Protein 2KRU (pdb70)

CATH classification: 1.10.8.550

B-factor: mean 36.61, std 18.97, range [0.11, 75.45]

Secondary structure (DSSP, 8-state):
----EE-HHHHHHHTTS-HHHHHHHHHHHHHHHHHHT-SEE-HHHHHHHHHHHH---------

Radius of gyration: 11.42 Å; Cα contacts (8 Å, |Δi|>4): 43; chains: 1; bounding box: 31×28×20 Å

Nearest PDB structures (foldseek):
  2kru-assembly1_A  TM=8.377E-01  e=1.040E-09  Chlorobaculum tepidum
  2l09-assembly1_A  TM=7.120E-01  e=6.547E-05  Nostoc sp. PCC 7120 = FACHB-418
  2c9o-assembly2_C  TM=7.713E-01  e=4.642E-01  Homo sapiens
  2c9o-assembly2_B  T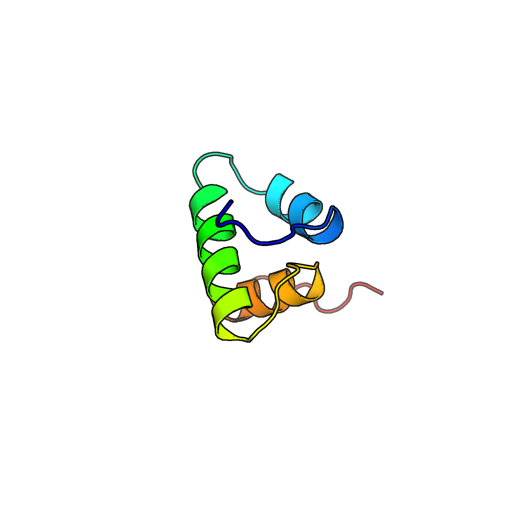M=7.692E-01  e=8.996E-01  Homo sapiens
  9e8n-assembly1_F  TM=5.701E-01  e=2.960E+00  Homo sapiens

Sequence (63 aa):
MGELSWTAEAEKMLGKVPFFVRKKVRKNTDNYAREIGEPVVTADVFRKAKEHLGGLEHHHHHHMGELSWTAEAEKMLGKVPFFVRKKVRKNTDNYAREIGEPVVTADVFRKAKEHLGGLEHHHHHHMGELSWTAEAEKMLGKVPFFVRKKVRKNTDNYAREIGEPVVTADVFRKAKEHLGGLEHHHHHHMGELSWTAEAEKMLGKVPFFVRKKVRKNTDNYAREIGEPVVTADVFRKAKEHLGGLEHHHHHHMGELSWTAEAEKMLGKVPFFVRKKVRKNTDNYAREIGEPVVTADVFRKAKEHLGGLEHHHHHHMGELSWTAEAEKMLGKVPFFVRKKVRKNTDNYAREIGEPVVTADVFRKAKEHLGGLEHHHHHHMGELSWTAEAEKMLGKVPFFVRKKVRKNTDNYAREIGEPVVTADVFRKAKEHLGGLEHHHHHHMGELSWTAEAEKMLGKVPFFVRKKVRKNTDNYAREIGEPVVTADVFRKAKEHLGGLEHHHHHHMGELSWTAEAEKMLGKVPFFVRKKVRKNTDNYAREIGEPVVTADVFRKAKEHLGGLEHHHHHHMGELSWTAEAEKMLGKVPFFVRKKVRKNTDNYAREIGEPVVTADVFRKAKEHLGGLEHHHHHHMGELSWTAEAEKMLGKVPFFVRKKVRKNTDNYAREIGEPVVTADVFRKAKEHLGGLEHHHHHHMGELSWTAEAEKMLGKVPFFVRKKVRKNTDNYAREIGEPVVTADVFRKAKEHLGGLEHHHHHHMGELSWTAEAEKMLGKVPFFVRKKVRKNTDNYAREIGEPVVTADVFRKAKEHLGGLEHHHHHHMGELSWTAEAEKMLGKVPFFVRKKVRKNTDNYAREIGEPVVTADVFRKAKEHLGGLEHHHHHHMGELSWTAEAEKMLGKVPFFVRKKVRKNTDNYAREIGEPVVTADVFRKAKEHLGGLEHHHHHHMGELSWTAEAEKMLGKVPFFVRKKVRKNTDNYAREIGEPVVTADVFRKAKEHLGGLEHHHHHHMGELSWTAEAEKMLGKVPFFVRKKVRKNTDNYAREIGEPVVTADVFRKAKEHLGGLEHHHHHHMGELSWTAEAEKMLGKVPFFVRKKVRKNTDNYAREIGEPVVTADVFRKAKEHLGGLEHHHHHHMGELSWTAEAEKMLGKVPFFVRKKVRKNTDNYAREIGEPVVTADVFRKAKEHLGGLEHHHHHHMGELSWTAEAEKMLGKVPFFVRKKVRKNTDNYAREIGEPVVTADVFRKAKEHLGGLEHHHHHH

InterPro domains:
  IPR000510 Nitrogenase/oxidoreductase, component 1 [PF00148] (12-424)
  IPR005969 Light-independent protochlorophyllide reductase, B subunit [MF_00353] (1-536)
  IPR005969 Light-independent protochlorophyllide reductase, B subunit [TIGR01278] (1-536)
  IPR013580 Light-independent protochlorophyllide reductase subunit B-like, C-terminal [PF08369] (488-532)
  IPR016209 Protochlorophyllide reductase, ChlB, light independent [PIRSF000163] (1-536)
  IPR042298 Proto-chlorophyllide reductase, C-terminal [G3DSA:1.10.8.550] (486-537)
  IPR050152 ChlB/BchB/BchZ [PTHR33712] (1-536)

Structure (mmCIF, N/CA/C/O backbone):
data_2KRU
#
_entry.id   2KRU
#
loop_
_atom_site.group_PDB
_atom_site.id
_atom_site.type_symbol
_atom_site.label_atom_id
_atom_site.label_alt_id
_atom_site.label_comp_id
_atom_site.label_asym_id
_atom_site.label_entity_id
_atom_site.label_seq_id
_atom_site.pdbx_PDB_ins_code
_atom_site.Cartn_x
_atom_site.Cartn_y
_atom_site.Cartn_z
_atom_site.occupancy
_atom_site.B_iso_or_equiv
_atom_site.auth_seq_id
_atom_site.auth_comp_id
_atom_site.auth_asym_id
_atom_site.auth_atom_id
_atom_site.pdbx_PDB_model_num
ATOM 1 N N . MET A 1 1 ? 11.094 -14.030 -3.862 1.00 11.14 1 MET A N 1
ATOM 2 C CA . MET A 1 1 ? 9.671 -13.639 -3.768 1.00 12.41 1 MET A CA 1
ATOM 3 C C . MET A 1 1 ? 9.271 -13.443 -2.313 1.00 22.24 1 MET A C 1
ATOM 4 O O . MET A 1 1 ? 8.969 -14.402 -1.606 1.00 45.43 1 MET A O 1
ATOM 20 N N . GLY A 1 2 ? 9.296 -12.195 -1.868 1.00 45.30 2 GLY A N 1
ATOM 21 C CA . GLY A 1 2 ? 8.906 -11.874 -0.512 1.00 22.13 2 GLY A CA 1
ATOM 22 C C . GLY A 1 2 ? 8.020 -10.652 -0.477 1.00 2.41 2 GLY A C 1
ATOM 23 O O . GLY A 1 2 ? 7.906 -9.972 0.544 1.00 23.41 2 GLY A O 1
ATOM 27 N N . GLU A 1 3 ? 7.400 -10.369 -1.611 1.00 10.22 3 GLU A N 1
ATOM 28 C CA . GLU A 1 3 ? 6.531 -9.215 -1.743 1.00 21.05 3 GLU A CA 1
ATOM 29 C C . GLU A 1 3 ? 5.082 -9.674 -1.798 1.00 1.34 3 GLU A C 1
ATOM 30 O O . GLU A 1 3 ? 4.800 -10.804 -2.204 1.00 11.51 3 GLU A O 1
ATOM 42 N N . LEU A 1 4 ? 4.169 -8.812 -1.379 1.00 53.42 4 LEU A N 1
ATOM 43 C CA . LEU A 1 4 ? 2.747 -9.114 -1.471 1.00 14.41 4 LEU A CA 1
ATOM 44 C C . LEU A 1 4 ? 2.229 -8.843 -2.877 1.00 12.43 4 LEU A C 1
ATOM 45 O O . LEU A 1 4 ? 2.965 -8.364 -3.745 1.00 53.40 4 LEU A O 1
ATOM 61 N N . SER A 1 5 ? 0.963 -9.150 -3.099 1.00 53.12 5 SER A N 1
ATOM 62 C CA . SER A 1 5 ? 0.335 -8.895 -4.381 1.00 54.33 5 SER A CA 1
ATOM 63 C C . SER A 1 5 ? -0.220 -7.477 -4.408 1.00 50.35 5 SER A C 1
ATOM 64 O O . SER A 1 5 ? -1.035 -7.106 -3.566 1.00 12.32 5 SER A O 1
ATOM 72 N N . TRP A 1 6 ? 0.238 -6.681 -5.356 1.00 53.13 6 TRP A N 1
ATOM 73 C CA . TRP A 1 6 ? -0.207 -5.304 -5.474 1.00 44.21 6 TRP A CA 1
ATOM 74 C C . TRP A 1 6 ? -1.142 -5.136 -6.657 1.00 72.32 6 TRP A C 1
ATOM 75 O O . TRP A 1 6 ? -0.853 -5.603 -7.760 1.00 61.02 6 TRP A O 1
ATOM 96 N N . THR A 1 7 ? -2.261 -4.474 -6.417 1.00 61.24 7 THR A N 1
ATOM 97 C CA . THR A 1 7 ? -3.256 -4.262 -7.452 1.00 22.51 7 THR A CA 1
ATOM 98 C C . THR A 1 7 ? -3.113 -2.877 -8.074 1.00 54.31 7 THR A C 1
ATOM 99 O O . THR A 1 7 ? -2.573 -1.959 -7.448 1.00 51.35 7 THR A O 1
ATOM 110 N N . ALA A 1 8 ? -3.622 -2.727 -9.293 1.00 11.31 8 ALA A N 1
ATOM 111 C CA . ALA A 1 8 ? -3.554 -1.461 -10.012 1.00 72.35 8 ALA A CA 1
ATOM 112 C C . ALA A 1 8 ? -4.284 -0.355 -9.259 1.00 62.32 8 ALA A C 1
ATOM 113 O O . ALA A 1 8 ? -3.974 0.823 -9.420 1.00 31.30 8 ALA A O 1
ATOM 120 N N . GLU A 1 9 ? -5.247 -0.744 -8.436 1.00 13.14 9 GLU A N 1
ATOM 121 C CA . GLU A 1 9 ? -6.017 0.202 -7.639 1.00 74.41 9 GLU A CA 1
ATOM 122 C C . GLU A 1 9 ? -5.135 0.885 -6.597 1.00 22.44 9 GLU A C 1
ATOM 123 O O . GLU A 1 9 ? -5.165 2.106 -6.448 1.00 33.44 9 GLU A O 1
ATOM 135 N N . ALA A 1 10 ? -4.334 0.093 -5.898 1.00 60.52 10 ALA A N 1
ATOM 136 C CA . ALA A 1 10 ? -3.438 0.627 -4.881 1.00 24.54 10 ALA A CA 1
ATOM 137 C C . ALA A 1 10 ? -2.275 1.378 -5.524 1.00 61.23 10 ALA A C 1
ATOM 138 O O . ALA A 1 10 ? -1.897 2.464 -5.080 1.00 4.32 10 ALA A O 1
ATOM 145 N N . GLU A 1 11 ? -1.729 0.806 -6.589 1.00 20.33 11 GLU A N 1
ATOM 146 C CA . GLU A 1 11 ? -0.587 1.396 -7.273 1.00 43.41 11 GLU A CA 1
ATOM 147 C C . GLU A 1 11 ? -0.958 2.718 -7.946 1.00 42.05 11 GLU A C 1
ATOM 148 O O . GLU A 1 11 ? -0.119 3.607 -8.076 1.00 74.31 11 GLU A O 1
ATOM 160 N N . LYS A 1 12 ? -2.212 2.844 -8.374 1.00 12.23 12 LYS A N 1
ATOM 161 C CA . LYS A 1 12 ? -2.699 4.089 -8.970 1.00 15.23 12 LYS A CA 1
ATOM 162 C C . LYS A 1 12 ? -2.584 5.248 -7.978 1.00 31.51 12 LYS A C 1
ATOM 163 O O . LYS A 1 12 ? -2.297 6.387 -8.359 1.00 3.22 12 LYS A O 1
ATOM 182 N N . MET A 1 13 ? -2.800 4.949 -6.703 1.00 4.13 13 MET A N 1
ATOM 183 C CA . MET A 1 13 ? -2.674 5.953 -5.655 1.00 53.14 13 MET A CA 1
ATOM 184 C C . MET A 1 13 ? -1.210 6.165 -5.285 1.00 33.43 13 MET A C 1
ATOM 185 O O . MET A 1 13 ? -0.794 7.283 -4.990 1.00 21.22 13 MET A O 1
ATOM 199 N N . LEU A 1 14 ? -0.433 5.092 -5.320 1.00 60.14 14 LEU A N 1
ATOM 200 C CA . LEU A 1 14 ? 0.990 5.162 -5.006 1.00 2.13 14 LEU A CA 1
ATOM 201 C C . LEU A 1 14 ? 1.748 5.923 -6.093 1.00 42.33 14 LEU A C 1
ATOM 202 O O . LEU A 1 14 ? 2.772 6.552 -5.829 1.00 33.02 14 LEU A O 1
ATOM 218 N N . GLY A 1 15 ? 1.224 5.871 -7.312 1.00 2.20 15 GLY A N 1
ATOM 219 C CA . GLY A 1 15 ? 1.831 6.580 -8.426 1.00 74.04 15 GLY A CA 1
ATOM 220 C C . GLY A 1 15 ? 1.705 8.086 -8.295 1.00 42.13 15 GLY A C 1
ATOM 221 O O . GLY A 1 15 ? 2.329 8.838 -9.042 1.00 42.44 15 GLY A O 1
ATOM 225 N N . LYS A 1 16 ? 0.894 8.527 -7.342 1.00 11.10 16 LYS A N 1
ATOM 226 C CA . LYS A 1 16 ? 0.731 9.948 -7.067 1.00 64.42 16 LYS A CA 1
ATOM 227 C C . LYS A 1 16 ? 1.752 10.403 -6.031 1.00 75.44 16 LYS A C 1
ATOM 228 O O . LYS A 1 16 ? 1.794 11.571 -5.638 1.00 41.14 16 LYS A O 1
ATOM 247 N N . VAL A 1 17 ? 2.565 9.461 -5.593 1.00 55.11 17 VAL A N 1
ATOM 248 C CA . VAL A 1 17 ? 3.566 9.702 -4.574 1.00 24.04 17 VAL A CA 1
ATOM 249 C C . VAL A 1 17 ? 4.957 9.706 -5.205 1.00 74.35 17 VAL A C 1
ATOM 250 O O . VAL A 1 17 ? 5.278 8.826 -6.000 1.00 72.32 17 VAL A O 1
ATOM 263 N N . PRO A 1 18 ? 5.783 10.721 -4.889 1.00 3.33 18 PRO A N 1
ATOM 264 C CA . PRO A 1 18 ? 7.158 10.824 -5.399 1.00 22.24 18 PRO A CA 1
ATOM 265 C C . PRO A 1 18 ? 7.961 9.538 -5.202 1.00 2.32 18 PRO A C 1
ATOM 266 O O . PRO A 1 18 ? 7.839 8.864 -4.177 1.00 51.31 18 PRO A O 1
ATOM 277 N N . PHE A 1 19 ? 8.799 9.219 -6.183 1.00 2.31 19 PHE A N 1
ATOM 278 C CA . PHE A 1 19 ? 9.530 7.951 -6.209 1.00 73.04 19 PHE A CA 1
ATOM 279 C C . PHE A 1 19 ? 10.386 7.728 -4.957 1.00 41.21 19 PHE A C 1
ATOM 280 O O . PHE A 1 19 ? 10.609 6.587 -4.554 1.00 1.35 19 PHE A O 1
ATOM 297 N N . PHE A 1 20 ? 10.855 8.804 -4.333 1.00 12.31 20 PHE A N 1
ATOM 298 C CA . PHE A 1 20 ? 11.759 8.673 -3.193 1.00 14.34 20 PHE A CA 1
ATOM 299 C C . PHE A 1 20 ? 11.005 8.411 -1.889 1.00 64.50 20 PHE A C 1
ATOM 300 O O . PHE A 1 20 ? 11.616 8.109 -0.864 1.00 15.25 20 PHE A O 1
ATOM 317 N N . VAL A 1 21 ? 9.682 8.516 -1.927 1.00 32.25 21 VAL A N 1
ATOM 318 C CA . VAL A 1 21 ? 8.868 8.205 -0.757 1.00 71.12 21 VAL A CA 1
ATOM 319 C C . VAL A 1 21 ? 7.879 7.086 -1.053 1.00 52.24 21 VAL A C 1
ATOM 320 O O . VAL A 1 21 ? 7.133 6.659 -0.173 1.00 54.52 21 VAL A O 1
ATOM 333 N N . ARG A 1 22 ? 7.888 6.598 -2.292 1.00 15.24 22 ARG A N 1
ATOM 334 C CA . ARG A 1 22 ? 7.042 5.470 -2.666 1.00 43.53 22 ARG A CA 1
ATOM 335 C C . ARG A 1 22 ? 7.410 4.237 -1.865 1.00 32.03 22 ARG A C 1
ATOM 336 O O . ARG A 1 22 ? 6.544 3.483 -1.435 1.00 21.23 22 ARG A O 1
ATOM 357 N N . LYS A 1 23 ? 8.704 4.046 -1.667 1.00 14.21 23 LYS A N 1
ATOM 358 C CA . LYS A 1 23 ? 9.197 2.868 -0.976 1.00 11.24 23 LYS A CA 1
ATOM 359 C C . LYS A 1 23 ? 8.833 2.932 0.504 1.00 52.42 23 LYS A C 1
ATOM 360 O O . LYS A 1 23 ? 8.614 1.907 1.148 1.00 55.10 23 LYS A O 1
ATOM 379 N N . LYS A 1 24 ? 8.760 4.153 1.027 1.00 55.53 24 LYS A N 1
ATOM 380 C CA . LYS A 1 24 ? 8.355 4.383 2.408 1.00 14.25 24 LYS A CA 1
ATOM 381 C C . LYS A 1 24 ? 6.934 3.877 2.628 1.00 3.24 24 LYS A C 1
ATOM 382 O O . LYS A 1 24 ? 6.645 3.204 3.615 1.00 2.35 24 LYS A O 1
ATOM 401 N N . VAL A 1 25 ? 6.054 4.205 1.695 1.00 23.24 25 VAL A N 1
ATOM 402 C CA . VAL A 1 25 ? 4.669 3.774 1.772 1.00 23.33 25 VAL A CA 1
ATOM 403 C C . VAL A 1 25 ? 4.529 2.296 1.398 1.00 11.33 25 VAL A C 1
ATOM 404 O O . VAL A 1 25 ? 3.951 1.515 2.148 1.00 21.03 25 VAL A O 1
ATOM 417 N N . ARG A 1 26 ? 5.100 1.920 0.253 1.00 54.42 26 ARG A N 1
ATOM 418 C CA . ARG A 1 26 ? 4.910 0.581 -0.313 1.00 1.35 26 ARG A CA 1
ATOM 419 C C . ARG A 1 26 ? 5.429 -0.510 0.623 1.00 63.01 26 ARG A C 1
ATOM 420 O O . ARG A 1 26 ? 4.771 -1.534 0.818 1.00 14.25 26 ARG A O 1
ATOM 441 N N . LYS A 1 27 ? 6.596 -0.291 1.211 1.00 71.10 27 LYS A N 1
ATOM 442 C CA . LYS A 1 27 ? 7.170 -1.263 2.135 1.00 1.44 27 LYS A CA 1
ATOM 443 C C . LYS A 1 27 ? 6.367 -1.305 3.431 1.00 63.11 27 LYS A C 1
ATOM 444 O O . LYS A 1 27 ? 6.190 -2.366 4.032 1.00 35.15 27 LYS A O 1
ATOM 463 N N . ASN A 1 28 ? 5.861 -0.148 3.840 1.00 44.22 28 ASN A N 1
ATOM 464 C CA . ASN A 1 28 ? 5.080 -0.052 5.066 1.00 21.43 28 ASN A CA 1
ATOM 465 C C . ASN A 1 28 ? 3.760 -0.796 4.889 1.00 12.55 28 ASN A C 1
ATOM 466 O O . ASN A 1 28 ? 3.354 -1.573 5.748 1.00 40.10 28 ASN A O 1
ATOM 477 N N . THR A 1 29 ? 3.107 -0.577 3.750 1.00 73.01 29 THR A N 1
ATOM 478 C CA . THR A 1 29 ? 1.872 -1.280 3.433 1.00 33.13 29 THR A CA 1
ATOM 479 C C . THR A 1 29 ? 2.105 -2.775 3.291 1.00 31.23 29 THR A C 1
ATOM 480 O O . THR A 1 29 ? 1.250 -3.579 3.659 1.00 12.50 29 THR A O 1
ATOM 491 N N . ASP A 1 30 ? 3.264 -3.144 2.749 1.00 22.32 30 ASP A N 1
ATOM 492 C CA . ASP A 1 30 ? 3.619 -4.548 2.609 1.00 12.21 30 ASP A CA 1
ATOM 493 C C . ASP A 1 30 ? 3.600 -5.198 3.982 1.00 3.43 30 ASP A C 1
ATOM 494 O O . ASP A 1 30 ? 2.981 -6.232 4.181 1.00 13.13 30 ASP A O 1
ATOM 503 N N . ASN A 1 31 ? 4.237 -4.542 4.944 1.00 73.32 31 ASN A N 1
ATOM 504 C CA . ASN A 1 31 ? 4.266 -5.041 6.311 1.00 41.33 31 ASN A CA 1
ATOM 505 C C . ASN A 1 31 ? 2.894 -4.917 6.965 1.00 63.33 31 ASN A C 1
ATOM 506 O O . ASN A 1 31 ? 2.522 -5.743 7.798 1.00 13.23 31 ASN A O 1
ATOM 517 N N . TYR A 1 32 ? 2.128 -3.905 6.567 1.00 72.02 32 TYR A N 1
ATOM 518 C CA . TYR A 1 32 ? 0.825 -3.664 7.171 1.00 40.44 32 TYR A CA 1
ATOM 519 C C . TYR A 1 32 ? -0.159 -4.763 6.794 1.00 74.04 32 TYR A C 1
ATOM 520 O O . TYR A 1 32 ? -0.836 -5.329 7.651 1.00 44.34 32 TYR A O 1
ATOM 538 N N . ALA A 1 33 ? -0.223 -5.068 5.506 1.00 14.14 33 ALA A N 1
ATOM 539 C CA . ALA A 1 33 ? -1.145 -6.075 5.009 1.00 15.31 33 ALA A CA 1
ATOM 540 C C . ALA A 1 33 ? -0.820 -7.445 5.596 1.00 41.13 33 ALA A C 1
ATOM 541 O O . ALA A 1 33 ? -1.715 -8.199 5.958 1.00 4.52 33 ALA A O 1
ATOM 548 N N . ARG A 1 34 ? 0.463 -7.753 5.725 1.00 61.03 34 ARG A N 1
ATOM 549 C CA . ARG A 1 34 ? 0.884 -9.017 6.327 1.00 4.14 34 ARG A CA 1
ATOM 550 C C . ARG A 1 34 ? 0.474 -9.064 7.787 1.00 20.23 34 ARG A C 1
ATOM 551 O O . ARG A 1 34 ? 0.059 -10.105 8.295 1.00 53.41 34 ARG A O 1
ATOM 572 N N . GLU A 1 35 ? 0.570 -7.920 8.447 1.00 32.42 35 GLU A N 1
ATOM 573 C CA . GLU A 1 35 ? 0.215 -7.821 9.850 1.00 72.12 35 GLU A CA 1
ATOM 574 C C . GLU A 1 35 ? -1.272 -8.111 10.059 1.00 51.11 35 GLU A C 1
ATOM 575 O O . GLU A 1 35 ? -1.653 -8.800 11.008 1.00 32.33 35 GLU A O 1
ATOM 587 N N . ILE A 1 36 ? -2.107 -7.592 9.162 1.00 41.21 36 ILE A N 1
ATOM 588 C CA . ILE A 1 36 ? -3.551 -7.774 9.271 1.00 41.14 36 ILE A CA 1
ATOM 589 C C . ILE A 1 36 ? -4.004 -9.095 8.647 1.00 40.54 36 ILE A C 1
ATOM 590 O O . ILE A 1 36 ? -5.117 -9.556 8.899 1.00 23.44 36 ILE A O 1
ATOM 606 N N . GLY A 1 37 ? -3.146 -9.697 7.832 1.00 55.24 37 GLY A N 1
ATOM 607 C CA . GLY A 1 37 ? -3.458 -10.988 7.242 1.00 1.52 37 GLY A CA 1
ATOM 608 C C . GLY A 1 37 ? -4.033 -10.872 5.842 1.00 0.12 37 GLY A C 1
ATOM 609 O O . GLY A 1 37 ? -4.930 -11.626 5.467 1.00 22.34 37 GLY A O 1
ATOM 613 N N . GLU A 1 38 ? -3.513 -9.932 5.071 1.00 24.01 38 GLU A N 1
ATOM 614 C CA . GLU A 1 38 ? -3.969 -9.704 3.711 1.00 31.13 38 GLU A CA 1
ATOM 615 C C . GLU A 1 38 ? -2.811 -9.881 2.730 1.00 4.10 38 GLU A C 1
ATOM 616 O O . GLU A 1 38 ? -1.851 -9.112 2.749 1.00 75.04 38 GLU A O 1
ATOM 628 N N . PRO A 1 39 ? -2.865 -10.919 1.886 1.00 61.12 39 PRO A N 1
ATOM 629 C CA . PRO A 1 39 ? -1.824 -11.190 0.891 1.00 71.25 39 PRO A CA 1
ATOM 630 C C . PRO A 1 39 ? -1.865 -10.219 -0.288 1.00 65.11 39 PRO A C 1
ATOM 631 O O . PRO A 1 39 ? -0.862 -10.025 -0.979 1.00 44.23 39 PRO A O 1
ATOM 642 N N . VAL A 1 40 ? -3.019 -9.606 -0.514 1.00 3.42 40 VAL A N 1
ATOM 643 C CA . VAL A 1 40 ? -3.201 -8.738 -1.670 1.00 21.41 40 VAL A CA 1
ATOM 644 C C . VAL A 1 40 ? -3.531 -7.309 -1.246 1.00 12.00 40 VAL A C 1
ATOM 645 O O . VAL A 1 40 ? -4.598 -7.046 -0.692 1.00 44.13 40 VAL A O 1
ATOM 658 N N . VAL A 1 41 ? -2.617 -6.388 -1.521 1.00 42.43 41 VAL A N 1
ATOM 659 C CA . VAL A 1 41 ? -2.828 -4.984 -1.202 1.00 1.31 41 VAL A CA 1
ATOM 660 C C . VAL A 1 41 ? -3.767 -4.351 -2.223 1.00 22.54 41 VAL A C 1
ATOM 661 O O . VAL A 1 41 ? -3.397 -4.131 -3.382 1.00 52.32 41 VAL A O 1
ATOM 674 N N . THR A 1 42 ? -4.991 -4.097 -1.796 1.00 40.31 42 THR A N 1
ATOM 675 C CA . THR A 1 42 ? -5.983 -3.466 -2.643 1.00 3.30 42 THR A CA 1
ATOM 676 C C . THR A 1 42 ? -6.111 -1.986 -2.302 1.00 43.25 42 THR A C 1
ATOM 677 O O . THR A 1 42 ? -5.373 -1.474 -1.455 1.00 42.11 42 THR A O 1
ATOM 688 N N . ALA A 1 43 ? -7.046 -1.304 -2.951 1.00 15.24 43 ALA A N 1
ATOM 689 C CA . ALA A 1 43 ? -7.298 0.100 -2.667 1.00 15.43 43 ALA A CA 1
ATOM 690 C C . ALA A 1 43 ? -7.838 0.256 -1.254 1.00 21.14 43 ALA A C 1
ATOM 691 O O . ALA A 1 43 ? -7.508 1.212 -0.555 1.00 55.25 43 ALA A O 1
ATOM 698 N N . ASP A 1 44 ? -8.649 -0.710 -0.835 1.00 23.11 44 ASP A N 1
ATOM 699 C CA . ASP A 1 44 ? -9.216 -0.715 0.508 1.00 34.33 44 ASP A CA 1
ATOM 700 C C . ASP A 1 44 ? -8.122 -0.910 1.554 1.00 14.43 44 ASP A C 1
ATOM 701 O O . ASP A 1 44 ? -8.091 -0.214 2.571 1.00 73.45 44 ASP A O 1
ATOM 710 N N . VAL A 1 45 ? -7.217 -1.849 1.290 1.00 3.03 45 VAL A N 1
ATOM 711 C CA . VAL A 1 45 ? -6.099 -2.109 2.191 1.00 54.35 45 VAL A CA 1
ATOM 712 C C . VAL A 1 45 ? -5.180 -0.894 2.276 1.00 13.13 45 VAL A C 1
ATOM 713 O O . VAL A 1 45 ? -4.774 -0.487 3.364 1.00 73.41 45 VAL A O 1
ATOM 726 N N . PHE A 1 46 ? -4.873 -0.305 1.123 1.00 0.14 46 PHE A N 1
ATOM 727 C CA . PHE A 1 46 ? -4.043 0.895 1.070 1.00 71.41 46 PHE A CA 1
ATOM 728 C C . PHE A 1 46 ? -4.720 2.029 1.834 1.00 54.42 46 PHE A C 1
ATOM 729 O O . PHE A 1 46 ? -4.068 2.797 2.537 1.00 4.33 46 PHE A O 1
ATOM 746 N N . ARG A 1 47 ? -6.036 2.110 1.690 1.00 1.44 47 ARG A N 1
ATOM 747 C CA . ARG A 1 47 ? -6.839 3.113 2.381 1.00 61.44 47 ARG A CA 1
ATOM 748 C C . ARG A 1 47 ? -6.711 2.947 3.894 1.00 13.31 47 ARG A C 1
ATOM 749 O O . ARG A 1 47 ? -6.403 3.900 4.610 1.00 30.34 47 ARG A O 1
ATOM 770 N N . LYS A 1 48 ? -6.929 1.721 4.365 1.00 23.51 48 LYS A N 1
ATOM 771 C CA . LYS A 1 48 ? -6.828 1.405 5.789 1.00 64.05 48 LYS A CA 1
ATOM 772 C C . LYS A 1 48 ? -5.413 1.638 6.300 1.00 45.44 48 LYS A C 1
ATOM 773 O O . LYS A 1 48 ? -5.218 2.153 7.403 1.00 4.42 48 LYS A O 1
ATOM 792 N N . ALA A 1 49 ? -4.431 1.261 5.491 1.00 21.11 49 ALA A N 1
ATOM 793 C CA . ALA A 1 49 ? -3.034 1.463 5.837 1.00 70.24 49 ALA A CA 1
ATOM 794 C C . ALA A 1 49 ? -2.720 2.945 5.954 1.00 13.22 49 ALA A C 1
ATOM 795 O O . ALA A 1 49 ? -2.066 3.378 6.903 1.00 65.31 49 ALA A O 1
ATOM 802 N N . LYS A 1 50 ? -3.211 3.720 4.995 1.00 32.03 50 LYS A N 1
ATOM 803 C CA . LYS A 1 50 ? -2.984 5.154 4.980 1.00 62.11 50 LYS A CA 1
ATOM 804 C C . LYS A 1 50 ? -3.577 5.798 6.228 1.00 50.33 50 LYS A C 1
ATOM 805 O O . LYS A 1 50 ? -2.908 6.575 6.903 1.00 70.32 50 LYS A O 1
ATOM 824 N N . GLU A 1 51 ? -4.821 5.453 6.541 1.00 43.52 51 GLU A N 1
ATOM 825 C CA . GLU A 1 51 ? -5.476 5.956 7.748 1.00 45.21 51 GLU A CA 1
ATOM 826 C C . GLU A 1 51 ? -4.723 5.529 9.003 1.00 11.52 51 GLU A C 1
ATOM 827 O O . GLU A 1 51 ? -4.648 6.278 9.975 1.00 74.24 51 GLU A O 1
ATOM 839 N N . HIS A 1 52 ? -4.163 4.330 8.970 1.00 50.13 52 HIS A N 1
ATOM 840 C CA . HIS A 1 52 ? -3.428 3.790 10.106 1.00 10.31 52 HIS A CA 1
ATOM 841 C C . HIS A 1 52 ? -2.122 4.551 10.322 1.00 71.22 52 HIS A C 1
ATOM 842 O O . HIS A 1 52 ? -1.767 4.879 11.451 1.00 5.12 52 HIS A O 1
ATOM 857 N N . LEU A 1 53 ? -1.416 4.825 9.235 1.00 11.40 53 LEU A N 1
ATOM 858 C CA . LEU A 1 53 ? -0.121 5.496 9.311 1.00 63.02 53 LEU A CA 1
ATOM 859 C C . LEU A 1 53 ? -0.297 6.996 9.516 1.00 33.23 53 LEU A C 1
ATOM 860 O O . LEU A 1 53 ? 0.445 7.628 10.272 1.00 2.13 53 LEU A O 1
ATOM 876 N N . GLY A 1 54 ? -1.285 7.557 8.840 1.00 61.43 54 GLY A N 1
ATOM 877 C CA . GLY A 1 54 ? -1.538 8.977 8.923 1.00 14.33 54 GLY A CA 1
ATOM 878 C C . GLY A 1 54 ? -2.537 9.430 7.881 1.00 62.41 54 GLY A C 1
ATOM 879 O O . GLY A 1 54 ? -2.162 10.010 6.860 1.00 72.31 54 GLY A O 1
ATOM 883 N N . GLY A 1 55 ? -3.807 9.142 8.124 1.00 11.43 55 GLY A N 1
ATOM 884 C CA . GLY A 1 55 ? -4.853 9.539 7.201 1.00 34.43 55 GLY A CA 1
ATOM 885 C C . GLY A 1 55 ? -5.370 10.922 7.517 1.00 14.10 55 GLY A C 1
ATOM 886 O O . GLY A 1 55 ? -6.445 11.079 8.100 1.00 62.13 55 GLY A O 1
ATOM 890 N N . LEU A 1 56 ? -4.595 11.927 7.145 1.00 23.31 56 LEU A N 1
ATOM 891 C CA . LEU A 1 56 ? -4.927 13.305 7.473 1.00 71.22 56 LEU A CA 1
ATOM 892 C C . LEU A 1 56 ? -5.666 13.975 6.321 1.00 53.11 56 LEU A C 1
ATOM 893 O O . LEU A 1 56 ? -6.215 15.066 6.480 1.00 4.34 56 LEU A O 1
ATOM 909 N N . GLU A 1 57 ? -5.673 13.328 5.162 1.00 62.01 57 GLU A N 1
ATOM 910 C CA . GLU A 1 57 ? -6.387 13.855 4.007 1.00 31.45 57 GLU A CA 1
ATOM 911 C C . GLU A 1 57 ? -7.893 13.786 4.245 1.00 74.10 57 GLU A C 1
ATOM 912 O O . GLU A 1 57 ? -8.389 12.842 4.864 1.00 2.35 57 GLU A O 1
ATOM 924 N N . HIS A 1 58 ? -8.616 14.785 3.762 1.00 50.44 58 HIS A N 1
ATOM 925 C CA . HIS A 1 58 ? -10.059 14.830 3.955 1.00 32.53 58 HIS A CA 1
ATOM 926 C C . HIS A 1 58 ? -10.793 14.818 2.616 1.00 2.44 58 HIS A C 1
ATOM 927 O O . HIS A 1 58 ? -10.914 15.839 1.937 1.00 32.13 58 HIS A O 1
ATOM 942 N N . HIS A 1 59 ? -11.246 13.637 2.232 1.00 42.33 59 HIS A N 1
ATOM 943 C CA . HIS A 1 59 ? -12.028 13.453 1.021 1.00 43.13 59 HIS A CA 1
ATOM 944 C C . HIS A 1 59 ? -13.013 12.311 1.242 1.00 53.43 59 HIS A C 1
ATOM 945 O O . HIS A 1 59 ? -12.943 11.269 0.592 1.00 44.40 59 HIS A O 1
ATOM 960 N N . HIS A 1 60 ? -13.923 12.522 2.182 1.00 52.24 60 HIS A N 1
ATOM 961 C CA . HIS A 1 60 ? -14.856 11.483 2.600 1.00 42.23 60 HIS A CA 1
ATOM 962 C C . HIS A 1 60 ? -15.972 11.292 1.571 1.00 53.03 60 HIS A C 1
ATOM 963 O O . HIS A 1 60 ? -16.608 10.239 1.519 1.00 1.44 60 HIS A O 1
ATOM 978 N N . HIS A 1 61 ? -16.210 12.309 0.753 1.00 71.30 61 HIS A N 1
ATOM 979 C CA . HIS A 1 61 ? -17.251 12.232 -0.260 1.00 62.51 61 HIS A CA 1
ATOM 980 C C . HIS A 1 61 ? -16.640 11.974 -1.632 1.00 22.51 61 HIS A C 1
ATOM 981 O O . HIS A 1 61 ? -16.177 12.897 -2.303 1.00 64.43 61 HIS A O 1
ATOM 996 N N . HIS A 1 62 ? -16.616 10.715 -2.032 1.00 44.10 62 HIS A N 1
ATOM 997 C CA . HIS A 1 62 ? -16.081 10.338 -3.332 1.00 23.15 62 HIS A CA 1
ATOM 998 C C . HIS A 1 62 ? -17.219 10.097 -4.318 1.00 60.32 62 HIS A C 1
ATOM 999 O O . HIS A 1 62 ? -17.149 10.522 -5.470 1.00 55.32 62 HIS A O 1
ATOM 1014 N N . HIS A 1 63 ? -18.260 9.422 -3.841 1.00 13.33 63 HIS A N 1
ATOM 1015 C CA . HIS A 1 63 ? -19.443 9.113 -4.641 1.00 60.10 63 HIS A CA 1
ATOM 1016 C C . HIS A 1 63 ? -19.086 8.167 -5.784 1.00 15.24 63 HIS A C 1
ATOM 1017 O O . HIS A 1 63 ? -18.987 6.948 -5.531 1.00 36.55 63 HIS A O 1
ATOM 1033 N N . MET A 1 1 ? 8.577 -14.587 -0.412 1.00 54.21 1 MET A N 2
ATOM 1034 C CA . MET A 1 1 ? 8.332 -13.343 -1.182 1.00 54.42 1 MET A CA 2
ATOM 1035 C C . MET A 1 1 ? 8.342 -12.135 -0.254 1.00 60.21 1 MET A C 2
ATOM 1036 O O . MET A 1 1 ? 7.534 -12.040 0.673 1.00 53.54 1 MET A O 2
ATOM 1052 N N . GLY A 1 2 ? 9.259 -11.211 -0.504 1.00 31.20 2 GLY A N 2
ATOM 1053 C CA . GLY A 1 2 ? 9.357 -10.019 0.314 1.00 13.14 2 GLY A CA 2
ATOM 1054 C C . GLY A 1 2 ? 8.480 -8.902 -0.209 1.00 20.42 2 GLY A C 2
ATOM 1055 O O . GLY A 1 2 ? 8.665 -7.736 0.141 1.00 12.45 2 GLY A O 2
ATOM 1059 N N . GLU A 1 3 ? 7.539 -9.265 -1.063 1.00 34.53 3 GLU A N 2
ATOM 1060 C CA . GLU A 1 3 ? 6.600 -8.317 -1.633 1.00 54.32 3 GLU A CA 2
ATOM 1061 C C . GLU A 1 3 ? 5.249 -8.987 -1.852 1.00 12.15 3 GLU A C 2
ATOM 1062 O O . GLU A 1 3 ? 5.176 -10.120 -2.334 1.00 52.44 3 GLU A O 2
ATOM 1074 N N . LEU A 1 4 ? 4.188 -8.305 -1.453 1.00 62.02 4 LEU A N 2
ATOM 1075 C CA . LEU A 1 4 ? 2.836 -8.808 -1.649 1.00 32.11 4 LEU A CA 2
ATOM 1076 C C . LEU A 1 4 ? 2.286 -8.380 -3.003 1.00 2.54 4 LEU A C 2
ATOM 1077 O O . LEU A 1 4 ? 2.916 -7.610 -3.729 1.00 4.03 4 LEU A O 2
ATOM 1093 N N . SER A 1 5 ? 1.106 -8.881 -3.334 1.00 50.24 5 SER A N 2
ATOM 1094 C CA . SER A 1 5 ? 0.478 -8.573 -4.604 1.00 0.42 5 SER A CA 2
ATOM 1095 C C . SER A 1 5 ? -0.164 -7.191 -4.570 1.00 64.25 5 SER A C 2
ATOM 1096 O O . SER A 1 5 ? -1.202 -6.992 -3.939 1.00 13.12 5 SER A O 2
ATOM 1104 N N . TRP A 1 6 ? 0.470 -6.238 -5.230 1.00 64.23 6 TRP A N 2
ATOM 1105 C CA . TRP A 1 6 ? -0.065 -4.889 -5.322 1.00 43.34 6 TRP A CA 2
ATOM 1106 C C . TRP A 1 6 ? -0.990 -4.754 -6.525 1.00 12.12 6 TRP A C 2
ATOM 1107 O O . TRP A 1 6 ? -0.591 -5.006 -7.667 1.00 23.03 6 TRP A O 2
ATOM 1128 N N . THR A 1 7 ? -2.228 -4.364 -6.260 1.00 10.21 7 THR A N 2
ATOM 1129 C CA . THR A 1 7 ? -3.228 -4.203 -7.303 1.00 62.42 7 THR A CA 2
ATOM 1130 C C . THR A 1 7 ? -3.002 -2.914 -8.084 1.00 24.20 7 THR A C 2
ATOM 1131 O O . THR A 1 7 ? -2.191 -2.071 -7.688 1.00 33.14 7 THR A O 2
ATOM 1142 N N . ALA A 1 8 ? -3.732 -2.758 -9.181 1.00 52.40 8 ALA A N 2
ATOM 1143 C CA . ALA A 1 8 ? -3.631 -1.560 -9.998 1.00 73.55 8 ALA A CA 2
ATOM 1144 C C . ALA A 1 8 ? -4.148 -0.353 -9.231 1.00 32.42 8 ALA A C 2
ATOM 1145 O O . ALA A 1 8 ? -3.606 0.745 -9.347 1.00 20.00 8 ALA A O 2
ATOM 1152 N N . GLU A 1 9 ? -5.192 -0.570 -8.440 1.00 10.43 9 GLU A N 2
ATOM 1153 C CA . GLU A 1 9 ? -5.774 0.484 -7.615 1.00 30.44 9 GLU A CA 2
ATOM 1154 C C . GLU A 1 9 ? -4.807 0.935 -6.523 1.00 54.04 9 GLU A C 2
ATOM 1155 O O . GLU A 1 9 ? -4.651 2.133 -6.276 1.00 3.45 9 GLU A O 2
ATOM 1167 N N . ALA A 1 10 ? -4.150 -0.025 -5.880 1.00 73.41 10 ALA A N 2
ATOM 1168 C CA . ALA A 1 10 ? -3.165 0.282 -4.850 1.00 45.34 10 ALA A CA 2
ATOM 1169 C C . ALA A 1 10 ? -1.989 1.043 -5.451 1.00 75.13 10 ALA A C 2
ATOM 1170 O O . ALA A 1 10 ? -1.597 2.103 -4.957 1.00 43.22 10 ALA A O 2
ATOM 1177 N N . GLU A 1 11 ? -1.451 0.502 -6.541 1.00 72.44 11 GLU A N 2
ATOM 1178 C CA . GLU A 1 11 ? -0.355 1.136 -7.269 1.00 33.23 11 GLU A CA 2
ATOM 1179 C C . GLU A 1 11 ? -0.753 2.516 -7.785 1.00 14.42 11 GLU A C 2
ATOM 1180 O O . GLU A 1 11 ? 0.082 3.410 -7.894 1.00 41.53 11 GLU A O 2
ATOM 1192 N N . LYS A 1 12 ? -2.032 2.675 -8.103 1.00 31.12 12 LYS A N 2
ATOM 1193 C CA . LYS A 1 12 ? -2.558 3.938 -8.609 1.00 65.11 12 LYS A CA 2
ATOM 1194 C C . LYS A 1 12 ? -2.408 5.037 -7.564 1.00 14.13 12 LYS A C 2
ATOM 1195 O O . LYS A 1 12 ? -1.893 6.117 -7.853 1.00 70.01 12 LYS A O 2
ATOM 1214 N N . MET A 1 13 ? -2.851 4.753 -6.345 1.00 43.21 13 MET A N 2
ATOM 1215 C CA . MET A 1 13 ? -2.733 5.712 -5.251 1.00 63.34 13 MET A CA 2
ATOM 1216 C C . MET A 1 13 ? -1.272 5.889 -4.856 1.00 74.24 13 MET A C 2
ATOM 1217 O O . MET A 1 13 ? -0.844 6.983 -4.494 1.00 4.11 13 MET A O 2
ATOM 1231 N N . LEU A 1 14 ? -0.507 4.809 -4.953 1.00 2.25 14 LEU A N 2
ATOM 1232 C CA . LEU A 1 14 ? 0.925 4.853 -4.689 1.00 64.12 14 LEU A CA 2
ATOM 1233 C C . LEU A 1 14 ? 1.644 5.684 -5.750 1.00 33.01 14 LEU A C 2
ATOM 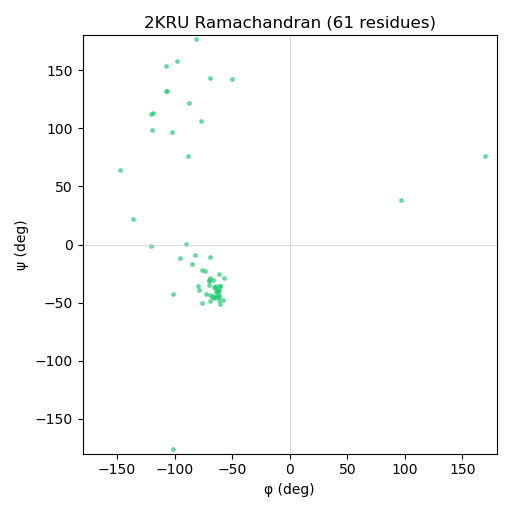1234 O O . LEU A 1 14 ? 2.722 6.223 -5.511 1.00 22.20 14 LEU A O 2
ATOM 1250 N N . GLY A 1 15 ? 1.037 5.783 -6.928 1.00 43.51 15 GLY A N 2
ATOM 1251 C CA . GLY A 1 15 ? 1.615 6.554 -8.013 1.00 73.54 15 GLY A CA 2
ATOM 1252 C C . GLY A 1 15 ? 1.528 8.043 -7.771 1.00 31.51 15 GLY A C 2
ATOM 1253 O O . GLY A 1 15 ? 2.198 8.828 -8.444 1.00 20.03 15 GLY A O 2
ATOM 1257 N N . LYS A 1 16 ? 0.697 8.428 -6.813 1.00 72.42 16 LYS A N 2
ATOM 1258 C CA . LYS A 1 16 ? 0.546 9.816 -6.438 1.00 34.42 16 LYS A CA 2
ATOM 1259 C C . LYS A 1 16 ? 1.694 10.227 -5.524 1.00 35.10 16 LYS A C 2
ATOM 1260 O O . LYS A 1 16 ? 1.942 11.412 -5.294 1.00 65.04 16 LYS A O 2
ATOM 1279 N N . VAL A 1 17 ? 2.385 9.226 -5.003 1.00 61.03 17 VAL A N 2
ATOM 1280 C CA . VAL A 1 17 ? 3.522 9.442 -4.128 1.00 43.21 17 VAL A CA 2
ATOM 1281 C C . VAL A 1 17 ? 4.812 9.438 -4.947 1.00 24.12 17 VAL A C 2
ATOM 1282 O O . VAL A 1 17 ? 5.053 8.514 -5.726 1.00 51.24 17 VAL A O 2
ATOM 1295 N N . PRO A 1 18 ? 5.646 10.481 -4.795 1.00 22.13 18 PRO A N 2
ATOM 1296 C CA . PRO A 1 18 ? 6.902 10.608 -5.539 1.00 54.35 18 PRO A CA 2
ATOM 1297 C C . PRO A 1 18 ? 7.836 9.430 -5.293 1.00 50.41 18 PRO A C 2
ATOM 1298 O O . PRO A 1 18 ? 7.914 8.907 -4.180 1.00 12.20 18 PRO A O 2
ATOM 1309 N N . PHE A 1 19 ? 8.562 9.047 -6.341 1.00 11.24 19 PHE A N 2
ATOM 1310 C CA . PHE A 1 19 ? 9.376 7.832 -6.343 1.00 71.11 19 PHE A CA 2
ATOM 1311 C C . PHE A 1 19 ? 10.385 7.800 -5.193 1.00 73.11 19 PHE A C 2
ATOM 1312 O O . PHE A 1 19 ? 10.771 6.724 -4.734 1.00 31.21 19 PHE A O 2
ATOM 1329 N N . PHE A 1 20 ? 10.785 8.980 -4.724 1.00 12.14 20 PHE A N 2
ATOM 1330 C CA . PHE A 1 20 ? 11.765 9.095 -3.643 1.00 33.31 20 PHE A CA 2
ATOM 1331 C C . PHE A 1 20 ? 11.319 8.303 -2.414 1.00 32.54 20 PHE A C 2
ATOM 1332 O O . PHE A 1 20 ? 11.971 7.344 -2.005 1.00 73.44 20 PHE A O 2
ATOM 1349 N N . VAL A 1 21 ? 10.192 8.701 -1.845 1.00 24.12 21 VAL A N 2
ATOM 1350 C CA . VAL A 1 21 ? 9.682 8.072 -0.634 1.00 23.20 21 VAL A CA 2
ATOM 1351 C C . VAL A 1 21 ? 8.665 6.986 -0.966 1.00 24.04 21 VAL A C 2
ATOM 1352 O O . VAL A 1 21 ? 8.090 6.364 -0.073 1.00 33.33 21 VAL A O 2
ATOM 1365 N N . ARG A 1 22 ? 8.464 6.754 -2.258 1.00 20.21 22 ARG A N 2
ATOM 1366 C CA . ARG A 1 22 ? 7.499 5.766 -2.722 1.00 35.34 22 ARG A CA 2
ATOM 1367 C C . ARG A 1 22 ? 7.897 4.370 -2.254 1.00 11.21 22 ARG A C 2
ATOM 1368 O O . ARG A 1 22 ? 7.043 3.550 -1.916 1.00 63.34 22 ARG A O 2
ATOM 1389 N N . LYS A 1 23 ? 9.204 4.115 -2.240 1.00 45.24 23 LYS A N 2
ATOM 1390 C CA . LYS A 1 23 ? 9.737 2.839 -1.776 1.00 0.40 23 LYS A CA 2
ATOM 1391 C C . LYS A 1 23 ? 9.412 2.625 -0.301 1.00 1.34 23 LYS A C 2
ATOM 1392 O O . LYS A 1 23 ? 9.126 1.507 0.127 1.00 4.32 23 LYS A O 2
ATOM 1411 N N . LYS A 1 24 ? 9.434 3.714 0.467 1.00 4.34 24 LYS A N 2
ATOM 1412 C CA . LYS A 1 24 ? 9.117 3.659 1.886 1.00 24.31 24 LYS A CA 2
ATOM 1413 C C . LYS A 1 24 ? 7.669 3.246 2.073 1.00 43.53 24 LYS A C 2
ATOM 1414 O O . LYS A 1 24 ? 7.369 2.314 2.814 1.00 63.41 24 LYS A O 2
ATOM 1433 N N . VAL A 1 25 ? 6.783 3.943 1.373 1.00 51.21 25 VAL A N 2
ATOM 1434 C CA . VAL A 1 25 ? 5.354 3.694 1.471 1.00 14.42 25 VAL A CA 2
ATOM 1435 C C . VAL A 1 25 ? 5.016 2.280 1.011 1.00 70.44 25 VAL A C 2
ATOM 1436 O O . VAL A 1 25 ? 4.316 1.551 1.707 1.00 72.11 25 VAL A O 2
ATOM 1449 N N . ARG A 1 26 ? 5.546 1.884 -0.142 1.00 31.30 26 ARG A N 2
ATOM 1450 C CA . ARG A 1 26 ? 5.239 0.574 -0.715 1.00 32.01 26 ARG A CA 2
ATOM 1451 C C . ARG A 1 26 ? 5.627 -0.543 0.253 1.00 63.00 26 ARG A C 2
ATOM 1452 O O . ARG A 1 26 ? 4.852 -1.467 0.497 1.00 34.41 26 ARG A O 2
ATOM 1473 N N . LYS A 1 27 ? 6.820 -0.430 0.818 1.00 73.11 27 LYS A N 2
ATOM 1474 C CA . LYS A 1 27 ? 7.318 -1.408 1.781 1.00 60.15 27 LYS A CA 2
ATOM 1475 C C . LYS A 1 27 ? 6.515 -1.347 3.084 1.00 53.11 27 LYS A C 2
ATOM 1476 O O . LYS A 1 27 ? 6.335 -2.355 3.766 1.00 70.34 27 LYS A O 2
ATOM 1495 N N . ASN A 1 28 ? 6.019 -0.160 3.406 1.00 23.42 28 ASN A N 2
ATOM 1496 C CA . ASN A 1 28 ? 5.305 0.073 4.655 1.00 2.12 28 ASN A CA 2
ATOM 1497 C C . ASN A 1 28 ? 3.913 -0.551 4.590 1.00 2.21 28 ASN A C 2
ATOM 1498 O O . ASN A 1 28 ? 3.488 -1.242 5.514 1.00 64.30 28 ASN A O 2
ATOM 1509 N N . THR A 1 29 ? 3.218 -0.330 3.479 1.00 22.10 29 THR A N 2
ATOM 1510 C CA . THR A 1 29 ? 1.902 -0.923 3.275 1.00 51.45 29 THR A CA 2
ATOM 1511 C C . THR A 1 29 ? 2.005 -2.432 3.131 1.00 22.35 29 THR A C 2
ATOM 1512 O O . THR A 1 29 ? 1.101 -3.163 3.534 1.00 72.24 29 THR A O 2
ATOM 1523 N N . ASP A 1 30 ? 3.097 -2.887 2.524 1.00 42.41 30 ASP A N 2
ATOM 1524 C CA . ASP A 1 30 ? 3.364 -4.313 2.393 1.00 11.42 30 ASP A CA 2
ATOM 1525 C C . ASP A 1 30 ? 3.312 -4.964 3.763 1.00 70.11 30 ASP A C 2
ATOM 1526 O O . ASP A 1 30 ? 2.553 -5.904 3.992 1.00 4.30 30 ASP A O 2
ATOM 1535 N N . ASN A 1 31 ? 4.087 -4.413 4.683 1.00 65.22 31 ASN A N 2
ATOM 1536 C CA . ASN A 1 31 ? 4.108 -4.897 6.054 1.00 71.21 31 ASN A CA 2
ATOM 1537 C C . ASN A 1 31 ? 2.779 -4.624 6.752 1.00 35.12 31 ASN A C 2
ATOM 1538 O O . ASN A 1 31 ? 2.423 -5.315 7.707 1.00 34.24 31 ASN A O 2
ATOM 1549 N N . TYR A 1 32 ? 2.034 -3.629 6.274 1.00 55.42 32 TYR A N 2
ATOM 1550 C CA . TYR A 1 32 ? 0.729 -3.331 6.848 1.00 31.02 32 TYR A CA 2
ATOM 1551 C C . TYR A 1 32 ? -0.261 -4.437 6.511 1.00 25.13 32 TYR A C 2
ATOM 1552 O O . TYR A 1 32 ? -1.011 -4.900 7.368 1.00 33.13 32 TYR A O 2
ATOM 1570 N N . ALA A 1 33 ? -0.259 -4.856 5.257 1.00 11.21 33 ALA A N 2
ATOM 1571 C CA . ALA A 1 33 ? -1.148 -5.912 4.814 1.00 11.04 33 ALA A CA 2
ATOM 1572 C C . ALA A 1 33 ? -0.847 -7.202 5.566 1.00 34.32 33 ALA A C 2
ATOM 1573 O O . ALA A 1 33 ? -1.754 -7.927 5.963 1.00 45.02 33 ALA A O 2
ATOM 1580 N N . ARG A 1 34 ? 0.438 -7.462 5.790 1.00 34.33 34 ARG A N 2
ATOM 1581 C CA . ARG A 1 34 ? 0.871 -8.630 6.558 1.00 12.54 34 ARG A CA 2
ATOM 1582 C C . ARG A 1 34 ? 0.390 -8.517 7.998 1.00 24.20 34 ARG A C 2
ATOM 1583 O O . ARG A 1 34 ? 0.083 -9.518 8.647 1.00 40.54 34 ARG A O 2
ATOM 1604 N N . GLU A 1 35 ? 0.297 -7.284 8.478 1.00 34.12 35 GLU A N 2
ATOM 1605 C CA . GLU A 1 35 ? -0.140 -7.023 9.838 1.00 52.34 35 GLU A CA 2
ATOM 1606 C C . GLU A 1 35 ? -1.625 -7.354 10.004 1.00 30.43 35 GLU A C 2
ATOM 1607 O O . GLU A 1 35 ? -2.049 -7.850 11.049 1.00 43.31 35 GLU A O 2
ATOM 1619 N N . ILE A 1 36 ? -2.412 -7.085 8.966 1.00 3.54 36 ILE A N 2
ATOM 1620 C CA . ILE A 1 36 ? -3.849 -7.339 9.011 1.00 12.32 36 ILE A CA 2
ATOM 1621 C C . ILE A 1 36 ? -4.208 -8.689 8.387 1.00 42.44 36 ILE A C 2
ATOM 1622 O O . ILE A 1 36 ? -5.380 -9.068 8.336 1.00 53.32 36 ILE A O 2
ATOM 1638 N N . GLY A 1 37 ? -3.202 -9.411 7.910 1.00 60.03 37 GLY A N 2
ATOM 1639 C CA . GLY A 1 37 ? -3.429 -10.752 7.394 1.00 62.01 37 GLY A CA 2
ATOM 1640 C C . GLY A 1 37 ? -3.860 -10.776 5.937 1.00 44.53 37 GLY A C 2
ATOM 1641 O O . GLY A 1 37 ? -4.388 -11.781 5.458 1.00 32.15 37 GLY A O 2
ATOM 1645 N N . GLU A 1 38 ? -3.626 -9.684 5.228 1.00 33.13 38 GLU A N 2
ATOM 1646 C CA . GLU A 1 38 ? -3.989 -9.593 3.821 1.00 73.13 38 GLU A CA 2
ATOM 1647 C C . GLU A 1 38 ? -2.806 -9.970 2.934 1.00 23.20 38 GLU A C 2
ATOM 1648 O O . GLU A 1 38 ? -1.719 -9.407 3.064 1.00 30.22 38 GLU A O 2
ATOM 1660 N N . PRO A 1 39 ? -2.998 -10.945 2.037 1.00 71.15 39 PRO A N 2
ATOM 1661 C CA . PRO A 1 39 ? -1.974 -11.366 1.083 1.00 43.55 39 PRO A CA 2
ATOM 1662 C C . PRO A 1 39 ? -1.969 -10.495 -0.173 1.00 32.23 39 PRO A C 2
ATOM 1663 O O . PRO A 1 39 ? -1.006 -10.494 -0.944 1.00 62.14 39 PRO A O 2
ATOM 1674 N N . VAL A 1 40 ? -3.052 -9.759 -0.374 1.00 31.31 40 VAL A N 2
ATOM 1675 C CA . VAL A 1 40 ? -3.205 -8.914 -1.546 1.00 2.41 40 VAL A CA 2
ATOM 1676 C C . VAL A 1 40 ? -3.432 -7.471 -1.121 1.00 51.23 40 VAL A C 2
ATOM 1677 O O . VAL A 1 40 ? -4.298 -7.191 -0.290 1.00 31.30 40 VAL A O 2
ATOM 1690 N N . VAL A 1 41 ? -2.654 -6.562 -1.684 1.00 63.14 41 VAL A N 2
ATOM 1691 C CA . VAL A 1 41 ? -2.783 -5.151 -1.359 1.00 54.31 41 VAL A CA 2
ATOM 1692 C C . VAL A 1 41 ? -3.760 -4.482 -2.318 1.00 31.03 41 VAL A C 2
ATOM 1693 O O . VAL A 1 41 ? -3.419 -4.168 -3.461 1.00 11.13 41 VAL A O 2
ATOM 1706 N N . THR A 1 42 ? -4.984 -4.298 -1.856 1.00 50.24 42 THR A N 2
ATOM 1707 C CA . THR A 1 42 ? -6.027 -3.687 -2.663 1.00 63.33 42 THR A CA 2
ATOM 1708 C C . THR A 1 42 ? -6.107 -2.189 -2.393 1.00 31.44 42 THR A C 2
ATOM 1709 O O . THR A 1 42 ? -5.390 -1.672 -1.533 1.00 41.00 42 THR A O 2
ATOM 1720 N N . ALA A 1 43 ? -6.965 -1.490 -3.133 1.00 5.20 43 ALA A N 2
ATOM 1721 C CA . ALA A 1 43 ? -7.243 -0.090 -2.852 1.00 4.23 43 ALA A CA 2
ATOM 1722 C C . ALA A 1 43 ? -7.745 0.085 -1.422 1.00 21.54 43 ALA A C 2
ATOM 1723 O O . ALA A 1 43 ? -7.388 1.046 -0.746 1.00 3.15 43 ALA A O 2
ATOM 1730 N N . ASP A 1 44 ? -8.562 -0.859 -0.968 1.00 75.33 44 ASP A N 2
ATOM 1731 C CA . ASP A 1 44 ? -9.105 -0.819 0.386 1.00 64.55 44 ASP A CA 2
ATOM 1732 C C . ASP A 1 44 ? -7.995 -0.965 1.420 1.00 45.10 44 ASP A C 2
ATOM 1733 O O . ASP A 1 44 ? -7.918 -0.185 2.365 1.00 3.31 44 ASP A O 2
ATOM 1742 N N . VAL A 1 45 ? -7.128 -1.953 1.221 1.00 70.12 45 VAL A N 2
ATOM 1743 C CA . VAL A 1 45 ? -6.007 -2.186 2.131 1.00 42.44 45 VAL A CA 2
ATOM 1744 C C . VAL A 1 45 ? -5.126 -0.942 2.247 1.00 20.15 45 VAL A C 2
ATOM 1745 O O . VAL A 1 45 ? -4.747 -0.539 3.347 1.00 51.24 45 VAL A O 2
ATOM 1758 N N . PHE A 1 46 ? -4.824 -0.325 1.110 1.00 4.00 46 PHE A N 2
ATOM 1759 C CA . PHE A 1 46 ? -3.991 0.874 1.090 1.00 24.24 46 PHE A CA 2
ATOM 1760 C C . PHE A 1 46 ? -4.721 2.043 1.745 1.00 32.24 46 PHE A C 2
ATOM 1761 O O . PHE A 1 46 ? -4.113 2.868 2.427 1.00 22.13 46 PHE A O 2
ATOM 1778 N N . ARG A 1 47 ? -6.028 2.103 1.537 1.00 23.25 47 ARG A N 2
ATOM 1779 C CA . ARG A 1 47 ? -6.847 3.161 2.103 1.00 53.32 47 ARG A CA 2
ATOM 1780 C C . ARG A 1 47 ? -6.924 3.035 3.621 1.00 52.22 47 ARG A C 2
ATOM 1781 O O . ARG A 1 47 ? -6.802 4.026 4.341 1.00 42.52 47 ARG A O 2
ATOM 1802 N N . LYS A 1 48 ? -7.113 1.812 4.103 1.00 32.52 48 LYS A N 2
ATOM 1803 C CA . LYS A 1 48 ? -7.178 1.556 5.536 1.00 21.03 48 LYS A CA 2
ATOM 1804 C C . LYS A 1 48 ? -5.820 1.784 6.177 1.00 1.13 48 LYS A C 2
ATOM 1805 O O . LYS A 1 48 ? -5.730 2.169 7.345 1.00 13.02 48 LYS A O 2
ATOM 1824 N N . ALA A 1 49 ? -4.762 1.528 5.413 1.00 43.30 49 ALA A N 2
ATOM 1825 C CA . ALA A 1 49 ? -3.410 1.827 5.866 1.00 42.41 49 ALA A CA 2
ATOM 1826 C C . ALA A 1 49 ? -3.302 3.289 6.277 1.00 70.11 49 ALA A C 2
ATOM 1827 O O . ALA A 1 49 ? -2.693 3.613 7.294 1.00 65.34 49 ALA A O 2
ATOM 1834 N N . LYS A 1 50 ? -3.927 4.164 5.495 1.00 42.10 50 LYS A N 2
ATOM 1835 C CA . LYS A 1 50 ? -3.929 5.593 5.786 1.00 44.04 50 LYS A CA 2
ATOM 1836 C C . LYS A 1 50 ? -4.599 5.862 7.135 1.00 20.12 50 LYS A C 2
ATOM 1837 O O . LYS A 1 50 ? -4.171 6.742 7.886 1.00 51.12 50 LYS A O 2
ATOM 1856 N N . GLU A 1 51 ? -5.641 5.089 7.434 1.00 43.41 51 GLU A N 2
ATOM 1857 C CA . GLU A 1 51 ? -6.367 5.216 8.696 1.00 55.20 51 GLU A CA 2
ATOM 1858 C C . GLU A 1 51 ? -5.497 4.761 9.868 1.00 55.22 51 GLU A C 2
ATOM 1859 O O . GLU A 1 51 ? -5.383 5.452 10.880 1.00 12.12 51 GLU A O 2
ATOM 1871 N N . HIS A 1 52 ? -4.878 3.597 9.711 1.00 35.22 52 HIS A N 2
ATOM 1872 C CA . HIS A 1 52 ? -4.095 2.983 10.783 1.00 32.11 52 HIS A CA 2
ATOM 1873 C C . HIS A 1 52 ? -2.764 3.702 10.996 1.00 74.42 52 HIS A C 2
ATOM 1874 O O . HIS A 1 52 ? -2.365 3.960 12.132 1.00 52.35 52 HIS A O 2
ATOM 1889 N N . LEU A 1 53 ? -2.074 4.009 9.906 1.00 32.21 53 LEU A N 2
ATOM 1890 C CA . LEU A 1 53 ? -0.782 4.684 9.985 1.00 30.14 53 LEU A CA 2
ATOM 1891 C C . LEU A 1 53 ? -0.959 6.124 10.451 1.00 70.22 53 LEU A C 2
ATOM 1892 O O . LEU A 1 53 ? -0.181 6.625 11.265 1.00 45.41 53 LEU A O 2
ATOM 1908 N N . GLY A 1 54 ? -1.991 6.778 9.941 1.00 20.24 54 GLY A N 2
ATOM 1909 C CA . GLY A 1 54 ? -2.254 8.150 10.311 1.00 40.32 54 GLY A CA 2
ATOM 1910 C C . GLY A 1 54 ? -1.730 9.124 9.280 1.00 75.04 54 GLY A C 2
ATOM 1911 O O . GLY A 1 54 ? -0.698 9.769 9.489 1.00 54.31 54 GLY A O 2
ATOM 1915 N N . GLY A 1 55 ? -2.427 9.207 8.157 1.00 74.51 55 GLY A N 2
ATOM 1916 C CA . GLY A 1 55 ? -2.048 10.140 7.114 1.00 22.34 55 GLY A CA 2
ATOM 1917 C C . GLY A 1 55 ? -2.847 11.426 7.191 1.00 61.41 55 GLY A C 2
ATOM 1918 O O . GLY A 1 55 ? -3.390 11.760 8.246 1.00 24.45 55 GLY A O 2
ATOM 1922 N N . LEU A 1 56 ? -2.938 12.141 6.074 1.00 44.33 56 LEU A N 2
ATOM 1923 C CA . LEU A 1 56 ? -3.692 13.387 6.027 1.00 73.32 56 LEU A CA 2
ATOM 1924 C C . LEU A 1 56 ? -5.171 13.072 5.817 1.00 73.24 56 LEU A C 2
ATOM 1925 O O . LEU A 1 56 ? -5.760 13.403 4.783 1.00 0.30 56 LEU A O 2
ATOM 1941 N N . GLU A 1 57 ? -5.753 12.405 6.798 1.00 50.13 57 GLU A N 2
ATOM 1942 C CA . GLU A 1 57 ? -7.133 11.969 6.717 1.00 1.12 57 GLU A CA 2
ATOM 1943 C C . GLU A 1 57 ? -7.994 12.778 7.675 1.00 22.21 57 GLU A C 2
ATOM 1944 O O . GLU A 1 57 ? -7.483 13.542 8.495 1.00 32.23 57 GLU A O 2
ATOM 1956 N N . HIS A 1 58 ? -9.300 12.611 7.568 1.00 44.02 58 HIS A N 2
ATOM 1957 C CA . HIS A 1 58 ? -10.232 13.224 8.500 1.00 40.52 58 HIS A CA 2
ATOM 1958 C C . HIS A 1 58 ? -11.210 12.169 8.981 1.00 50.22 58 HIS A C 2
ATOM 1959 O O . HIS A 1 58 ? -11.373 11.130 8.338 1.00 70.32 58 HIS A O 2
ATOM 1974 N N . HIS A 1 59 ? -11.852 12.418 10.107 1.00 51.20 59 HIS A N 2
ATOM 1975 C CA . HIS A 1 59 ? -12.722 11.421 10.703 1.00 20.43 59 HIS A CA 2
ATOM 1976 C C . HIS A 1 59 ? -14.098 11.450 10.053 1.00 2.52 59 HIS A C 2
ATOM 1977 O O . HIS A 1 59 ? -14.967 12.231 10.439 1.00 53.34 59 HIS A O 2
ATOM 1992 N N . HIS A 1 60 ? -14.275 10.609 9.048 1.00 41.33 60 HIS A N 2
ATOM 1993 C CA . HIS A 1 60 ? -15.561 10.455 8.387 1.00 31.02 60 HIS A CA 2
ATOM 1994 C C . HIS A 1 60 ? -16.382 9.387 9.095 1.00 62.24 60 HIS A C 2
ATOM 1995 O O . HIS A 1 60 ? -15.846 8.599 9.878 1.00 34.41 60 HIS A O 2
ATOM 2010 N N . HIS A 1 61 ? -17.676 9.371 8.830 1.00 1.22 61 HIS A N 2
ATOM 2011 C CA . HIS A 1 61 ? -18.548 8.348 9.384 1.00 53.31 61 HIS A CA 2
ATOM 2012 C C . HIS A 1 61 ? -18.339 7.044 8.634 1.00 71.13 61 HIS A C 2
ATOM 2013 O O . HIS A 1 61 ? -18.315 7.015 7.405 1.00 73.44 61 HIS A O 2
ATOM 2028 N N . HIS A 1 62 ? -18.188 5.969 9.383 1.00 54.20 62 HIS A N 2
ATOM 2029 C CA . HIS A 1 62 ? -17.824 4.685 8.808 1.00 1.13 62 HIS A CA 2
ATOM 2030 C C . HIS A 1 62 ? -18.756 3.593 9.298 1.00 5.14 62 HIS A C 2
ATOM 2031 O O . HIS A 1 62 ? -19.730 3.859 10.003 1.00 32.51 62 HIS A O 2
ATOM 2046 N N . HIS A 1 63 ? -18.452 2.363 8.924 1.00 64.43 63 HIS A N 2
ATOM 2047 C CA . HIS A 1 63 ? -19.215 1.219 9.387 1.00 13.45 63 HIS A CA 2
ATOM 2048 C C . HIS A 1 63 ? -18.606 0.708 10.677 1.00 52.32 63 HIS A C 2
ATOM 2049 O O . HIS A 1 63 ? -17.361 0.646 10.748 1.00 37.77 63 HIS A O 2
ATOM 2065 N N . MET A 1 1 ? 12.852 -9.839 -4.335 1.00 34.53 1 MET A N 3
ATOM 2066 C CA . MET A 1 1 ? 11.496 -10.404 -4.163 1.00 31.50 1 MET A CA 3
ATOM 2067 C C . MET A 1 1 ? 11.137 -10.445 -2.685 1.00 41.41 1 MET A C 3
ATOM 2068 O O . MET A 1 1 ? 11.951 -10.835 -1.851 1.00 43.12 1 MET A O 3
ATOM 2084 N N . GLY A 1 2 ? 9.928 -10.017 -2.362 1.00 51.42 2 GLY A N 3
ATOM 2085 C CA . GLY A 1 2 ? 9.499 -9.975 -0.981 1.00 45.13 2 GLY A CA 3
ATOM 2086 C C . GLY A 1 2 ? 8.500 -8.867 -0.752 1.00 31.44 2 GLY A C 3
ATOM 2087 O O . GLY A 1 2 ? 8.793 -7.881 -0.075 1.00 70.12 2 GLY A O 3
ATOM 2091 N N . GLU A 1 3 ? 7.325 -9.024 -1.337 1.00 52.22 3 GLU A N 3
ATOM 2092 C CA . GLU A 1 3 ? 6.281 -8.017 -1.268 1.00 31.41 3 GLU A CA 3
ATOM 2093 C C . GLU A 1 3 ? 4.927 -8.686 -1.415 1.00 13.10 3 GLU A C 3
ATOM 2094 O O . GLU A 1 3 ? 4.852 -9.855 -1.801 1.00 42.12 3 GLU A O 3
ATOM 2106 N N . LEU A 1 4 ? 3.866 -7.965 -1.107 1.00 32.32 4 LEU A N 3
ATOM 2107 C CA . LEU A 1 4 ? 2.525 -8.506 -1.245 1.00 3.31 4 LEU A CA 3
ATOM 2108 C C . LEU A 1 4 ? 1.973 -8.204 -2.631 1.00 34.12 4 LEU A C 3
ATOM 2109 O O . LEU A 1 4 ? 2.628 -7.538 -3.433 1.00 14.22 4 LEU A O 3
ATOM 2125 N N . SER A 1 5 ? 0.780 -8.695 -2.919 1.00 64.24 5 SER A N 3
ATOM 2126 C CA . SER A 1 5 ? 0.202 -8.523 -4.238 1.00 74.21 5 SER A CA 3
ATOM 2127 C C . SER A 1 5 ? -0.498 -7.175 -4.348 1.00 51.34 5 SER A C 3
ATOM 2128 O O . SER A 1 5 ? -1.651 -7.028 -3.945 1.00 43.23 5 SER A O 3
ATOM 2136 N N . TRP A 1 6 ? 0.210 -6.197 -4.879 1.00 72.52 6 TRP A N 3
ATOM 2137 C CA . TRP A 1 6 ? -0.352 -4.876 -5.091 1.00 61.34 6 TRP A CA 3
ATOM 2138 C C . TRP A 1 6 ? -1.162 -4.845 -6.380 1.00 54.42 6 TRP A C 3
ATOM 2139 O O . TRP A 1 6 ? -0.702 -5.310 -7.424 1.00 12.54 6 TRP A O 3
ATOM 2160 N N . THR A 1 7 ? -2.374 -4.322 -6.301 1.00 50.43 7 THR A N 3
ATOM 2161 C CA . THR A 1 7 ? -3.230 -4.222 -7.472 1.00 12.00 7 THR A CA 3
ATOM 2162 C C . THR A 1 7 ? -3.014 -2.895 -8.186 1.00 31.45 7 THR A C 3
ATOM 2163 O O . THR A 1 7 ? -2.365 -1.992 -7.652 1.00 12.54 7 THR A O 3
ATOM 2174 N N . ALA A 1 8 ? -3.568 -2.780 -9.388 1.00 41.11 8 ALA A N 3
ATOM 2175 C CA . ALA A 1 8 ? -3.479 -1.550 -10.162 1.00 62.51 8 ALA A CA 3
ATOM 2176 C C . ALA A 1 8 ? -4.085 -0.379 -9.398 1.00 61.35 8 ALA A C 3
ATOM 2177 O O . ALA A 1 8 ? -3.672 0.767 -9.575 1.00 53.31 8 ALA A O 3
ATOM 2184 N N . GLU A 1 9 ? -5.058 -0.678 -8.536 1.00 63.12 9 GLU A N 3
ATOM 2185 C CA . GLU A 1 9 ? -5.695 0.345 -7.716 1.00 62.14 9 GLU A CA 3
ATOM 2186 C C . GLU A 1 9 ? -4.659 1.021 -6.830 1.00 15.22 9 GLU A C 3
ATOM 2187 O O . GLU A 1 9 ? -4.499 2.242 -6.853 1.00 11.04 9 GLU A O 3
ATOM 2199 N N . ALA A 1 10 ? -3.935 0.204 -6.079 1.00 13.12 10 ALA A N 3
ATOM 2200 C CA . ALA A 1 10 ? -2.956 0.698 -5.126 1.00 3.14 10 ALA A CA 3
ATOM 2201 C C . ALA A 1 10 ? -1.747 1.293 -5.839 1.00 1.42 10 ALA A C 3
ATOM 2202 O O . ALA A 1 10 ? -1.207 2.307 -5.406 1.00 31.32 10 ALA A O 3
ATOM 2209 N N . GLU A 1 11 ? -1.346 0.670 -6.941 1.00 32.04 11 GLU A N 3
ATOM 2210 C CA . GLU A 1 11 ? -0.221 1.151 -7.740 1.00 34.42 11 GLU A CA 3
ATOM 2211 C C . GLU A 1 11 ? -0.462 2.573 -8.246 1.00 42.11 11 GLU A C 3
ATOM 2212 O O . GLU A 1 11 ? 0.448 3.399 -8.250 1.00 2.12 11 GLU A O 3
ATOM 2224 N N . LYS A 1 12 ? -1.689 2.857 -8.667 1.00 73.24 12 LYS A N 3
ATOM 2225 C CA . LYS A 1 12 ? -2.026 4.183 -9.175 1.00 0.13 12 LYS A CA 3
ATOM 2226 C C . LYS A 1 12 ? -2.174 5.191 -8.041 1.00 3.24 12 LYS A C 3
ATOM 2227 O O . LYS A 1 12 ? -1.760 6.343 -8.168 1.00 72.43 12 LYS A O 3
ATOM 2246 N N . MET A 1 13 ? -2.756 4.755 -6.931 1.00 52.44 13 MET A N 3
ATOM 2247 C CA . MET A 1 13 ? -2.938 5.624 -5.771 1.00 15.52 13 MET A CA 3
ATOM 2248 C C . MET A 1 13 ? -1.592 5.962 -5.142 1.00 75.04 13 MET A C 3
ATOM 2249 O O . MET A 1 13 ? -1.355 7.094 -4.715 1.00 14.21 13 MET A O 3
ATOM 2263 N N . LEU A 1 14 ? -0.711 4.974 -5.100 1.00 22.20 14 LEU A N 3
ATOM 2264 C CA . LEU A 1 14 ? 0.636 5.155 -4.580 1.00 63.13 14 LEU A CA 3
ATOM 2265 C C . LEU A 1 14 ? 1.516 5.852 -5.617 1.00 42.11 14 LEU A C 3
ATOM 2266 O O . LEU A 1 14 ? 2.560 6.416 -5.288 1.00 71.34 14 LEU A O 3
ATOM 2282 N N . GLY A 1 15 ? 1.069 5.823 -6.870 1.00 64.43 15 GLY A N 3
ATOM 2283 C CA . GLY A 1 15 ? 1.794 6.473 -7.946 1.00 41.30 15 GLY A CA 3
ATOM 2284 C C . GLY A 1 15 ? 1.783 7.982 -7.821 1.00 43.33 15 GLY A C 3
ATOM 2285 O O . GLY A 1 15 ? 2.616 8.674 -8.411 1.00 70.12 15 GLY A O 3
ATOM 2289 N N . LYS A 1 16 ? 0.831 8.489 -7.045 1.00 11.30 16 LYS A N 3
ATOM 2290 C CA . LYS A 1 16 ? 0.746 9.912 -6.757 1.00 55.02 16 LYS A CA 3
ATOM 2291 C C . LYS A 1 16 ? 1.916 10.339 -5.880 1.00 61.30 16 LYS A C 3
ATOM 2292 O O . LYS A 1 16 ? 2.275 11.517 -5.817 1.00 12.24 16 LYS A O 3
ATOM 2311 N N . VAL A 1 17 ? 2.499 9.363 -5.205 1.00 41.13 17 VAL A N 3
ATOM 2312 C CA . VAL A 1 17 ? 3.629 9.595 -4.328 1.00 24.13 17 VAL A CA 3
ATOM 2313 C C . VAL A 1 17 ? 4.928 9.457 -5.113 1.00 4.12 17 VAL A C 3
ATOM 2314 O O . VAL A 1 17 ? 5.143 8.440 -5.777 1.00 53.33 17 VAL A O 3
ATOM 2327 N N . PRO A 1 18 ? 5.795 10.484 -5.071 1.00 42.40 18 PRO A N 3
ATOM 2328 C CA . PRO A 1 18 ? 7.082 10.473 -5.777 1.00 43.53 18 PRO A CA 3
ATOM 2329 C C . PRO A 1 18 ? 7.884 9.206 -5.493 1.00 4.31 18 PRO A C 3
ATOM 2330 O O . PRO A 1 18 ? 8.019 8.792 -4.338 1.00 63.23 18 PRO A O 3
ATOM 2341 N N . PHE A 1 19 ? 8.420 8.602 -6.554 1.00 41.23 19 PHE A N 3
ATOM 2342 C CA . PHE A 1 19 ? 9.108 7.311 -6.464 1.00 61.14 19 PHE A CA 3
ATOM 2343 C C . PHE A 1 19 ? 10.228 7.317 -5.421 1.00 31.23 19 PHE A C 3
ATOM 2344 O O . PHE A 1 19 ? 10.562 6.270 -4.870 1.00 45.40 19 PHE A O 3
ATOM 2361 N N . PHE A 1 20 ? 10.791 8.496 -5.150 1.00 61.23 20 PHE A N 3
ATOM 2362 C CA . PHE A 1 20 ? 11.832 8.640 -4.133 1.00 65.54 20 PHE A CA 3
ATOM 2363 C C . PHE A 1 20 ? 11.370 8.048 -2.808 1.00 14.45 20 PHE A C 3
ATOM 2364 O O . PHE A 1 20 ? 12.030 7.184 -2.233 1.00 4.45 20 PHE A O 3
ATOM 2381 N N . VAL A 1 21 ? 10.216 8.511 -2.347 1.00 23.24 21 VAL A N 3
ATOM 2382 C CA . VAL A 1 21 ? 9.690 8.103 -1.055 1.00 70.01 21 VAL A CA 3
ATOM 2383 C C . VAL A 1 21 ? 8.616 7.031 -1.203 1.00 42.25 21 VAL A C 3
ATOM 2384 O O . VAL A 1 21 ? 8.209 6.416 -0.218 1.00 20.31 21 VAL A O 3
ATOM 2397 N N . ARG A 1 22 ? 8.166 6.802 -2.438 1.00 61.43 22 ARG A N 3
ATOM 2398 C CA . ARG A 1 22 ? 7.175 5.763 -2.709 1.00 60.14 22 ARG A CA 3
ATOM 2399 C C . ARG A 1 22 ? 7.678 4.415 -2.209 1.00 64.10 22 ARG A C 3
ATOM 2400 O O . ARG A 1 22 ? 6.910 3.604 -1.695 1.00 43.21 22 ARG A O 3
ATOM 2421 N N . LYS A 1 23 ? 8.978 4.197 -2.355 1.00 50.54 23 LYS A N 3
ATOM 2422 C CA . LYS A 1 23 ? 9.604 2.948 -1.950 1.00 61.35 23 LYS A CA 3
ATOM 2423 C C . LYS A 1 23 ? 9.419 2.718 -0.454 1.00 54.34 23 LYS A C 3
ATOM 2424 O O . LYS A 1 23 ? 9.083 1.616 -0.020 1.00 73.22 23 LYS A O 3
ATOM 2443 N N . LYS A 1 24 ? 9.623 3.781 0.319 1.00 40.31 24 LYS A N 3
ATOM 2444 C CA . LYS A 1 24 ? 9.539 3.713 1.773 1.00 73.51 24 LYS A CA 3
ATOM 2445 C C . LYS A 1 24 ? 8.091 3.515 2.214 1.00 34.31 24 LYS A C 3
ATOM 2446 O O . LYS A 1 24 ? 7.805 2.728 3.120 1.00 54.05 24 LYS A O 3
ATOM 2465 N N . VAL A 1 25 ? 7.183 4.234 1.560 1.00 61.11 25 VAL A N 3
ATOM 2466 C CA . VAL A 1 25 ? 5.763 4.154 1.875 1.00 1.33 25 VAL A CA 3
ATOM 2467 C C . VAL A 1 25 ? 5.205 2.782 1.516 1.00 32.40 25 VAL A C 3
ATOM 2468 O O . VAL A 1 25 ? 4.474 2.180 2.301 1.00 12.24 25 VAL A O 3
ATOM 2481 N N . ARG A 1 26 ? 5.569 2.287 0.335 1.00 25.22 26 ARG A N 3
ATOM 2482 C CA . ARG A 1 26 ? 5.096 0.990 -0.139 1.00 33.03 26 ARG A CA 3
ATOM 2483 C C . ARG A 1 26 ? 5.449 -0.098 0.864 1.00 2.22 26 ARG A C 3
ATOM 2484 O O . ARG A 1 26 ? 4.592 -0.881 1.275 1.00 51.15 26 ARG A O 3
ATOM 2505 N N . LYS A 1 27 ? 6.714 -0.099 1.272 1.00 2.43 27 LYS A N 3
ATOM 2506 C CA . LYS A 1 27 ? 7.233 -1.062 2.235 1.00 5.03 27 LYS A CA 3
ATOM 2507 C C . LYS A 1 27 ? 6.400 -1.061 3.515 1.00 43.24 27 LYS A C 3
ATOM 2508 O O . LYS A 1 27 ? 6.143 -2.110 4.110 1.00 25.31 27 LYS A O 3
ATOM 2527 N N . ASN A 1 28 ? 5.963 0.120 3.922 1.00 10.23 28 ASN A N 3
ATOM 2528 C CA . ASN A 1 28 ? 5.192 0.269 5.147 1.00 62.44 28 ASN A CA 3
ATOM 2529 C C . ASN A 1 28 ? 3.837 -0.418 5.008 1.00 60.12 28 ASN A C 3
ATOM 2530 O O . ASN A 1 28 ? 3.354 -1.063 5.939 1.00 32.32 28 ASN A O 3
ATOM 2541 N N . THR A 1 29 ? 3.233 -0.288 3.835 1.00 11.31 29 THR A N 3
ATOM 2542 C CA . THR A 1 29 ? 1.943 -0.901 3.560 1.00 55.25 29 THR A CA 3
ATOM 2543 C C . THR A 1 29 ? 2.060 -2.415 3.434 1.00 70.22 29 THR A C 3
ATOM 2544 O O . THR A 1 29 ? 1.179 -3.147 3.889 1.00 54.53 29 THR A O 3
ATOM 2555 N N . ASP A 1 30 ? 3.141 -2.880 2.806 1.00 35.24 30 ASP A N 3
ATOM 2556 C CA . ASP A 1 30 ? 3.402 -4.315 2.698 1.00 42.15 30 ASP A CA 3
ATOM 2557 C C . ASP A 1 30 ? 3.406 -4.944 4.079 1.00 21.52 30 ASP A C 3
ATOM 2558 O O . ASP A 1 30 ? 2.901 -6.045 4.281 1.00 32.45 30 ASP A O 3
ATOM 2567 N N . ASN A 1 31 ? 3.968 -4.225 5.037 1.00 35.24 31 ASN A N 3
ATOM 2568 C CA . ASN A 1 31 ? 4.010 -4.699 6.412 1.00 53.24 31 ASN A CA 3
ATOM 2569 C C . ASN A 1 31 ? 2.660 -4.512 7.091 1.00 35.32 31 ASN A C 3
ATOM 2570 O O . ASN A 1 31 ? 2.319 -5.257 8.008 1.00 15.43 31 ASN A O 3
ATOM 2581 N N . TYR A 1 32 ? 1.885 -3.526 6.636 1.00 52.22 32 TYR A N 3
ATOM 2582 C CA . TYR A 1 32 ? 0.555 -3.294 7.195 1.00 4.45 32 TYR A CA 3
ATOM 2583 C C . TYR A 1 32 ? -0.349 -4.485 6.929 1.00 23.12 32 TYR A C 3
ATOM 2584 O O . TYR A 1 32 ? -0.909 -5.076 7.853 1.00 2.31 32 TYR A O 3
ATOM 2602 N N . ALA A 1 33 ? -0.487 -4.831 5.659 1.00 21.41 33 ALA A N 3
ATOM 2603 C CA . ALA A 1 33 ? -1.338 -5.938 5.263 1.00 73.20 33 ALA A CA 3
ATOM 2604 C C . ALA A 1 33 ? -0.790 -7.242 5.826 1.00 3.10 33 ALA A C 3
ATOM 2605 O O . ALA A 1 33 ? -1.541 -8.155 6.157 1.00 14.22 33 ALA A O 3
ATOM 2612 N N . ARG A 1 34 ? 0.532 -7.304 5.958 1.00 62.32 34 ARG A N 3
ATOM 2613 C CA . ARG A 1 34 ? 1.194 -8.461 6.546 1.00 24.14 34 ARG A CA 3
ATOM 2614 C C . ARG A 1 34 ? 0.814 -8.605 8.019 1.00 14.23 34 ARG A C 3
ATOM 2615 O O . ARG A 1 34 ? 0.768 -9.714 8.553 1.00 14.15 34 ARG A O 3
ATOM 2636 N N . GLU A 1 35 ? 0.528 -7.475 8.660 1.00 52.41 35 GLU A N 3
ATOM 2637 C CA . GLU A 1 35 ? 0.181 -7.445 10.074 1.00 13.12 35 GLU A CA 3
ATOM 2638 C C . GLU A 1 35 ? -1.209 -8.039 10.305 1.00 74.43 35 GLU A C 3
ATOM 2639 O O . GLU A 1 35 ? -1.420 -8.808 11.242 1.00 33.23 35 GLU A O 3
ATOM 2651 N N . ILE A 1 36 ? -2.151 -7.695 9.436 1.00 31.41 36 ILE A N 3
ATOM 2652 C CA . ILE A 1 36 ? -3.529 -8.157 9.587 1.00 74.11 36 ILE A CA 3
ATOM 2653 C C . ILE A 1 36 ? -3.790 -9.448 8.813 1.00 51.34 36 ILE A C 3
ATOM 2654 O O . ILE A 1 36 ? -4.810 -10.107 9.019 1.00 31.51 36 ILE A O 3
ATOM 2670 N N . GLY A 1 37 ? -2.883 -9.796 7.915 1.00 53.53 37 GLY A N 3
ATOM 2671 C CA . GLY A 1 37 ? -2.988 -11.054 7.203 1.00 1.41 37 GLY A CA 3
ATOM 2672 C C . GLY A 1 37 ? -3.731 -10.939 5.884 1.00 12.31 37 GLY A C 3
ATOM 2673 O O . GLY A 1 37 ? -4.564 -11.789 5.563 1.00 73.43 37 GLY A O 3
ATOM 2677 N N . GLU A 1 38 ? -3.435 -9.896 5.121 1.00 22.05 38 GLU A N 3
ATOM 2678 C CA . GLU A 1 38 ? -4.017 -9.731 3.796 1.00 14.54 38 GLU A CA 3
ATOM 2679 C C . GLU A 1 38 ? -2.910 -9.753 2.744 1.00 31.21 38 GLU A C 3
ATOM 2680 O O . GLU A 1 38 ? -2.082 -8.849 2.682 1.00 54.21 38 GLU A O 3
ATOM 2692 N N . PRO A 1 39 ? -2.863 -10.811 1.919 1.00 44.10 39 PRO A N 3
ATOM 2693 C CA . PRO A 1 39 ? -1.813 -10.993 0.911 1.00 74.23 39 PRO A CA 3
ATOM 2694 C C . PRO A 1 39 ? -1.986 -10.070 -0.298 1.00 11.54 39 PRO A C 3
ATOM 2695 O O . PRO A 1 39 ? -1.049 -9.858 -1.073 1.00 13.32 39 PRO A O 3
ATOM 2706 N N . VAL A 1 40 ? -3.185 -9.528 -0.457 1.00 33.03 40 VAL A N 3
ATOM 2707 C CA . VAL A 1 40 ? -3.498 -8.674 -1.593 1.00 61.00 40 VAL A CA 3
ATOM 2708 C C . VAL A 1 40 ? -3.746 -7.243 -1.130 1.00 3.42 40 VAL A C 3
ATOM 2709 O O . VAL A 1 40 ? -4.570 -7.002 -0.250 1.00 5.23 40 VAL A O 3
ATOM 2722 N N . VAL A 1 41 ? -3.024 -6.304 -1.720 1.00 31.52 41 VAL A N 3
ATOM 2723 C CA . VAL A 1 41 ? -3.157 -4.902 -1.367 1.00 43.33 41 VAL A CA 3
ATOM 2724 C C . VAL A 1 41 ? -3.936 -4.155 -2.443 1.00 13.23 41 VAL A C 3
ATOM 2725 O O . VAL A 1 41 ? -3.409 -3.857 -3.518 1.00 34.33 41 VAL A O 3
ATOM 2738 N N . THR A 1 42 ? -5.197 -3.884 -2.157 1.00 23.42 42 THR A N 3
ATOM 2739 C CA . THR A 1 42 ? -6.052 -3.142 -3.065 1.00 51.24 42 THR A CA 3
ATOM 2740 C C . THR A 1 42 ? -6.166 -1.687 -2.626 1.00 3.23 42 THR A C 3
ATOM 2741 O O . THR A 1 42 ? -5.484 -1.260 -1.688 1.00 23.35 42 THR A O 3
ATOM 2752 N N . ALA A 1 43 ? -7.032 -0.931 -3.295 1.00 4.01 43 ALA A N 3
ATOM 2753 C CA . ALA A 1 43 ? -7.314 0.443 -2.900 1.00 5.15 43 ALA A CA 3
ATOM 2754 C C . ALA A 1 43 ? -7.903 0.469 -1.500 1.00 44.23 43 ALA A C 3
ATOM 2755 O O . ALA A 1 43 ? -7.623 1.369 -0.708 1.00 53.25 43 ALA A O 3
ATOM 2762 N N . ASP A 1 44 ? -8.713 -0.540 -1.202 1.00 45.20 44 ASP A N 3
ATOM 2763 C CA . ASP A 1 44 ? -9.324 -0.676 0.111 1.00 42.31 44 ASP A CA 3
ATOM 2764 C C . ASP A 1 44 ? -8.266 -0.930 1.171 1.00 44.33 44 ASP A C 3
ATOM 2765 O O . ASP A 1 44 ? -8.292 -0.327 2.241 1.00 15.33 44 ASP A O 3
ATOM 2774 N N . VAL A 1 45 ? -7.325 -1.813 0.862 1.00 52.43 45 VAL A N 3
ATOM 2775 C CA . VAL A 1 45 ? -6.243 -2.127 1.785 1.00 54.43 45 VAL A CA 3
ATOM 2776 C C . VAL A 1 45 ? -5.385 -0.892 2.037 1.00 64.21 45 VAL A C 3
ATOM 2777 O O . VAL A 1 45 ? -5.025 -0.600 3.177 1.00 54.32 45 VAL A O 3
ATOM 2790 N N . PHE A 1 46 ? -5.084 -0.161 0.970 1.00 1.10 46 PHE A N 3
ATOM 2791 C CA . PHE A 1 46 ? -4.323 1.080 1.080 1.00 1.11 46 PHE A CA 3
ATOM 2792 C C . PHE A 1 46 ? -5.093 2.095 1.927 1.00 2.34 46 PHE A C 3
ATOM 2793 O O . PHE A 1 46 ? -4.516 2.794 2.760 1.00 52.33 46 PHE A O 3
ATOM 2810 N N . ARG A 1 47 ? -6.403 2.155 1.709 1.00 44.21 47 ARG A N 3
ATOM 2811 C CA . ARG A 1 47 ? -7.290 3.021 2.484 1.00 22.34 47 ARG A CA 3
ATOM 2812 C C . ARG A 1 47 ? -7.219 2.685 3.973 1.00 25.13 47 ARG A C 3
ATOM 2813 O O . ARG A 1 47 ? -7.022 3.567 4.813 1.00 61.52 47 ARG A O 3
ATOM 2834 N N . LYS A 1 48 ? -7.373 1.403 4.287 1.00 20.31 48 LYS A N 3
ATOM 2835 C CA . LYS A 1 48 ? -7.334 0.937 5.668 1.00 1.54 48 LYS A CA 3
ATOM 2836 C C . LYS A 1 48 ? -5.952 1.159 6.272 1.00 51.13 48 LYS A C 3
ATOM 2837 O O . LYS A 1 48 ? -5.820 1.448 7.464 1.00 2.13 48 LYS A O 3
ATOM 2856 N N . ALA A 1 49 ? -4.927 1.022 5.439 1.00 73.31 49 ALA A N 3
ATOM 2857 C CA . ALA A 1 49 ? -3.553 1.235 5.868 1.00 63.42 49 ALA A CA 3
ATOM 2858 C C . ALA A 1 49 ? -3.345 2.666 6.329 1.00 3.24 49 ALA A C 3
ATOM 2859 O O . ALA A 1 49 ? -2.781 2.904 7.395 1.00 52.51 49 ALA A O 3
ATOM 2866 N N . LYS A 1 50 ? -3.816 3.608 5.520 1.00 10.43 50 LYS A N 3
ATOM 2867 C CA . LYS A 1 50 ? -3.676 5.027 5.820 1.00 32.55 50 LYS A CA 3
ATOM 2868 C C . LYS A 1 50 ? -4.218 5.352 7.205 1.00 62.15 50 LYS A C 3
ATOM 2869 O O . LYS A 1 50 ? -3.557 6.026 7.984 1.00 55.15 50 LYS A O 3
ATOM 2888 N N . GLU A 1 51 ? -5.401 4.839 7.520 1.00 4.40 51 GLU A N 3
ATOM 2889 C CA . GLU A 1 51 ? -6.010 5.080 8.824 1.00 52.21 51 GLU A CA 3
ATOM 2890 C C . GLU A 1 51 ? -5.166 4.456 9.938 1.00 12.31 51 GLU A C 3
ATOM 2891 O O . GLU A 1 51 ? -4.893 5.089 10.956 1.00 61.21 51 GLU A O 3
ATOM 2903 N N . HIS A 1 52 ? -4.743 3.218 9.715 1.00 51.50 52 HIS A N 3
ATOM 2904 C CA . HIS A 1 52 ? -4.031 2.439 10.728 1.00 60.43 52 HIS A CA 3
ATOM 2905 C C . HIS A 1 52 ? -2.640 3.015 11.002 1.00 42.12 52 HIS A C 3
ATOM 2906 O O . HIS A 1 52 ? -2.146 2.964 12.130 1.00 41.45 52 HIS A O 3
ATOM 2921 N N . LEU A 1 53 ? -2.013 3.554 9.968 1.00 65.12 53 LEU A N 3
ATOM 2922 C CA . LEU A 1 53 ? -0.685 4.143 10.104 1.00 70.41 53 LEU A CA 3
ATOM 2923 C C . LEU A 1 53 ? -0.786 5.572 10.632 1.00 61.13 53 LEU A C 3
ATOM 2924 O O . LEU A 1 53 ? -0.040 5.971 11.526 1.00 2.43 53 LEU A O 3
ATOM 2940 N N . GLY A 1 54 ? -1.722 6.328 10.082 1.00 0.22 54 GLY A N 3
ATOM 2941 C CA . GLY A 1 54 ? -1.893 7.714 10.467 1.00 3.53 54 GLY A CA 3
ATOM 2942 C C . GLY A 1 54 ? -2.707 8.473 9.449 1.00 20.42 54 GLY A C 3
ATOM 2943 O O . GLY A 1 54 ? -2.160 9.061 8.516 1.00 13.33 54 GLY A O 3
ATOM 2947 N N . GLY A 1 55 ? -4.021 8.447 9.621 1.00 2.13 55 GLY A N 3
ATOM 2948 C CA . GLY A 1 55 ? -4.909 9.040 8.644 1.00 64.33 55 GLY A CA 3
ATOM 2949 C C . GLY A 1 55 ? -4.952 10.551 8.720 1.00 64.44 55 GLY A C 3
ATOM 2950 O O . GLY A 1 55 ? -4.271 11.163 9.549 1.00 1.24 55 GLY A O 3
ATOM 2954 N N . LEU A 1 56 ? -5.760 11.150 7.854 1.00 42.44 56 LEU A N 3
ATOM 2955 C CA . LEU A 1 56 ? -5.918 12.595 7.823 1.00 1.02 56 LEU A CA 3
ATOM 2956 C C . LEU A 1 56 ? -6.577 13.068 9.113 1.00 52.43 56 LEU A C 3
ATOM 2957 O O . LEU A 1 56 ? -6.231 14.122 9.653 1.00 24.10 56 LEU A O 3
ATOM 2973 N N . GLU A 1 57 ? -7.510 12.273 9.613 1.00 14.13 57 GLU A N 3
ATOM 2974 C CA . GLU A 1 57 ? -8.220 12.600 10.834 1.00 71.10 57 GLU A CA 3
ATOM 2975 C C . GLU A 1 57 ? -7.628 11.843 12.014 1.00 33.54 57 GLU A C 3
ATOM 2976 O O . GLU A 1 57 ? -7.255 10.671 11.903 1.00 0.35 57 GLU A O 3
ATOM 2988 N N . HIS A 1 58 ? -7.511 12.532 13.133 1.00 23.34 58 HIS A N 3
ATOM 2989 C CA . HIS A 1 58 ? -7.078 11.921 14.375 1.00 41.43 58 HIS A CA 3
ATOM 2990 C C . HIS A 1 58 ? -8.089 12.245 15.459 1.00 23.13 58 HIS A C 3
ATOM 2991 O O . HIS A 1 58 ? -8.788 13.256 15.365 1.00 64.45 58 HIS A O 3
ATOM 3006 N N . HIS A 1 59 ? -8.187 11.369 16.460 1.00 24.21 59 HIS A N 3
ATOM 3007 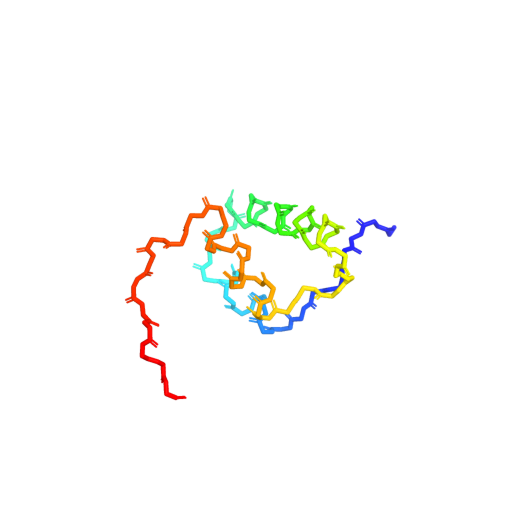C CA . HIS A 1 59 ? -9.197 11.466 17.522 1.00 64.42 59 HIS A CA 3
ATOM 3008 C C . HIS A 1 59 ? -10.587 11.100 16.990 1.00 71.22 59 HIS A C 3
ATOM 3009 O O . HIS A 1 59 ? -11.378 10.469 17.688 1.00 72.24 59 HIS A O 3
ATOM 3024 N N . HIS A 1 60 ? -10.879 11.516 15.763 1.00 73.45 60 HIS A N 3
ATOM 3025 C CA . HIS A 1 60 ? -12.111 11.136 15.086 1.00 71.51 60 HIS A CA 3
ATOM 3026 C C . HIS A 1 60 ? -12.041 9.663 14.699 1.00 75.30 60 HIS A C 3
ATOM 3027 O O . HIS A 1 60 ? -11.271 9.276 13.818 1.00 34.25 60 HIS A O 3
ATOM 3042 N N . HIS A 1 61 ? -12.845 8.850 15.362 1.00 51.50 61 HIS A N 3
ATOM 3043 C CA . HIS A 1 61 ? -12.769 7.406 15.202 1.00 73.14 61 HIS A CA 3
ATOM 3044 C C . HIS A 1 61 ? -13.815 6.893 14.220 1.00 22.41 61 HIS A C 3
ATOM 3045 O O . HIS A 1 61 ? -14.999 7.215 14.333 1.00 30.21 61 HIS A O 3
ATOM 3060 N N . HIS A 1 62 ? -13.343 6.105 13.253 1.00 72.24 62 HIS A N 3
ATOM 3061 C CA . HIS A 1 62 ? -14.194 5.376 12.311 1.00 63.41 62 HIS A CA 3
ATOM 3062 C C . HIS A 1 62 ? -14.757 6.290 11.221 1.00 51.35 62 HIS A C 3
ATOM 3063 O O . HIS A 1 62 ? -15.254 7.382 11.495 1.00 54.33 62 HIS A O 3
ATOM 3078 N N . HIS A 1 63 ? -14.665 5.831 9.983 1.00 53.40 63 HIS A N 3
ATOM 3079 C CA . HIS A 1 63 ? -15.266 6.524 8.854 1.00 42.15 63 HIS A CA 3
ATOM 3080 C C . HIS A 1 63 ? -16.710 6.078 8.689 1.00 71.50 63 HIS A C 3
ATOM 3081 O O . HIS A 1 63 ? -16.924 4.968 8.157 1.00 38.87 63 HIS A O 3
ATOM 3097 N N . MET A 1 1 ? 10.500 -12.219 -0.439 1.00 50.32 1 MET A N 4
ATOM 3098 C CA . MET A 1 1 ? 9.097 -11.757 -0.519 1.00 41.51 1 MET A CA 4
ATOM 3099 C C . MET A 1 1 ? 8.894 -10.528 0.363 1.00 73.31 1 MET A C 4
ATOM 3100 O O . MET A 1 1 ? 8.645 -10.642 1.566 1.00 21.05 1 MET A O 4
ATOM 3116 N N . GLY A 1 2 ? 9.026 -9.358 -0.238 1.00 10.30 2 GLY A N 4
ATOM 3117 C CA . GLY A 1 2 ? 8.825 -8.113 0.476 1.00 2.20 2 GLY A CA 4
ATOM 3118 C C . GLY A 1 2 ? 7.896 -7.211 -0.292 1.00 10.30 2 GLY A C 4
ATOM 3119 O O . GLY A 1 2 ? 7.854 -6.000 -0.081 1.00 25.42 2 GLY A O 4
ATOM 3123 N N . GLU A 1 3 ? 7.177 -7.824 -1.218 1.00 51.35 3 GLU A N 4
ATOM 3124 C CA . GLU A 1 3 ? 6.212 -7.135 -2.042 1.00 70.32 3 GLU A CA 4
ATOM 3125 C C . GLU A 1 3 ? 5.009 -8.041 -2.289 1.00 13.53 3 GLU A C 4
ATOM 3126 O O . GLU A 1 3 ? 5.067 -8.973 -3.090 1.00 30.03 3 GLU A O 4
ATOM 3138 N N . LEU A 1 4 ? 3.936 -7.790 -1.555 1.00 73.23 4 LEU A N 4
ATOM 3139 C CA . LEU A 1 4 ? 2.712 -8.572 -1.688 1.00 24.44 4 LEU A CA 4
ATOM 3140 C C . LEU A 1 4 ? 2.020 -8.300 -3.023 1.00 34.53 4 LEU A C 4
ATOM 3141 O O . LEU A 1 4 ? 2.565 -7.619 -3.894 1.00 11.22 4 LEU A O 4
ATOM 3157 N N . SER A 1 5 ? 0.821 -8.839 -3.187 1.00 43.04 5 SER A N 4
ATOM 3158 C CA . SER A 1 5 ? 0.094 -8.695 -4.440 1.00 14.02 5 SER A CA 4
ATOM 3159 C C . SER A 1 5 ? -0.518 -7.302 -4.554 1.00 40.03 5 SER A C 4
ATOM 3160 O O . SER A 1 5 ? -1.557 -7.023 -3.965 1.00 4.13 5 SER A O 4
ATOM 3168 N N . TRP A 1 6 ? 0.144 -6.431 -5.299 1.00 0.03 6 TRP A N 4
ATOM 3169 C CA . TRP A 1 6 ? -0.343 -5.076 -5.513 1.00 2.44 6 TRP A CA 4
ATOM 3170 C C . TRP A 1 6 ? -1.234 -5.017 -6.744 1.00 3.01 6 TRP A C 4
ATOM 3171 O O . TRP A 1 6 ? -0.808 -5.375 -7.846 1.00 53.42 6 TRP A O 4
ATOM 3192 N N . THR A 1 7 ? -2.464 -4.567 -6.555 1.00 2.45 7 THR A N 4
ATOM 3193 C CA . THR A 1 7 ? -3.410 -4.456 -7.649 1.00 11.55 7 THR A CA 4
ATOM 3194 C C . THR A 1 7 ? -3.313 -3.080 -8.307 1.00 15.52 7 THR A C 4
ATOM 3195 O O . THR A 1 7 ? -2.564 -2.214 -7.842 1.00 15.52 7 THR A O 4
ATOM 3206 N N . ALA A 1 8 ? -4.067 -2.880 -9.382 1.00 11.23 8 ALA A N 4
ATOM 3207 C CA . ALA A 1 8 ? -4.027 -1.625 -10.123 1.00 70.13 8 ALA A CA 4
ATOM 3208 C C . ALA A 1 8 ? -4.506 -0.465 -9.259 1.00 74.14 8 ALA A C 4
ATOM 3209 O O . ALA A 1 8 ? -3.944 0.629 -9.309 1.00 43.51 8 ALA A O 4
ATOM 3216 N N . GLU A 1 9 ? -5.533 -0.723 -8.454 1.00 53.44 9 GLU A N 4
ATOM 3217 C CA . GLU A 1 9 ? -6.111 0.295 -7.581 1.00 74.04 9 GLU A CA 4
ATOM 3218 C C . GLU A 1 9 ? -5.046 0.871 -6.652 1.00 42.15 9 GLU A C 4
ATOM 3219 O O . GLU A 1 9 ? -4.966 2.085 -6.451 1.00 0.44 9 GLU A O 4
ATOM 3231 N N . ALA A 1 10 ? -4.224 -0.010 -6.101 1.00 75.32 10 ALA A N 4
ATOM 3232 C CA . ALA A 1 10 ? -3.188 0.395 -5.166 1.00 54.25 10 ALA A CA 4
ATOM 3233 C C . ALA A 1 10 ? -2.067 1.140 -5.885 1.00 22.52 10 ALA A C 4
ATOM 3234 O O . ALA A 1 10 ? -1.612 2.186 -5.417 1.00 22.25 10 ALA A O 4
ATOM 3241 N N . GLU A 1 11 ? -1.640 0.608 -7.031 1.00 0.24 11 GLU A N 4
ATOM 3242 C CA . GLU A 1 11 ? -0.569 1.217 -7.817 1.00 41.12 11 GLU A CA 4
ATOM 3243 C C . GLU A 1 11 ? -0.899 2.653 -8.207 1.00 4.14 11 GLU A C 4
ATOM 3244 O O . GLU A 1 11 ? -0.027 3.522 -8.177 1.00 33.25 11 GLU A O 4
ATOM 3256 N N . LYS A 1 12 ? -2.156 2.901 -8.561 1.00 35.33 12 LYS A N 4
ATOM 3257 C CA . LYS A 1 12 ? -2.586 4.236 -8.965 1.00 70.00 12 LYS A CA 4
ATOM 3258 C C . LYS A 1 12 ? -2.433 5.234 -7.824 1.00 43.43 12 LYS A C 4
ATOM 3259 O O . LYS A 1 12 ? -1.910 6.333 -8.011 1.00 32.32 12 LYS A O 4
ATOM 3278 N N . MET A 1 13 ? -2.872 4.845 -6.636 1.00 60.40 13 MET A N 4
ATOM 3279 C CA . MET A 1 13 ? -2.811 5.736 -5.486 1.00 33.43 13 MET A CA 4
ATOM 3280 C C . MET A 1 13 ? -1.389 5.840 -4.945 1.00 14.41 13 MET A C 4
ATOM 3281 O O . MET A 1 13 ? -1.024 6.844 -4.331 1.00 4.42 13 MET A O 4
ATOM 3295 N N . LEU A 1 14 ? -0.598 4.796 -5.155 1.00 62.13 14 LEU A N 4
ATOM 3296 C CA . LEU A 1 14 ? 0.800 4.807 -4.744 1.00 14.02 14 LEU A CA 4
ATOM 3297 C C . LEU A 1 14 ? 1.637 5.615 -5.731 1.00 62.11 14 LEU A C 4
ATOM 3298 O O . LEU A 1 14 ? 2.670 6.171 -5.371 1.00 44.13 14 LEU A O 4
ATOM 3314 N N . GLY A 1 15 ? 1.184 5.667 -6.979 1.00 54.25 15 GLY A N 4
ATOM 3315 C CA . GLY A 1 15 ? 1.874 6.444 -7.995 1.00 40.32 15 GLY A CA 4
ATOM 3316 C C . GLY A 1 15 ? 1.806 7.933 -7.720 1.00 62.04 15 GLY A C 4
ATOM 3317 O O . GLY A 1 15 ? 2.694 8.688 -8.114 1.00 0.31 15 GLY A O 4
ATOM 3321 N N . LYS A 1 16 ? 0.743 8.351 -7.038 1.00 24.22 16 LYS A N 4
ATOM 3322 C CA . LYS A 1 16 ? 0.574 9.745 -6.640 1.00 51.42 16 LYS A CA 4
ATOM 3323 C C . LYS A 1 16 ? 1.643 10.142 -5.629 1.00 14.03 16 LYS A C 4
ATOM 3324 O O . LYS A 1 16 ? 2.086 11.291 -5.586 1.00 62.13 16 LYS A O 4
ATOM 3343 N N . VAL A 1 17 ? 2.052 9.172 -4.825 1.00 63.33 17 VAL A N 4
ATOM 3344 C CA . VAL A 1 17 ? 3.085 9.383 -3.828 1.00 75.52 17 VAL A CA 4
ATOM 3345 C C . VAL A 1 17 ? 4.447 9.485 -4.508 1.00 0.15 17 VAL A C 4
ATOM 3346 O O . VAL A 1 17 ? 4.819 8.609 -5.293 1.00 40.22 17 VAL A O 4
ATOM 3359 N N . PRO A 1 18 ? 5.192 10.567 -4.229 1.00 60.55 18 PRO A N 4
ATOM 3360 C CA . PRO A 1 18 ? 6.505 10.807 -4.826 1.00 55.23 18 PRO A CA 4
ATOM 3361 C C . PRO A 1 18 ? 7.419 9.596 -4.686 1.00 4.34 18 PRO A C 4
ATOM 3362 O O . PRO A 1 18 ? 7.560 9.042 -3.596 1.00 21.23 18 PRO A O 4
ATOM 3373 N N . PHE A 1 19 ? 8.046 9.201 -5.793 1.00 32.42 19 PHE A N 4
ATOM 3374 C CA . PHE A 1 19 ? 8.860 7.985 -5.841 1.00 21.40 19 PHE A CA 4
ATOM 3375 C C . PHE A 1 19 ? 10.029 8.027 -4.855 1.00 42.03 19 PHE A C 4
ATOM 3376 O O . PHE A 1 19 ? 10.665 7.005 -4.597 1.00 13.34 19 PHE A O 4
ATOM 3393 N N . PHE A 1 20 ? 10.291 9.205 -4.301 1.00 14.01 20 PHE A N 4
ATOM 3394 C CA . PHE A 1 20 ? 11.327 9.372 -3.288 1.00 15.14 20 PHE A CA 4
ATOM 3395 C C . PHE A 1 20 ? 10.954 8.607 -2.021 1.00 52.12 20 PHE A C 4
ATOM 3396 O O . PHE A 1 20 ? 11.792 7.957 -1.400 1.00 74.01 20 PHE A O 4
ATOM 3413 N N . VAL A 1 21 ? 9.683 8.693 -1.646 1.00 74.13 21 VAL A N 4
ATOM 3414 C CA . VAL A 1 21 ? 9.194 8.034 -0.443 1.00 32.14 21 VAL A CA 4
ATOM 3415 C C . VAL A 1 21 ? 8.244 6.898 -0.793 1.00 73.24 21 VAL A C 4
ATOM 3416 O O . VAL A 1 21 ? 7.783 6.169 0.083 1.00 3.54 21 VAL A O 4
ATOM 3429 N N . ARG A 1 22 ? 7.958 6.758 -2.082 1.00 45.43 22 ARG A N 4
ATOM 3430 C CA . ARG A 1 22 ? 7.095 5.691 -2.571 1.00 11.12 22 ARG A CA 4
ATOM 3431 C C . ARG A 1 22 ? 7.661 4.336 -2.162 1.00 54.54 22 ARG A C 4
ATOM 3432 O O . ARG A 1 22 ? 6.920 3.409 -1.840 1.00 54.30 22 ARG A O 4
ATOM 3453 N N . LYS A 1 23 ? 8.988 4.247 -2.177 1.00 73.11 23 LYS A N 4
ATOM 3454 C CA . LYS A 1 23 ? 9.695 3.042 -1.759 1.00 4.12 23 LYS A CA 4
ATOM 3455 C C . LYS A 1 23 ? 9.420 2.741 -0.285 1.00 65.04 23 LYS A C 4
ATOM 3456 O O . LYS A 1 23 ? 9.229 1.587 0.101 1.00 70.22 23 LYS A O 4
ATOM 3475 N N . LYS A 1 24 ? 9.386 3.795 0.528 1.00 4.11 24 LYS A N 4
ATOM 3476 C CA . LYS A 1 24 ? 9.123 3.663 1.957 1.00 23.12 24 LYS A CA 4
ATOM 3477 C C . LYS A 1 24 ? 7.692 3.197 2.194 1.00 33.52 24 LYS A C 4
ATOM 3478 O O . LYS A 1 24 ? 7.455 2.199 2.877 1.00 24.12 24 LYS A O 4
ATOM 3497 N N . VAL A 1 25 ? 6.745 3.922 1.606 1.00 31.12 25 VAL A N 4
ATOM 3498 C CA . VAL A 1 25 ? 5.327 3.633 1.787 1.00 52.25 25 VAL A CA 4
ATOM 3499 C C . VAL A 1 25 ? 4.999 2.222 1.318 1.00 73.23 25 VAL A C 4
ATOM 3500 O O . VAL A 1 25 ? 4.284 1.489 1.998 1.00 70.24 25 VAL A O 4
ATOM 3513 N N . ARG A 1 26 ? 5.560 1.844 0.175 1.00 50.24 26 ARG A N 4
ATOM 3514 C CA . ARG A 1 26 ? 5.317 0.532 -0.414 1.00 72.05 26 ARG A CA 4
ATOM 3515 C C . ARG A 1 26 ? 5.685 -0.586 0.560 1.00 63.00 26 ARG A C 4
ATOM 3516 O O . ARG A 1 26 ? 4.945 -1.561 0.716 1.00 54.31 26 ARG A O 4
ATOM 3537 N N . LYS A 1 27 ? 6.821 -0.432 1.224 1.00 33.00 27 LYS A N 4
ATOM 3538 C CA . LYS A 1 27 ? 7.272 -1.418 2.195 1.00 40.23 27 LYS A CA 4
ATOM 3539 C C . LYS A 1 27 ? 6.408 -1.383 3.457 1.00 0.43 27 LYS A C 4
ATOM 3540 O O . LYS A 1 27 ? 6.145 -2.418 4.071 1.00 23.41 27 LYS A O 4
ATOM 3559 N N . ASN A 1 28 ? 5.959 -0.191 3.833 1.00 4.40 28 ASN A N 4
ATOM 3560 C CA . ASN A 1 28 ? 5.113 -0.038 5.013 1.00 23.14 28 ASN A CA 4
ATOM 3561 C C . ASN A 1 28 ? 3.793 -0.776 4.826 1.00 43.04 28 ASN A C 4
ATOM 3562 O O . ASN A 1 28 ? 3.285 -1.404 5.754 1.00 21.52 28 ASN A O 4
ATOM 3573 N N . THR A 1 29 ? 3.247 -0.705 3.619 1.00 55.03 29 THR A N 4
ATOM 3574 C CA . THR A 1 29 ? 2.011 -1.399 3.306 1.00 4.05 29 THR A CA 4
ATOM 3575 C C . THR A 1 29 ? 2.198 -2.910 3.282 1.00 44.12 29 THR A C 4
ATOM 3576 O O . THR A 1 29 ? 1.285 -3.650 3.638 1.00 40.43 29 THR A O 4
ATOM 3587 N N . ASP A 1 30 ? 3.373 -3.366 2.854 1.00 61.31 30 ASP A N 4
ATOM 3588 C CA . ASP A 1 30 ? 3.676 -4.794 2.861 1.00 55.32 30 ASP A CA 4
ATOM 3589 C C . ASP A 1 30 ? 3.554 -5.330 4.276 1.00 64.14 30 ASP A C 4
ATOM 3590 O O . ASP A 1 30 ? 2.917 -6.357 4.520 1.00 3.44 30 ASP A O 4
ATOM 3599 N N . ASN A 1 31 ? 4.135 -4.596 5.210 1.00 4.00 31 ASN A N 4
ATOM 3600 C CA . ASN A 1 31 ? 4.064 -4.955 6.616 1.00 41.51 31 ASN A CA 4
ATOM 3601 C C . ASN A 1 31 ? 2.650 -4.760 7.153 1.00 55.12 31 ASN A C 4
ATOM 3602 O O . ASN A 1 31 ? 2.216 -5.494 8.035 1.00 54.32 31 ASN A O 4
ATOM 3613 N N . TYR A 1 32 ? 1.920 -3.789 6.603 1.00 1.13 32 TYR A N 4
ATOM 3614 C CA . TYR A 1 32 ? 0.570 -3.499 7.082 1.00 14.11 32 TYR A CA 4
ATOM 3615 C C . TYR A 1 32 ? -0.399 -4.590 6.645 1.00 21.32 32 TYR A C 4
ATOM 3616 O O . TYR A 1 32 ? -1.192 -5.088 7.447 1.00 31.24 32 TYR A O 4
ATOM 3634 N N . ALA A 1 33 ? -0.331 -4.957 5.374 1.00 41.02 33 ALA A N 4
ATOM 3635 C CA . ALA A 1 33 ? -1.190 -5.996 4.837 1.00 34.53 33 ALA A CA 4
ATOM 3636 C C . ALA A 1 33 ? -0.904 -7.318 5.534 1.00 75.50 33 ALA A C 4
ATOM 3637 O O . ALA A 1 33 ? -1.822 -8.031 5.930 1.00 54.32 33 ALA A O 4
ATOM 3644 N N . ARG A 1 34 ? 0.376 -7.620 5.715 1.00 54.30 34 ARG A N 4
ATOM 3645 C CA . ARG A 1 34 ? 0.782 -8.808 6.453 1.00 14.24 34 ARG A CA 4
ATOM 3646 C C . ARG A 1 34 ? 0.285 -8.753 7.895 1.00 62.23 34 ARG A C 4
ATOM 3647 O O . ARG A 1 34 ? -0.114 -9.769 8.461 1.00 73.14 34 ARG A O 4
ATOM 3668 N N . GLU A 1 35 ? 0.288 -7.556 8.469 1.00 34.11 35 GLU A N 4
ATOM 3669 C CA . GLU A 1 35 ? -0.126 -7.361 9.852 1.00 33.12 35 GLU A CA 4
ATOM 3670 C C . GLU A 1 35 ? -1.607 -7.693 10.036 1.00 34.23 35 GLU A C 4
ATOM 3671 O O . GLU A 1 35 ? -2.014 -8.191 11.088 1.00 64.21 35 GLU A O 4
ATOM 3683 N N . ILE A 1 36 ? -2.408 -7.429 9.008 1.00 50.33 36 ILE A N 4
ATOM 3684 C CA . ILE A 1 36 ? -3.846 -7.674 9.080 1.00 22.23 36 ILE A CA 4
ATOM 3685 C C . ILE A 1 36 ? -4.243 -8.978 8.382 1.00 63.12 36 ILE A C 4
ATOM 3686 O O . ILE A 1 36 ? -5.416 -9.352 8.366 1.00 62.10 36 ILE A O 4
ATOM 3702 N N . GLY A 1 37 ? -3.264 -9.667 7.812 1.00 13.32 37 GLY A N 4
ATOM 3703 C CA . GLY A 1 37 ? -3.523 -10.960 7.199 1.00 4.24 37 GLY A CA 4
ATOM 3704 C C . GLY A 1 37 ? -4.028 -10.863 5.768 1.00 44.00 37 GLY A C 4
ATOM 3705 O O . GLY A 1 37 ? -4.842 -11.682 5.334 1.00 32.44 37 GLY A O 4
ATOM 3709 N N . GLU A 1 38 ? -3.541 -9.870 5.039 1.00 11.30 38 GLU A N 4
ATOM 3710 C CA . GLU A 1 38 ? -3.883 -9.691 3.634 1.00 51.44 38 GLU A CA 4
ATOM 3711 C C . GLU A 1 38 ? -2.664 -9.960 2.755 1.00 51.23 38 GLU A C 4
ATOM 3712 O O . GLU A 1 38 ? -1.674 -9.235 2.828 1.00 61.04 38 GLU A O 4
ATOM 3724 N N . PRO A 1 39 ? -2.705 -11.017 1.932 1.00 10.21 39 PRO A N 4
ATOM 3725 C CA . PRO A 1 39 ? -1.643 -11.299 0.968 1.00 52.13 39 PRO A CA 4
ATOM 3726 C C . PRO A 1 39 ? -1.764 -10.417 -0.276 1.00 41.52 39 PRO A C 4
ATOM 3727 O O . PRO A 1 39 ? -0.881 -10.396 -1.141 1.00 52.20 39 PRO A O 4
ATOM 3738 N N . VAL A 1 40 ? -2.871 -9.694 -0.354 1.00 3.44 40 VAL A N 4
ATOM 3739 C CA . VAL A 1 40 ? -3.137 -8.808 -1.472 1.00 5.12 40 VAL A CA 4
ATOM 3740 C C . VAL A 1 40 ? -3.314 -7.379 -0.977 1.00 25.02 40 VAL A C 4
ATOM 3741 O O . VAL A 1 40 ? -4.083 -7.126 -0.050 1.00 10.53 40 VAL A O 4
ATOM 3754 N N . VAL A 1 41 ? -2.594 -6.454 -1.587 1.00 30.02 41 VAL A N 4
ATOM 3755 C CA . VAL A 1 41 ? -2.702 -5.050 -1.234 1.00 12.11 41 VAL A CA 4
ATOM 3756 C C . VAL A 1 41 ? -3.649 -4.349 -2.200 1.00 71.43 41 VAL A C 4
ATOM 3757 O O . VAL A 1 41 ? -3.263 -3.969 -3.306 1.00 13.44 41 VAL A O 4
ATOM 3770 N N . THR A 1 42 ? -4.901 -4.226 -1.792 1.00 14.43 42 THR A N 4
ATOM 3771 C CA . THR A 1 42 ? -5.914 -3.583 -2.609 1.00 1.13 42 THR A CA 4
ATOM 3772 C C . THR A 1 42 ? -6.058 -2.114 -2.233 1.00 52.04 42 THR A C 4
ATOM 3773 O O . THR A 1 42 ? -5.352 -1.623 -1.347 1.00 41.40 42 THR A O 4
ATOM 3784 N N . ALA A 1 43 ? -6.972 -1.414 -2.899 1.00 71.44 43 ALA A N 4
ATOM 3785 C CA . ALA A 1 43 ? -7.245 -0.021 -2.575 1.00 55.14 43 ALA A CA 4
ATOM 3786 C C . ALA A 1 43 ? -7.812 0.090 -1.167 1.00 44.22 43 ALA A C 4
ATOM 3787 O O . ALA A 1 43 ? -7.587 1.083 -0.472 1.00 13.13 43 ALA A O 4
ATOM 3794 N N . ASP A 1 44 ? -8.548 -0.938 -0.753 1.00 12.11 44 ASP A N 4
ATOM 3795 C CA . ASP A 1 44 ? -9.063 -1.015 0.612 1.00 12.35 44 ASP A CA 4
ATOM 3796 C C . ASP A 1 44 ? -7.911 -1.006 1.603 1.00 43.43 44 ASP A C 4
ATOM 3797 O O . ASP A 1 44 ? -7.875 -0.191 2.524 1.00 71.43 44 ASP A O 4
ATOM 3806 N N . VAL A 1 45 ? -6.958 -1.902 1.384 1.00 11.25 45 VAL A N 4
ATOM 3807 C CA . VAL A 1 45 ? -5.806 -2.029 2.264 1.00 54.13 45 VAL A CA 4
ATOM 3808 C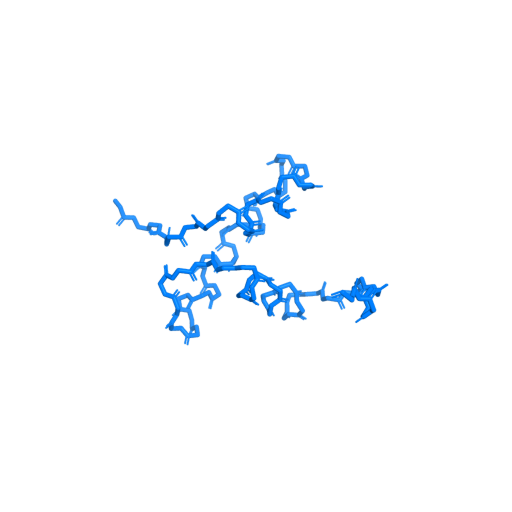 C . VAL A 1 45 ? -4.946 -0.769 2.230 1.00 24.11 45 VAL A C 4
ATOM 3809 O O . VAL A 1 45 ? -4.521 -0.274 3.272 1.00 74.21 45 VAL A O 4
ATOM 3822 N N . PHE A 1 46 ? -4.704 -0.247 1.034 1.00 64.33 46 PHE A N 4
ATOM 3823 C CA . PHE A 1 46 ? -3.826 0.907 0.870 1.00 12.24 46 PHE A CA 4
ATOM 3824 C C . PHE A 1 46 ? -4.436 2.166 1.491 1.00 45.24 46 PHE A C 4
ATOM 3825 O O . PHE A 1 46 ? -3.730 2.974 2.095 1.00 14.54 46 PHE A O 4
ATOM 3842 N N . ARG A 1 47 ? -5.746 2.326 1.350 1.00 70.35 47 ARG A N 4
ATOM 3843 C CA . ARG A 1 47 ? -6.441 3.451 1.962 1.00 73.24 47 ARG A CA 4
ATOM 3844 C C . ARG A 1 47 ? -6.475 3.272 3.475 1.00 1.42 47 ARG A C 4
ATOM 3845 O O . ARG A 1 47 ? -6.298 4.228 4.234 1.00 14.30 47 ARG A O 4
ATOM 3866 N N . LYS A 1 48 ? -6.678 2.033 3.901 1.00 74.12 48 LYS A N 4
ATOM 3867 C CA . LYS A 1 48 ? -6.723 1.696 5.316 1.00 2.11 48 LYS A CA 4
ATOM 3868 C C . LYS A 1 48 ? -5.353 1.916 5.953 1.00 11.31 48 LYS A C 4
ATOM 3869 O O . LYS A 1 48 ? -5.249 2.292 7.122 1.00 73.35 48 LYS A O 4
ATOM 3888 N N . ALA A 1 49 ? -4.307 1.680 5.168 1.00 61.34 49 ALA A N 4
ATOM 3889 C CA . ALA A 1 49 ? -2.942 1.890 5.616 1.00 71.33 49 ALA A CA 4
ATOM 3890 C C . ALA A 1 49 ? -2.686 3.364 5.887 1.00 33.31 49 ALA A C 4
ATOM 3891 O O . ALA A 1 49 ? -2.148 3.721 6.932 1.00 63.42 49 ALA A O 4
ATOM 3898 N N . LYS A 1 50 ? -3.088 4.221 4.951 1.00 24.34 50 LYS A N 4
ATOM 3899 C CA . LYS A 1 50 ? -2.908 5.662 5.107 1.00 75.20 50 LYS A CA 4
ATOM 3900 C C . LYS A 1 50 ? -3.669 6.163 6.328 1.00 24.34 50 LYS A C 4
ATOM 3901 O O . LYS A 1 50 ? -3.209 7.056 7.042 1.00 61.52 50 LYS A O 4
ATOM 3920 N N . GLU A 1 51 ? -4.831 5.569 6.563 1.00 22.35 51 GLU A N 4
ATOM 3921 C CA . GLU A 1 51 ? -5.631 5.875 7.741 1.00 0.14 51 GLU A CA 4
ATOM 3922 C C . GLU A 1 51 ? -4.890 5.461 9.011 1.00 3.12 51 GLU A C 4
ATOM 3923 O O . GLU A 1 51 ? -4.867 6.190 10.001 1.00 54.32 51 GLU A O 4
ATOM 3935 N N . HIS A 1 52 ? -4.272 4.290 8.958 1.00 74.02 52 HIS A N 4
ATOM 3936 C CA . HIS A 1 52 ? -3.568 3.733 10.104 1.00 2.45 52 HIS A CA 4
ATOM 3937 C C . HIS A 1 52 ? -2.256 4.476 10.359 1.00 42.13 52 HIS A C 4
ATOM 3938 O O . HIS A 1 52 ? -1.831 4.627 11.502 1.00 22.45 52 HIS A O 4
ATOM 3953 N N . LEU A 1 53 ? -1.620 4.929 9.286 1.00 32.41 53 LEU A N 4
ATOM 3954 C CA . LEU A 1 53 ? -0.359 5.654 9.389 1.00 33.44 53 LEU A CA 4
ATOM 3955 C C . LEU A 1 53 ? -0.590 7.084 9.862 1.00 41.21 53 LEU A C 4
ATOM 3956 O O . LEU A 1 53 ? 0.023 7.527 10.833 1.00 1.53 53 LEU A O 4
ATOM 3972 N N . GLY A 1 54 ? -1.471 7.804 9.175 1.00 53.52 54 GLY A N 4
ATOM 3973 C CA . GLY A 1 54 ? -1.793 9.158 9.585 1.00 45.23 54 GLY A CA 4
ATOM 3974 C C . GLY A 1 54 ? -1.915 10.123 8.422 1.00 75.24 54 GLY A C 4
ATOM 3975 O O . GLY A 1 54 ? -1.074 11.006 8.250 1.00 31.14 54 GLY A O 4
ATOM 3979 N N . GLY A 1 55 ? -2.953 9.950 7.615 1.00 21.33 55 GLY A N 4
ATOM 3980 C CA . GLY A 1 55 ? -3.233 10.898 6.553 1.00 60.41 55 GLY A CA 4
ATOM 3981 C C . GLY A 1 55 ? -4.047 12.065 7.068 1.00 71.23 55 GLY A C 4
ATOM 3982 O O . GLY A 1 55 ? -5.186 11.886 7.500 1.00 21.32 55 GLY A O 4
ATOM 3986 N N . LEU A 1 56 ? -3.476 13.260 7.027 1.00 63.21 56 LEU A N 4
ATOM 3987 C CA . LEU A 1 56 ? -4.101 14.411 7.664 1.00 33.34 56 LEU A CA 4
ATOM 3988 C C . LEU A 1 56 ? -5.110 15.105 6.751 1.00 31.32 56 LEU A C 4
ATOM 3989 O O . LEU A 1 56 ? -4.780 16.076 6.065 1.00 74.41 56 LEU A O 4
ATOM 4005 N N . GLU A 1 57 ? -6.324 14.553 6.728 1.00 60.15 57 GLU A N 4
ATOM 4006 C CA . GLU A 1 57 ? -7.509 15.223 6.179 1.00 51.23 57 GLU A CA 4
ATOM 4007 C C . GLU A 1 57 ? -7.496 15.408 4.658 1.00 60.21 57 GLU A C 4
ATOM 4008 O O . GLU A 1 57 ? -6.458 15.636 4.035 1.00 54.41 57 GLU A O 4
ATOM 4020 N N . HIS A 1 58 ? -8.694 15.303 4.084 1.00 4.20 58 HIS A N 4
ATOM 4021 C CA . HIS A 1 58 ? -8.935 15.543 2.663 1.00 25.21 58 HIS A CA 4
ATOM 4022 C C . HIS A 1 58 ? -10.425 15.347 2.387 1.00 70.54 58 HIS A C 4
ATOM 4023 O O . HIS A 1 58 ? -10.827 14.884 1.318 1.00 65.10 58 HIS A O 4
ATOM 4038 N N . HIS A 1 59 ? -11.244 15.717 3.362 1.00 20.30 59 HIS A N 4
ATOM 4039 C CA . HIS A 1 59 ? -12.675 15.457 3.301 1.00 53.43 59 HIS A CA 4
ATOM 4040 C C . HIS A 1 59 ? -13.405 16.492 2.464 1.00 24.22 59 HIS A C 4
ATOM 4041 O O . HIS A 1 59 ? -13.744 17.570 2.944 1.00 72.03 59 HIS A O 4
ATOM 4056 N N . HIS A 1 60 ? -13.608 16.173 1.199 1.00 3.53 60 HIS A N 4
ATOM 4057 C CA . HIS A 1 60 ? -14.500 16.947 0.351 1.00 45.12 60 HIS A CA 4
ATOM 4058 C C . HIS A 1 60 ? -15.608 16.049 -0.170 1.00 74.41 60 HIS A C 4
ATOM 4059 O O . HIS A 1 60 ? -16.428 16.456 -0.992 1.00 25.23 60 HIS A O 4
ATOM 4074 N N . HIS A 1 61 ? -15.623 14.823 0.339 1.00 21.12 61 HIS A N 4
ATOM 4075 C CA . HIS A 1 61 ? -16.653 13.851 0.010 1.00 30.45 61 HIS A CA 4
ATOM 4076 C C . HIS A 1 61 ? -16.485 12.619 0.887 1.00 43.21 61 HIS A C 4
ATOM 4077 O O . HIS A 1 61 ? -15.361 12.175 1.129 1.00 61.25 61 HIS A O 4
ATOM 4092 N N . HIS A 1 62 ? -17.589 12.099 1.394 1.00 13.52 62 HIS A N 4
ATOM 4093 C CA . HIS A 1 62 ? -17.569 10.796 2.042 1.00 3.34 62 HIS A CA 4
ATOM 4094 C C . HIS A 1 62 ? -17.363 9.709 0.996 1.00 53.11 62 HIS A C 4
ATOM 4095 O O . HIS A 1 62 ? -17.656 9.927 -0.182 1.00 63.33 62 HIS A O 4
ATOM 4110 N N . HIS A 1 63 ? -16.847 8.561 1.426 1.00 71.21 63 HIS A N 4
ATOM 4111 C CA . HIS A 1 63 ? -16.557 7.447 0.527 1.00 74.14 63 HIS A CA 4
ATOM 4112 C C . HIS A 1 63 ? -15.575 7.865 -0.570 1.00 15.02 63 HIS A C 4
ATOM 4113 O O . HIS A 1 63 ? -14.352 7.782 -0.334 1.00 37.41 63 HIS A O 4
ATOM 4129 N N . MET A 1 1 ? 12.124 -14.011 -2.347 1.00 1.41 1 MET A N 5
ATOM 4130 C CA . MET A 1 1 ? 10.707 -14.179 -2.733 1.00 21.22 1 MET A CA 5
ATOM 4131 C C . MET A 1 1 ? 9.804 -13.538 -1.688 1.00 31.31 1 MET A C 5
ATOM 4132 O O . MET A 1 1 ? 9.430 -14.173 -0.704 1.00 62.45 1 MET A O 5
ATOM 4148 N N . GLY A 1 2 ? 9.479 -12.269 -1.890 1.00 5.34 2 GLY A N 5
ATOM 4149 C CA . GLY A 1 2 ? 8.675 -11.552 -0.922 1.00 1.41 2 GLY A CA 5
ATOM 4150 C C . GLY A 1 2 ? 7.948 -10.376 -1.533 1.00 13.55 2 GLY A C 5
ATOM 4151 O O . GLY A 1 2 ? 8.139 -9.233 -1.120 1.00 71.33 2 GLY A O 5
ATOM 4155 N N . GLU A 1 3 ? 7.131 -10.662 -2.529 1.00 22.54 3 GLU A N 5
ATOM 4156 C CA . GLU A 1 3 ? 6.314 -9.647 -3.173 1.00 54.23 3 GLU A CA 5
ATOM 4157 C C . GLU A 1 3 ? 4.842 -9.955 -2.959 1.00 21.43 3 GLU A C 5
ATOM 4158 O O . GLU A 1 3 ? 4.343 -10.992 -3.401 1.00 62.23 3 GLU A O 5
ATOM 4170 N N . LEU A 1 4 ? 4.161 -9.072 -2.251 1.00 32.44 4 LEU A N 5
ATOM 4171 C CA . LEU A 1 4 ? 2.740 -9.236 -2.004 1.00 13.53 4 LEU A CA 5
ATOM 4172 C C . LEU A 1 4 ? 1.953 -8.974 -3.278 1.00 42.33 4 LEU A C 5
ATOM 4173 O O . LEU A 1 4 ? 2.448 -8.326 -4.204 1.00 10.42 4 LEU A O 5
ATOM 4189 N N . SER A 1 5 ? 0.733 -9.473 -3.325 1.00 44.35 5 SER A N 5
ATOM 4190 C CA . SER A 1 5 ? -0.098 -9.318 -4.500 1.00 51.34 5 SER A CA 5
ATOM 4191 C C . SER A 1 5 ? -0.704 -7.921 -4.540 1.00 35.35 5 SER A C 5
ATOM 4192 O O . SER A 1 5 ? -1.664 -7.621 -3.830 1.00 62.43 5 SER A O 5
ATOM 4200 N N . TRP A 1 6 ? -0.115 -7.065 -5.353 1.00 53.22 6 TRP A N 5
ATOM 4201 C CA . TRP A 1 6 ? -0.585 -5.699 -5.500 1.00 41.11 6 TRP A CA 5
ATOM 4202 C C . TRP A 1 6 ? -1.480 -5.567 -6.719 1.00 14.41 6 TRP A C 5
ATOM 4203 O O . TRP A 1 6 ? -1.131 -6.023 -7.810 1.00 50.11 6 TRP A O 5
ATOM 4224 N N . THR A 1 7 ? -2.637 -4.958 -6.534 1.00 53.31 7 THR A N 5
ATOM 4225 C CA . THR A 1 7 ? -3.538 -4.715 -7.636 1.00 23.04 7 THR A CA 5
ATOM 4226 C C . THR A 1 7 ? -3.239 -3.362 -8.274 1.00 31.30 7 THR A C 5
ATOM 4227 O O . THR A 1 7 ? -2.527 -2.535 -7.696 1.00 1.11 7 THR A O 5
ATOM 4238 N N . ALA A 1 8 ? -3.777 -3.144 -9.464 1.00 32.55 8 ALA A N 5
ATOM 4239 C CA . ALA A 1 8 ? -3.528 -1.918 -10.205 1.00 54.14 8 ALA A CA 5
ATOM 4240 C C . ALA A 1 8 ? -4.036 -0.694 -9.446 1.00 73.15 8 ALA A C 5
ATOM 4241 O O . ALA A 1 8 ? -3.437 0.378 -9.522 1.00 4.32 8 ALA A O 5
ATOM 4248 N N . GLU A 1 9 ? -5.125 -0.871 -8.697 1.00 22.10 9 GLU A N 5
ATOM 4249 C CA . GLU A 1 9 ? -5.738 0.231 -7.955 1.00 74.12 9 GLU A CA 5
ATOM 4250 C C . GLU A 1 9 ? -4.728 0.882 -7.018 1.00 61.51 9 GLU A C 5
ATOM 4251 O O . GLU A 1 9 ? -4.529 2.100 -7.052 1.00 64.13 9 GLU A O 5
ATOM 4263 N N . ALA A 1 10 ? -4.082 0.061 -6.197 1.00 74.03 10 ALA A N 5
ATOM 4264 C CA . ALA A 1 10 ? -3.136 0.555 -5.205 1.00 62.13 10 ALA A CA 5
ATOM 4265 C C . ALA A 1 10 ? -1.941 1.233 -5.870 1.00 54.03 10 ALA A C 5
ATOM 4266 O O . ALA A 1 10 ? -1.501 2.298 -5.436 1.00 2.05 10 ALA A O 5
ATOM 4273 N N . GLU A 1 11 ? -1.444 0.627 -6.943 1.00 3.44 11 GLU A N 5
ATOM 4274 C CA . GLU A 1 11 ? -0.296 1.165 -7.669 1.00 63.24 11 GLU A CA 5
ATOM 4275 C C . GLU A 1 11 ? -0.609 2.521 -8.302 1.00 3.42 11 GLU A C 5
ATOM 4276 O O . GLU A 1 11 ? 0.233 3.419 -8.299 1.00 73.01 11 GLU A O 5
ATOM 4288 N N . LYS A 1 12 ? -1.822 2.677 -8.831 1.00 61.11 12 LYS A N 5
ATOM 4289 C CA . LYS A 1 12 ? -2.223 3.937 -9.457 1.00 54.52 12 LYS A CA 5
ATOM 4290 C C . LYS A 1 12 ? -2.397 5.037 -8.413 1.00 20.41 12 LYS A C 5
ATOM 4291 O O . LYS A 1 12 ? -2.158 6.215 -8.690 1.00 12.42 12 LYS A O 5
ATOM 4310 N N . MET A 1 13 ? -2.822 4.647 -7.220 1.00 43.30 13 MET A N 5
ATOM 4311 C CA . MET A 1 13 ? -2.959 5.584 -6.112 1.00 2.45 13 MET A CA 5
ATOM 4312 C C . MET A 1 13 ? -1.584 5.964 -5.580 1.00 12.20 13 MET A C 5
ATOM 4313 O O . MET A 1 13 ? -1.297 7.139 -5.349 1.00 72.13 13 MET A O 5
ATOM 4327 N N . LEU A 1 14 ? -0.728 4.963 -5.419 1.00 22.30 14 LEU A N 5
ATOM 4328 C CA . LEU A 1 14 ? 0.624 5.168 -4.914 1.00 34.43 14 LEU A CA 5
ATOM 4329 C C . LEU A 1 14 ? 1.480 5.917 -5.936 1.00 0.04 14 LEU A C 5
ATOM 4330 O O . LEU A 1 14 ? 2.437 6.601 -5.580 1.00 34.31 14 LEU A O 5
ATOM 4346 N N . GLY A 1 15 ? 1.120 5.788 -7.208 1.00 15.12 15 GLY A N 5
ATOM 4347 C CA . GLY A 1 15 ? 1.854 6.449 -8.276 1.00 1.34 15 GLY A CA 5
ATOM 4348 C C . GLY A 1 15 ? 1.775 7.963 -8.200 1.00 13.11 15 GLY A C 5
ATOM 4349 O O . GLY A 1 15 ? 2.591 8.664 -8.799 1.00 62.40 15 GLY A O 5
ATOM 4353 N N . LYS A 1 16 ? 0.801 8.465 -7.454 1.00 11.44 16 LYS A N 5
ATOM 4354 C CA . LYS A 1 16 ? 0.622 9.902 -7.292 1.00 71.11 16 LYS A CA 5
ATOM 4355 C C . LYS A 1 16 ? 1.504 10.425 -6.168 1.00 4.22 16 LYS A C 5
ATOM 4356 O O . LYS A 1 16 ? 1.565 11.626 -5.908 1.00 41.53 16 LYS A O 5
ATOM 4375 N N . VAL A 1 17 ? 2.185 9.510 -5.505 1.00 53.31 17 VAL A N 5
ATOM 4376 C CA . VAL A 1 17 ? 3.078 9.851 -4.415 1.00 72.14 17 VAL A CA 5
ATOM 4377 C C . VAL A 1 17 ? 4.526 9.842 -4.909 1.00 33.22 17 VAL A C 5
ATOM 4378 O O . VAL A 1 17 ? 4.944 8.915 -5.604 1.00 34.23 17 VAL A O 5
ATOM 4391 N N . PRO A 1 18 ? 5.295 10.897 -4.593 1.00 63.12 18 PRO A N 5
ATOM 4392 C CA . PRO A 1 18 ? 6.698 11.021 -5.017 1.00 2.43 18 PRO A CA 5
ATOM 4393 C C . PRO A 1 18 ? 7.547 9.828 -4.604 1.00 43.23 18 PRO A C 5
ATOM 4394 O O . PRO A 1 18 ? 7.400 9.283 -3.511 1.00 73.01 18 PRO A O 5
ATOM 4405 N N . PHE A 1 19 ? 8.458 9.462 -5.494 1.00 71.20 19 PHE A N 5
ATOM 4406 C CA . PHE A 1 19 ? 9.191 8.206 -5.412 1.00 43.55 19 PHE A CA 5
ATOM 4407 C C . PHE A 1 19 ? 9.967 8.053 -4.106 1.00 54.21 19 PHE A C 5
ATOM 4408 O O . PHE A 1 19 ? 10.073 6.946 -3.573 1.00 51.32 19 PHE A O 5
ATOM 4425 N N . PHE A 1 20 ? 10.493 9.162 -3.597 1.00 22.44 20 PHE A N 5
ATOM 4426 C CA . PHE A 1 20 ? 11.340 9.143 -2.405 1.00 41.12 20 PHE A CA 5
ATOM 4427 C C . PHE A 1 20 ? 10.642 8.438 -1.246 1.00 53.43 20 PHE A C 5
ATOM 4428 O O . PHE A 1 20 ? 11.229 7.576 -0.585 1.00 61.15 20 PHE A O 5
ATOM 4445 N N . VAL A 1 21 ? 9.392 8.806 -1.004 1.00 63.34 21 VAL A N 5
ATOM 4446 C CA . VAL A 1 21 ? 8.618 8.199 0.068 1.00 71.14 21 VAL A CA 5
ATOM 4447 C C . VAL A 1 21 ? 7.703 7.101 -0.468 1.00 70.40 21 VAL A C 5
ATOM 4448 O O . VAL A 1 21 ? 7.253 6.243 0.286 1.00 74.54 21 VAL A O 5
ATOM 4461 N N . ARG A 1 22 ? 7.449 7.124 -1.776 1.00 34.24 22 ARG A N 5
ATOM 4462 C CA . ARG A 1 22 ? 6.570 6.148 -2.415 1.00 63.04 22 ARG A CA 5
ATOM 4463 C C . ARG A 1 22 ? 7.057 4.729 -2.159 1.00 42.02 22 ARG A C 5
ATOM 4464 O O . ARG A 1 22 ? 6.286 3.854 -1.763 1.00 73.45 22 ARG A O 5
ATOM 4485 N N . LYS A 1 23 ? 8.344 4.516 -2.384 1.00 55.23 23 LYS A N 5
ATOM 4486 C CA . LYS A 1 23 ? 8.944 3.203 -2.213 1.00 13.10 23 LYS A CA 5
ATOM 4487 C C . LYS A 1 23 ? 8.881 2.771 -0.750 1.00 14.15 23 LYS A C 5
ATOM 4488 O O . LYS A 1 23 ? 8.706 1.591 -0.449 1.00 51.04 23 LYS A O 5
ATOM 4507 N N . LYS A 1 24 ? 8.995 3.740 0.149 1.00 43.23 24 LYS A N 5
ATOM 4508 C CA . LYS A 1 24 ? 8.907 3.475 1.578 1.00 54.11 24 LYS A CA 5
ATOM 4509 C C . LYS A 1 24 ? 7.482 3.085 1.966 1.00 63.42 24 LYS A C 5
ATOM 4510 O O . LYS A 1 24 ? 7.270 2.096 2.665 1.00 34.31 24 LYS A O 5
ATOM 4529 N N . VAL A 1 25 ? 6.510 3.865 1.497 1.00 43.10 25 VAL A N 5
ATOM 4530 C CA . VAL A 1 25 ? 5.105 3.603 1.793 1.00 62.02 25 VAL A CA 5
ATOM 4531 C C . VAL A 1 25 ? 4.703 2.213 1.309 1.00 52.24 25 VAL A C 5
ATOM 4532 O O . VAL A 1 25 ? 3.958 1.506 1.988 1.00 60.13 25 VAL A O 5
ATOM 4545 N N . ARG A 1 26 ? 5.226 1.815 0.152 1.00 21.13 26 ARG A N 5
ATOM 4546 C CA . ARG A 1 26 ? 4.925 0.502 -0.405 1.00 41.41 26 ARG A CA 5
ATOM 4547 C C . ARG A 1 26 ? 5.396 -0.600 0.546 1.00 2.13 26 ARG A C 5
ATOM 4548 O O . ARG A 1 26 ? 4.720 -1.613 0.724 1.00 71.23 26 ARG A O 5
ATOM 4569 N N . LYS A 1 27 ? 6.557 -0.395 1.159 1.00 42.41 27 LYS A N 5
ATOM 4570 C CA . LYS A 1 27 ? 7.075 -1.344 2.137 1.00 14.11 27 LYS A CA 5
ATOM 4571 C C . LYS A 1 27 ? 6.271 -1.274 3.435 1.00 12.21 27 LYS A C 5
ATOM 4572 O O . LYS A 1 27 ? 6.056 -2.286 4.098 1.00 4.00 27 LYS A O 5
ATOM 4591 N N . ASN A 1 28 ? 5.827 -0.076 3.797 1.00 22.31 28 ASN A N 5
ATOM 4592 C CA . ASN A 1 28 ? 4.987 0.100 4.978 1.00 70.23 28 ASN A CA 5
ATOM 4593 C C . ASN A 1 28 ? 3.676 -0.665 4.823 1.00 53.13 28 ASN A C 5
ATOM 4594 O O . ASN A 1 28 ? 3.212 -1.315 5.760 1.00 75.41 28 ASN A O 5
ATOM 4605 N N . THR A 1 29 ? 3.082 -0.597 3.636 1.00 30.31 29 THR A N 5
ATOM 4606 C CA . THR A 1 29 ? 1.887 -1.378 3.347 1.00 60.41 29 THR A CA 5
ATOM 4607 C C . THR A 1 29 ? 2.212 -2.863 3.292 1.00 33.11 29 THR A C 5
ATOM 4608 O O . THR A 1 29 ? 1.379 -3.704 3.624 1.00 22.11 29 THR A O 5
ATOM 4619 N N . ASP A 1 30 ? 3.434 -3.173 2.875 1.00 42.35 30 ASP A N 5
ATOM 4620 C CA . ASP A 1 30 ? 3.922 -4.546 2.837 1.00 33.01 30 ASP A CA 5
ATOM 4621 C C . ASP A 1 30 ? 3.938 -5.134 4.249 1.00 31.14 30 ASP A C 5
ATOM 4622 O O . ASP A 1 30 ? 3.606 -6.302 4.461 1.00 31.21 30 ASP A O 5
ATOM 4631 N N . ASN A 1 31 ? 4.298 -4.302 5.217 1.00 12.33 31 ASN A N 5
ATOM 4632 C CA . ASN A 1 31 ? 4.262 -4.694 6.620 1.00 73.35 31 ASN A CA 5
ATOM 4633 C C . ASN A 1 31 ? 2.833 -4.671 7.157 1.00 51.11 31 ASN A C 5
ATOM 4634 O O . ASN A 1 31 ? 2.475 -5.464 8.033 1.00 23.20 31 ASN A O 5
ATOM 4645 N N . TYR A 1 32 ? 2.012 -3.771 6.623 1.00 62.10 32 TYR A N 5
ATOM 4646 C CA . TYR A 1 32 ? 0.638 -3.615 7.096 1.00 55.34 32 TYR A CA 5
ATOM 4647 C C . TYR A 1 32 ? -0.236 -4.778 6.647 1.00 61.34 32 TYR A C 5
ATOM 4648 O O . TYR A 1 32 ? -1.062 -5.276 7.413 1.00 4.50 32 TYR A O 5
ATOM 4666 N N . ALA A 1 33 ? -0.052 -5.203 5.405 1.00 4.33 33 ALA A N 5
ATOM 4667 C CA . ALA A 1 33 ? -0.828 -6.301 4.847 1.00 75.42 33 ALA A CA 5
ATOM 4668 C C . ALA A 1 33 ? -0.655 -7.565 5.677 1.00 23.42 33 ALA A C 5
ATOM 4669 O O . ALA A 1 33 ? -1.617 -8.281 5.938 1.00 51.42 33 ALA A O 5
ATOM 4676 N N . ARG A 1 34 ? 0.577 -7.812 6.111 1.00 33.05 34 ARG A N 5
ATOM 4677 C CA . ARG A 1 34 ? 0.883 -8.959 6.963 1.00 61.55 34 ARG A CA 5
ATOM 4678 C C . ARG A 1 34 ? 0.125 -8.892 8.274 1.00 24.15 34 ARG A C 5
ATOM 4679 O O . ARG A 1 34 ? -0.264 -9.917 8.829 1.00 4.52 34 ARG A O 5
ATOM 4700 N N . GLU A 1 35 ? -0.091 -7.680 8.762 1.00 32.53 35 GLU A N 5
ATOM 4701 C CA . GLU A 1 35 ? -0.723 -7.488 10.053 1.00 51.04 35 GLU A CA 5
ATOM 4702 C C . GLU A 1 35 ? -2.180 -7.934 10.013 1.00 25.15 35 GLU A C 5
ATOM 4703 O O . GLU A 1 35 ? -2.655 -8.619 10.918 1.00 72.02 35 GLU A O 5
ATOM 4715 N N . ILE A 1 36 ? -2.880 -7.564 8.947 1.00 2.50 36 ILE A N 5
ATOM 4716 C CA . ILE A 1 36 ? -4.291 -7.902 8.809 1.00 51.02 36 ILE A CA 5
ATOM 4717 C C . ILE A 1 36 ? -4.476 -9.231 8.076 1.00 53.54 36 ILE A C 5
ATOM 4718 O O . ILE A 1 36 ? -5.596 -9.609 7.728 1.00 31.54 36 ILE A O 5
ATOM 4734 N N . GLY A 1 37 ? -3.369 -9.933 7.851 1.00 1.33 37 GLY A N 5
ATOM 4735 C CA . GLY A 1 37 ? -3.427 -11.259 7.259 1.00 24.45 37 GLY A CA 5
ATOM 4736 C C . GLY A 1 37 ? -3.769 -11.236 5.783 1.00 70.04 37 GLY A C 5
ATOM 4737 O O . GLY A 1 37 ? -4.311 -12.205 5.251 1.00 41.00 37 GLY A O 5
ATOM 4741 N N . GLU A 1 38 ? -3.450 -10.137 5.120 1.00 73.31 38 GLU A N 5
ATOM 4742 C CA . GLU A 1 38 ? -3.764 -9.976 3.709 1.00 71.41 38 GLU A CA 5
ATOM 4743 C C . GLU A 1 38 ? -2.517 -10.124 2.849 1.00 71.52 38 GLU A C 5
ATOM 4744 O O . GLU A 1 38 ? -1.547 -9.389 3.014 1.00 44.45 38 GLU A O 5
ATOM 4756 N N . PRO A 1 39 ? -2.517 -11.094 1.930 1.00 63.04 39 PRO A N 5
ATOM 4757 C CA . PRO A 1 39 ? -1.448 -11.241 0.949 1.00 0.14 39 PRO A CA 5
ATOM 4758 C C . PRO A 1 39 ? -1.667 -10.338 -0.263 1.00 72.34 39 PRO A C 5
ATOM 4759 O O . PRO A 1 39 ? -0.798 -10.209 -1.124 1.00 22.21 39 PRO A O 5
ATOM 4770 N N . VAL A 1 40 ? -2.838 -9.711 -0.314 1.00 23.05 40 VAL A N 5
ATOM 4771 C CA . VAL A 1 40 ? -3.221 -8.866 -1.437 1.00 54.00 40 VAL A CA 5
ATOM 4772 C C . VAL A 1 40 ? -3.479 -7.438 -0.973 1.00 34.24 40 VAL A C 5
ATOM 4773 O O . VAL A 1 40 ? -4.312 -7.201 -0.096 1.00 63.12 40 VAL A O 5
ATOM 4786 N N . VAL A 1 41 ? -2.771 -6.491 -1.571 1.00 54.25 41 VAL A N 5
ATOM 4787 C CA . VAL A 1 41 ? -2.932 -5.084 -1.232 1.00 2.04 41 VAL A CA 5
ATOM 4788 C C . VAL A 1 41 ? -3.781 -4.378 -2.287 1.00 2.15 41 VAL A C 5
ATOM 4789 O O . VAL A 1 41 ? -3.360 -4.211 -3.433 1.00 50.22 41 VAL A O 5
ATOM 4802 N N . THR A 1 42 ? -4.985 -3.993 -1.894 1.00 71.14 42 THR A N 5
ATOM 4803 C CA . THR A 1 42 ? -5.893 -3.279 -2.775 1.00 12.44 42 THR A CA 5
ATOM 4804 C C . THR A 1 42 ? -6.016 -1.819 -2.354 1.00 73.22 42 THR A C 5
ATOM 4805 O O . THR A 1 42 ? -5.362 -1.386 -1.401 1.00 54.01 42 THR A O 5
ATOM 4816 N N . ALA A 1 43 ? -6.858 -1.065 -3.058 1.00 45.44 43 ALA A N 5
ATOM 4817 C CA . ALA A 1 43 ? -7.124 0.326 -2.706 1.00 34.32 43 ALA A CA 5
ATOM 4818 C C . ALA A 1 43 ? -7.697 0.426 -1.296 1.00 75.53 43 ALA A C 5
ATOM 4819 O O . ALA A 1 43 ? -7.398 1.367 -0.560 1.00 32.11 43 ALA A O 5
ATOM 4826 N N . ASP A 1 44 ? -8.513 -0.559 -0.929 1.00 35.35 44 ASP A N 5
ATOM 4827 C CA . ASP A 1 44 ? -9.089 -0.637 0.412 1.00 31.42 44 ASP A CA 5
ATOM 4828 C C . ASP A 1 44 ? -7.986 -0.712 1.462 1.00 12.02 44 ASP A C 5
ATOM 4829 O O . ASP A 1 44 ? -7.988 0.038 2.440 1.00 41.34 44 ASP A O 5
ATOM 4838 N N . VAL A 1 45 ? -7.033 -1.608 1.232 1.00 3.24 45 VAL A N 5
ATOM 4839 C CA . VAL A 1 45 ? -5.906 -1.785 2.140 1.00 24.45 45 VAL A CA 5
ATOM 4840 C C . VAL A 1 45 ? -5.084 -0.504 2.231 1.00 12.51 45 VAL A C 5
ATOM 4841 O O . VAL A 1 45 ? -4.652 -0.112 3.312 1.00 32.21 45 VAL A O 5
ATOM 4854 N N . PHE A 1 46 ? -4.882 0.144 1.087 1.00 60.31 46 PHE A N 5
ATOM 4855 C CA . PHE A 1 46 ? -4.108 1.378 1.029 1.00 63.43 46 PHE A CA 5
ATOM 4856 C C . PHE A 1 46 ? -4.740 2.454 1.912 1.00 43.45 46 PHE A C 5
ATOM 4857 O O . PHE A 1 46 ? -4.046 3.137 2.662 1.00 11.10 46 PHE A O 5
ATOM 4874 N N . ARG A 1 47 ? -6.063 2.586 1.825 1.00 74.21 47 ARG A N 5
ATOM 4875 C CA . ARG A 1 47 ? -6.794 3.567 2.626 1.00 60.20 47 ARG A CA 5
ATOM 4876 C C . ARG A 1 47 ? -6.561 3.330 4.116 1.00 15.54 47 ARG A C 5
ATOM 4877 O O . ARG A 1 47 ? -6.190 4.243 4.857 1.00 73.11 47 ARG A O 5
ATOM 4898 N N . LYS A 1 48 ? -6.771 2.092 4.536 1.00 25.11 48 LYS A N 5
ATOM 4899 C CA . LYS A 1 48 ? -6.643 1.721 5.939 1.00 71.51 48 LYS A CA 5
ATOM 4900 C C . LYS A 1 48 ? -5.197 1.839 6.410 1.00 60.34 48 LYS A C 5
ATOM 4901 O O . LYS A 1 48 ? -4.931 2.285 7.525 1.00 55.14 48 LYS A O 5
ATOM 4920 N N . ALA A 1 49 ? -4.268 1.448 5.550 1.00 73.33 49 ALA A N 5
ATOM 4921 C CA . ALA A 1 49 ? -2.851 1.519 5.870 1.00 44.31 49 ALA A CA 5
ATOM 4922 C C . ALA A 1 49 ? -2.401 2.962 6.030 1.00 3.11 49 ALA A C 5
ATOM 4923 O O . ALA A 1 49 ? -1.698 3.295 6.979 1.00 22.13 49 ALA A O 5
ATOM 4930 N N . LYS A 1 50 ? -2.823 3.808 5.100 1.00 75.42 50 LYS A N 5
ATOM 4931 C CA . LYS A 1 50 ? -2.440 5.216 5.093 1.00 34.45 50 LYS A CA 5
ATOM 4932 C C . LYS A 1 50 ? -2.796 5.896 6.412 1.00 43.44 50 LYS A C 5
ATOM 4933 O O . LYS A 1 50 ? -1.962 6.560 7.027 1.00 33.04 50 LYS A O 5
ATOM 4952 N N . GLU A 1 51 ? -4.037 5.723 6.839 1.00 53.42 51 GLU A N 5
ATOM 4953 C CA . GLU A 1 51 ? -4.509 6.332 8.074 1.00 73.44 51 GLU A CA 5
ATOM 4954 C C . GLU A 1 51 ? -3.892 5.660 9.298 1.00 53.32 51 GLU A C 5
ATOM 4955 O O . GLU A 1 51 ? -3.702 6.299 10.334 1.00 52.24 51 GLU A O 5
ATOM 4967 N N . HIS A 1 52 ? -3.582 4.374 9.180 1.00 52.41 52 HIS A N 5
ATOM 4968 C CA . HIS A 1 52 ? -2.943 3.641 10.271 1.00 13.54 52 HIS A CA 5
ATOM 4969 C C . HIS A 1 52 ? -1.494 4.098 10.441 1.00 63.13 52 HIS A C 5
ATOM 4970 O O . HIS A 1 52 ? -0.980 4.176 11.558 1.00 14.43 52 HIS A O 5
ATOM 4985 N N . LEU A 1 53 ? -0.838 4.387 9.326 1.00 44.25 53 LEU A N 5
ATOM 4986 C CA . LEU A 1 53 ? 0.548 4.840 9.344 1.00 61.42 53 LEU A CA 5
ATOM 4987 C C . LEU A 1 53 ? 0.634 6.308 9.738 1.00 11.14 53 LEU A C 5
ATOM 4988 O O . LEU A 1 53 ? 1.485 6.699 10.538 1.00 4.34 53 LEU A O 5
ATOM 5004 N N . GLY A 1 54 ? -0.250 7.112 9.172 1.00 44.34 54 GLY A N 5
ATOM 5005 C CA . GLY A 1 54 ? -0.254 8.528 9.457 1.00 12.45 54 GLY A CA 5
ATOM 5006 C C . GLY A 1 54 ? 0.598 9.303 8.478 1.00 35.41 54 GLY A C 5
ATOM 5007 O O . GLY A 1 54 ? 0.663 8.960 7.296 1.00 1.52 54 GLY A O 5
ATOM 5011 N N . GLY A 1 55 ? 1.255 10.341 8.967 1.00 61.32 55 GLY A N 5
ATOM 5012 C CA . GLY A 1 55 ? 2.103 11.151 8.122 1.00 3.54 55 GLY A CA 5
ATOM 5013 C C . GLY A 1 55 ? 2.444 12.468 8.777 1.00 11.32 55 GLY A C 5
ATOM 5014 O O . GLY A 1 55 ? 1.861 12.818 9.804 1.00 31.22 55 GLY A O 5
ATOM 5018 N N . LEU A 1 56 ? 3.389 13.193 8.197 1.00 54.14 56 LEU A N 5
ATOM 5019 C CA . LEU A 1 56 ? 3.807 14.479 8.741 1.00 24.11 56 LEU A CA 5
ATOM 5020 C C . LEU A 1 56 ? 2.801 15.573 8.397 1.00 10.33 56 LEU A C 5
ATOM 5021 O O . LEU A 1 56 ? 1.993 15.974 9.237 1.00 3.11 56 LEU A O 5
ATOM 5037 N N . GLU A 1 57 ? 2.835 16.028 7.155 1.00 4.45 57 GLU A N 5
ATOM 5038 C CA . GLU A 1 57 ? 1.988 17.119 6.703 1.00 35.24 57 GLU A CA 5
ATOM 5039 C C . GLU A 1 57 ? 1.783 16.973 5.196 1.00 44.41 57 GLU A C 5
ATOM 5040 O O . GLU A 1 57 ? 2.587 16.315 4.534 1.00 31.24 57 GLU A O 5
ATOM 5052 N N . HIS A 1 58 ? 0.708 17.552 4.664 1.00 72.02 58 HIS A N 5
ATOM 5053 C CA . HIS A 1 58 ? 0.424 17.467 3.232 1.00 32.13 58 HIS A CA 5
ATOM 5054 C C . HIS A 1 58 ? 1.573 18.060 2.427 1.00 14.43 58 HIS A C 5
ATOM 5055 O O . HIS A 1 58 ? 1.970 17.505 1.402 1.00 74.45 58 HIS A O 5
ATOM 5070 N N . HIS A 1 59 ? 2.077 19.208 2.891 1.00 64.14 59 HIS A N 5
ATOM 5071 C CA . HIS A 1 59 ? 3.301 19.826 2.355 1.00 44.32 59 HIS A CA 5
ATOM 5072 C C . HIS A 1 59 ? 3.098 20.418 0.953 1.00 4.11 59 HIS A C 5
ATOM 5073 O O . HIS A 1 59 ? 3.911 21.218 0.482 1.00 33.42 59 HIS A O 5
ATOM 5088 N N . HIS A 1 60 ? 2.017 20.043 0.295 1.00 10.52 60 HIS A N 5
ATOM 5089 C CA . HIS A 1 60 ? 1.750 20.515 -1.050 1.00 20.53 60 HIS A CA 5
ATOM 5090 C C . HIS A 1 60 ? 0.270 20.851 -1.198 1.00 64.24 60 HIS A C 5
ATOM 5091 O O . HIS A 1 60 ? -0.543 19.993 -1.545 1.00 4.50 60 HIS A O 5
ATOM 5106 N N . HIS A 1 61 ? -0.073 22.096 -0.899 1.00 4.51 61 HIS A N 5
ATOM 5107 C CA . HIS A 1 61 ? -1.457 22.549 -0.981 1.00 3.54 61 HIS A CA 5
ATOM 5108 C C . HIS A 1 61 ? -1.782 23.040 -2.385 1.00 51.25 61 HIS A C 5
ATOM 5109 O O . HIS A 1 61 ? -0.886 23.230 -3.207 1.00 15.20 61 HIS A O 5
ATOM 5124 N N . HIS A 1 62 ? -3.060 23.253 -2.654 1.00 52.12 62 HIS A N 5
ATOM 5125 C CA . HIS A 1 62 ? -3.491 23.761 -3.948 1.00 44.15 62 HIS A CA 5
ATOM 5126 C C . HIS A 1 62 ? -4.241 25.073 -3.778 1.00 53.01 62 HIS A C 5
ATOM 5127 O O . HIS A 1 62 ? -5.471 25.118 -3.831 1.00 11.15 62 HIS A O 5
ATOM 5142 N N . HIS A 1 63 ? -3.479 26.127 -3.524 1.00 64.13 63 HIS A N 5
ATOM 5143 C CA . HIS A 1 63 ? -4.014 27.470 -3.333 1.00 61.24 63 HIS A CA 5
ATOM 5144 C C . HIS A 1 63 ? -2.944 28.491 -3.680 1.00 43.04 63 HIS A C 5
ATOM 5145 O O . HIS A 1 63 ? -2.151 28.844 -2.784 1.00 37.30 63 HIS A O 5
ATOM 5161 N N . MET A 1 1 ? 6.175 -15.741 -3.069 1.00 64.03 1 MET A N 6
ATOM 5162 C CA . MET A 1 1 ? 6.603 -15.795 -1.656 1.00 13.13 1 MET A CA 6
ATOM 5163 C C . MET A 1 1 ? 7.622 -14.698 -1.382 1.00 23.21 1 MET A C 6
ATOM 5164 O O . MET A 1 1 ? 8.674 -14.646 -2.021 1.00 13.35 1 MET A O 6
ATOM 5180 N N . GLY A 1 2 ? 7.303 -13.816 -0.448 1.00 23.14 2 GLY A N 6
ATOM 5181 C CA . GLY A 1 2 ? 8.204 -12.731 -0.118 1.00 61.53 2 GLY A CA 6
ATOM 5182 C C . GLY A 1 2 ? 7.539 -11.377 -0.251 1.00 45.32 2 GLY A C 6
ATOM 5183 O O . GLY A 1 2 ? 7.272 -10.709 0.746 1.00 71.44 2 GLY A O 6
ATOM 5187 N N . GLU A 1 3 ? 7.281 -10.971 -1.484 1.00 31.41 3 GLU A N 6
ATOM 5188 C CA . GLU A 1 3 ? 6.592 -9.717 -1.746 1.00 31.12 3 GLU A CA 6
ATOM 5189 C C . GLU A 1 3 ? 5.094 -9.952 -1.871 1.00 24.15 3 GLU A C 6
ATOM 5190 O O . GLU A 1 3 ? 4.655 -11.021 -2.301 1.00 70.02 3 GLU A O 6
ATOM 5202 N N . LEU A 1 4 ? 4.316 -8.952 -1.489 1.00 2.32 4 LEU A N 6
ATOM 5203 C CA . LEU A 1 4 ? 2.863 -9.050 -1.532 1.00 32.12 4 LEU A CA 6
ATOM 5204 C C . LEU A 1 4 ? 2.330 -8.694 -2.912 1.00 31.25 4 LEU A C 6
ATOM 5205 O O . LEU A 1 4 ? 3.004 -8.022 -3.698 1.00 32.04 4 LEU A O 6
ATOM 5221 N N . SER A 1 5 ? 1.116 -9.133 -3.197 1.00 61.32 5 SER A N 6
ATOM 5222 C CA . SER A 1 5 ? 0.507 -8.899 -4.493 1.00 52.44 5 SER A CA 6
ATOM 5223 C C . SER A 1 5 ? -0.157 -7.524 -4.519 1.00 20.31 5 SER A C 6
ATOM 5224 O O . SER A 1 5 ? -1.156 -7.293 -3.841 1.00 35.54 5 SER A O 6
ATOM 5232 N N . TRP A 1 6 ? 0.420 -6.609 -5.284 1.00 24.14 6 TRP A N 6
ATOM 5233 C CA . TRP A 1 6 ? -0.123 -5.265 -5.417 1.00 55.24 6 TRP A CA 6
ATOM 5234 C C . TRP A 1 6 ? -1.057 -5.177 -6.615 1.00 1.12 6 TRP A C 6
ATOM 5235 O O . TRP A 1 6 ? -0.730 -5.649 -7.704 1.00 14.45 6 TRP A O 6
ATOM 5256 N N . THR A 1 7 ? -2.222 -4.583 -6.402 1.00 1.03 7 THR A N 6
ATOM 5257 C CA . THR A 1 7 ? -3.207 -4.428 -7.461 1.00 41.32 7 THR A CA 6
ATOM 5258 C C . THR A 1 7 ? -2.943 -3.168 -8.280 1.00 65.01 7 THR A C 6
ATOM 5259 O O . THR A 1 7 ? -2.128 -2.324 -7.898 1.00 2.55 7 THR A O 6
ATOM 5270 N N . ALA A 1 8 ? -3.645 -3.041 -9.397 1.00 30.33 8 ALA A N 6
ATOM 5271 C CA . ALA A 1 8 ? -3.524 -1.865 -10.244 1.00 44.23 8 ALA A CA 6
ATOM 5272 C C . ALA A 1 8 ? -4.053 -0.631 -9.523 1.00 22.22 8 ALA A C 6
ATOM 5273 O O . ALA A 1 8 ? -3.561 0.480 -9.732 1.00 35.12 8 ALA A O 6
ATOM 5280 N N . GLU A 1 9 ? -5.043 -0.839 -8.660 1.00 51.44 9 GLU A N 6
ATOM 5281 C CA . GLU A 1 9 ? -5.635 0.248 -7.892 1.00 31.02 9 GLU A CA 6
ATOM 5282 C C . GLU A 1 9 ? -4.667 0.743 -6.829 1.00 33.41 9 GLU A C 6
ATOM 5283 O O . GLU A 1 9 ? -4.563 1.945 -6.584 1.00 41.31 9 GLU A O 6
ATOM 5295 N N . ALA A 1 10 ? -3.951 -0.185 -6.212 1.00 51.40 10 ALA A N 6
ATOM 5296 C CA . ALA A 1 10 ? -2.946 0.160 -5.220 1.00 2.21 10 ALA A CA 6
ATOM 5297 C C . ALA A 1 10 ? -1.847 1.008 -5.852 1.00 43.22 10 ALA A C 6
ATOM 5298 O O . ALA A 1 10 ? -1.369 1.969 -5.251 1.00 12.34 10 ALA A O 6
ATOM 5305 N N . GLU A 1 11 ? -1.471 0.660 -7.080 1.00 41.04 11 GLU A N 6
ATOM 5306 C CA . GLU A 1 11 ? -0.486 1.434 -7.828 1.00 44.43 11 GLU A CA 6
ATOM 5307 C C . GLU A 1 11 ? -0.992 2.843 -8.113 1.00 32.13 11 GLU A C 6
ATOM 5308 O O . GLU A 1 11 ? -0.220 3.797 -8.090 1.00 44.01 11 GLU A O 6
ATOM 5320 N N . LYS A 1 12 ? -2.292 2.976 -8.367 1.00 73.15 12 LYS A N 6
ATOM 5321 C CA . LYS A 1 12 ? -2.885 4.287 -8.622 1.00 31.24 12 LYS A CA 6
ATOM 5322 C C . LYS A 1 12 ? -2.718 5.194 -7.410 1.00 52.13 12 LYS A C 6
ATOM 5323 O O . LYS A 1 12 ? -2.460 6.390 -7.544 1.00 75.45 12 LYS A O 6
ATOM 5342 N N . MET A 1 13 ? -2.862 4.614 -6.230 1.00 0.13 13 MET A N 6
ATOM 5343 C CA . MET A 1 13 ? -2.771 5.366 -4.988 1.00 60.21 13 MET A CA 6
ATOM 5344 C C . MET A 1 13 ? -1.312 5.597 -4.609 1.00 72.42 13 MET A C 6
ATOM 5345 O O . MET A 1 13 ? -0.926 6.698 -4.214 1.00 62.50 13 MET A O 6
ATOM 5359 N N . LEU A 1 14 ? -0.497 4.556 -4.752 1.00 25.33 14 LEU A N 6
ATOM 5360 C CA . LEU A 1 14 ? 0.926 4.647 -4.444 1.00 73.40 14 LEU A CA 6
ATOM 5361 C C . LEU A 1 14 ? 1.639 5.558 -5.442 1.00 64.22 14 LEU A C 6
ATOM 5362 O O . LEU A 1 14 ? 2.654 6.175 -5.121 1.00 72.43 14 LEU A O 6
ATOM 5378 N N . GLY A 1 15 ? 1.103 5.637 -6.654 1.00 61.52 15 GLY A N 6
ATOM 5379 C CA . GLY A 1 15 ? 1.698 6.461 -7.690 1.00 54.24 15 GLY A CA 6
ATOM 5380 C C . GLY A 1 15 ? 1.498 7.942 -7.445 1.00 63.43 15 GLY A C 6
ATOM 5381 O O . GLY A 1 15 ? 2.172 8.778 -8.051 1.00 62.41 15 GLY A O 6
ATOM 5385 N N . LYS A 1 16 ? 0.567 8.266 -6.558 1.00 71.23 16 LYS A N 6
ATOM 5386 C CA . LYS A 1 16 ? 0.324 9.648 -6.172 1.00 21.51 16 LYS A CA 6
ATOM 5387 C C . LYS A 1 16 ? 1.429 10.135 -5.247 1.00 64.51 16 LYS A C 6
ATOM 5388 O O . LYS A 1 16 ? 1.670 11.336 -5.113 1.00 61.42 16 LYS A O 6
ATOM 5407 N N . VAL A 1 17 ? 2.091 9.187 -4.612 1.00 12.43 17 VAL A N 6
ATOM 5408 C CA . VAL A 1 17 ? 3.202 9.480 -3.729 1.00 51.22 17 VAL A CA 6
ATOM 5409 C C . VAL A 1 17 ? 4.468 9.687 -4.555 1.00 55.32 17 VAL A C 6
ATOM 5410 O O . VAL A 1 17 ? 4.695 8.969 -5.530 1.00 44.31 17 VAL A O 6
ATOM 5423 N N . PRO A 1 18 ? 5.285 10.699 -4.214 1.00 1.31 18 PRO A N 6
ATOM 5424 C CA . PRO A 1 18 ? 6.545 10.969 -4.908 1.00 3.23 18 PRO A CA 6
ATOM 5425 C C . PRO A 1 18 ? 7.417 9.721 -5.000 1.00 72.43 18 PRO A C 6
ATOM 5426 O O . PRO A 1 18 ? 7.641 9.035 -4.000 1.00 12.54 18 PRO A O 6
ATOM 5437 N N . PHE A 1 19 ? 7.915 9.441 -6.204 1.00 23.41 19 PHE A N 6
ATOM 5438 C CA . PHE A 1 19 ? 8.674 8.217 -6.468 1.00 74.11 19 PHE A CA 6
ATOM 5439 C C . PHE A 1 19 ? 9.920 8.111 -5.591 1.00 20.21 19 PHE A C 6
ATOM 5440 O O . PHE A 1 19 ? 10.500 7.034 -5.458 1.00 25.54 19 PHE A O 6
ATOM 5457 N N . PHE A 1 20 ? 10.312 9.223 -4.982 1.00 12.02 20 PHE A N 6
ATOM 5458 C CA . PHE A 1 20 ? 11.451 9.248 -4.077 1.00 33.13 20 PHE A CA 6
ATOM 5459 C C . PHE A 1 20 ? 11.194 8.367 -2.857 1.00 62.22 20 PHE A C 6
ATOM 5460 O O . PHE A 1 20 ? 12.104 7.715 -2.344 1.00 64.22 20 PHE A O 6
ATOM 5477 N N . VAL A 1 21 ? 9.946 8.336 -2.404 1.00 33.45 21 VAL A N 6
ATOM 5478 C CA . VAL A 1 21 ? 9.615 7.667 -1.154 1.00 63.52 21 VAL A CA 6
ATOM 5479 C C . VAL A 1 21 ? 8.543 6.605 -1.346 1.00 31.10 21 VAL A C 6
ATOM 5480 O O . VAL A 1 21 ? 8.032 6.052 -0.373 1.00 71.23 21 VAL A O 6
ATOM 5493 N N . ARG A 1 22 ? 8.217 6.306 -2.601 1.00 25.24 22 ARG A N 6
ATOM 5494 C CA . ARG A 1 22 ? 7.203 5.298 -2.899 1.00 21.24 22 ARG A CA 6
ATOM 5495 C C . ARG A 1 22 ? 7.582 3.960 -2.299 1.00 64.11 22 ARG A C 6
ATOM 5496 O O . ARG A 1 22 ? 6.729 3.216 -1.826 1.00 60.14 22 ARG A O 6
ATOM 5517 N N . LYS A 1 23 ? 8.869 3.664 -2.315 1.00 5.02 23 LYS A N 6
ATOM 5518 C CA . LYS A 1 23 ? 9.355 2.383 -1.843 1.00 21.42 23 LYS A CA 6
ATOM 5519 C C . LYS A 1 23 ? 9.241 2.294 -0.326 1.00 31.24 23 LYS A C 6
ATOM 5520 O O . LYS A 1 23 ? 9.079 1.209 0.234 1.00 32.11 23 LYS A O 6
ATOM 5539 N N . LYS A 1 24 ? 9.305 3.444 0.333 1.00 73.31 24 LYS A N 6
ATOM 5540 C CA . LYS A 1 24 ? 9.146 3.502 1.779 1.00 75.34 24 LYS A CA 6
ATOM 5541 C C . LYS A 1 24 ? 7.686 3.282 2.144 1.00 22.22 24 LYS A C 6
ATOM 5542 O O . LYS A 1 24 ? 7.368 2.518 3.056 1.00 35.34 24 LYS A O 6
ATOM 5561 N N . VAL A 1 25 ? 6.801 3.956 1.419 1.00 11.00 25 VAL A N 6
ATOM 5562 C CA . VAL A 1 25 ? 5.368 3.801 1.622 1.00 20.43 25 VAL A CA 6
ATOM 5563 C C . VAL A 1 25 ? 4.946 2.372 1.300 1.00 20.43 25 VAL A C 6
ATOM 5564 O O . VAL A 1 25 ? 4.159 1.767 2.030 1.00 41.02 25 VAL A O 6
ATOM 5577 N N . ARG A 1 26 ? 5.499 1.834 0.217 1.00 75.50 26 ARG A N 6
ATOM 5578 C CA . ARG A 1 26 ? 5.232 0.460 -0.182 1.00 74.44 26 ARG A CA 6
ATOM 5579 C C . ARG A 1 26 ? 5.727 -0.518 0.879 1.00 15.35 26 ARG A C 6
ATOM 5580 O O . ARG A 1 26 ? 5.117 -1.556 1.104 1.00 65.10 26 ARG A O 6
ATOM 5601 N N . LYS A 1 27 ? 6.832 -0.182 1.534 1.00 45.01 27 LYS A N 6
ATOM 5602 C CA . LYS A 1 27 ? 7.377 -1.032 2.586 1.00 51.01 27 LYS A CA 6
ATOM 5603 C C . LYS A 1 27 ? 6.470 -1.006 3.816 1.00 21.11 27 LYS A C 6
ATOM 5604 O O . LYS A 1 27 ? 6.283 -2.022 4.488 1.00 50.40 27 LYS A O 6
ATOM 5623 N N . ASN A 1 28 ? 5.897 0.157 4.096 1.00 53.13 28 ASN A N 6
ATOM 5624 C CA . ASN A 1 28 ? 4.973 0.308 5.216 1.00 12.13 28 ASN A CA 6
ATOM 5625 C C . ASN A 1 28 ? 3.712 -0.519 4.989 1.00 22.13 28 ASN A C 6
ATOM 5626 O O . ASN A 1 28 ? 3.211 -1.161 5.910 1.00 11.23 28 ASN A O 6
ATOM 5637 N N . THR A 1 29 ? 3.211 -0.520 3.759 1.00 63.25 29 THR A N 6
ATOM 5638 C CA . THR A 1 29 ? 2.051 -1.332 3.417 1.00 61.51 29 THR A CA 6
ATOM 5639 C C . THR A 1 29 ? 2.423 -2.804 3.316 1.00 34.32 29 THR A C 6
ATOM 5640 O O . THR A 1 29 ? 1.631 -3.676 3.670 1.00 34.22 29 THR A O 6
ATOM 5651 N N . ASP A 1 30 ? 3.629 -3.070 2.821 1.00 73.21 30 ASP A N 6
ATOM 5652 C CA . ASP A 1 30 ? 4.170 -4.426 2.759 1.00 11.30 30 ASP A CA 6
ATOM 5653 C C . ASP A 1 30 ? 4.120 -5.080 4.134 1.00 53.23 30 ASP A C 6
ATOM 5654 O O . ASP A 1 30 ? 3.792 -6.256 4.267 1.00 55.04 30 ASP A O 6
ATOM 5663 N N . ASN A 1 31 ? 4.433 -4.301 5.157 1.00 13.02 31 ASN A N 6
ATOM 5664 C CA . ASN A 1 31 ? 4.338 -4.768 6.533 1.00 74.12 31 ASN A CA 6
ATOM 5665 C C . ASN A 1 31 ? 2.890 -4.756 7.024 1.00 75.45 31 ASN A C 6
ATOM 5666 O O . ASN A 1 31 ? 2.460 -5.664 7.736 1.00 74.14 31 ASN A O 6
ATOM 5677 N N . TYR A 1 32 ? 2.129 -3.738 6.621 1.00 4.40 32 TYR A N 6
ATOM 5678 C CA . TYR A 1 32 ? 0.783 -3.538 7.150 1.00 15.04 32 TYR A CA 6
ATOM 5679 C C . TYR A 1 32 ? -0.191 -4.597 6.640 1.00 15.21 32 TYR A C 6
ATOM 5680 O O . TYR A 1 32 ? -1.060 -5.055 7.379 1.00 15.05 32 TYR A O 6
ATOM 5698 N N . ALA A 1 33 ? -0.050 -4.982 5.382 1.00 54.24 33 ALA A N 6
ATOM 5699 C CA . ALA A 1 33 ? -0.936 -5.978 4.801 1.00 62.24 33 ALA A CA 6
ATOM 5700 C C . ALA A 1 33 ? -0.780 -7.316 5.515 1.00 44.42 33 ALA A C 6
ATOM 5701 O O . ALA A 1 33 ? -1.751 -8.039 5.713 1.00 64.22 33 ALA A O 6
ATOM 5708 N N . ARG A 1 34 ? 0.442 -7.622 5.932 1.00 60.52 34 ARG A N 6
ATOM 5709 C CA . ARG A 1 34 ? 0.708 -8.844 6.688 1.00 22.55 34 ARG A CA 6
ATOM 5710 C C . ARG A 1 34 ? 0.076 -8.738 8.064 1.00 51.22 34 ARG A C 6
ATOM 5711 O O . ARG A 1 34 ? -0.412 -9.723 8.618 1.00 51.12 34 ARG A O 6
ATOM 5732 N N . GLU A 1 35 ? 0.078 -7.522 8.592 1.00 65.51 35 GLU A N 6
ATOM 5733 C CA . GLU A 1 35 ? -0.481 -7.245 9.902 1.00 41.20 35 GLU A CA 6
ATOM 5734 C C . GLU A 1 35 ? -1.985 -7.523 9.927 1.00 31.52 35 GLU A C 6
ATOM 5735 O O . GLU A 1 35 ? -2.508 -8.091 10.886 1.00 73.42 35 GLU A O 6
ATOM 5747 N N . ILE A 1 36 ? -2.678 -7.127 8.863 1.00 11.33 36 ILE A N 6
ATOM 5748 C CA . ILE A 1 36 ? -4.123 -7.328 8.780 1.00 13.12 36 ILE A CA 6
ATOM 5749 C C . ILE A 1 36 ? -4.470 -8.678 8.155 1.00 11.12 36 ILE A C 6
ATOM 5750 O O . ILE A 1 36 ? -5.625 -9.101 8.181 1.00 43.14 36 ILE A O 6
ATOM 5766 N N . GLY A 1 37 ? -3.470 -9.348 7.596 1.00 2.31 37 GLY A N 6
ATOM 5767 C CA . GLY A 1 37 ? -3.680 -10.680 7.053 1.00 34.43 37 GLY A CA 6
ATOM 5768 C C . GLY A 1 37 ? -4.108 -10.670 5.597 1.00 40.31 37 GLY A C 6
ATOM 5769 O O . GLY A 1 37 ? -4.722 -11.626 5.119 1.00 12.31 37 GLY A O 6
ATOM 5773 N N . GLU A 1 38 ? -3.776 -9.601 4.892 1.00 33.14 38 GLU A N 6
ATOM 5774 C CA . GLU A 1 38 ? -4.116 -9.466 3.480 1.00 33.00 38 GLU A CA 6
ATOM 5775 C C . GLU A 1 38 ? -2.891 -9.732 2.606 1.00 41.35 38 GLU A C 6
ATOM 5776 O O . GLU A 1 38 ? -1.883 -9.034 2.717 1.00 24.41 38 GLU A O 6
ATOM 5788 N N . PRO A 1 39 ? -2.947 -10.757 1.746 1.00 14.33 39 PRO A N 6
ATOM 5789 C CA . PRO A 1 39 ? -1.867 -11.050 0.800 1.00 72.01 39 PRO A CA 6
ATOM 5790 C C . PRO A 1 39 ? -1.940 -10.170 -0.449 1.00 53.55 39 PRO A C 6
ATOM 5791 O O . PRO A 1 39 ? -0.956 -10.015 -1.179 1.00 70.03 39 PRO A O 6
ATOM 5802 N N . VAL A 1 40 ? -3.113 -9.596 -0.685 1.00 12.33 40 VAL A N 6
ATOM 5803 C CA . VAL A 1 40 ? -3.335 -8.750 -1.845 1.00 62.31 40 VAL A CA 6
ATOM 5804 C C . VAL A 1 40 ? -3.590 -7.312 -1.411 1.00 53.11 40 VAL A C 6
ATOM 5805 O O . VAL A 1 40 ? -4.580 -7.017 -0.736 1.00 11.00 40 VAL A O 6
ATOM 5818 N N . VAL A 1 41 ? -2.688 -6.422 -1.791 1.00 3.20 41 VAL A N 6
ATOM 5819 C CA . VAL A 1 41 ? -2.819 -5.014 -1.453 1.00 11.15 41 VAL A CA 6
ATOM 5820 C C . VAL A 1 41 ? -3.761 -4.330 -2.434 1.00 11.15 41 VAL A C 6
ATOM 5821 O O . VAL A 1 41 ? -3.420 -4.102 -3.598 1.00 55.11 41 VAL A O 6
ATOM 5834 N N . THR A 1 42 ? -4.960 -4.044 -1.963 1.00 21.35 42 THR A N 6
ATOM 5835 C CA . THR A 1 42 ? -5.960 -3.363 -2.760 1.00 31.40 42 THR A CA 6
ATOM 5836 C C . THR A 1 42 ? -6.026 -1.889 -2.382 1.00 12.22 42 THR A C 6
ATOM 5837 O O . THR A 1 42 ? -5.315 -1.443 -1.476 1.00 33.45 42 THR A O 6
ATOM 5848 N N . ALA A 1 43 ? -6.876 -1.135 -3.073 1.00 75.52 43 ALA A N 6
ATOM 5849 C CA . ALA A 1 43 ? -7.129 0.255 -2.724 1.00 62.34 43 ALA A CA 6
ATOM 5850 C C . ALA A 1 43 ? -7.645 0.364 -1.294 1.00 31.32 43 ALA A C 6
ATOM 5851 O O . ALA A 1 43 ? -7.369 1.335 -0.595 1.00 54.13 43 ALA A O 6
ATOM 5858 N N . ASP A 1 44 ? -8.379 -0.654 -0.861 1.00 0.22 44 ASP A N 6
ATOM 5859 C CA . ASP A 1 44 ? -8.928 -0.687 0.491 1.00 4.02 44 ASP A CA 6
ATOM 5860 C C . ASP A 1 44 ? -7.818 -0.894 1.516 1.00 1.44 44 ASP A C 6
ATOM 5861 O O . ASP A 1 44 ? -7.838 -0.305 2.596 1.00 21.14 44 ASP A O 6
ATOM 5870 N N . VAL A 1 45 ? -6.843 -1.725 1.164 1.00 40.43 45 VAL A N 6
ATOM 5871 C CA . VAL A 1 45 ? -5.695 -1.966 2.029 1.00 52.34 45 VAL A CA 6
ATOM 5872 C C . VAL A 1 45 ? -4.848 -0.703 2.151 1.00 64.10 45 VAL A C 6
ATOM 5873 O O . VAL A 1 45 ? -4.388 -0.354 3.239 1.00 44.11 45 VAL A O 6
ATOM 5886 N N . PHE A 1 46 ? -4.657 -0.014 1.033 1.00 24.31 46 PHE A N 6
ATOM 5887 C CA . PHE A 1 46 ? -3.892 1.226 1.024 1.00 11.31 46 PHE A CA 6
ATOM 5888 C C . PHE A 1 46 ? -4.666 2.312 1.771 1.00 23.23 46 PHE A C 6
ATOM 5889 O O . PHE A 1 46 ? -4.082 3.136 2.479 1.00 64.45 46 PHE A O 6
ATOM 5906 N N . ARG A 1 47 ? -5.988 2.297 1.602 1.00 75.31 47 ARG A N 6
ATOM 5907 C CA . ARG A 1 47 ? -6.890 3.156 2.363 1.00 55.24 47 ARG A CA 6
ATOM 5908 C C . ARG A 1 47 ? -6.696 2.937 3.860 1.00 54.52 47 ARG A C 6
ATOM 5909 O O . ARG A 1 47 ? -6.472 3.882 4.617 1.00 54.50 47 ARG A O 6
ATOM 5930 N N . LYS A 1 48 ? -6.767 1.677 4.264 1.00 22.01 48 LYS A N 6
ATOM 5931 C CA . LYS A 1 48 ? -6.695 1.310 5.667 1.00 71.24 48 LYS A CA 6
ATOM 5932 C C . LYS A 1 48 ? -5.321 1.641 6.230 1.00 2.35 48 LYS A C 6
ATOM 5933 O O . LYS A 1 48 ? -5.192 2.040 7.386 1.00 53.10 48 LYS A O 6
ATOM 5952 N N . ALA A 1 49 ? -4.299 1.483 5.398 1.00 3.13 49 ALA A N 6
ATOM 5953 C CA . ALA A 1 49 ? -2.945 1.850 5.779 1.00 50.15 49 ALA A CA 6
ATOM 5954 C C . ALA A 1 49 ? -2.867 3.336 6.089 1.00 65.01 49 ALA A C 6
ATOM 5955 O O . ALA A 1 49 ? -2.281 3.734 7.092 1.00 11.10 49 ALA A O 6
ATOM 5962 N N . LYS A 1 50 ? -3.480 4.150 5.234 1.00 52.55 50 LYS A N 6
ATOM 5963 C CA . LYS A 1 50 ? -3.518 5.591 5.447 1.00 1.21 50 LYS A CA 6
ATOM 5964 C C . LYS A 1 50 ? -4.206 5.923 6.765 1.00 31.41 50 LYS A C 6
ATOM 5965 O O . LYS A 1 50 ? -3.673 6.680 7.569 1.00 75.52 50 LYS A O 6
ATOM 5984 N N . GLU A 1 51 ? -5.373 5.330 6.991 1.00 51.45 51 GLU A N 6
ATOM 5985 C CA . GLU A 1 51 ? -6.128 5.570 8.216 1.00 44.32 51 GLU A CA 6
ATOM 5986 C C . GLU A 1 51 ? -5.349 5.122 9.453 1.00 14.13 51 GLU A C 6
ATOM 5987 O O . GLU A 1 51 ? -5.434 5.749 10.510 1.00 5.04 51 GLU A O 6
ATOM 5999 N N . HIS A 1 52 ? -4.591 4.042 9.312 1.00 23.30 52 HIS A N 6
ATOM 6000 C CA . HIS A 1 52 ? -3.848 3.468 10.431 1.00 30.32 52 HIS A CA 6
ATOM 6001 C C . HIS A 1 52 ? -2.536 4.214 10.683 1.00 64.44 52 HIS A C 6
ATOM 6002 O O . HIS A 1 52 ? -2.078 4.304 11.822 1.00 25.40 52 HIS A O 6
ATOM 6017 N N . LEU A 1 53 ? -1.928 4.735 9.624 1.00 73.25 53 LEU A N 6
ATOM 6018 C CA . LEU A 1 53 ? -0.632 5.401 9.743 1.00 5.41 53 LEU A CA 6
ATOM 6019 C C . LEU A 1 53 ? -0.786 6.901 9.988 1.00 33.21 53 LEU A C 6
ATOM 6020 O O . LEU A 1 53 ? -0.103 7.469 10.840 1.00 73.22 53 LEU A O 6
ATOM 6036 N N . GLY A 1 54 ? -1.672 7.540 9.243 1.00 74.13 54 GLY A N 6
ATOM 6037 C CA . GLY A 1 54 ? -1.850 8.971 9.378 1.00 43.11 54 GLY A CA 6
ATOM 6038 C C . GLY A 1 54 ? -3.165 9.444 8.799 1.00 41.24 54 GLY A C 6
ATOM 6039 O O . GLY A 1 54 ? -3.189 10.271 7.885 1.00 60.52 54 GLY A O 6
ATOM 6043 N N . GLY A 1 55 ? -4.260 8.909 9.324 1.00 24.32 55 GLY A N 6
ATOM 6044 C CA . GLY A 1 55 ? -5.577 9.315 8.875 1.00 42.14 55 GLY A CA 6
ATOM 6045 C C . GLY A 1 55 ? -5.969 10.651 9.463 1.00 4.13 55 GLY A C 6
ATOM 6046 O O . GLY A 1 55 ? -6.718 10.713 10.439 1.00 63.34 55 GLY A O 6
ATOM 6050 N N . LEU A 1 56 ? -5.445 11.716 8.874 1.00 74.23 56 LEU A N 6
ATOM 6051 C CA . LEU A 1 56 ? -5.652 13.061 9.386 1.00 71.40 56 LEU A CA 6
ATOM 6052 C C . LEU A 1 56 ? -7.052 13.565 9.060 1.00 22.25 56 LEU A C 6
ATOM 6053 O O . LEU A 1 56 ? -7.536 14.521 9.670 1.00 52.34 56 LEU A O 6
ATOM 6069 N N . GLU A 1 57 ? -7.704 12.926 8.098 1.00 51.43 57 GLU A N 6
ATOM 6070 C CA . GLU A 1 57 ? -9.074 13.274 7.769 1.00 41.44 57 GLU A CA 6
ATOM 6071 C C . GLU A 1 57 ? -10.003 12.742 8.850 1.00 61.03 57 GLU A C 6
ATOM 6072 O O . GLU A 1 57 ? -9.833 11.621 9.333 1.00 75.12 57 GLU A O 6
ATOM 6084 N N . HIS A 1 58 ? -10.981 13.546 9.226 1.00 13.24 58 HIS A N 6
ATOM 6085 C CA . HIS A 1 58 ? -11.815 13.241 10.374 1.00 73.43 58 HIS A CA 6
ATOM 6086 C C . HIS A 1 58 ? -13.066 12.488 9.947 1.00 31.20 58 HIS A C 6
ATOM 6087 O O . HIS A 1 58 ? -14.026 13.095 9.469 1.00 22.32 58 HIS A O 6
ATOM 6102 N N . HIS A 1 59 ? -13.028 11.165 10.106 1.00 20.14 59 HIS A N 6
ATOM 6103 C CA . HIS A 1 59 ? -14.149 10.279 9.774 1.00 61.04 59 HIS A CA 6
ATOM 6104 C C . HIS A 1 59 ? -14.592 10.442 8.317 1.00 31.31 59 HIS A C 6
ATOM 6105 O O . HIS A 1 59 ? -15.364 11.347 7.990 1.00 44.12 59 HIS A O 6
ATOM 6120 N N . HIS A 1 60 ? -14.113 9.564 7.446 1.00 31.22 60 HIS A N 6
ATOM 6121 C CA . HIS A 1 60 ? -14.553 9.589 6.060 1.00 61.32 60 HIS A CA 6
ATOM 6122 C C . HIS A 1 60 ? -16.021 9.194 5.982 1.00 11.34 60 HIS A C 6
ATOM 6123 O O . HIS A 1 60 ? -16.418 8.126 6.451 1.00 12.23 60 HIS A O 6
ATOM 6138 N N . HIS A 1 61 ? -16.816 10.071 5.403 1.00 22.44 61 HIS A N 6
ATOM 6139 C CA . HIS A 1 61 ? -18.242 9.834 5.252 1.00 71.21 61 HIS A CA 6
ATOM 6140 C C . HIS A 1 61 ? -18.588 9.747 3.775 1.00 63.11 61 HIS A C 6
ATOM 6141 O O . HIS A 1 61 ? -17.765 10.090 2.925 1.00 45.34 61 HIS A O 6
ATOM 6156 N N . HIS A 1 62 ? -19.796 9.294 3.473 1.00 65.05 62 HIS A N 6
ATOM 6157 C CA . HIS A 1 62 ? -20.210 9.105 2.090 1.00 41.23 62 HIS A CA 6
ATOM 6158 C C . HIS A 1 62 ? -20.313 10.454 1.391 1.00 23.02 62 HIS A C 6
ATOM 6159 O O . HIS A 1 62 ? -21.095 11.316 1.796 1.00 54.45 62 HIS A O 6
ATOM 6174 N N . HIS A 1 63 ? -19.523 10.636 0.348 1.00 43.24 63 HIS A N 6
ATOM 6175 C CA . HIS A 1 63 ? -19.473 11.902 -0.361 1.00 21.21 63 HIS A CA 6
ATOM 6176 C C . HIS A 1 63 ? -19.339 11.659 -1.857 1.00 23.20 63 HIS A C 6
ATOM 6177 O O . HIS A 1 63 ? -18.238 11.270 -2.300 1.00 38.54 63 HIS A O 6
ATOM 6193 N N . MET A 1 1 ? 12.223 -8.279 -3.450 1.00 72.11 1 MET A N 7
ATOM 6194 C CA . MET A 1 1 ? 11.816 -9.429 -2.613 1.00 25.22 1 MET A CA 7
ATOM 6195 C C . MET A 1 1 ? 11.347 -8.941 -1.252 1.00 1.33 1 MET A C 7
ATOM 6196 O O . MET A 1 1 ? 12.133 -8.402 -0.473 1.00 35.43 1 MET A O 7
ATOM 6212 N N . GLY A 1 2 ? 10.064 -9.117 -0.977 1.00 23.13 2 GLY A N 7
ATOM 6213 C CA . GLY A 1 2 ? 9.512 -8.704 0.298 1.00 74.43 2 GLY A CA 7
ATOM 6214 C C . GLY A 1 2 ? 8.191 -7.978 0.141 1.00 63.11 2 GLY A C 7
ATOM 6215 O O . GLY A 1 2 ? 7.357 -7.991 1.048 1.00 63.10 2 GLY A O 7
ATOM 6219 N N . GLU A 1 3 ? 8.004 -7.348 -1.010 1.00 43.23 3 GLU A N 7
ATOM 6220 C CA . GLU A 1 3 ? 6.779 -6.615 -1.300 1.00 70.13 3 GLU A CA 7
ATOM 6221 C C . GLU A 1 3 ? 5.644 -7.589 -1.608 1.00 72.42 3 GLU A C 7
ATOM 6222 O O . GLU A 1 3 ? 5.885 -8.713 -2.056 1.00 64.23 3 GLU A O 7
ATOM 6234 N N . LEU A 1 4 ? 4.416 -7.168 -1.353 1.00 21.20 4 LEU A N 7
ATOM 6235 C CA . LEU A 1 4 ? 3.259 -8.024 -1.553 1.00 53.21 4 LEU A CA 7
ATOM 6236 C C . LEU A 1 4 ? 2.686 -7.866 -2.953 1.00 23.13 4 LEU A C 7
ATOM 6237 O O . LEU A 1 4 ? 3.291 -7.241 -3.824 1.00 35.41 4 LEU A O 7
ATOM 6253 N N . SER A 1 5 ? 1.516 -8.451 -3.162 1.00 74.53 5 SER A N 7
ATOM 6254 C CA . SER A 1 5 ? 0.850 -8.388 -4.446 1.00 4.51 5 SER A CA 7
ATOM 6255 C C . SER A 1 5 ? -0.021 -7.141 -4.513 1.00 64.31 5 SER A C 7
ATOM 6256 O O . SER A 1 5 ? -1.081 -7.073 -3.890 1.00 2.41 5 SER A O 7
ATOM 6264 N N . TRP A 1 6 ? 0.455 -6.146 -5.238 1.00 72.31 6 TRP A N 7
ATOM 6265 C CA . TRP A 1 6 ? -0.267 -4.894 -5.386 1.00 61.24 6 TRP A CA 7
ATOM 6266 C C . TRP A 1 6 ? -1.098 -4.891 -6.658 1.00 0.33 6 TRP A C 7
ATOM 6267 O O . TRP A 1 6 ? -0.616 -5.263 -7.729 1.00 74.01 6 TRP A O 7
ATOM 6288 N N . THR A 1 7 ? -2.348 -4.477 -6.530 1.00 64.50 7 THR A N 7
ATOM 6289 C CA . THR A 1 7 ? -3.254 -4.419 -7.661 1.00 50.44 7 THR A CA 7
ATOM 6290 C C . THR A 1 7 ? -3.158 -3.074 -8.369 1.00 11.15 7 THR A C 7
ATOM 6291 O O . THR A 1 7 ? -2.478 -2.156 -7.894 1.00 74.42 7 THR A O 7
ATOM 6302 N N . ALA A 1 8 ? -3.850 -2.953 -9.498 1.00 52.34 8 ALA A N 7
ATOM 6303 C CA . ALA A 1 8 ? -3.839 -1.723 -10.277 1.00 52.55 8 ALA A CA 7
ATOM 6304 C C . ALA A 1 8 ? -4.458 -0.577 -9.490 1.00 52.01 8 ALA A C 7
ATOM 6305 O O . ALA A 1 8 ? -3.969 0.548 -9.540 1.00 40.33 8 ALA A O 7
ATOM 6312 N N . GLU A 1 9 ? -5.523 -0.876 -8.749 1.00 14.23 9 GLU A N 7
ATOM 6313 C CA . GLU A 1 9 ? -6.212 0.131 -7.949 1.00 55.14 9 GLU A CA 7
ATOM 6314 C C . GLU A 1 9 ? -5.292 0.690 -6.864 1.00 43.31 9 GLU A C 7
ATOM 6315 O O . GLU A 1 9 ? -5.325 1.883 -6.562 1.00 5.25 9 GLU A O 7
ATOM 6327 N N . ALA A 1 10 ? -4.452 -0.173 -6.307 1.00 71.24 10 ALA A N 7
ATOM 6328 C CA . ALA A 1 10 ? -3.518 0.232 -5.268 1.00 62.00 10 ALA A CA 7
ATOM 6329 C C . ALA A 1 10 ? -2.382 1.066 -5.854 1.00 20.23 10 ALA A C 7
ATOM 6330 O O . ALA A 1 10 ? -2.101 2.166 -5.380 1.00 63.32 10 ALA A O 7
ATOM 6337 N N . GLU A 1 11 ? -1.754 0.552 -6.905 1.00 43.24 11 GLU A N 7
ATOM 6338 C CA . GLU A 1 11 ? -0.643 1.241 -7.558 1.00 63.13 11 GLU A CA 7
ATOM 6339 C C . GLU A 1 11 ? -1.080 2.569 -8.172 1.00 63.22 11 GLU A C 7
ATOM 6340 O O . GLU A 1 11 ? -0.290 3.507 -8.260 1.00 14.51 11 GLU A O 7
ATOM 6352 N N . LYS A 1 12 ? -2.327 2.643 -8.610 1.00 54.14 12 LYS A N 7
ATOM 6353 C CA . LYS A 1 12 ? -2.864 3.873 -9.185 1.00 23.44 12 LYS A CA 7
ATOM 6354 C C . LYS A 1 12 ? -2.970 4.957 -8.115 1.00 32.00 12 LYS A C 7
ATOM 6355 O O . LYS A 1 12 ? -2.725 6.137 -8.376 1.00 2.21 12 LYS A O 7
ATOM 6374 N N . MET A 1 13 ? -3.326 4.545 -6.907 1.00 11.15 13 MET A N 7
ATOM 6375 C CA . MET A 1 13 ? -3.451 5.468 -5.785 1.00 43.53 13 MET A CA 7
ATOM 6376 C C . MET A 1 13 ? -2.088 5.780 -5.179 1.00 31.32 13 MET A C 7
ATOM 6377 O O . MET A 1 13 ? -1.825 6.909 -4.762 1.00 55.54 13 MET A O 7
ATOM 6391 N N . LEU A 1 14 ? -1.225 4.773 -5.142 1.00 43.10 14 LEU A N 7
ATOM 6392 C CA . LEU A 1 14 ? 0.122 4.926 -4.604 1.00 34.41 14 LEU A CA 7
ATOM 6393 C C . LEU A 1 14 ? 1.020 5.662 -5.596 1.00 44.35 14 LEU A C 7
ATOM 6394 O O . LEU A 1 14 ? 2.088 6.152 -5.237 1.00 43.03 14 LEU A O 7
ATOM 6410 N N . GLY A 1 15 ? 0.568 5.746 -6.843 1.00 15.22 15 GLY A N 7
ATOM 6411 C CA . GLY A 1 15 ? 1.324 6.426 -7.882 1.00 62.01 15 GLY A CA 7
ATOM 6412 C C . GLY A 1 15 ? 1.529 7.900 -7.595 1.00 65.12 15 GLY A C 7
ATOM 6413 O O . GLY A 1 15 ? 2.423 8.534 -8.159 1.00 64.42 15 GLY A O 7
ATOM 6417 N N . LYS A 1 16 ? 0.694 8.445 -6.720 1.00 21.03 16 LYS A N 7
ATOM 6418 C CA . LYS A 1 16 ? 0.828 9.831 -6.285 1.00 45.01 16 LYS A CA 7
ATOM 6419 C C . LYS A 1 16 ? 2.122 10.038 -5.506 1.00 42.42 16 LYS A C 7
ATOM 6420 O O . LYS A 1 16 ? 2.652 11.147 -5.446 1.00 11.32 16 LYS A O 7
ATOM 6439 N N . VAL A 1 17 ? 2.627 8.963 -4.924 1.00 32.01 17 VAL A N 7
ATOM 6440 C CA . VAL A 1 17 ? 3.821 9.020 -4.102 1.00 11.21 17 VAL A CA 7
ATOM 6441 C C . VAL A 1 17 ? 5.080 9.029 -4.967 1.00 15.33 17 VAL A C 7
ATOM 6442 O O . VAL A 1 17 ? 5.290 8.125 -5.778 1.00 44.14 17 VAL A O 7
ATOM 6455 N N . PRO A 1 18 ? 5.918 10.071 -4.817 1.00 14.23 18 PRO A N 7
ATOM 6456 C CA . PRO A 1 18 ? 7.179 10.198 -5.559 1.00 4.22 18 PRO A CA 7
ATOM 6457 C C . PRO A 1 18 ? 8.157 9.072 -5.236 1.00 74.55 18 PRO A C 7
ATOM 6458 O O . PRO A 1 18 ? 8.090 8.460 -4.167 1.00 41.32 18 PRO A O 7
ATOM 6469 N N . PHE A 1 19 ? 9.094 8.838 -6.143 1.00 4.31 19 PHE A N 7
ATOM 6470 C CA . PHE A 1 19 ? 9.980 7.686 -6.064 1.00 2.41 19 PHE A CA 7
ATOM 6471 C C . PHE A 1 19 ? 10.987 7.828 -4.922 1.00 62.50 19 PHE A C 7
ATOM 6472 O O . PHE A 1 19 ? 11.706 6.882 -4.595 1.00 43.43 19 PHE A O 7
ATOM 6489 N N . PHE A 1 20 ? 11.028 9.007 -4.312 1.00 13.12 20 PHE A N 7
ATOM 6490 C CA . PHE A 1 20 ? 11.886 9.235 -3.155 1.00 65.53 20 PHE A CA 7
ATOM 6491 C C . PHE A 1 20 ? 11.450 8.357 -1.994 1.00 21.33 20 PHE A C 7
ATOM 6492 O O . PHE A 1 20 ? 12.269 7.697 -1.356 1.00 14.22 20 PHE A O 7
ATOM 6509 N N . VAL A 1 21 ? 10.151 8.343 -1.738 1.00 53.21 21 VAL A N 7
ATOM 6510 C CA . VAL A 1 21 ? 9.601 7.622 -0.601 1.00 42.33 21 VAL A CA 7
ATOM 6511 C C . VAL A 1 21 ? 8.618 6.548 -1.058 1.00 33.32 21 VAL A C 7
ATOM 6512 O O . VAL A 1 21 ? 7.945 5.923 -0.240 1.00 74.31 21 VAL A O 7
ATOM 6525 N N . ARG A 1 22 ? 8.567 6.333 -2.369 1.00 1.35 22 ARG A N 7
ATOM 6526 C CA . ARG A 1 22 ? 7.634 5.391 -2.982 1.00 65.02 22 ARG A CA 7
ATOM 6527 C C . ARG A 1 22 ? 7.772 3.998 -2.376 1.00 45.31 22 ARG A C 7
ATOM 6528 O O . ARG A 1 22 ? 6.778 3.369 -2.012 1.00 71.45 22 ARG A O 7
ATOM 6549 N N . LYS A 1 23 ? 9.006 3.528 -2.261 1.00 63.14 23 LYS A N 7
ATOM 6550 C CA . LYS A 1 23 ? 9.264 2.201 -1.724 1.00 61.12 23 LYS A CA 7
ATOM 6551 C C . LYS A 1 23 ? 8.993 2.167 -0.226 1.00 44.04 23 LYS A C 7
ATOM 6552 O O . LYS A 1 23 ? 8.474 1.182 0.291 1.00 61.11 23 LYS A O 7
ATOM 6571 N N . LYS A 1 24 ? 9.323 3.256 0.458 1.00 71.23 24 LYS A N 7
ATOM 6572 C CA . LYS A 1 24 ? 9.141 3.330 1.902 1.00 5.01 24 LYS A CA 7
ATOM 6573 C C . LYS A 1 24 ? 7.658 3.259 2.258 1.00 0.42 24 LYS A C 7
ATOM 6574 O O . LYS A 1 24 ? 7.255 2.485 3.124 1.00 31.33 24 LYS A O 7
ATOM 6593 N N . VAL A 1 25 ? 6.851 4.068 1.578 1.00 34.41 25 VAL A N 7
ATOM 6594 C CA . VAL A 1 25 ? 5.413 4.068 1.804 1.00 61.11 25 VAL A CA 7
ATOM 6595 C C . VAL A 1 25 ? 4.823 2.714 1.430 1.00 20.05 25 VAL A C 7
ATOM 6596 O O . VAL A 1 25 ? 4.006 2.163 2.163 1.00 22.33 25 VAL A O 7
ATOM 6609 N N . ARG A 1 26 ? 5.272 2.174 0.300 1.00 63.14 26 ARG A N 7
ATOM 6610 C CA . ARG A 1 26 ? 4.816 0.869 -0.164 1.00 51.32 26 ARG A CA 7
ATOM 6611 C C . ARG A 1 26 ? 5.121 -0.195 0.885 1.00 13.04 26 ARG A C 7
ATOM 6612 O O . ARG A 1 26 ? 4.253 -0.989 1.246 1.00 42.33 26 ARG A O 7
ATOM 6633 N N . LYS A 1 27 ? 6.349 -0.167 1.396 1.00 51.43 27 LYS A N 7
ATOM 6634 C CA . LYS A 1 27 ? 6.808 -1.128 2.394 1.00 64.14 27 LYS A CA 7
ATOM 6635 C C . LYS A 1 27 ? 5.999 -1.016 3.684 1.00 53.12 27 LYS A C 7
ATOM 6636 O O . LYS A 1 27 ? 5.788 -2.007 4.386 1.00 23.31 27 LYS A O 7
ATOM 6655 N N . ASN A 1 28 ? 5.548 0.193 3.998 1.00 73.54 28 ASN A N 7
ATOM 6656 C CA . ASN A 1 28 ? 4.698 0.403 5.166 1.00 13.13 28 ASN A CA 7
ATOM 6657 C C . ASN A 1 28 ? 3.374 -0.326 5.002 1.00 73.01 28 ASN A C 7
ATOM 6658 O O . ASN A 1 28 ? 2.882 -0.960 5.938 1.00 32.15 28 ASN A O 7
ATOM 6669 N N . THR A 1 29 ? 2.807 -0.249 3.806 1.00 23.54 29 THR A N 7
ATOM 6670 C CA . THR A 1 29 ? 1.566 -0.938 3.508 1.00 3.00 29 THR A CA 7
ATOM 6671 C C . THR A 1 29 ? 1.777 -2.441 3.398 1.00 53.22 29 THR A C 7
ATOM 6672 O O . THR A 1 29 ? 0.926 -3.219 3.824 1.00 15.21 29 THR A O 7
ATOM 6683 N N . ASP A 1 30 ? 2.907 -2.846 2.823 1.00 2.34 30 ASP A N 7
ATOM 6684 C CA . ASP A 1 30 ? 3.244 -4.263 2.735 1.00 34.13 30 ASP A CA 7
ATOM 6685 C C . ASP A 1 30 ? 3.253 -4.870 4.124 1.00 14.21 30 ASP A C 7
ATOM 6686 O O . ASP A 1 30 ? 2.604 -5.882 4.377 1.00 30.23 30 ASP A O 7
ATOM 6695 N N . ASN A 1 31 ? 3.968 -4.221 5.035 1.00 51.45 31 ASN A N 7
ATOM 6696 C CA . ASN A 1 31 ? 4.029 -4.672 6.418 1.00 52.33 31 ASN A CA 7
ATOM 6697 C C . ASN A 1 31 ? 2.676 -4.520 7.101 1.00 55.44 31 ASN A C 7
ATOM 6698 O O . ASN A 1 31 ? 2.366 -5.252 8.039 1.00 25.54 31 ASN A O 7
ATOM 6709 N N . TYR A 1 32 ? 1.861 -3.584 6.622 1.00 13.40 32 TYR A N 7
ATOM 6710 C CA . TYR A 1 32 ? 0.531 -3.386 7.185 1.00 53.31 32 TYR A CA 7
ATOM 6711 C C . TYR A 1 32 ? -0.377 -4.542 6.785 1.00 14.32 32 TYR A C 7
ATOM 6712 O O . TYR A 1 32 ? -1.083 -5.111 7.617 1.00 32.35 32 TYR A O 7
ATOM 6730 N N . ALA A 1 33 ? -0.331 -4.896 5.510 1.00 43.22 33 ALA A N 7
ATOM 6731 C CA . ALA A 1 33 ? -1.128 -5.991 4.992 1.00 74.33 33 ALA A CA 7
ATOM 6732 C C . ALA A 1 33 ? -0.625 -7.326 5.533 1.00 41.14 33 ALA A C 7
ATOM 6733 O O . ALA A 1 33 ? -1.416 -8.177 5.930 1.00 41.54 33 ALA A O 7
ATOM 6740 N N . ARG A 1 34 ? 0.697 -7.496 5.572 1.00 40.44 34 ARG A N 7
ATOM 6741 C CA . ARG A 1 34 ? 1.302 -8.700 6.145 1.00 52.23 34 ARG A CA 7
ATOM 6742 C C . ARG A 1 34 ? 0.840 -8.902 7.573 1.00 73.22 34 ARG A C 7
ATOM 6743 O O . ARG A 1 34 ? 0.632 -10.030 8.018 1.00 20.55 34 ARG A O 7
ATOM 6764 N N . GLU A 1 35 ? 0.676 -7.796 8.279 1.00 15.21 35 GLU A N 7
ATOM 6765 C CA . GLU A 1 35 ? 0.328 -7.834 9.681 1.00 24.25 35 GLU A CA 7
ATOM 6766 C C . GLU A 1 35 ? -1.102 -8.333 9.867 1.00 32.14 35 GLU A C 7
ATOM 6767 O O . GLU A 1 35 ? -1.411 -9.027 10.837 1.00 75.41 35 GLU A O 7
ATOM 6779 N N . ILE A 1 36 ? -1.968 -7.986 8.923 1.00 22.20 36 ILE A N 7
ATOM 6780 C CA . ILE A 1 36 ? -3.373 -8.349 9.011 1.00 23.22 36 ILE A CA 7
ATOM 6781 C C . ILE A 1 36 ? -3.696 -9.563 8.137 1.00 64.12 36 ILE A C 7
ATOM 6782 O O . ILE A 1 36 ? -4.859 -9.932 7.979 1.00 22.32 36 ILE A O 7
ATOM 6798 N N . GLY A 1 37 ? -2.664 -10.171 7.567 1.00 24.33 37 GLY A N 7
ATOM 6799 C CA . GLY A 1 37 ? -2.846 -11.403 6.816 1.00 53.44 37 GLY A CA 7
ATOM 6800 C C . GLY A 1 37 ? -2.965 -11.187 5.317 1.00 45.41 37 GLY A C 7
ATOM 6801 O O . GLY A 1 37 ? -2.679 -12.095 4.536 1.00 61.30 37 GLY A O 7
ATOM 6805 N N . GLU A 1 38 ? -3.364 -9.982 4.921 1.00 42.52 38 GLU A N 7
ATOM 6806 C CA . GLU A 1 38 ? -3.599 -9.649 3.513 1.00 51.31 38 GLU A CA 7
ATOM 6807 C C . GLU A 1 38 ? -2.362 -9.911 2.652 1.00 23.04 38 GLU A C 7
ATOM 6808 O O . GLU A 1 38 ? -1.314 -9.295 2.851 1.00 45.43 38 GLU A O 7
ATOM 6820 N N . PRO A 1 39 ? -2.458 -10.850 1.700 1.00 74.32 39 PRO A N 7
ATOM 6821 C CA . PRO A 1 39 ? -1.394 -11.102 0.735 1.00 54.15 39 PRO A CA 7
ATOM 6822 C C . PRO A 1 39 ? -1.477 -10.169 -0.472 1.00 14.22 39 PRO A C 7
ATOM 6823 O O . PRO A 1 39 ? -0.481 -9.930 -1.161 1.00 43.44 39 PRO A O 7
ATOM 6834 N N . VAL A 1 40 ? -2.672 -9.646 -0.718 1.00 41.23 40 VAL A N 7
ATOM 6835 C CA . VAL A 1 40 ? -2.913 -8.760 -1.843 1.00 22.12 40 VAL A CA 7
ATOM 6836 C C . VAL A 1 40 ? -3.351 -7.389 -1.346 1.00 74.13 40 VAL A C 7
ATOM 6837 O O . VAL A 1 40 ? -4.352 -7.268 -0.637 1.00 43.12 40 VAL A O 7
ATOM 6850 N N . VAL A 1 41 ? -2.603 -6.365 -1.715 1.00 11.54 41 VAL A N 7
ATOM 6851 C CA . VAL A 1 41 ? -2.903 -5.013 -1.279 1.00 22.22 41 VAL A CA 7
ATOM 6852 C C . VAL A 1 41 ? -3.827 -4.327 -2.275 1.00 24.12 41 VAL A C 7
ATOM 6853 O O . VAL A 1 41 ? -3.436 -4.036 -3.406 1.00 2.13 41 VAL A O 7
ATOM 6866 N N . THR A 1 42 ? -5.061 -4.107 -1.857 1.00 53.41 42 THR A N 7
ATOM 6867 C CA . THR A 1 42 ? -6.036 -3.397 -2.665 1.00 4.55 42 THR A CA 7
ATOM 6868 C C . THR A 1 42 ? -6.103 -1.930 -2.247 1.00 60.03 42 THR A C 7
ATOM 6869 O O . THR A 1 42 ? -5.429 -1.521 -1.297 1.00 24.13 42 THR A O 7
ATOM 6880 N N . ALA A 1 43 ? -6.912 -1.142 -2.951 1.00 4.00 43 ALA A N 7
ATOM 6881 C CA . ALA A 1 43 ? -7.105 0.262 -2.613 1.00 25.20 43 ALA A CA 7
ATOM 6882 C C . ALA A 1 43 ? -7.676 0.396 -1.211 1.00 34.25 43 ALA A C 7
ATOM 6883 O O . ALA A 1 43 ? -7.343 1.326 -0.477 1.00 44.23 43 ALA A O 7
ATOM 6890 N N . ASP A 1 44 ? -8.520 -0.560 -0.843 1.00 43.41 44 ASP A N 7
ATOM 6891 C CA . ASP A 1 44 ? -9.117 -0.598 0.486 1.00 70.40 44 ASP A CA 7
ATOM 6892 C C . ASP A 1 44 ? -8.039 -0.759 1.552 1.00 75.23 44 ASP A C 7
ATOM 6893 O O . ASP A 1 44 ? -8.000 -0.007 2.527 1.00 30.24 44 ASP A O 7
ATOM 6902 N N . VAL A 1 45 ? -7.149 -1.724 1.348 1.00 45.35 45 VAL A N 7
ATOM 6903 C CA . VAL A 1 45 ? -6.047 -1.962 2.273 1.00 0.23 45 VAL A CA 7
ATOM 6904 C C . VAL A 1 45 ? -5.158 -0.726 2.377 1.00 1.32 45 VAL A C 7
ATOM 6905 O O . VAL A 1 45 ? -4.773 -0.316 3.473 1.00 10.31 45 VAL A O 7
ATOM 6918 N N . PHE A 1 46 ? -4.854 -0.131 1.228 1.00 30.22 46 PHE A N 7
ATOM 6919 C CA . PHE A 1 46 ? -4.017 1.063 1.173 1.00 4.13 46 PHE A CA 7
ATOM 6920 C C . PHE A 1 46 ? -4.671 2.225 1.919 1.00 52.00 46 PHE A C 7
ATOM 6921 O O . PHE A 1 46 ? -4.010 2.946 2.668 1.00 15.23 46 PHE A O 7
ATOM 6938 N N . ARG A 1 47 ? -5.971 2.397 1.722 1.00 24.53 47 ARG A N 7
ATOM 6939 C CA . ARG A 1 47 ? -6.698 3.488 2.357 1.00 34.44 47 ARG A CA 7
ATOM 6940 C C . ARG A 1 47 ? -6.731 3.313 3.872 1.00 51.20 47 ARG A C 7
ATOM 6941 O O . ARG A 1 47 ? -6.498 4.262 4.622 1.00 63.35 47 ARG A O 7
ATOM 6962 N N . LYS A 1 48 ? -7.013 2.090 4.317 1.00 0.31 48 LYS A N 7
ATOM 6963 C CA . LYS A 1 48 ? -7.067 1.786 5.745 1.00 70.31 48 LYS A CA 7
ATOM 6964 C C . LYS A 1 48 ? -5.713 2.023 6.399 1.00 72.13 48 LYS A C 7
ATOM 6965 O O . LYS A 1 48 ? -5.638 2.427 7.561 1.00 71.20 48 LYS A O 7
ATOM 6984 N N . ALA A 1 49 ? -4.648 1.775 5.647 1.00 71.42 49 ALA A N 7
ATOM 6985 C CA . ALA A 1 49 ? -3.300 2.019 6.132 1.00 23.32 49 ALA A CA 7
ATOM 6986 C C . ALA A 1 49 ? -3.070 3.511 6.349 1.00 60.05 49 ALA A C 7
ATOM 6987 O O . ALA A 1 49 ? -2.512 3.916 7.368 1.00 52.12 49 ALA A O 7
ATOM 6994 N N . LYS A 1 50 ? -3.519 4.325 5.394 1.00 63.42 50 LYS A N 7
ATOM 6995 C CA . LYS A 1 50 ? -3.371 5.776 5.488 1.00 51.40 50 LYS A CA 7
ATOM 6996 C C . LYS A 1 50 ? -4.070 6.314 6.732 1.00 53.22 50 LYS A C 7
ATOM 6997 O O . LYS A 1 50 ? -3.551 7.194 7.418 1.00 75.02 50 LYS A O 7
ATOM 7016 N N . GLU A 1 51 ? -5.244 5.774 7.023 1.00 21.22 51 GLU A N 7
ATOM 7017 C CA . GLU A 1 51 ? -6.008 6.196 8.188 1.00 70.34 51 GLU A CA 7
ATOM 7018 C C . GLU A 1 51 ? -5.377 5.655 9.470 1.00 20.22 51 GLU A C 7
ATOM 7019 O O . GLU A 1 51 ? -5.342 6.342 10.489 1.00 53.44 51 GLU A O 7
ATOM 7031 N N . HIS A 1 52 ? -4.869 4.427 9.402 1.00 43.54 52 HIS A N 7
ATOM 7032 C CA . HIS A 1 52 ? -4.207 3.798 10.544 1.00 61.33 52 HIS A CA 7
ATOM 7033 C C . HIS A 1 52 ? -2.959 4.587 10.936 1.00 34.31 52 HIS A C 7
ATOM 7034 O O . HIS A 1 52 ? -2.713 4.831 12.116 1.00 15.42 52 HIS A O 7
ATOM 7049 N N . LEU A 1 53 ? -2.184 4.993 9.937 1.00 34.42 53 LEU A N 7
ATOM 7050 C CA . LEU A 1 53 ? -0.951 5.738 10.173 1.00 24.33 53 LEU A CA 7
ATOM 7051 C C . LEU A 1 53 ? -1.254 7.202 10.484 1.00 34.44 53 LEU A C 7
ATOM 7052 O O . LEU A 1 53 ? -0.351 7.988 10.773 1.00 44.25 53 LEU A O 7
ATOM 7068 N N . GLY A 1 54 ? -2.527 7.568 10.399 1.00 61.23 54 GLY A N 7
ATOM 7069 C CA . GLY A 1 54 ? -2.941 8.922 10.712 1.00 55.25 54 GLY A CA 7
ATOM 7070 C C . GLY A 1 54 ? -2.882 9.837 9.507 1.00 51.52 54 GLY A C 7
ATOM 7071 O O . GLY A 1 54 ? -3.766 10.676 9.310 1.00 34.14 54 GLY A O 7
ATOM 7075 N N . GLY A 1 55 ? -1.833 9.685 8.707 1.00 53.33 55 GLY A N 7
ATOM 7076 C CA . GLY A 1 55 ? -1.663 10.510 7.527 1.00 31.44 55 GLY A CA 7
ATOM 7077 C C . GLY A 1 55 ? -1.109 11.878 7.871 1.00 25.55 55 GLY A C 7
ATOM 7078 O O . GLY A 1 55 ? -0.074 12.288 7.350 1.00 4.43 55 GLY A O 7
ATOM 7082 N N . LEU A 1 56 ? -1.799 12.573 8.762 1.00 10.40 56 LEU A N 7
ATOM 7083 C CA . LEU A 1 56 ? -1.390 13.892 9.202 1.00 41.13 56 LEU A CA 7
ATOM 7084 C C . LEU A 1 56 ? -1.421 13.949 10.729 1.00 54.10 56 LEU A C 7
ATOM 7085 O O . LEU A 1 56 ? -2.491 13.860 11.337 1.00 30.42 56 LEU A O 7
ATOM 7101 N N . GLU A 1 57 ? -0.252 14.070 11.339 1.00 40.23 57 GLU A N 7
ATOM 7102 C CA . GLU A 1 57 ? -0.149 14.114 12.794 1.00 72.31 57 GLU A CA 7
ATOM 7103 C C . GLU A 1 57 ? -0.085 15.552 13.286 1.00 64.05 57 GLU A C 7
ATOM 7104 O O . GLU A 1 57 ? -0.180 16.488 12.489 1.00 54.44 57 GLU A O 7
ATOM 7116 N N . HIS A 1 58 ? 0.072 15.714 14.605 1.00 31.02 58 HIS A N 7
ATOM 7117 C CA . HIS A 1 58 ? 0.021 17.023 15.267 1.00 5.32 58 HIS A CA 7
ATOM 7118 C C . HIS A 1 58 ? -1.419 17.528 15.292 1.00 31.14 58 HIS A C 7
ATOM 7119 O O . HIS A 1 58 ? -1.974 17.795 16.356 1.00 54.21 58 HIS A O 7
ATOM 7134 N N . HIS A 1 59 ? -2.006 17.648 14.112 1.00 44.24 59 HIS A N 7
ATOM 7135 C CA . HIS A 1 59 ? -3.413 17.982 13.947 1.00 52.43 59 HIS A CA 7
ATOM 7136 C C . HIS A 1 59 ? -3.800 17.776 12.495 1.00 32.55 59 HIS A C 7
ATOM 7137 O O . HIS A 1 59 ? -3.100 18.241 11.596 1.00 12.22 59 HIS A O 7
ATOM 7152 N N . HIS A 1 60 ? -4.900 17.070 12.265 1.00 44.33 60 HIS A N 7
ATOM 7153 C CA . HIS A 1 60 ? -5.362 16.807 10.908 1.00 2.24 60 HIS A CA 7
ATOM 7154 C C . HIS A 1 60 ? -5.686 18.128 10.228 1.00 73.02 60 HIS A C 7
ATOM 7155 O O . HIS A 1 60 ? -5.430 18.314 9.041 1.00 71.02 60 HIS A O 7
ATOM 7170 N N . HIS A 1 61 ? -6.257 19.038 11.013 1.00 35.22 61 HIS A N 7
ATOM 7171 C CA . HIS A 1 61 ? -6.510 20.410 10.593 1.00 75.33 61 HIS A CA 7
ATOM 7172 C C . HIS A 1 61 ? -6.707 21.286 11.821 1.00 13.33 61 HIS A C 7
ATOM 7173 O O . HIS A 1 61 ? -7.082 20.792 12.885 1.00 40.15 61 HIS A O 7
ATOM 7188 N N . HIS A 1 62 ? -6.419 22.572 11.678 1.00 11.44 62 HIS A N 7
ATOM 7189 C CA . HIS A 1 62 ? -6.737 23.547 12.713 1.00 61.42 62 HIS A CA 7
ATOM 7190 C C . HIS A 1 62 ? -8.246 23.773 12.736 1.00 21.32 62 HIS A C 7
ATOM 7191 O O . HIS A 1 62 ? -8.841 24.009 13.785 1.00 42.21 62 HIS A O 7
ATOM 7206 N N . HIS A 1 63 ? -8.840 23.695 11.556 1.00 52.10 63 HIS A N 7
ATOM 7207 C CA . HIS A 1 63 ? -10.280 23.792 11.395 1.00 72.41 63 HIS A CA 7
ATOM 7208 C C . HIS A 1 63 ? -10.659 23.248 10.026 1.00 71.01 63 HIS A C 7
ATOM 7209 O O . HIS A 1 63 ? -10.582 24.013 9.045 1.00 38.10 63 HIS A O 7
ATOM 7225 N N . MET A 1 1 ? 10.336 -14.831 0.366 1.00 74.44 1 MET A N 8
ATOM 7226 C CA . MET A 1 1 ? 9.194 -13.894 0.289 1.00 74.11 1 MET A CA 8
ATOM 7227 C C . MET A 1 1 ? 9.620 -12.514 0.768 1.00 33.41 1 MET A C 8
ATOM 7228 O O . MET A 1 1 ? 9.733 -12.266 1.969 1.00 55.14 1 MET A O 8
ATOM 7244 N N . GLY A 1 2 ? 9.866 -11.621 -0.177 1.00 44.43 2 GLY A N 8
ATOM 7245 C CA . GLY A 1 2 ? 10.364 -10.306 0.160 1.00 1.44 2 GLY A CA 8
ATOM 7246 C C . GLY A 1 2 ? 9.259 -9.290 0.329 1.00 53.32 2 GLY A C 8
ATOM 7247 O O . GLY A 1 2 ? 9.322 -8.448 1.225 1.00 42.21 2 GLY A O 8
ATOM 7251 N N . GLU A 1 3 ? 8.247 -9.375 -0.521 1.00 33.23 3 GLU A N 8
ATOM 7252 C CA . GLU A 1 3 ? 7.152 -8.415 -0.504 1.00 63.21 3 GLU A CA 8
ATOM 7253 C C . GLU A 1 3 ? 5.854 -9.057 -0.975 1.00 20.54 3 GLU A C 8
ATOM 7254 O O . GLU A 1 3 ? 5.853 -10.188 -1.472 1.00 54.23 3 GLU A O 8
ATOM 7266 N N . LEU A 1 4 ? 4.757 -8.331 -0.819 1.00 41.22 4 LEU A N 8
ATOM 7267 C CA . LEU A 1 4 ? 3.433 -8.828 -1.174 1.00 14.34 4 LEU A CA 8
ATOM 7268 C C . LEU A 1 4 ? 3.056 -8.444 -2.604 1.00 4.52 4 LEU A C 8
ATOM 7269 O O . LEU A 1 4 ? 3.907 -8.048 -3.403 1.00 13.51 4 LEU A O 8
ATOM 7285 N N . SER A 1 5 ? 1.772 -8.570 -2.918 1.00 44.14 5 SER A N 8
ATOM 7286 C CA . SER A 1 5 ? 1.269 -8.241 -4.241 1.00 12.40 5 SER A CA 8
ATOM 7287 C C . SER A 1 5 ? 0.336 -7.033 -4.180 1.00 43.31 5 SER A C 8
ATOM 7288 O O . SER A 1 5 ? -0.593 -6.999 -3.373 1.00 23.02 5 SER A O 8
ATOM 7296 N N . TRP A 1 6 ? 0.592 -6.047 -5.025 1.00 61.50 6 TRP A N 8
ATOM 7297 C CA . TRP A 1 6 ? -0.225 -4.839 -5.070 1.00 23.31 6 TRP A CA 8
ATOM 7298 C C . TRP A 1 6 ? -1.115 -4.847 -6.309 1.00 71.03 6 TRP A C 8
ATOM 7299 O O . TRP A 1 6 ? -0.670 -5.230 -7.391 1.00 4.21 6 TRP A O 8
ATOM 7320 N N . THR A 1 7 ? -2.367 -4.435 -6.151 1.00 62.51 7 THR A N 8
ATOM 7321 C CA . THR A 1 7 ? -3.300 -4.402 -7.268 1.00 61.23 7 THR A CA 8
ATOM 7322 C C . THR A 1 7 ? -3.207 -3.081 -8.024 1.00 44.22 7 THR A C 8
ATOM 7323 O O . THR A 1 7 ? -2.529 -2.147 -7.585 1.00 51.24 7 THR A O 8
ATOM 7334 N N . ALA A 1 8 ? -3.905 -3.007 -9.154 1.00 71.21 8 ALA A N 8
ATOM 7335 C CA . ALA A 1 8 ? -3.868 -1.835 -10.023 1.00 13.42 8 ALA A CA 8
ATOM 7336 C C . ALA A 1 8 ? -4.307 -0.570 -9.290 1.00 75.23 8 ALA A C 8
ATOM 7337 O O . ALA A 1 8 ? -3.725 0.502 -9.490 1.00 23.21 8 ALA A O 8
ATOM 7344 N N . GLU A 1 9 ? -5.325 -0.697 -8.442 1.00 14.53 9 GLU A N 8
ATOM 7345 C CA . GLU A 1 9 ? -5.816 0.436 -7.663 1.00 11.34 9 GLU A CA 8
ATOM 7346 C C . GLU A 1 9 ? -4.707 0.959 -6.764 1.00 45.25 9 GLU A C 8
ATOM 7347 O O . GLU A 1 9 ? -4.459 2.168 -6.689 1.00 72.13 9 GLU A O 8
ATOM 7359 N N . ALA A 1 10 ? -4.031 0.031 -6.103 1.00 33.14 10 ALA A N 8
ATOM 7360 C CA . ALA A 1 10 ? -2.960 0.367 -5.181 1.00 43.25 10 ALA A CA 8
ATOM 7361 C C . ALA A 1 10 ? -1.787 0.997 -5.922 1.00 2.33 10 ALA A C 8
ATOM 7362 O O . ALA A 1 10 ? -1.169 1.939 -5.432 1.00 51.33 10 ALA A O 8
ATOM 7369 N N . GLU A 1 11 ? -1.496 0.482 -7.113 1.00 71.24 11 GLU A N 8
ATOM 7370 C CA . GLU A 1 11 ? -0.408 1.010 -7.929 1.00 64.54 11 GLU A CA 8
ATOM 7371 C C . GLU A 1 11 ? -0.661 2.464 -8.310 1.00 21.11 11 GLU A C 8
ATOM 7372 O O . GLU A 1 11 ? 0.253 3.288 -8.273 1.00 2.25 11 GLU A O 8
ATOM 7384 N N . LYS A 1 12 ? -1.899 2.777 -8.685 1.00 33.20 12 LYS A N 8
ATOM 7385 C CA . LYS A 1 12 ? -2.234 4.130 -9.116 1.00 10.02 12 LYS A CA 8
ATOM 7386 C C . LYS A 1 12 ? -2.149 5.106 -7.946 1.00 4.03 12 LYS A C 8
ATOM 7387 O O . LYS A 1 12 ? -1.626 6.212 -8.083 1.00 44.40 12 LYS A O 8
ATOM 7406 N N . MET A 1 13 ? -2.649 4.684 -6.790 1.00 22.14 13 MET A N 8
ATOM 7407 C CA . MET A 1 13 ? -2.587 5.509 -5.588 1.00 31.11 13 MET A CA 8
ATOM 7408 C C . MET A 1 13 ? -1.141 5.686 -5.136 1.00 20.34 13 MET A C 8
ATOM 7409 O O . MET A 1 13 ? -0.765 6.735 -4.614 1.00 51.25 13 MET A O 8
ATOM 7423 N N . LEU A 1 14 ? -0.333 4.655 -5.353 1.00 61.02 14 LEU A N 8
ATOM 7424 C CA . LEU A 1 14 ? 1.081 4.699 -5.013 1.00 72.54 14 LEU A CA 8
ATOM 7425 C C . LEU A 1 14 ? 1.841 5.576 -6.009 1.00 70.23 14 LEU A C 8
ATOM 7426 O O . LEU A 1 14 ? 2.885 6.141 -5.684 1.00 12.24 14 LEU A O 8
ATOM 7442 N N . GLY A 1 15 ? 1.307 5.681 -7.223 1.00 15.33 15 GLY A N 8
ATOM 7443 C CA . GLY A 1 15 ? 1.894 6.544 -8.234 1.00 62.34 15 GLY A CA 8
ATOM 7444 C C . GLY A 1 15 ? 1.796 8.004 -7.854 1.00 22.45 15 GLY A C 8
ATOM 7445 O O . GLY A 1 15 ? 2.619 8.827 -8.262 1.00 41.20 15 GLY A O 8
ATOM 7449 N N . LYS A 1 16 ? 0.771 8.319 -7.076 1.00 50.12 16 LYS A N 8
ATOM 7450 C CA . LYS A 1 16 ? 0.579 9.655 -6.545 1.00 61.53 16 LYS A CA 8
ATOM 7451 C C . LYS A 1 16 ? 1.734 10.001 -5.611 1.00 42.13 16 LYS A C 8
ATOM 7452 O O . LYS A 1 16 ? 2.191 11.144 -5.554 1.00 20.41 16 LYS A O 8
ATOM 7471 N N . VAL A 1 17 ? 2.214 8.988 -4.903 1.00 21.03 17 VAL A N 8
ATOM 7472 C CA . VAL A 1 17 ? 3.328 9.141 -3.985 1.00 11.00 17 VAL A CA 8
ATOM 7473 C C . VAL A 1 17 ? 4.633 9.273 -4.767 1.00 60.05 17 VAL A C 8
ATOM 7474 O O . VAL A 1 17 ? 4.924 8.455 -5.643 1.00 31.51 17 VAL A O 8
ATOM 7487 N N . PRO A 1 18 ? 5.416 10.322 -4.478 1.00 63.13 18 PRO A N 8
ATOM 7488 C CA . PRO A 1 18 ? 6.702 10.568 -5.141 1.00 31.25 18 PRO A CA 8
ATOM 7489 C C . PRO A 1 18 ? 7.639 9.369 -5.075 1.00 20.11 18 PRO A C 8
ATOM 7490 O O . PRO A 1 18 ? 7.636 8.613 -4.104 1.00 33.13 18 PRO A O 8
ATOM 7501 N N . PHE A 1 19 ? 8.466 9.241 -6.104 1.00 55.42 19 PHE A N 8
ATOM 7502 C CA . PHE A 1 19 ? 9.281 8.052 -6.330 1.00 74.40 19 PHE A CA 8
ATOM 7503 C C . PHE A 1 19 ? 10.184 7.731 -5.139 1.00 31.24 19 PHE A C 8
ATOM 7504 O O . PHE A 1 19 ? 10.326 6.570 -4.754 1.00 2.00 19 PHE A O 8
ATOM 7521 N N . PHE A 1 20 ? 10.781 8.763 -4.560 1.00 51.00 20 PHE A N 8
ATOM 7522 C CA . PHE A 1 20 ? 11.743 8.589 -3.475 1.00 65.14 20 PHE A CA 8
ATOM 7523 C C . PHE A 1 20 ? 11.102 7.918 -2.264 1.00 31.44 20 PHE A C 8
ATOM 7524 O O . PHE A 1 20 ? 11.650 6.967 -1.706 1.00 72.32 20 PHE A O 8
ATOM 7541 N N . VAL A 1 21 ? 9.933 8.403 -1.872 1.00 43.22 21 VAL A N 8
ATOM 7542 C CA . VAL A 1 21 ? 9.263 7.889 -0.688 1.00 31.54 21 VAL A CA 8
ATOM 7543 C C . VAL A 1 21 ? 8.277 6.785 -1.052 1.00 73.11 21 VAL A C 8
ATOM 7544 O O . VAL A 1 21 ? 7.681 6.158 -0.176 1.00 72.52 21 VAL A O 8
ATOM 7557 N N . ARG A 1 22 ? 8.123 6.548 -2.349 1.00 23.14 22 ARG A N 8
ATOM 7558 C CA . ARG A 1 22 ? 7.243 5.498 -2.842 1.00 10.31 22 ARG A CA 8
ATOM 7559 C C . ARG A 1 22 ? 7.725 4.142 -2.345 1.00 12.42 22 ARG A C 8
ATOM 7560 O O . ARG A 1 22 ? 6.926 3.269 -2.012 1.00 11.24 22 ARG A O 8
ATOM 7581 N N . LYS A 1 23 ? 9.044 3.987 -2.285 1.00 31.04 23 LYS A N 8
ATOM 7582 C CA . LYS A 1 23 ? 9.656 2.775 -1.759 1.00 24.43 23 LYS A CA 8
ATOM 7583 C C . LYS A 1 23 ? 9.293 2.594 -0.285 1.00 15.21 23 LYS A C 8
ATOM 7584 O O . LYS A 1 23 ? 8.962 1.492 0.155 1.00 10.04 23 LYS A O 8
ATOM 7603 N N . LYS A 1 24 ? 9.334 3.697 0.459 1.00 52.53 24 LYS A N 8
ATOM 7604 C CA . LYS A 1 24 ? 9.000 3.689 1.878 1.00 63.24 24 LYS A CA 8
ATOM 7605 C C . LYS A 1 24 ? 7.536 3.311 2.089 1.00 61.45 24 LYS A C 8
ATOM 7606 O O . LYS A 1 24 ? 7.229 2.387 2.841 1.00 13.34 24 LYS A O 8
ATOM 7625 N N . VAL A 1 25 ? 6.641 4.017 1.410 1.00 22.22 25 VAL A N 8
ATOM 7626 C CA . VAL A 1 25 ? 5.211 3.794 1.575 1.00 33.32 25 VAL A CA 8
ATOM 7627 C C . VAL A 1 25 ? 4.821 2.393 1.112 1.00 71.02 25 VAL A C 8
ATOM 7628 O O . VAL A 1 25 ? 4.048 1.706 1.777 1.00 25.11 25 VAL A O 8
ATOM 7641 N N . ARG A 1 26 ? 5.380 1.960 -0.012 1.00 44.45 26 ARG A N 8
ATOM 7642 C CA . ARG A 1 26 ? 5.074 0.640 -0.547 1.00 51.31 26 ARG A CA 8
ATOM 7643 C C . ARG A 1 26 ? 5.457 -0.439 0.460 1.00 50.12 26 ARG A C 8
ATOM 7644 O O . ARG A 1 26 ? 4.720 -1.398 0.665 1.00 61.22 26 ARG A O 8
ATOM 7665 N N . LYS A 1 27 ? 6.604 -0.256 1.102 1.00 75.21 27 LYS A N 8
ATOM 7666 C CA . LYS A 1 27 ? 7.079 -1.191 2.115 1.00 60.24 27 LYS A CA 8
ATOM 7667 C C . LYS A 1 27 ? 6.232 -1.098 3.385 1.00 74.43 27 LYS A C 8
ATOM 7668 O O . LYS A 1 27 ? 6.047 -2.088 4.098 1.00 52.35 27 LYS A O 8
ATOM 7687 N N . ASN A 1 28 ? 5.709 0.091 3.656 1.00 20.24 28 ASN A N 8
ATOM 7688 C CA . ASN A 1 28 ? 4.985 0.344 4.891 1.00 1.04 28 ASN A CA 8
ATOM 7689 C C . ASN A 1 28 ? 3.635 -0.356 4.843 1.00 35.52 28 ASN A C 8
ATOM 7690 O O . ASN A 1 28 ? 3.253 -1.066 5.772 1.00 51.13 28 ASN A O 8
ATOM 7701 N N . THR A 1 29 ? 2.932 -0.174 3.732 1.00 43.44 29 THR A N 8
ATOM 7702 C CA . THR A 1 29 ? 1.659 -0.842 3.512 1.00 74.44 29 THR A CA 8
ATOM 7703 C C . THR A 1 29 ? 1.864 -2.337 3.333 1.00 32.04 29 THR A C 8
ATOM 7704 O O . THR A 1 29 ? 1.006 -3.143 3.693 1.00 2.02 29 THR A O 8
ATOM 7715 N N . ASP A 1 30 ? 3.004 -2.691 2.756 1.00 52.00 30 ASP A N 8
ATOM 7716 C CA . ASP A 1 30 ? 3.383 -4.086 2.584 1.00 30.20 30 ASP A CA 8
ATOM 7717 C C . ASP A 1 30 ? 3.383 -4.779 3.939 1.00 71.04 30 ASP A C 8
ATOM 7718 O O . ASP A 1 30 ? 2.871 -5.884 4.093 1.00 71.33 30 ASP A O 8
ATOM 7727 N N . ASN A 1 31 ? 3.926 -4.091 4.936 1.00 50.12 31 ASN A N 8
ATOM 7728 C CA . ASN A 1 31 ? 3.939 -4.600 6.302 1.00 55.24 31 ASN A CA 8
ATOM 7729 C C . ASN A 1 31 ? 2.568 -4.454 6.955 1.00 23.12 31 ASN A C 8
ATOM 7730 O O . ASN A 1 31 ? 2.233 -5.200 7.876 1.00 42.23 31 ASN A O 8
ATOM 7741 N N . TYR A 1 32 ? 1.767 -3.507 6.472 1.00 71.24 32 TYR A N 8
ATOM 7742 C CA . TYR A 1 32 ? 0.418 -3.324 6.997 1.00 52.14 32 TYR A CA 8
ATOM 7743 C C . TYR A 1 32 ? -0.458 -4.506 6.608 1.00 3.52 32 TYR A C 8
ATOM 7744 O O . TYR A 1 32 ? -1.186 -5.056 7.433 1.00 31.33 32 TYR A O 8
ATOM 7762 N N . ALA A 1 33 ? -0.372 -4.893 5.347 1.00 51.43 33 ALA A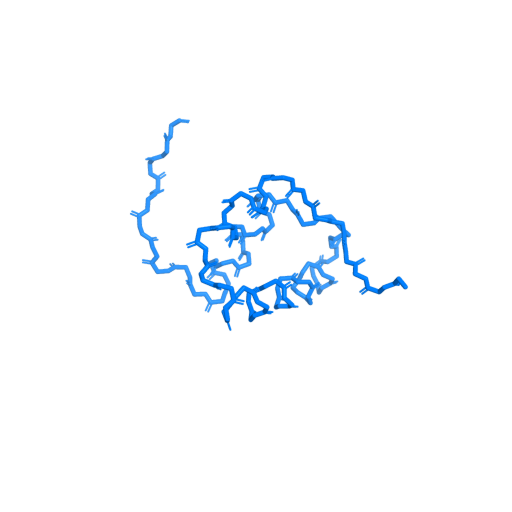 N 8
ATOM 7763 C CA . ALA A 1 33 ? -1.164 -5.996 4.831 1.00 32.41 33 ALA A CA 8
ATOM 7764 C C . ALA A 1 33 ? -0.782 -7.310 5.510 1.00 53.35 33 ALA A C 8
ATOM 7765 O O . ALA A 1 33 ? -1.624 -8.184 5.708 1.00 14.21 33 ALA A O 8
ATOM 7772 N N . ARG A 1 34 ? 0.485 -7.442 5.886 1.00 10.42 34 ARG A N 8
ATOM 7773 C CA . ARG A 1 34 ? 0.938 -8.623 6.619 1.00 72.02 34 ARG A CA 8
ATOM 7774 C C . ARG A 1 34 ? 0.291 -8.670 7.993 1.00 54.30 34 ARG A C 8
ATOM 7775 O O . ARG A 1 34 ? -0.034 -9.741 8.503 1.00 51.13 34 ARG A O 8
ATOM 7796 N N . GLU A 1 35 ? 0.101 -7.495 8.580 1.00 45.44 35 GLU A N 8
ATOM 7797 C CA . GLU A 1 35 ? -0.469 -7.392 9.909 1.00 51.53 35 GLU A CA 8
ATOM 7798 C C . GLU A 1 35 ? -1.916 -7.881 9.907 1.00 70.12 35 GLU A C 8
ATOM 7799 O O . GLU A 1 35 ? -2.354 -8.581 10.824 1.00 64.51 35 GLU A O 8
ATOM 7811 N N . ILE A 1 36 ? -2.647 -7.521 8.862 1.00 31.22 36 ILE A N 8
ATOM 7812 C CA . ILE A 1 36 ? -4.054 -7.892 8.741 1.00 75.31 36 ILE A CA 8
ATOM 7813 C C . ILE A 1 36 ? -4.217 -9.247 8.053 1.00 21.44 36 ILE A C 8
ATOM 7814 O O . ILE A 1 36 ? -5.335 -9.722 7.846 1.00 33.54 36 ILE A O 8
ATOM 7830 N N . GLY A 1 37 ? -3.094 -9.868 7.711 1.00 44.33 37 GLY A N 8
ATOM 7831 C CA . GLY A 1 37 ? -3.126 -11.165 7.061 1.00 60.41 37 GLY A CA 8
ATOM 7832 C C . GLY A 1 37 ? -3.722 -11.096 5.668 1.00 34.02 37 GLY A C 8
ATOM 7833 O O . GLY A 1 37 ? -4.662 -11.824 5.347 1.00 51.11 37 GLY A O 8
ATOM 7837 N N . GLU A 1 38 ? -3.192 -10.206 4.850 1.00 24.01 38 GLU A N 8
ATOM 7838 C CA . GLU A 1 38 ? -3.674 -10.031 3.496 1.00 75.24 38 GLU A CA 8
ATOM 7839 C C . GLU A 1 38 ? -2.499 -9.933 2.525 1.00 61.34 38 GLU A C 8
ATOM 7840 O O . GLU A 1 38 ? -1.758 -8.956 2.538 1.00 73.43 38 GLU A O 8
ATOM 7852 N N . PRO A 1 39 ? -2.295 -10.964 1.692 1.00 74.32 39 PRO A N 8
ATOM 7853 C CA . PRO A 1 39 ? -1.213 -10.984 0.702 1.00 0.44 39 PRO A CA 8
ATOM 7854 C C . PRO A 1 39 ? -1.490 -10.066 -0.487 1.00 44.33 39 PRO A C 8
ATOM 7855 O O . PRO A 1 39 ? -0.575 -9.708 -1.235 1.00 54.44 39 PRO A O 8
ATOM 7866 N N . VAL A 1 40 ? -2.755 -9.692 -0.656 1.00 73.42 40 VAL A N 8
ATOM 7867 C CA . VAL A 1 40 ? -3.168 -8.871 -1.785 1.00 34.40 40 VAL A CA 8
ATOM 7868 C C . VAL A 1 40 ? -3.532 -7.461 -1.330 1.00 74.20 40 VAL A C 8
ATOM 7869 O O . VAL A 1 40 ? -4.580 -7.239 -0.721 1.00 21.04 40 VAL A O 8
ATOM 7882 N N . VAL A 1 41 ? -2.660 -6.514 -1.629 1.00 4.33 41 VAL A N 8
ATOM 7883 C CA . VAL A 1 41 ? -2.876 -5.126 -1.252 1.00 32.32 41 VAL A CA 8
ATOM 7884 C C . VAL A 1 41 ? -3.778 -4.436 -2.272 1.00 45.33 41 VAL A C 8
ATOM 7885 O O . VAL A 1 41 ? -3.344 -4.096 -3.374 1.00 74.41 41 VAL A O 8
ATOM 7898 N N . THR A 1 42 ? -5.038 -4.259 -1.901 1.00 31.21 42 THR A N 8
ATOM 7899 C CA . THR A 1 42 ? -6.024 -3.636 -2.774 1.00 65.33 42 THR A CA 8
ATOM 7900 C C . THR A 1 42 ? -6.283 -2.186 -2.369 1.00 45.21 42 THR A C 8
ATOM 7901 O O . THR A 1 42 ? -5.684 -1.684 -1.413 1.00 41.21 42 THR A O 8
ATOM 7912 N N . ALA A 1 43 ? -7.171 -1.514 -3.109 1.00 21.11 43 ALA A N 8
ATOM 7913 C CA . ALA A 1 43 ? -7.594 -0.158 -2.768 1.00 73.00 43 ALA A CA 8
ATOM 7914 C C . ALA A 1 43 ? -8.089 -0.067 -1.325 1.00 2.24 43 ALA A C 8
ATOM 7915 O O . ALA A 1 43 ? -7.784 0.894 -0.622 1.00 63.15 43 ALA A O 8
ATOM 7922 N N . ASP A 1 44 ? -8.842 -1.074 -0.888 1.00 0.14 44 ASP A N 8
ATOM 7923 C CA . ASP A 1 44 ? -9.374 -1.104 0.474 1.00 45.53 44 ASP A CA 8
ATOM 7924 C C . ASP A 1 44 ? -8.252 -1.069 1.500 1.00 13.02 44 ASP A C 8
ATOM 7925 O O . ASP A 1 44 ? -8.298 -0.299 2.462 1.00 3.23 44 ASP A O 8
ATOM 7934 N N . VAL A 1 45 ? -7.240 -1.898 1.277 1.00 2.40 45 VAL A N 8
ATOM 7935 C CA . VAL A 1 45 ? -6.093 -1.979 2.174 1.00 34.12 45 VAL A CA 8
ATOM 7936 C C . VAL A 1 45 ? -5.372 -0.635 2.251 1.00 64.23 45 VAL A C 8
ATOM 7937 O O . VAL A 1 45 ? -5.054 -0.149 3.336 1.00 53.12 45 VAL A O 8
ATOM 7950 N N . PHE A 1 46 ? -5.149 -0.024 1.093 1.00 1.14 46 PHE A N 8
ATOM 7951 C CA . PHE A 1 46 ? -4.449 1.254 1.023 1.00 63.10 46 PHE A CA 8
ATOM 7952 C C . PHE A 1 46 ? -5.306 2.371 1.622 1.00 52.24 46 PHE A C 8
ATOM 7953 O O . PHE A 1 46 ? -4.786 3.341 2.179 1.00 64.34 46 PHE A O 8
ATOM 7970 N N . ARG A 1 47 ? -6.623 2.247 1.491 1.00 30.31 47 ARG A N 8
ATOM 7971 C CA . ARG A 1 47 ? -7.543 3.220 2.075 1.00 11.44 47 ARG A CA 8
ATOM 7972 C C . ARG A 1 47 ? -7.408 3.245 3.595 1.00 32.44 47 ARG A C 8
ATOM 7973 O O . ARG A 1 47 ? -7.306 4.314 4.199 1.00 21.32 47 ARG A O 8
ATOM 7994 N N . LYS A 1 48 ? -7.379 2.064 4.196 1.00 13.12 48 LYS A N 8
ATOM 7995 C CA . LYS A 1 48 ? -7.277 1.934 5.647 1.00 5.13 48 LYS A CA 8
ATOM 7996 C C . LYS A 1 48 ? -5.879 2.303 6.133 1.00 41.32 48 LYS A C 8
ATOM 7997 O O . LYS A 1 48 ? -5.708 2.819 7.241 1.00 64.13 48 LYS A O 8
ATOM 8016 N N . ALA A 1 49 ? -4.890 2.039 5.285 1.00 43.32 49 ALA A N 8
ATOM 8017 C CA . ALA A 1 49 ? -3.480 2.220 5.624 1.00 64.42 49 ALA A CA 8
ATOM 8018 C C . ALA A 1 49 ? -3.175 3.595 6.220 1.00 62.25 49 ALA A C 8
ATOM 8019 O O . ALA A 1 49 ? -2.428 3.693 7.189 1.00 34.40 49 ALA A O 8
ATOM 8026 N N . LYS A 1 50 ? -3.760 4.654 5.662 1.00 55.50 50 LYS A N 8
ATOM 8027 C CA . LYS A 1 50 ? -3.442 6.016 6.107 1.00 55.45 50 LYS A CA 8
ATOM 8028 C C . LYS A 1 50 ? -3.738 6.231 7.591 1.00 14.52 50 LYS A C 8
ATOM 8029 O O . LYS A 1 50 ? -3.074 7.031 8.249 1.00 14.24 50 LYS A O 8
ATOM 8048 N N . GLU A 1 51 ? -4.720 5.516 8.121 1.00 12.11 51 GLU A N 8
ATOM 8049 C CA . GLU A 1 51 ? -5.072 5.649 9.529 1.00 72.21 51 GLU A CA 8
ATOM 8050 C C . GLU A 1 51 ? -4.072 4.918 10.416 1.00 53.42 51 GLU A C 8
ATOM 8051 O O . GLU A 1 51 ? -3.585 5.466 11.405 1.00 44.30 51 GLU A O 8
ATOM 8063 N N . HIS A 1 52 ? -3.760 3.686 10.042 1.00 12.23 52 HIS A N 8
ATOM 8064 C CA . HIS A 1 52 ? -2.929 2.812 10.864 1.00 43.21 52 HIS A CA 8
ATOM 8065 C C . HIS A 1 52 ? -1.443 3.124 10.690 1.00 14.02 52 HIS A C 8
ATOM 8066 O O . HIS A 1 52 ? -0.651 2.962 11.618 1.00 53.55 52 HIS A O 8
ATOM 8081 N N . LEU A 1 53 ? -1.068 3.561 9.500 1.00 31.33 53 LEU A N 8
ATOM 8082 C CA . LEU A 1 53 ? 0.331 3.810 9.187 1.00 71.42 53 LEU A CA 8
ATOM 8083 C C . LEU A 1 53 ? 0.664 5.287 9.330 1.00 55.11 53 LEU A C 8
ATOM 8084 O O . LEU A 1 53 ? 1.218 5.715 10.341 1.00 13.33 53 LEU A O 8
ATOM 8100 N N . GLY A 1 54 ? 0.307 6.067 8.323 1.00 71.24 54 GLY A N 8
ATOM 8101 C CA . GLY A 1 54 ? 0.603 7.480 8.344 1.00 62.32 54 GLY A CA 8
ATOM 8102 C C . GLY A 1 54 ? -0.014 8.206 7.173 1.00 10.33 54 GLY A C 8
ATOM 8103 O O . GLY A 1 54 ? 0.165 7.815 6.021 1.00 62.54 54 GLY A O 8
ATOM 8107 N N . GLY A 1 55 ? -0.752 9.258 7.470 1.00 61.05 55 GLY A N 8
ATOM 8108 C CA . GLY A 1 55 ? -1.379 10.048 6.433 1.00 53.30 55 GLY A CA 8
ATOM 8109 C C . GLY A 1 55 ? -0.579 11.289 6.100 1.00 45.54 55 GLY A C 8
ATOM 8110 O O . GLY A 1 55 ? -0.836 12.367 6.641 1.00 62.42 55 GLY A O 8
ATOM 8114 N N . LEU A 1 56 ? 0.400 11.135 5.224 1.00 23.04 56 LEU A N 8
ATOM 8115 C CA . LEU A 1 56 ? 1.225 12.256 4.796 1.00 61.41 56 LEU A CA 8
ATOM 8116 C C . LEU A 1 56 ? 0.692 12.842 3.495 1.00 52.24 56 LEU A C 8
ATOM 8117 O O . LEU A 1 56 ? 0.251 12.102 2.612 1.00 41.24 56 LEU A O 8
ATOM 8133 N N . GLU A 1 57 ? 0.741 14.170 3.397 1.00 40.44 57 GLU A N 8
ATOM 8134 C CA . GLU A 1 57 ? 0.260 14.899 2.225 1.00 21.15 57 GLU A CA 8
ATOM 8135 C C . GLU A 1 57 ? -1.214 14.595 1.972 1.00 15.23 57 GLU A C 8
ATOM 8136 O O . GLU A 1 57 ? -1.579 13.976 0.971 1.00 74.33 57 GLU A O 8
ATOM 8148 N N . HIS A 1 58 ? -2.062 15.022 2.894 1.00 63.35 58 HIS A N 8
ATOM 8149 C CA . HIS A 1 58 ? -3.483 14.758 2.784 1.00 22.32 58 HIS A CA 8
ATOM 8150 C C . HIS A 1 58 ? -4.212 15.975 2.228 1.00 2.34 58 HIS A C 8
ATOM 8151 O O . HIS A 1 58 ? -4.773 16.777 2.973 1.00 74.14 58 HIS A O 8
ATOM 8166 N N . HIS A 1 59 ? -4.174 16.121 0.913 1.00 65.11 59 HIS A N 8
ATOM 8167 C CA . HIS A 1 59 ? -4.900 17.189 0.249 1.00 52.40 59 HIS A CA 8
ATOM 8168 C C . HIS A 1 59 ? -5.564 16.642 -1.007 1.00 33.13 59 HIS A C 8
ATOM 8169 O O . HIS A 1 59 ? -4.982 15.827 -1.721 1.00 11.31 59 HIS A O 8
ATOM 8184 N N . HIS A 1 60 ? -6.784 17.074 -1.262 1.00 64.20 60 HIS A N 8
ATOM 8185 C CA . HIS A 1 60 ? -7.538 16.570 -2.399 1.00 34.53 60 HIS A CA 8
ATOM 8186 C C . HIS A 1 60 ? -7.187 17.327 -3.668 1.00 63.22 60 HIS A C 8
ATOM 8187 O O . HIS A 1 60 ? -7.212 18.558 -3.700 1.00 63.52 60 HIS A O 8
ATOM 8202 N N . HIS A 1 61 ? -6.862 16.583 -4.715 1.00 71.42 61 HIS A N 8
ATOM 8203 C CA . HIS A 1 61 ? -6.602 17.172 -6.019 1.00 44.40 61 HIS A CA 8
ATOM 8204 C C . HIS A 1 61 ? -7.929 17.293 -6.758 1.00 64.34 61 HIS A C 8
ATOM 8205 O O . HIS A 1 61 ? -8.155 16.644 -7.775 1.00 23.22 61 HIS A O 8
ATOM 8220 N N . HIS A 1 62 ? -8.821 18.104 -6.211 1.00 13.12 62 HIS A N 8
ATOM 8221 C CA . HIS A 1 62 ? -10.179 18.205 -6.722 1.00 32.23 62 HIS A CA 8
ATOM 8222 C C . HIS A 1 62 ? -10.749 19.584 -6.427 1.00 64.23 62 HIS A C 8
ATOM 8223 O O . HIS A 1 62 ? -11.080 19.897 -5.283 1.00 32.03 62 HIS A O 8
ATOM 8238 N N . HIS A 1 63 ? -10.850 20.403 -7.458 1.00 4.11 63 HIS A N 8
ATOM 8239 C CA . HIS A 1 63 ? -11.377 21.750 -7.316 1.00 11.40 63 HIS A CA 8
ATOM 8240 C C . HIS A 1 63 ? -12.804 21.799 -7.841 1.00 31.45 63 HIS A C 8
ATOM 8241 O O . HIS A 1 63 ? -12.992 21.581 -9.057 1.00 38.96 63 HIS A O 8
ATOM 8257 N N . MET A 1 1 ? 11.304 -12.507 -1.776 1.00 33.43 1 MET A N 9
ATOM 8258 C CA . MET A 1 1 ? 11.794 -12.323 -0.390 1.00 5.55 1 MET A CA 9
ATOM 8259 C C . MET A 1 1 ? 10.621 -12.288 0.585 1.00 53.13 1 MET A C 9
ATOM 8260 O O . MET A 1 1 ? 10.622 -12.987 1.601 1.00 53.04 1 MET A O 9
ATOM 8276 N N . GLY A 1 2 ? 9.622 -11.478 0.261 1.00 53.25 2 GLY A N 9
ATOM 8277 C CA . GLY A 1 2 ? 8.435 -11.385 1.088 1.00 22.23 2 GLY A CA 9
ATOM 8278 C C . GLY A 1 2 ? 7.455 -10.357 0.560 1.00 55.44 2 GLY A C 9
ATOM 8279 O O . GLY A 1 2 ? 6.533 -9.954 1.266 1.00 1.03 2 GLY A O 9
ATOM 8283 N N . GLU A 1 3 ? 7.648 -9.944 -0.687 1.00 11.31 3 GLU A N 9
ATOM 8284 C CA . GLU A 1 3 ? 6.822 -8.910 -1.294 1.00 60.33 3 GLU A CA 9
ATOM 8285 C C . GLU A 1 3 ? 5.418 -9.436 -1.571 1.00 22.25 3 GLU A C 9
ATOM 8286 O O . GLU A 1 3 ? 5.248 -10.564 -2.051 1.00 73.33 3 GLU A O 9
ATOM 8298 N N . LEU A 1 4 ? 4.420 -8.625 -1.264 1.00 33.31 4 LEU A N 9
ATOM 8299 C CA . LEU A 1 4 ? 3.036 -8.989 -1.511 1.00 54.33 4 LEU A CA 9
ATOM 8300 C C . LEU A 1 4 ? 2.584 -8.476 -2.871 1.00 3.24 4 LEU A C 9
ATOM 8301 O O . LEU A 1 4 ? 3.309 -7.739 -3.544 1.00 12.31 4 LEU A O 9
ATOM 8317 N N . SER A 1 5 ? 1.388 -8.868 -3.271 1.00 2.14 5 SER A N 9
ATOM 8318 C CA . SER A 1 5 ? 0.856 -8.483 -4.565 1.00 12.31 5 SER A CA 9
ATOM 8319 C C . SER A 1 5 ? 0.136 -7.145 -4.482 1.00 33.40 5 SER A C 9
ATOM 8320 O O . SER A 1 5 ? -0.875 -7.020 -3.796 1.00 24.42 5 SER A O 9
ATOM 8328 N N . TRP A 1 6 ? 0.666 -6.151 -5.174 1.00 32.32 6 TRP A N 9
ATOM 8329 C CA . TRP A 1 6 ? 0.049 -4.836 -5.215 1.00 11.44 6 TRP A CA 9
ATOM 8330 C C . TRP A 1 6 ? -0.894 -4.730 -6.402 1.00 42.43 6 TRP A C 9
ATOM 8331 O O . TRP A 1 6 ? -0.510 -5.009 -7.539 1.00 10.54 6 TRP A O 9
ATOM 8352 N N . THR A 1 7 ? -2.126 -4.332 -6.134 1.00 14.31 7 THR A N 9
ATOM 8353 C CA . THR A 1 7 ? -3.126 -4.197 -7.177 1.00 41.34 7 THR A CA 9
ATOM 8354 C C . THR A 1 7 ? -2.929 -2.904 -7.956 1.00 14.44 7 THR A C 9
ATOM 8355 O O . THR A 1 7 ? -2.313 -1.956 -7.459 1.00 43.13 7 THR A O 9
ATOM 8366 N N . ALA A 1 8 ? -3.456 -2.868 -9.175 1.00 74.30 8 ALA A N 9
ATOM 8367 C CA . ALA A 1 8 ? -3.417 -1.666 -9.993 1.00 64.24 8 ALA A CA 9
ATOM 8368 C C . ALA A 1 8 ? -4.190 -0.542 -9.316 1.00 23.44 8 ALA A C 9
ATOM 8369 O O . ALA A 1 8 ? -3.877 0.631 -9.496 1.00 52.32 8 ALA A O 9
ATOM 8376 N N . GLU A 1 9 ? -5.197 -0.921 -8.534 1.00 61.33 9 GLU A N 9
ATOM 8377 C CA . GLU A 1 9 ? -5.960 0.027 -7.730 1.00 63.21 9 GLU A CA 9
ATOM 8378 C C . GLU A 1 9 ? -5.052 0.742 -6.735 1.00 31.14 9 GLU A C 9
ATOM 8379 O O . GLU A 1 9 ? -5.022 1.973 -6.673 1.00 41.42 9 GLU A O 9
ATOM 8391 N N . ALA A 1 10 ? -4.308 -0.038 -5.964 1.00 42.24 10 ALA A N 9
ATOM 8392 C CA . ALA A 1 10 ? -3.399 0.516 -4.974 1.00 24.32 10 ALA A CA 9
ATOM 8393 C C . ALA A 1 10 ? -2.284 1.307 -5.648 1.00 43.13 10 ALA A C 9
ATOM 8394 O O . ALA A 1 10 ? -1.978 2.431 -5.249 1.00 2.43 10 ALA A O 9
ATOM 8401 N N . GLU A 1 11 ? -1.695 0.718 -6.683 1.00 61.40 11 GLU A N 9
ATOM 8402 C CA . GLU A 1 11 ? -0.643 1.373 -7.459 1.00 62.34 11 GLU A CA 9
ATOM 8403 C C . GLU A 1 11 ? -1.142 2.670 -8.097 1.00 30.14 11 GLU A C 9
ATOM 8404 O O . GLU A 1 11 ? -0.375 3.612 -8.278 1.00 1.03 11 GLU A O 9
ATOM 8416 N N . LYS A 1 12 ? -2.425 2.717 -8.439 1.00 45.54 12 LYS A N 9
ATOM 8417 C CA . LYS A 1 12 ? -3.020 3.914 -9.028 1.00 21.35 12 LYS A CA 9
ATOM 8418 C C . LYS A 1 12 ? -2.903 5.096 -8.071 1.00 61.53 12 LYS A C 9
ATOM 8419 O O . LYS A 1 12 ? -2.534 6.203 -8.468 1.00 31.32 12 LYS A O 9
ATOM 8438 N N . MET A 1 13 ? -3.210 4.847 -6.808 1.00 55.34 13 MET A N 9
ATOM 8439 C CA . MET A 1 13 ? -3.175 5.890 -5.791 1.00 50.22 13 MET A CA 9
ATOM 8440 C C . MET A 1 13 ? -1.748 6.137 -5.315 1.00 22.23 13 MET A C 9
ATOM 8441 O O . MET A 1 13 ? -1.389 7.258 -4.950 1.00 51.14 13 MET A O 9
ATOM 8455 N N . LEU A 1 14 ? -0.940 5.089 -5.329 1.00 42.12 14 LEU A N 9
ATOM 8456 C CA . LEU A 1 14 ? 0.442 5.170 -4.869 1.00 54.23 14 LEU A CA 9
ATOM 8457 C C . LEU A 1 14 ? 1.331 5.830 -5.923 1.00 41.14 14 LEU A C 9
ATOM 8458 O O . LEU A 1 14 ? 2.326 6.471 -5.595 1.00 72.31 14 LEU A O 9
ATOM 8474 N N . GLY A 1 15 ? 0.954 5.673 -7.189 1.00 43.34 15 GLY A N 9
ATOM 8475 C CA . GLY A 1 15 ? 1.726 6.232 -8.288 1.00 63.40 15 GLY A CA 9
ATOM 8476 C C . GLY A 1 15 ? 1.686 7.744 -8.316 1.00 31.35 15 GLY A C 9
ATOM 8477 O O . GLY A 1 15 ? 2.521 8.386 -8.949 1.00 51.33 15 GLY A O 9
ATOM 8481 N N . LYS A 1 16 ? 0.708 8.316 -7.633 1.00 4.34 16 LYS A N 9
ATOM 8482 C CA . LYS A 1 16 ? 0.594 9.758 -7.530 1.00 32.43 16 LYS A CA 9
ATOM 8483 C C . LYS A 1 16 ? 1.626 10.280 -6.532 1.00 13.23 16 LYS A C 9
ATOM 8484 O O . LYS A 1 16 ? 2.025 11.445 -6.569 1.00 3.40 16 LYS A O 9
ATOM 8503 N N . VAL A 1 17 ? 2.070 9.386 -5.661 1.00 23.52 17 VAL A N 9
ATOM 8504 C CA . VAL A 1 17 ? 3.016 9.718 -4.612 1.00 50.03 17 VAL A CA 9
ATOM 8505 C C . VAL A 1 17 ? 4.452 9.588 -5.123 1.00 1.13 17 VAL A C 9
ATOM 8506 O O . VAL A 1 17 ? 4.817 8.558 -5.701 1.00 2.41 17 VAL A O 9
ATOM 8519 N N . PRO A 1 18 ? 5.276 10.641 -4.927 1.00 63.22 18 PRO A N 9
ATOM 8520 C CA . PRO A 1 18 ? 6.686 10.647 -5.343 1.00 64.32 18 PRO A CA 9
ATOM 8521 C C . PRO A 1 18 ? 7.433 9.414 -4.860 1.00 22.12 18 PRO A C 9
ATOM 8522 O O . PRO A 1 18 ? 7.261 8.982 -3.721 1.00 42.21 18 PRO A O 9
ATOM 8533 N N . PHE A 1 19 ? 8.293 8.886 -5.719 1.00 42.33 19 PHE A N 9
ATOM 8534 C CA . PHE A 1 19 ? 8.894 7.572 -5.519 1.00 35.54 19 PHE A CA 9
ATOM 8535 C C . PHE A 1 19 ? 9.730 7.514 -4.246 1.00 21.15 19 PHE A C 9
ATOM 8536 O O . PHE A 1 19 ? 9.823 6.461 -3.615 1.00 63.03 19 PHE A O 9
ATOM 8553 N N . PHE A 1 20 ? 10.322 8.646 -3.870 1.00 73.45 20 PHE A N 9
ATOM 8554 C CA . PHE A 1 20 ? 11.158 8.723 -2.672 1.00 72.41 20 PHE A CA 9
ATOM 8555 C C . PHE A 1 20 ? 10.394 8.220 -1.452 1.00 5.51 20 PHE A C 9
ATOM 8556 O O . PHE A 1 20 ? 10.831 7.301 -0.762 1.00 2.44 20 PHE A O 9
ATOM 8573 N N . VAL A 1 21 ? 9.241 8.827 -1.203 1.00 53.34 21 VAL A N 9
ATOM 8574 C CA . VAL A 1 21 ? 8.416 8.453 -0.069 1.00 4.24 21 VAL A CA 9
ATOM 8575 C C . VAL A 1 21 ? 7.485 7.302 -0.435 1.00 5.31 21 VAL A C 9
ATOM 8576 O O . VAL A 1 21 ? 6.993 6.589 0.438 1.00 52.25 21 VAL A O 9
ATOM 8589 N N . ARG A 1 22 ? 7.260 7.122 -1.735 1.00 4.24 22 ARG A N 9
ATOM 8590 C CA . ARG A 1 22 ? 6.436 6.024 -2.227 1.00 23.35 22 ARG A CA 9
ATOM 8591 C C . ARG A 1 22 ? 7.035 4.691 -1.805 1.00 15.13 22 ARG A C 9
ATOM 8592 O O . ARG A 1 22 ? 6.333 3.821 -1.295 1.00 11.14 22 ARG A O 9
ATOM 8613 N N . LYS A 1 23 ? 8.339 4.548 -2.023 1.00 11.33 23 LYS A N 9
ATOM 8614 C CA . LYS A 1 23 ? 9.056 3.327 -1.684 1.00 62.31 23 LYS A CA 9
ATOM 8615 C C . LYS A 1 23 ? 8.938 3.035 -0.189 1.00 43.20 23 LYS A C 9
ATOM 8616 O O . LYS A 1 23 ? 8.773 1.883 0.220 1.00 64.12 23 LYS A O 9
ATOM 8635 N N . LYS A 1 24 ? 8.996 4.093 0.618 1.00 20.45 24 LYS A N 9
ATOM 8636 C CA . LYS A 1 24 ? 8.863 3.963 2.067 1.00 15.12 24 LYS A CA 9
ATOM 8637 C C . LYS A 1 24 ? 7.478 3.445 2.439 1.00 60.24 24 LYS A C 9
ATOM 8638 O O . LYS A 1 24 ? 7.349 2.422 3.111 1.00 70.41 24 LYS A O 9
ATOM 8657 N N . VAL A 1 25 ? 6.449 4.137 1.960 1.00 63.24 25 VAL A N 9
ATOM 8658 C CA . VAL A 1 25 ? 5.069 3.787 2.277 1.00 23.04 25 VAL A CA 9
ATOM 8659 C C . VAL A 1 25 ? 4.730 2.400 1.744 1.00 64.01 25 VAL A C 9
ATOM 8660 O O . VAL A 1 25 ? 4.102 1.600 2.433 1.00 43.13 25 VAL A O 9
ATOM 8673 N N . ARG A 1 26 ? 5.184 2.117 0.532 1.00 33.22 26 ARG A N 9
ATOM 8674 C CA . ARG A 1 26 ? 4.914 0.844 -0.122 1.00 55.01 26 ARG A CA 9
ATOM 8675 C C . ARG A 1 26 ? 5.396 -0.316 0.743 1.00 52.53 26 ARG A C 9
ATOM 8676 O O . ARG A 1 26 ? 4.624 -1.212 1.080 1.00 1.24 26 ARG A O 9
ATOM 8697 N N . LYS A 1 27 ? 6.664 -0.254 1.140 1.00 74.31 27 LYS A N 9
ATOM 8698 C CA . LYS A 1 27 ? 7.278 -1.286 1.971 1.00 42.31 27 LYS A CA 9
ATOM 8699 C C . LYS A 1 27 ? 6.543 -1.423 3.306 1.00 14.24 27 LYS A C 9
ATOM 8700 O O . LYS A 1 27 ? 6.468 -2.509 3.884 1.00 70.01 27 LYS A O 9
ATOM 8719 N N . ASN A 1 28 ? 5.985 -0.317 3.781 1.00 51.21 28 ASN A N 9
ATOM 8720 C CA . ASN A 1 28 ? 5.294 -0.303 5.062 1.00 45.32 28 ASN A CA 9
ATOM 8721 C C . ASN A 1 28 ? 3.940 -0.981 4.934 1.00 2.11 28 ASN A C 9
ATOM 8722 O O . ASN A 1 28 ? 3.439 -1.569 5.889 1.00 74.44 28 ASN A O 9
ATOM 8733 N N . THR A 1 29 ? 3.360 -0.916 3.743 1.00 72.34 29 THR A N 9
ATOM 8734 C CA . THR A 1 29 ? 2.052 -1.500 3.508 1.00 33.32 29 THR A CA 9
ATOM 8735 C C . THR A 1 29 ? 2.156 -3.007 3.324 1.00 12.22 29 THR A C 9
ATOM 8736 O O . THR A 1 29 ? 1.245 -3.744 3.696 1.00 61.34 29 THR A O 9
ATOM 8747 N N . ASP A 1 30 ? 3.257 -3.461 2.729 1.00 74.05 30 ASP A N 9
ATOM 8748 C CA . ASP A 1 30 ? 3.504 -4.893 2.597 1.00 0.03 30 ASP A CA 9
ATOM 8749 C C . ASP A 1 30 ? 3.464 -5.543 3.968 1.00 73.43 30 ASP A C 9
ATOM 8750 O O . ASP A 1 30 ? 2.793 -6.550 4.172 1.00 1.01 30 ASP A O 9
ATOM 8759 N N . ASN A 1 31 ? 4.150 -4.928 4.922 1.00 44.21 31 ASN A N 9
ATOM 8760 C CA . ASN A 1 31 ? 4.122 -5.400 6.301 1.00 72.12 31 ASN A CA 9
ATOM 8761 C C . ASN A 1 31 ? 2.789 -5.076 6.965 1.00 73.45 31 ASN A C 9
ATOM 8762 O O . ASN A 1 31 ? 2.378 -5.755 7.906 1.00 1.32 31 ASN A O 9
ATOM 8773 N N . TYR A 1 32 ? 2.102 -4.055 6.461 1.00 44.31 32 TYR A N 9
ATOM 8774 C CA . TYR A 1 32 ? 0.809 -3.673 7.011 1.00 1.13 32 TYR A CA 9
ATOM 8775 C C . TYR A 1 32 ? -0.251 -4.712 6.657 1.00 33.42 32 TYR A C 9
ATOM 8776 O O . TYR A 1 32 ? -1.059 -5.113 7.497 1.00 13.11 32 TYR A O 9
ATOM 8794 N N . ALA A 1 33 ? -0.235 -5.151 5.407 1.00 73.14 33 ALA A N 9
ATOM 8795 C CA . ALA A 1 33 ? -1.174 -6.152 4.935 1.00 44.41 33 ALA A CA 9
ATOM 8796 C C . ALA A 1 33 ? -0.971 -7.469 5.670 1.00 11.11 33 ALA A C 9
ATOM 8797 O O . ALA A 1 33 ? -1.922 -8.205 5.917 1.00 20.32 33 ALA A O 9
ATOM 8804 N N . ARG A 1 34 ? 0.273 -7.748 6.043 1.00 61.24 34 ARG A N 9
ATOM 8805 C CA . ARG A 1 34 ? 0.593 -8.945 6.813 1.00 55.54 34 ARG A CA 9
ATOM 8806 C C . ARG A 1 34 ? -0.114 -8.919 8.156 1.00 41.22 34 ARG A C 9
ATOM 8807 O O . ARG A 1 34 ? -0.559 -9.952 8.655 1.00 31.03 34 ARG A O 9
ATOM 8828 N N . GLU A 1 35 ? -0.222 -7.727 8.728 1.00 65.11 35 GLU A N 9
ATOM 8829 C CA . GLU A 1 35 ? -0.796 -7.567 10.051 1.00 52.44 35 GLU A CA 9
ATOM 8830 C C . GLU A 1 35 ? -2.296 -7.862 10.036 1.00 45.53 35 GLU A C 9
ATOM 8831 O O . GLU A 1 35 ? -2.812 -8.558 10.913 1.00 14.05 35 GLU A O 9
ATOM 8843 N N . ILE A 1 36 ? -2.988 -7.346 9.030 1.00 3.00 36 ILE A N 9
ATOM 8844 C CA . ILE A 1 36 ? -4.430 -7.528 8.927 1.00 43.32 36 ILE A CA 9
ATOM 8845 C C . ILE A 1 36 ? -4.785 -8.846 8.237 1.00 53.13 36 ILE A C 9
ATOM 8846 O O . ILE A 1 36 ? -5.919 -9.316 8.327 1.00 52.41 36 ILE A O 9
ATOM 8862 N N . GLY A 1 37 ? -3.816 -9.439 7.552 1.00 53.42 37 GLY A N 9
ATOM 8863 C CA . GLY A 1 37 ? -4.035 -10.735 6.932 1.00 11.21 37 GLY A CA 9
ATOM 8864 C C . GLY A 1 37 ? -4.449 -10.626 5.476 1.00 34.45 37 GLY A C 9
ATOM 8865 O O . GLY A 1 37 ? -5.369 -11.312 5.031 1.00 31.20 37 GLY A O 9
ATOM 8869 N N . GLU A 1 38 ? -3.767 -9.766 4.739 1.00 44.11 38 GLU A N 9
ATOM 8870 C CA . GLU A 1 38 ? -4.047 -9.570 3.324 1.00 32.30 38 GLU A CA 9
ATOM 8871 C C . GLU A 1 38 ? -2.841 -9.959 2.476 1.00 51.11 38 GLU A C 9
ATOM 8872 O O . GLU A 1 38 ? -1.815 -9.284 2.503 1.00 3.00 38 GLU A O 9
ATOM 8884 N N . PRO A 1 39 ? -2.936 -11.069 1.730 1.00 70.21 39 PRO A N 9
ATOM 8885 C CA . PRO A 1 39 ? -1.879 -11.495 0.808 1.00 71.14 39 PRO A CA 9
ATOM 8886 C C . PRO A 1 39 ? -1.794 -10.575 -0.409 1.00 24.02 39 PRO A C 9
ATOM 8887 O O . PRO A 1 39 ? -0.743 -10.447 -1.043 1.00 23.20 39 PRO A O 9
ATOM 8898 N N . VAL A 1 40 ? -2.912 -9.935 -0.728 1.00 25.21 40 VAL A N 9
ATOM 8899 C CA . VAL A 1 40 ? -2.974 -9.003 -1.842 1.00 1.55 40 VAL A CA 9
ATOM 8900 C C . VAL A 1 40 ? -3.286 -7.598 -1.334 1.00 0.20 40 VAL A C 9
ATOM 8901 O O . VAL A 1 40 ? -4.280 -7.386 -0.635 1.00 60.13 40 VAL A O 9
ATOM 8914 N N . VAL A 1 41 ? -2.433 -6.646 -1.675 1.00 3.02 41 VAL A N 9
ATOM 8915 C CA . VAL A 1 41 ? -2.632 -5.274 -1.260 1.00 11.12 41 VAL A CA 9
ATOM 8916 C C . VAL A 1 41 ? -3.631 -4.595 -2.188 1.00 51.44 41 VAL A C 9
ATOM 8917 O O . VAL A 1 41 ? -3.289 -4.176 -3.300 1.00 65.00 41 VAL A O 9
ATOM 8930 N N . THR A 1 42 ? -4.872 -4.529 -1.744 1.00 65.54 42 THR A N 9
ATOM 8931 C CA . THR A 1 42 ? -5.926 -3.899 -2.513 1.00 11.33 42 THR A CA 9
ATOM 8932 C C . THR A 1 42 ? -5.960 -2.399 -2.242 1.00 4.45 42 THR A C 9
ATOM 8933 O O . THR A 1 42 ? -5.239 -1.901 -1.371 1.00 32.25 42 THR A O 9
ATOM 8944 N N . ALA A 1 43 ? -6.789 -1.682 -2.992 1.00 5.15 43 ALA A N 9
ATOM 8945 C CA . ALA A 1 43 ? -6.989 -0.260 -2.758 1.00 31.31 43 ALA A CA 9
ATOM 8946 C C . ALA A 1 43 ? -7.474 -0.015 -1.333 1.00 60.23 43 ALA A C 9
ATOM 8947 O O . ALA A 1 43 ? -7.107 0.974 -0.705 1.00 43.14 43 ALA A O 9
ATOM 8954 N N . ASP A 1 44 ? -8.281 -0.941 -0.826 1.00 74.14 44 ASP A N 9
ATOM 8955 C CA . ASP A 1 44 ? -8.847 -0.828 0.513 1.00 33.23 44 ASP A CA 9
ATOM 8956 C C . ASP A 1 44 ? -7.759 -0.962 1.575 1.00 40.13 44 ASP A C 9
ATOM 8957 O O . ASP A 1 44 ? -7.771 -0.258 2.585 1.00 41.42 44 ASP A O 9
ATOM 8966 N N . VAL A 1 45 ? -6.812 -1.863 1.329 1.00 52.11 45 VAL A N 9
ATOM 8967 C CA . VAL A 1 45 ? -5.699 -2.080 2.249 1.00 64.41 45 VAL A CA 9
ATOM 8968 C C . VAL A 1 45 ? -4.800 -0.848 2.310 1.00 43.22 45 VAL A C 9
ATOM 8969 O O . VAL A 1 45 ? -4.461 -0.369 3.393 1.00 43.23 45 VAL A O 9
ATOM 8982 N N . PHE A 1 46 ? -4.437 -0.328 1.143 1.00 32.33 46 PHE A N 9
ATOM 8983 C CA . PHE A 1 46 ? -3.586 0.855 1.063 1.00 30.23 46 PHE A CA 9
ATOM 8984 C C . PHE A 1 46 ? -4.312 2.080 1.618 1.00 72.40 46 PHE A C 9
ATOM 8985 O O . PHE A 1 46 ? -3.697 2.970 2.209 1.00 43.14 46 PHE A O 9
ATOM 9002 N N . ARG A 1 47 ? -5.623 2.114 1.429 1.00 3.12 47 ARG A N 9
ATOM 9003 C CA . ARG A 1 47 ? -6.449 3.195 1.946 1.00 24.10 47 ARG A CA 9
ATOM 9004 C C . ARG A 1 47 ? -6.397 3.227 3.473 1.00 14.21 47 ARG A C 9
ATOM 9005 O O . ARG A 1 47 ? -6.203 4.282 4.075 1.00 71.33 47 ARG A O 9
ATOM 9026 N N . LYS A 1 48 ? -6.549 2.060 4.090 1.00 43.11 48 LYS A N 9
ATOM 9027 C CA . LYS A 1 48 ? -6.447 1.940 5.540 1.00 42.42 48 LYS A CA 9
ATOM 9028 C C . LYS A 1 48 ? -5.026 2.226 6.012 1.00 42.23 48 LYS A C 9
ATOM 9029 O O . LYS A 1 48 ? -4.818 2.759 7.105 1.00 60.30 48 LYS A O 9
ATOM 9048 N N . ALA A 1 49 ? -4.051 1.863 5.187 1.00 63.35 49 ALA A N 9
ATOM 9049 C CA . ALA A 1 49 ? -2.648 2.087 5.506 1.00 71.12 49 ALA A CA 9
ATOM 9050 C C . ALA A 1 49 ? -2.351 3.570 5.677 1.00 33.25 49 ALA A C 9
ATOM 9051 O O . ALA A 1 49 ? -1.541 3.949 6.517 1.00 2.12 49 ALA A O 9
ATOM 9058 N N . LYS A 1 50 ? -3.025 4.407 4.895 1.00 62.34 50 LYS A N 9
ATOM 9059 C CA . LYS A 1 50 ? -2.834 5.852 4.983 1.00 44.12 50 LYS A CA 9
ATOM 9060 C C . LYS A 1 50 ? -3.147 6.367 6.384 1.00 42.53 50 LYS A C 9
ATOM 9061 O O . LYS A 1 50 ? -2.535 7.323 6.857 1.00 73.30 50 LYS A O 9
ATOM 9080 N N . GLU A 1 51 ? -4.098 5.732 7.047 1.00 13.12 51 GLU A N 9
ATOM 9081 C CA . GLU A 1 51 ? -4.469 6.121 8.399 1.00 0.02 51 GLU A CA 9
ATOM 9082 C C . GLU A 1 51 ? -3.439 5.603 9.400 1.00 33.31 51 GLU A C 9
ATOM 9083 O O . GLU A 1 51 ? -3.085 6.285 10.361 1.00 31.14 51 GLU A O 9
ATOM 9095 N N . HIS A 1 52 ? -2.944 4.401 9.141 1.00 13.03 52 HIS A N 9
ATOM 9096 C CA . HIS A 1 52 ? -2.056 3.712 10.071 1.00 70.11 52 HIS A CA 9
ATOM 9097 C C . HIS A 1 52 ? -0.612 4.203 9.951 1.00 55.12 52 HIS A C 9
ATOM 9098 O O . HIS A 1 52 ? 0.128 4.206 10.931 1.00 3.33 52 HIS A O 9
ATOM 9113 N N . LEU A 1 53 ? -0.213 4.605 8.752 1.00 43.52 53 LEU A N 9
ATOM 9114 C CA . LEU A 1 53 ? 1.172 4.994 8.496 1.00 13.01 53 LEU A CA 9
ATOM 9115 C C . LEU A 1 53 ? 1.378 6.496 8.681 1.00 51.24 53 LEU A C 9
ATOM 9116 O O . LEU A 1 53 ? 2.468 7.015 8.430 1.00 42.11 53 LEU A O 9
ATOM 9132 N N . GLY A 1 54 ? 0.335 7.189 9.118 1.00 2.21 54 GLY A N 9
ATOM 9133 C CA . GLY A 1 54 ? 0.458 8.606 9.396 1.00 55.12 54 GLY A CA 9
ATOM 9134 C C . GLY A 1 54 ? 0.375 9.466 8.152 1.00 24.12 54 GLY A C 9
ATOM 9135 O O . GLY A 1 54 ? 1.135 10.426 7.998 1.00 22.03 54 GLY A O 9
ATOM 9139 N N . GLY A 1 55 ? -0.538 9.121 7.258 1.00 60.51 55 GLY A N 9
ATOM 9140 C CA . GLY A 1 55 ? -0.770 9.941 6.088 1.00 13.14 55 GLY A CA 9
ATOM 9141 C C . GLY A 1 55 ? -1.693 11.097 6.405 1.00 72.30 55 GLY A C 9
ATOM 9142 O O . GLY A 1 55 ? -2.897 11.023 6.161 1.00 73.35 55 GLY A O 9
ATOM 9146 N N . LEU A 1 56 ? -1.125 12.150 6.972 1.00 41.31 56 LEU A N 9
ATOM 9147 C CA . LEU A 1 56 ? -1.893 13.314 7.392 1.00 44.43 56 LEU A CA 9
ATOM 9148 C C . LEU A 1 56 ? -2.544 13.999 6.193 1.00 13.35 56 LEU A C 9
ATOM 9149 O O . LEU A 1 56 ? -1.860 14.500 5.294 1.00 3.35 56 LEU A O 9
ATOM 9165 N N . GLU A 1 57 ? -3.873 13.995 6.184 1.00 20.10 57 GLU A N 9
ATOM 9166 C CA . GLU A 1 57 ? -4.637 14.652 5.137 1.00 53.15 57 GLU A CA 9
ATOM 9167 C C . GLU A 1 57 ? -4.573 16.165 5.323 1.00 11.11 57 GLU A C 9
ATOM 9168 O O . GLU A 1 57 ? -4.681 16.669 6.442 1.00 0.30 57 GLU A O 9
ATOM 9180 N N . HIS A 1 58 ? -4.399 16.879 4.221 1.00 13.42 58 HIS A N 9
ATOM 9181 C CA . HIS A 1 58 ? -4.262 18.331 4.257 1.00 70.12 58 HIS A CA 9
ATOM 9182 C C . HIS A 1 58 ? -5.632 18.981 4.352 1.00 42.12 58 HIS A C 9
ATOM 9183 O O . HIS A 1 58 ? -5.766 20.101 4.846 1.00 43.44 58 HIS A O 9
ATOM 9198 N N . HIS A 1 59 ? -6.646 18.255 3.880 1.00 54.25 59 HIS A N 9
ATOM 9199 C CA . HIS A 1 59 ? -8.030 18.718 3.916 1.00 15.43 59 HIS A CA 9
ATOM 9200 C C . HIS A 1 59 ? -8.153 20.051 3.178 1.00 42.11 59 HIS A C 9
ATOM 9201 O O . HIS A 1 59 ? -8.691 21.023 3.711 1.00 54.32 59 HIS A O 9
ATOM 9216 N N . HIS A 1 60 ? -7.638 20.070 1.943 1.00 11.30 60 HIS A N 9
ATOM 9217 C CA . HIS A 1 60 ? -7.639 21.265 1.096 1.00 54.13 60 HIS A CA 9
ATOM 9218 C C . HIS A 1 60 ? -6.647 22.307 1.610 1.00 44.41 60 HIS A C 9
ATOM 9219 O O . HIS A 1 60 ? -6.935 23.057 2.544 1.00 35.54 60 HIS A O 9
ATOM 9234 N N . HIS A 1 61 ? -5.469 22.329 0.994 1.00 63.13 61 HIS A N 9
ATOM 9235 C CA . HIS A 1 61 ? -4.446 23.319 1.317 1.00 41.44 61 HIS A CA 9
ATOM 9236 C C . HIS A 1 61 ? -4.955 24.731 1.036 1.00 35.15 61 HIS A C 9
ATOM 9237 O O . HIS A 1 61 ? -5.805 24.937 0.167 1.00 3.43 61 HIS A O 9
ATOM 9252 N N . HIS A 1 62 ? -4.429 25.696 1.765 1.00 50.11 62 HIS A N 9
ATOM 9253 C CA . HIS A 1 62 ? -4.881 27.073 1.644 1.00 55.44 62 HIS A CA 9
ATOM 9254 C C . HIS A 1 62 ? -3.865 27.918 0.890 1.00 72.23 62 HIS A C 9
ATOM 9255 O O . HIS A 1 62 ? -2.734 27.488 0.664 1.00 65.44 62 HIS A O 9
ATOM 9270 N N . HIS A 1 63 ? -4.280 29.112 0.491 1.00 64.23 63 HIS A N 9
ATOM 9271 C CA . HIS A 1 63 ? -3.387 30.044 -0.179 1.00 53.55 63 HIS A CA 9
ATOM 9272 C C . HIS A 1 63 ? -3.083 31.221 0.734 1.00 11.45 63 HIS A C 9
ATOM 9273 O O . HIS A 1 63 ? -3.572 32.331 0.458 1.00 37.89 63 HIS A O 9
ATOM 9289 N N . MET A 1 1 ? 9.835 -12.118 -5.056 1.00 71.20 1 MET A N 10
ATOM 9290 C CA . MET A 1 1 ? 10.089 -12.559 -3.663 1.00 72.14 1 MET A CA 10
ATOM 9291 C C . MET A 1 1 ? 8.885 -12.248 -2.789 1.00 75.44 1 MET A C 10
ATOM 9292 O O . MET A 1 1 ? 7.758 -12.159 -3.284 1.00 1.31 1 MET A O 10
ATOM 9308 N N . GLY A 1 2 ? 9.120 -12.091 -1.490 1.00 0.21 2 GLY A N 10
ATOM 9309 C CA . GLY A 1 2 ? 8.041 -11.824 -0.564 1.00 64.51 2 GLY A CA 10
ATOM 9310 C C . GLY A 1 2 ? 7.621 -10.368 -0.546 1.00 61.44 2 GLY A C 10
ATOM 9311 O O . GLY A 1 2 ? 7.685 -9.712 0.491 1.00 52.41 2 GLY A O 10
ATOM 9315 N N . GLU A 1 3 ? 7.212 -9.865 -1.699 1.00 1.40 3 GLU A N 10
ATOM 9316 C CA . GLU A 1 3 ? 6.632 -8.536 -1.801 1.00 15.34 3 GLU A CA 10
ATOM 9317 C C . GLU A 1 3 ? 5.149 -8.694 -2.099 1.00 3.41 3 GLU A C 10
ATOM 9318 O O . GLU A 1 3 ? 4.761 -9.592 -2.855 1.00 3.14 3 GLU A O 10
ATOM 9330 N N . LEU A 1 4 ? 4.326 -7.844 -1.510 1.00 43.12 4 LEU A N 10
ATOM 9331 C CA . LEU A 1 4 ? 2.881 -8.010 -1.586 1.00 55.14 4 LEU A CA 10
ATOM 9332 C C . LEU A 1 4 ? 2.368 -7.832 -3.008 1.00 14.13 4 LEU A C 10
ATOM 9333 O O . LEU A 1 4 ? 3.025 -7.224 -3.857 1.00 34.10 4 LEU A O 10
ATOM 9349 N N . SER A 1 5 ? 1.194 -8.377 -3.267 1.00 73.30 5 SER A N 10
ATOM 9350 C CA . SER A 1 5 ? 0.576 -8.269 -4.570 1.00 52.32 5 SER A CA 10
ATOM 9351 C C . SER A 1 5 ? -0.231 -6.977 -4.663 1.00 55.55 5 SER A C 10
ATOM 9352 O O . SER A 1 5 ? -1.219 -6.802 -3.954 1.00 43.32 5 SER A O 10
ATOM 9360 N N . TRP A 1 6 ? 0.209 -6.069 -5.516 1.00 25.43 6 TRP A N 10
ATOM 9361 C CA . TRP A 1 6 ? -0.452 -4.781 -5.668 1.00 2.31 6 TRP A CA 10
ATOM 9362 C C . TRP A 1 6 ? -1.312 -4.767 -6.925 1.00 30.04 6 TRP A C 10
ATOM 9363 O O . TRP A 1 6 ? -0.849 -5.146 -8.005 1.00 71.32 6 TRP A O 10
ATOM 9384 N N . THR A 1 7 ? -2.560 -4.344 -6.782 1.00 22.35 7 THR A N 10
ATOM 9385 C CA . THR A 1 7 ? -3.484 -4.298 -7.905 1.00 44.45 7 THR A CA 10
ATOM 9386 C C . THR A 1 7 ? -3.308 -3.011 -8.705 1.00 53.51 7 THR A C 10
ATOM 9387 O O . THR A 1 7 ? -2.519 -2.138 -8.334 1.00 62.42 7 THR A O 10
ATOM 9398 N N . ALA A 1 8 ? -4.045 -2.893 -9.800 1.00 24.33 8 ALA A N 10
ATOM 9399 C CA . ALA A 1 8 ? -3.931 -1.735 -10.676 1.00 3.20 8 ALA A CA 10
ATOM 9400 C C . ALA A 1 8 ? -4.382 -0.456 -9.978 1.00 45.23 8 ALA A C 10
ATOM 9401 O O . ALA A 1 8 ? -3.797 0.609 -10.183 1.00 10.34 8 ALA A O 10
ATOM 9408 N N . GLU A 1 9 ? -5.422 -0.551 -9.153 1.00 53.23 9 GLU A N 10
ATOM 9409 C CA . GLU A 1 9 ? -5.888 0.613 -8.402 1.00 31.30 9 GLU A CA 10
ATOM 9410 C C . GLU A 1 9 ? -4.849 0.999 -7.365 1.00 74.32 9 GLU A C 10
ATOM 9411 O O . GLU A 1 9 ? -4.614 2.176 -7.125 1.00 0.22 9 GLU A O 10
ATOM 9423 N N . ALA A 1 10 ? -4.223 -0.007 -6.763 1.00 22.24 10 ALA A N 10
ATOM 9424 C CA . ALA A 1 10 ? -3.218 0.218 -5.734 1.00 42.35 10 ALA A CA 10
ATOM 9425 C C . ALA A 1 10 ? -2.025 0.974 -6.298 1.00 12.23 10 ALA A C 10
ATOM 9426 O O . ALA A 1 10 ? -1.543 1.928 -5.692 1.00 51.32 10 ALA A O 10
ATOM 9433 N N . GLU A 1 11 ? -1.565 0.549 -7.470 1.00 21.35 11 GLU A N 10
ATOM 9434 C CA . GLU A 1 11 ? -0.473 1.224 -8.166 1.00 32.50 11 GLU A CA 10
ATOM 9435 C C . GLU A 1 11 ? -0.874 2.644 -8.551 1.00 54.22 11 GLU A C 10
ATOM 9436 O O . GLU A 1 11 ? -0.035 3.539 -8.631 1.00 13.51 11 GLU A O 10
ATOM 9448 N N . LYS A 1 12 ? -2.162 2.834 -8.807 1.00 21.21 12 LYS A N 10
ATOM 9449 C CA . LYS A 1 12 ? -2.699 4.148 -9.127 1.00 34.33 12 LYS A CA 10
ATOM 9450 C C . LYS A 1 12 ? -2.747 5.008 -7.860 1.00 74.34 12 LYS A C 10
ATOM 9451 O O . LYS A 1 12 ? -2.384 6.185 -7.877 1.00 53.34 12 LYS A O 10
ATOM 9470 N N . MET A 1 13 ? -3.186 4.401 -6.760 1.00 13.42 13 MET A N 10
ATOM 9471 C CA . MET A 1 13 ? -3.216 5.067 -5.459 1.00 11.32 13 MET A CA 10
ATOM 9472 C C . MET A 1 13 ? -1.802 5.443 -5.037 1.00 40.14 13 MET A C 10
ATOM 9473 O O . MET A 1 13 ? -1.548 6.555 -4.577 1.00 72.24 13 MET A O 10
ATOM 9487 N N . LEU A 1 14 ? -0.885 4.502 -5.224 1.00 21.05 14 LEU A N 10
ATOM 9488 C CA . LEU A 1 14 ? 0.524 4.713 -4.933 1.00 3.25 14 LEU A CA 10
ATOM 9489 C C . LEU A 1 14 ? 1.142 5.636 -5.981 1.00 11.50 14 LEU A C 10
ATOM 9490 O O . LEU A 1 14 ? 2.258 6.127 -5.818 1.00 24.25 14 LEU A O 10
ATOM 9506 N N . GLY A 1 15 ? 0.394 5.878 -7.051 1.00 50.25 15 GLY A N 10
ATOM 9507 C CA . GLY A 1 15 ? 0.844 6.771 -8.096 1.00 42.24 15 GLY A CA 10
ATOM 9508 C C . GLY A 1 15 ? 0.850 8.211 -7.640 1.00 70.32 15 GLY A C 10
ATOM 9509 O O . GLY A 1 15 ? 1.674 9.005 -8.087 1.00 30.55 15 GLY A O 10
ATOM 9513 N N . LYS A 1 16 ? -0.067 8.542 -6.734 1.00 61.43 16 LYS A N 10
ATOM 9514 C CA . LYS A 1 16 ? -0.115 9.875 -6.144 1.00 42.01 16 LYS A CA 10
ATOM 9515 C C . LYS A 1 16 ? 1.095 10.099 -5.247 1.00 60.53 16 LYS A C 10
ATOM 9516 O O . LYS A 1 16 ? 1.448 11.234 -4.924 1.00 34.31 16 LYS A O 10
ATOM 9535 N N . VAL A 1 17 ? 1.720 9.003 -4.848 1.00 50.51 17 VAL A N 10
ATOM 9536 C CA . VAL A 1 17 ? 2.868 9.047 -3.968 1.00 71.31 17 VAL A CA 10
ATOM 9537 C C . VAL A 1 17 ? 4.158 9.028 -4.782 1.00 30.43 17 VAL A C 10
ATOM 9538 O O . VAL A 1 17 ? 4.414 8.080 -5.530 1.00 21.11 17 VAL A O 10
ATOM 9551 N N . PRO A 1 18 ? 4.977 10.086 -4.659 1.00 22.14 18 PRO A N 10
ATOM 9552 C CA . PRO A 1 18 ? 6.256 10.187 -5.365 1.00 10.02 18 PRO A CA 10
ATOM 9553 C C . PRO A 1 18 ? 7.170 9.006 -5.055 1.00 62.13 18 PRO A C 10
ATOM 9554 O O . PRO A 1 18 ? 7.227 8.540 -3.917 1.00 14.23 18 PRO A O 10
ATOM 9565 N N . PHE A 1 19 ? 7.893 8.542 -6.069 1.00 22.45 19 PHE A N 10
ATOM 9566 C CA . PHE A 1 19 ? 8.733 7.355 -5.944 1.00 44.32 19 PHE A CA 10
ATOM 9567 C C . PHE A 1 19 ? 9.798 7.505 -4.853 1.00 1.31 19 PHE A C 10
ATOM 9568 O O . PHE A 1 19 ? 10.292 6.509 -4.329 1.00 2.34 19 PHE A O 10
ATOM 9585 N N . PHE A 1 20 ? 10.124 8.747 -4.500 1.00 33.41 20 PHE A N 10
ATOM 9586 C CA . PHE A 1 20 ? 11.101 9.023 -3.447 1.00 3.34 20 PHE A CA 10
ATOM 9587 C C . PHE A 1 20 ? 10.691 8.350 -2.141 1.00 23.42 20 PHE A C 10
ATOM 9588 O O . PHE A 1 20 ? 11.510 7.741 -1.451 1.00 15.42 20 PHE A O 10
ATOM 9605 N N . VAL A 1 21 ? 9.411 8.458 -1.815 1.00 42.12 21 VAL A N 10
ATOM 9606 C CA . VAL A 1 21 ? 8.894 7.894 -0.580 1.00 51.03 21 VAL A CA 10
ATOM 9607 C C . VAL A 1 21 ? 8.033 6.668 -0.863 1.00 43.21 21 VAL A C 10
ATOM 9608 O O . VAL A 1 21 ? 7.574 5.994 0.056 1.00 54.24 21 VAL A O 10
ATOM 9621 N N . ARG A 1 22 ? 7.837 6.379 -2.148 1.00 43.21 22 ARG A N 10
ATOM 9622 C CA . ARG A 1 22 ? 7.039 5.235 -2.577 1.00 74.21 22 ARG A CA 10
ATOM 9623 C C . ARG A 1 22 ? 7.624 3.931 -2.039 1.00 14.14 22 ARG A C 10
ATOM 9624 O O . ARG A 1 22 ? 6.888 3.027 -1.636 1.00 63.30 22 ARG A O 10
ATOM 9645 N N . LYS A 1 23 ? 8.952 3.846 -2.027 1.00 61.33 23 LYS A N 10
ATOM 9646 C CA . LYS A 1 23 ? 9.641 2.683 -1.476 1.00 54.24 23 LYS A CA 10
ATOM 9647 C C . LYS A 1 23 ? 9.289 2.500 -0.005 1.00 60.41 23 LYS A C 10
ATOM 9648 O O . LYS A 1 23 ? 9.062 1.383 0.457 1.00 74.21 23 LYS A O 10
ATOM 9667 N N . LYS A 1 24 ? 9.224 3.609 0.717 1.00 72.54 24 LYS A N 10
ATOM 9668 C CA . LYS A 1 24 ? 8.912 3.581 2.139 1.00 40.12 24 LYS A CA 10
ATOM 9669 C C . LYS A 1 24 ? 7.467 3.156 2.364 1.00 71.32 24 LYS A C 10
ATOM 9670 O O . LYS A 1 24 ? 7.178 2.344 3.243 1.00 15.14 24 LYS A O 10
ATOM 9689 N N . VAL A 1 25 ? 6.562 3.709 1.561 1.00 33.45 25 VAL A N 10
ATOM 9690 C CA . VAL A 1 25 ? 5.141 3.409 1.680 1.00 71.24 25 VAL A CA 10
ATOM 9691 C C . VAL A 1 25 ? 4.883 1.914 1.530 1.00 0.21 25 VAL A C 10
ATOM 9692 O O . VAL A 1 25 ? 4.172 1.324 2.339 1.00 54.32 25 VAL A O 10
ATOM 9705 N N . ARG A 1 26 ? 5.489 1.303 0.514 1.00 43.01 26 ARG A N 10
ATOM 9706 C CA . ARG A 1 26 ? 5.311 -0.126 0.278 1.00 10.22 26 ARG A CA 10
ATOM 9707 C C . ARG A 1 26 ? 5.787 -0.952 1.463 1.00 15.42 26 ARG A C 10
ATOM 9708 O O . ARG A 1 26 ? 5.114 -1.894 1.874 1.00 15.54 26 ARG A O 10
ATOM 9729 N N . LYS A 1 27 ? 6.940 -0.598 2.015 1.00 52.13 27 LYS A N 10
ATOM 9730 C CA . LYS A 1 27 ? 7.487 -1.327 3.151 1.00 43.23 27 LYS A CA 10
ATOM 9731 C C . LYS A 1 27 ? 6.599 -1.147 4.382 1.00 21.03 27 LYS A C 10
ATOM 9732 O O . LYS A 1 27 ? 6.413 -2.071 5.177 1.00 42.14 27 LYS A O 10
ATOM 9751 N N . ASN A 1 28 ? 6.034 0.043 4.522 1.00 52.31 28 ASN A N 10
ATOM 9752 C CA . ASN A 1 28 ? 5.124 0.326 5.623 1.00 42.25 28 ASN A CA 10
ATOM 9753 C C . ASN A 1 28 ? 3.814 -0.434 5.454 1.00 21.45 28 ASN A C 10
ATOM 9754 O O . ASN A 1 28 ? 3.291 -1.002 6.413 1.00 11.44 28 ASN A O 10
ATOM 9765 N N . THR A 1 29 ? 3.289 -0.457 4.233 1.00 21.02 29 THR A N 10
ATOM 9766 C CA . THR A 1 29 ? 2.061 -1.183 3.954 1.00 52.44 29 THR A CA 10
ATOM 9767 C C . THR A 1 29 ? 2.287 -2.680 4.049 1.00 22.20 29 THR A C 10
ATOM 9768 O O . THR A 1 29 ? 1.400 -3.417 4.471 1.00 51.24 29 THR A O 10
ATOM 9779 N N . ASP A 1 30 ? 3.477 -3.120 3.650 1.00 71.11 30 ASP A N 10
ATOM 9780 C CA . ASP A 1 30 ? 3.858 -4.524 3.755 1.00 51.43 30 ASP A CA 10
ATOM 9781 C C . ASP A 1 30 ? 3.670 -5.009 5.180 1.00 72.11 30 ASP A C 10
ATOM 9782 O O . ASP A 1 30 ? 3.015 -6.017 5.427 1.00 12.11 30 ASP A O 10
ATOM 9791 N N . ASN A 1 31 ? 4.215 -4.249 6.115 1.00 12.12 31 ASN A N 10
ATOM 9792 C CA . ASN A 1 31 ? 4.106 -4.579 7.527 1.00 43.34 31 ASN A CA 10
ATOM 9793 C C . ASN A 1 31 ? 2.666 -4.482 8.009 1.00 2.51 31 ASN A C 10
ATOM 9794 O O . ASN A 1 31 ? 2.257 -5.224 8.896 1.00 44.24 31 ASN A O 10
ATOM 9805 N N . TYR A 1 32 ? 1.889 -3.579 7.416 1.00 41.03 32 TYR A N 10
ATOM 9806 C CA . TYR A 1 32 ? 0.500 -3.410 7.817 1.00 61.13 32 TYR A CA 10
ATOM 9807 C C . TYR A 1 32 ? -0.354 -4.570 7.314 1.00 75.31 32 TYR A C 10
ATOM 9808 O O . TYR A 1 32 ? -1.058 -5.219 8.087 1.00 21.41 32 TYR A O 10
ATOM 9826 N N . ALA A 1 33 ? -0.277 -4.830 6.017 1.00 74.30 33 ALA A N 10
ATOM 9827 C CA . ALA A 1 33 ? -1.086 -5.862 5.386 1.00 53.54 33 ALA A CA 10
ATOM 9828 C C . ALA A 1 33 ? -0.686 -7.256 5.863 1.00 54.00 33 ALA A C 10
ATOM 9829 O O . ALA A 1 33 ? -1.544 -8.100 6.112 1.00 11.52 33 ALA A O 10
ATOM 9836 N N . ARG A 1 34 ? 0.614 -7.489 6.007 1.00 75.23 34 ARG A N 10
ATOM 9837 C CA . ARG A 1 34 ? 1.110 -8.764 6.520 1.00 54.22 34 ARG A CA 10
ATOM 9838 C C . ARG A 1 34 ? 0.654 -8.992 7.954 1.00 63.31 34 ARG A C 10
ATOM 9839 O O . ARG A 1 34 ? 0.500 -10.134 8.397 1.00 4.54 34 ARG A O 10
ATOM 9860 N N . GLU A 1 35 ? 0.434 -7.902 8.673 1.00 74.43 35 GLU A N 10
ATOM 9861 C CA . GLU A 1 35 ? -0.008 -7.974 10.053 1.00 3.45 35 GLU A CA 10
ATOM 9862 C C . GLU A 1 35 ? -1.480 -8.367 10.124 1.00 62.54 35 GLU A C 10
ATOM 9863 O O . GLU A 1 35 ? -1.858 -9.253 10.889 1.00 0.10 35 GLU A O 10
ATOM 9875 N N . ILE A 1 36 ? -2.304 -7.713 9.312 1.00 74.05 36 ILE A N 10
ATOM 9876 C CA . ILE A 1 36 ? -3.745 -7.933 9.349 1.00 51.33 36 ILE A CA 10
ATOM 9877 C C . ILE A 1 36 ? -4.151 -9.170 8.550 1.00 32.21 36 ILE A C 10
ATOM 9878 O O . ILE A 1 36 ? -5.242 -9.711 8.742 1.00 73.42 36 ILE A O 10
ATOM 9894 N N . GLY A 1 37 ? -3.277 -9.612 7.655 1.00 12.34 37 GLY A N 10
ATOM 9895 C CA . GLY A 1 37 ? -3.526 -10.836 6.917 1.00 23.42 37 GLY A CA 10
ATOM 9896 C C . GLY A 1 37 ? -4.026 -10.592 5.507 1.00 35.15 37 GLY A C 10
ATOM 9897 O O . GLY A 1 37 ? -4.935 -11.283 5.039 1.00 44.31 37 GLY A O 10
ATOM 9901 N N . GLU A 1 38 ? -3.446 -9.613 4.829 1.00 55.12 38 GLU A N 10
ATOM 9902 C CA . GLU A 1 38 ? -3.789 -9.338 3.441 1.00 1.13 38 GLU A CA 10
ATOM 9903 C C . GLU A 1 38 ? -2.529 -9.366 2.575 1.00 13.25 38 GLU A C 10
ATOM 9904 O O . GLU A 1 38 ? -1.685 -8.479 2.663 1.00 5.20 38 GLU A O 10
ATOM 9916 N N . PRO A 1 39 ? -2.368 -10.410 1.748 1.00 42.41 39 PRO A N 10
ATOM 9917 C CA . PRO A 1 39 ? -1.218 -10.534 0.849 1.00 2.43 39 PRO A CA 10
ATOM 9918 C C . PRO A 1 39 ? -1.402 -9.716 -0.427 1.00 31.41 39 PRO A C 10
ATOM 9919 O O . PRO A 1 39 ? -0.490 -9.593 -1.246 1.00 40.02 39 PRO A O 10
ATOM 9930 N N . VAL A 1 40 ? -2.593 -9.157 -0.576 1.00 62.13 40 VAL A N 10
ATOM 9931 C CA . VAL A 1 40 ? -2.939 -8.373 -1.747 1.00 65.03 40 VAL A CA 10
ATOM 9932 C C . VAL A 1 40 ? -3.354 -6.970 -1.332 1.00 3.43 40 VAL A C 10
ATOM 9933 O O . VAL A 1 40 ? -4.284 -6.795 -0.546 1.00 2.31 40 VAL A O 10
ATOM 9946 N N . VAL A 1 41 ? -2.652 -5.979 -1.850 1.00 10.54 41 VAL A N 10
ATOM 9947 C CA . VAL A 1 41 ? -2.961 -4.595 -1.554 1.00 52.11 41 VAL A CA 10
ATOM 9948 C C . VAL A 1 41 ? -3.783 -3.990 -2.681 1.00 41.14 41 VAL A C 10
ATOM 9949 O O . VAL A 1 41 ? -3.299 -3.833 -3.802 1.00 61.42 41 VAL A O 10
ATOM 9962 N N . THR A 1 42 ? -5.034 -3.690 -2.386 1.00 51.41 42 THR A N 10
ATOM 9963 C CA . THR A 1 42 ? -5.907 -3.024 -3.333 1.00 42.12 42 THR A CA 10
ATOM 9964 C C . THR A 1 42 ? -6.032 -1.546 -2.972 1.00 22.22 42 THR A C 10
ATOM 9965 O O . THR A 1 42 ? -5.343 -1.066 -2.065 1.00 21.54 42 THR A O 10
ATOM 9976 N N . ALA A 1 43 ? -6.904 -0.826 -3.673 1.00 61.40 43 ALA A N 10
ATOM 9977 C CA . ALA A 1 43 ? -7.208 0.555 -3.315 1.00 33.43 43 ALA A CA 10
ATOM 9978 C C . ALA A 1 43 ? -7.765 0.611 -1.897 1.00 42.41 43 ALA A C 10
ATOM 9979 O O . ALA A 1 43 ? -7.533 1.571 -1.161 1.00 31.31 43 ALA A O 10
ATOM 9986 N N . ASP A 1 44 ? -8.482 -0.446 -1.521 1.00 62.31 44 ASP A N 10
ATOM 9987 C CA . ASP A 1 44 ? -9.054 -0.567 -0.185 1.00 75.04 44 ASP A CA 10
ATOM 9988 C C . ASP A 1 44 ? -7.960 -0.679 0.868 1.00 62.43 44 ASP A C 10
ATOM 9989 O O . ASP A 1 44 ? -7.924 0.095 1.824 1.00 45.45 44 ASP A O 10
ATOM 9998 N N . VAL A 1 45 ? -7.054 -1.629 0.670 1.00 75.30 45 VAL A N 10
ATOM 9999 C CA . VAL A 1 45 ? -5.978 -1.878 1.621 1.00 23.51 45 VAL A CA 10
ATOM 10000 C C . VAL A 1 45 ? -5.085 -0.648 1.765 1.00 54.41 45 VAL A C 10
ATOM 10001 O O . VAL A 1 45 ? -4.597 -0.344 2.855 1.00 40.51 45 VAL A O 10
ATOM 10014 N N . PHE A 1 46 ? -4.894 0.067 0.660 1.00 10.20 46 PHE A N 10
ATOM 10015 C CA . PHE A 1 46 ? -4.076 1.274 0.661 1.00 74.33 46 PHE A CA 10
ATOM 10016 C C . PHE A 1 46 ? -4.668 2.320 1.605 1.00 45.40 46 PHE A C 10
ATOM 10017 O O . PHE A 1 46 ? -3.948 2.937 2.392 1.00 51.22 46 PHE A O 10
ATOM 10034 N N . ARG A 1 47 ? -5.983 2.499 1.535 1.00 31.01 47 ARG A N 10
ATOM 10035 C CA . ARG A 1 47 ? -6.678 3.456 2.394 1.00 43.22 47 ARG A CA 10
ATOM 10036 C C . ARG A 1 47 ? -6.564 3.057 3.859 1.00 74.40 47 ARG A C 10
ATOM 10037 O O . ARG A 1 47 ? -6.305 3.899 4.725 1.00 2.52 47 ARG A O 10
ATOM 10058 N N . LYS A 1 48 ? -6.750 1.767 4.119 1.00 33.23 48 LYS A N 10
ATOM 10059 C CA . LYS A 1 48 ? -6.648 1.221 5.469 1.00 22.31 48 LYS A CA 10
ATOM 10060 C C . LYS A 1 48 ? -5.258 1.474 6.044 1.00 71.12 48 LYS A C 10
ATOM 10061 O O . LYS A 1 48 ? -5.112 1.867 7.203 1.00 23.11 48 LYS A O 10
ATOM 10080 N N . ALA A 1 49 ? -4.246 1.252 5.212 1.00 32.10 49 ALA A N 10
ATOM 10081 C CA . ALA A 1 49 ? -2.862 1.402 5.622 1.00 40.34 49 ALA A CA 10
ATOM 10082 C C . ALA A 1 49 ? -2.516 2.857 5.903 1.00 15.00 49 ALA A C 10
ATOM 10083 O O . ALA A 1 49 ? -1.961 3.167 6.953 1.00 75.30 49 ALA A O 10
ATOM 10090 N N . LYS A 1 50 ? -2.863 3.747 4.971 1.00 2.22 50 LYS A N 10
ATOM 10091 C CA . LYS A 1 50 ? -2.518 5.167 5.087 1.00 10.12 50 LYS A CA 10
ATOM 10092 C C . LYS A 1 50 ? -3.002 5.772 6.405 1.00 71.52 50 LYS A C 10
ATOM 10093 O O . LYS A 1 50 ? -2.339 6.647 6.967 1.00 43.24 50 LYS A O 10
ATOM 10112 N N . GLU A 1 51 ? -4.140 5.297 6.900 1.00 2.10 51 GLU A N 10
ATOM 10113 C CA . GLU A 1 51 ? -4.684 5.784 8.163 1.00 54.10 51 GLU A CA 10
ATOM 10114 C C . GLU A 1 51 ? -3.753 5.441 9.323 1.00 11.22 51 GLU A C 10
ATOM 10115 O O . GLU A 1 51 ? -3.374 6.311 10.105 1.00 55.42 51 GLU A O 10
ATOM 10127 N N . HIS A 1 52 ? -3.377 4.171 9.417 1.00 63.44 52 HIS A N 10
ATOM 10128 C CA . HIS A 1 52 ? -2.541 3.698 10.515 1.00 61.04 52 HIS A CA 10
ATOM 10129 C C . HIS A 1 52 ? -1.102 4.184 10.354 1.00 41.44 52 HIS A C 10
ATOM 10130 O O . HIS A 1 52 ? -0.450 4.551 11.331 1.00 43.14 52 HIS A O 10
ATOM 10145 N N . LEU A 1 53 ? -0.617 4.189 9.120 1.00 12.10 53 LEU A N 10
ATOM 10146 C CA . LEU A 1 53 ? 0.747 4.616 8.837 1.00 35.43 53 LEU A CA 10
ATOM 10147 C C . LEU A 1 53 ? 0.915 6.106 9.114 1.00 35.53 53 LEU A C 10
ATOM 10148 O O . LEU A 1 53 ? 1.984 6.554 9.522 1.00 63.42 53 LEU A O 10
ATOM 10164 N N . GLY A 1 54 ? -0.150 6.864 8.898 1.00 53.54 54 GLY A N 10
ATOM 10165 C CA . GLY A 1 54 ? -0.118 8.286 9.170 1.00 1.34 54 GLY A CA 10
ATOM 10166 C C . GLY A 1 54 ? -0.954 8.639 10.382 1.00 33.11 54 GLY A C 10
ATOM 10167 O O . GLY A 1 54 ? -1.571 9.701 10.436 1.00 41.23 54 GLY A O 10
ATOM 10171 N N . GLY A 1 55 ? -0.970 7.740 11.358 1.00 54.40 55 GLY A N 10
ATOM 10172 C CA . GLY A 1 55 ? -1.782 7.943 12.542 1.00 61.30 55 GLY A CA 10
ATOM 10173 C C . GLY A 1 55 ? -1.034 8.646 13.653 1.00 11.34 55 GLY A C 10
ATOM 10174 O O . GLY A 1 55 ? -1.587 8.857 14.736 1.00 23.14 55 GLY A O 10
ATOM 10178 N N . LEU A 1 56 ? 0.221 9.012 13.380 1.00 14.12 56 LEU A N 10
ATOM 10179 C CA . LEU A 1 56 ? 1.068 9.694 14.360 1.00 32.42 56 LEU A CA 10
ATOM 10180 C C . LEU A 1 56 ? 0.367 10.935 14.892 1.00 63.45 56 LEU A C 10
ATOM 10181 O O . LEU A 1 56 ? -0.044 10.985 16.053 1.00 62.55 56 LEU A O 10
ATOM 10197 N N . GLU A 1 57 ? 0.223 11.929 14.035 1.00 35.43 57 GLU A N 10
ATOM 10198 C CA . GLU A 1 57 ? -0.505 13.123 14.393 1.00 42.51 57 GLU A CA 10
ATOM 10199 C C . GLU A 1 57 ? -1.946 12.957 13.945 1.00 52.52 57 GLU A C 10
ATOM 10200 O O . GLU A 1 57 ? -2.306 13.301 12.815 1.00 23.33 57 GLU A O 10
ATOM 10212 N N . HIS A 1 58 ? -2.737 12.360 14.818 1.00 24.24 58 HIS A N 10
ATOM 10213 C CA . HIS A 1 58 ? -4.160 12.170 14.587 1.00 25.24 58 HIS A CA 10
ATOM 10214 C C . HIS A 1 58 ? -4.754 11.500 15.812 1.00 72.44 58 HIS A C 10
ATOM 10215 O O . HIS A 1 58 ? -5.831 11.865 16.271 1.00 22.22 58 HIS A O 10
ATOM 10230 N N . HIS A 1 59 ? -4.022 10.502 16.325 1.00 44.13 59 HIS A N 10
ATOM 10231 C CA . HIS A 1 59 ? -4.300 9.890 17.631 1.00 13.45 59 HIS A CA 10
ATOM 10232 C C . HIS A 1 59 ? -5.665 9.200 17.670 1.00 13.12 59 HIS A C 10
ATOM 10233 O O . HIS A 1 59 ? -6.150 8.841 18.745 1.00 20.41 59 HIS A O 10
ATOM 10248 N N . HIS A 1 60 ? -6.273 8.989 16.512 1.00 60.24 60 HIS A N 10
ATOM 10249 C CA . HIS A 1 60 ? -7.640 8.496 16.465 1.00 42.35 60 HIS A CA 10
ATOM 10250 C C . HIS A 1 60 ? -7.687 6.989 16.247 1.00 25.33 60 HIS A C 10
ATOM 10251 O O . HIS A 1 60 ? -7.252 6.483 15.214 1.00 2.53 60 HIS A O 10
ATOM 10266 N N . HIS A 1 61 ? -8.216 6.286 17.235 1.00 13.01 61 HIS A N 10
ATOM 10267 C CA . HIS A 1 61 ? -8.495 4.864 17.110 1.00 13.34 61 HIS A CA 10
ATOM 10268 C C . HIS A 1 61 ? -9.770 4.686 16.287 1.00 23.33 61 HIS A C 10
ATOM 10269 O O . HIS A 1 61 ? -10.864 4.973 16.769 1.00 64.12 61 HIS A O 10
ATOM 10284 N N . HIS A 1 62 ? -9.621 4.241 15.042 1.00 41.23 62 HIS A N 10
ATOM 10285 C CA . HIS A 1 62 ? -10.759 4.146 14.129 1.00 23.54 62 HIS A CA 10
ATOM 10286 C C . HIS A 1 62 ? -11.791 3.144 14.636 1.00 3.24 62 HIS A C 10
ATOM 10287 O O . HIS A 1 62 ? -11.449 2.139 15.265 1.00 14.22 62 HIS A O 10
ATOM 10302 N N . HIS A 1 63 ? -13.050 3.428 14.356 1.00 33.41 63 HIS A N 10
ATOM 10303 C CA . HIS A 1 63 ? -14.138 2.545 14.731 1.00 5.51 63 HIS A CA 10
ATOM 10304 C C . HIS A 1 63 ? -14.755 1.949 13.475 1.00 70.01 63 HIS A C 10
ATOM 10305 O O . HIS A 1 63 ? -15.493 2.674 12.775 1.00 38.27 63 HIS A O 10
ATOM 10321 N N . MET A 1 1 ? 3.566 -16.435 2.937 1.00 12.14 1 MET A N 11
ATOM 10322 C CA . MET A 1 1 ? 4.276 -15.194 2.575 1.00 34.24 1 MET A CA 11
ATOM 10323 C C . MET A 1 1 ? 5.301 -15.455 1.477 1.00 35.53 1 MET A C 11
ATOM 10324 O O . MET A 1 1 ? 6.278 -16.179 1.675 1.00 31.32 1 MET A O 11
ATOM 10340 N N . GLY A 1 2 ? 5.063 -14.862 0.323 1.00 21.22 2 GLY A N 11
ATOM 10341 C CA . GLY A 1 2 ? 5.970 -14.977 -0.795 1.00 64.35 2 GLY A CA 11
ATOM 10342 C C . GLY A 1 2 ? 5.740 -13.853 -1.773 1.00 61.30 2 GLY A C 11
ATOM 10343 O O . GLY A 1 2 ? 5.280 -14.085 -2.892 1.00 0.20 2 GLY A O 11
ATOM 10347 N N . GLU A 1 3 ? 6.060 -12.634 -1.329 1.00 14.44 3 GLU A N 11
ATOM 10348 C CA . GLU A 1 3 ? 5.744 -11.402 -2.057 1.00 23.31 3 GLU A CA 11
ATOM 10349 C C . GLU A 1 3 ? 4.233 -11.164 -2.062 1.00 71.13 3 GLU A C 11
ATOM 10350 O O . GLU A 1 3 ? 3.444 -12.086 -2.269 1.00 63.21 3 GLU A O 11
ATOM 10362 N N . LEU A 1 4 ? 3.823 -9.935 -1.805 1.00 21.24 4 LEU A N 11
ATOM 10363 C CA . LEU A 1 4 ? 2.405 -9.613 -1.770 1.00 15.53 4 LEU A CA 11
ATOM 10364 C C . LEU A 1 4 ? 1.904 -9.240 -3.153 1.00 0.01 4 LEU A C 11
ATOM 10365 O O . LEU A 1 4 ? 2.689 -8.907 -4.042 1.00 25.30 4 LEU A O 11
ATOM 10381 N N . SER A 1 5 ? 0.598 -9.290 -3.332 1.00 41.31 5 SER A N 11
ATOM 10382 C CA . SER A 1 5 ? -0.003 -8.988 -4.615 1.00 72.05 5 SER A CA 11
ATOM 10383 C C . SER A 1 5 ? -0.684 -7.623 -4.590 1.00 33.52 5 SER A C 11
ATOM 10384 O O . SER A 1 5 ? -1.782 -7.473 -4.057 1.00 21.03 5 SER A O 11
ATOM 10392 N N . TRP A 1 6 ? -0.009 -6.627 -5.141 1.00 31.34 6 TRP A N 11
ATOM 10393 C CA . TRP A 1 6 ? -0.582 -5.295 -5.279 1.00 42.43 6 TRP A CA 11
ATOM 10394 C C . TRP A 1 6 ? -1.446 -5.231 -6.534 1.00 33.54 6 TRP A C 11
ATOM 10395 O O . TRP A 1 6 ? -1.072 -5.774 -7.574 1.00 4.43 6 TRP A O 11
ATOM 10416 N N . THR A 1 7 ? -2.608 -4.604 -6.436 1.00 75.11 7 THR A N 11
ATOM 10417 C CA . THR A 1 7 ? -3.482 -4.468 -7.591 1.00 12.13 7 THR A CA 11
ATOM 10418 C C . THR A 1 7 ? -3.275 -3.117 -8.266 1.00 72.14 7 THR A C 11
ATOM 10419 O O . THR A 1 7 ? -2.571 -2.251 -7.735 1.00 31.23 7 THR A O 11
ATOM 10430 N N . ALA A 1 8 ? -3.889 -2.938 -9.432 1.00 24.02 8 ALA A N 11
ATOM 10431 C CA . ALA A 1 8 ? -3.747 -1.704 -10.196 1.00 14.23 8 ALA A CA 11
ATOM 10432 C C . ALA A 1 8 ? -4.262 -0.506 -9.405 1.00 0.11 8 ALA A C 11
ATOM 10433 O O . ALA A 1 8 ? -3.714 0.593 -9.499 1.00 21.12 8 ALA A O 11
ATOM 10440 N N . GLU A 1 9 ? -5.312 -0.730 -8.624 1.00 12.54 9 GLU A N 11
ATOM 10441 C CA . GLU A 1 9 ? -5.886 0.321 -7.789 1.00 54.33 9 GLU A CA 11
ATOM 10442 C C . GLU A 1 9 ? -4.862 0.808 -6.771 1.00 63.21 9 GLU A C 11
ATOM 10443 O O . GLU A 1 9 ? -4.579 2.003 -6.680 1.00 55.41 9 GLU A O 11
ATOM 10455 N N . ALA A 1 10 ? -4.298 -0.135 -6.023 1.00 31.10 10 ALA A N 11
ATOM 10456 C CA . ALA A 1 10 ? -3.343 0.183 -4.969 1.00 72.43 10 ALA A CA 11
ATOM 10457 C C . ALA A 1 10 ? -2.098 0.849 -5.538 1.00 2.45 10 ALA A C 11
ATOM 10458 O O . ALA A 1 10 ? -1.636 1.861 -5.016 1.00 24.20 10 ALA A O 11
ATOM 10465 N N . GLU A 1 11 ? -1.574 0.285 -6.622 1.00 30.22 11 GLU A N 11
ATOM 10466 C CA . GLU A 1 11 ? -0.405 0.844 -7.292 1.00 20.24 11 GLU A CA 11
ATOM 10467 C C . GLU A 1 11 ? -0.666 2.277 -7.751 1.00 43.14 11 GLU A C 11
ATOM 10468 O O . GLU A 1 11 ? 0.206 3.139 -7.638 1.00 33.42 11 GLU A O 11
ATOM 10480 N N . LYS A 1 12 ? -1.874 2.530 -8.244 1.00 50.24 12 LYS A N 11
ATOM 10481 C CA . LYS A 1 12 ? -2.245 3.854 -8.727 1.00 71.43 12 LYS A CA 11
ATOM 10482 C C . LYS A 1 12 ? -2.343 4.841 -7.566 1.00 60.14 12 LYS A C 11
ATOM 10483 O O . LYS A 1 12 ? -1.887 5.982 -7.667 1.00 50.21 12 LYS A O 11
ATOM 10502 N N . MET A 1 13 ? -2.933 4.389 -6.465 1.00 33.34 13 MET A N 11
ATOM 10503 C CA . MET A 1 13 ? -3.071 5.213 -5.267 1.00 4.54 13 MET A CA 11
ATOM 10504 C C . MET A 1 13 ? -1.709 5.458 -4.626 1.00 1.03 13 MET A C 11
ATOM 10505 O O . MET A 1 13 ? -1.489 6.479 -3.973 1.00 44.21 13 MET A O 11
ATOM 10519 N N . LEU A 1 14 ? -0.797 4.512 -4.821 1.00 34.40 14 LEU A N 11
ATOM 10520 C CA . LEU A 1 14 ? 0.573 4.641 -4.340 1.00 22.21 14 LEU A CA 11
ATOM 10521 C C . LEU A 1 14 ? 1.352 5.620 -5.219 1.00 20.31 14 LEU A C 11
ATOM 10522 O O . LEU A 1 14 ? 2.403 6.129 -4.830 1.00 44.41 14 LEU A O 11
ATOM 10538 N N . GLY A 1 15 ? 0.816 5.887 -6.405 1.00 54.24 15 GLY A N 11
ATOM 10539 C CA . GLY A 1 15 ? 1.450 6.808 -7.333 1.00 15.30 15 GLY A CA 11
ATOM 10540 C C . GLY A 1 15 ? 1.354 8.251 -6.877 1.00 50.40 15 GLY A C 11
ATOM 10541 O O . GLY A 1 15 ? 1.999 9.134 -7.439 1.00 55.02 15 GLY A O 11
ATOM 10545 N N . LYS A 1 16 ? 0.542 8.490 -5.853 1.00 74.33 16 LYS A N 11
ATOM 10546 C CA . LYS A 1 16 ? 0.413 9.822 -5.274 1.00 74.20 16 LYS A CA 11
ATOM 10547 C C . LYS A 1 16 ? 1.673 10.193 -4.503 1.00 13.12 16 LYS A C 11
ATOM 10548 O O . LYS A 1 16 ? 1.946 11.368 -4.256 1.00 20.21 16 LYS A O 11
ATOM 10567 N N . VAL A 1 17 ? 2.435 9.179 -4.126 1.00 71.11 17 VAL A N 11
ATOM 10568 C CA . VAL A 1 17 ? 3.634 9.376 -3.335 1.00 23.31 17 VAL A CA 11
ATOM 10569 C C . VAL A 1 17 ? 4.863 9.437 -4.238 1.00 40.42 17 VAL A C 11
ATOM 10570 O O . VAL A 1 17 ? 5.110 8.516 -5.018 1.00 72.52 17 VAL A O 11
ATOM 10583 N N . PRO A 1 18 ? 5.643 10.534 -4.154 1.00 25.32 18 PRO A N 11
ATOM 10584 C CA . PRO A 1 18 ? 6.870 10.700 -4.943 1.00 22.34 18 PRO A CA 11
ATOM 10585 C C . PRO A 1 18 ? 7.816 9.525 -4.772 1.00 53.41 18 PRO A C 11
ATOM 10586 O O . PRO A 1 18 ? 8.030 9.043 -3.660 1.00 75.41 18 PRO A O 11
ATOM 10597 N N . PHE A 1 19 ? 8.401 9.104 -5.884 1.00 74.24 19 PHE A N 11
ATOM 10598 C CA . PHE A 1 19 ? 9.153 7.855 -5.962 1.00 44.24 19 PHE A CA 11
ATOM 10599 C C . PHE A 1 19 ? 10.245 7.748 -4.895 1.00 13.40 19 PHE A C 11
ATOM 10600 O O . PHE A 1 19 ? 10.553 6.649 -4.433 1.00 50.12 19 PHE A O 11
ATOM 10617 N N . PHE A 1 20 ? 10.812 8.884 -4.503 1.00 33.11 20 PHE A N 11
ATOM 10618 C CA . PHE A 1 20 ? 11.895 8.912 -3.521 1.00 44.13 20 PHE A CA 11
ATOM 10619 C C . PHE A 1 20 ? 11.463 8.272 -2.204 1.00 70.12 20 PHE A C 11
ATOM 10620 O O . PHE A 1 20 ? 12.245 7.587 -1.543 1.00 43.42 20 PHE A O 11
ATOM 10637 N N . VAL A 1 21 ? 10.211 8.499 -1.829 1.00 74.43 21 VAL A N 11
ATOM 10638 C CA . VAL A 1 21 ? 9.689 7.965 -0.581 1.00 12.12 21 VAL A CA 11
ATOM 10639 C C . VAL A 1 21 ? 8.558 6.976 -0.846 1.00 71.31 21 VAL A C 11
ATOM 10640 O O . VAL A 1 21 ? 7.995 6.401 0.083 1.00 3.01 21 VAL A O 11
ATOM 10653 N N . ARG A 1 22 ? 8.242 6.778 -2.120 1.00 35.11 22 ARG A N 11
ATOM 10654 C CA . ARG A 1 22 ? 7.180 5.866 -2.525 1.00 41.24 22 ARG A CA 11
ATOM 10655 C C . ARG A 1 22 ? 7.519 4.440 -2.114 1.00 43.44 22 ARG A C 11
ATOM 10656 O O . ARG A 1 22 ? 6.693 3.736 -1.534 1.00 3.31 22 ARG A O 11
ATOM 10677 N N . LYS A 1 23 ? 8.744 4.027 -2.415 1.00 14.13 23 LYS A N 11
ATOM 10678 C CA . LYS A 1 23 ? 9.226 2.702 -2.046 1.00 32.44 23 LYS A CA 11
ATOM 10679 C C . LYS A 1 23 ? 9.259 2.545 -0.531 1.00 24.31 23 LYS A C 11
ATOM 10680 O O . LYS A 1 23 ? 9.028 1.454 -0.001 1.00 41.21 23 LYS A O 11
ATOM 10699 N N . LYS A 1 24 ? 9.524 3.648 0.157 1.00 72.43 24 LYS A N 11
ATOM 10700 C CA . LYS A 1 24 ? 9.508 3.665 1.610 1.00 72.44 24 LYS A CA 11
ATOM 10701 C C . LYS A 1 24 ? 8.098 3.383 2.112 1.00 33.12 24 LYS A C 11
ATOM 10702 O O . LYS A 1 24 ? 7.884 2.493 2.939 1.00 53.42 24 LYS A O 11
ATOM 10721 N N . VAL A 1 25 ? 7.141 4.139 1.589 1.00 1.11 25 VAL A N 11
ATOM 10722 C CA . VAL A 1 25 ? 5.743 3.977 1.959 1.00 43.21 25 VAL A CA 11
ATOM 10723 C C . VAL A 1 25 ? 5.232 2.597 1.565 1.00 72.24 25 VAL A C 11
ATOM 10724 O O . VAL A 1 25 ? 4.570 1.933 2.357 1.00 13.13 25 VAL A O 11
ATOM 10737 N N . ARG A 1 26 ? 5.568 2.159 0.351 1.00 24.13 26 ARG A N 11
ATOM 10738 C CA . ARG A 1 26 ? 5.106 0.869 -0.149 1.00 34.43 26 ARG A CA 11
ATOM 10739 C C . ARG A 1 26 ? 5.522 -0.256 0.785 1.00 4.53 26 ARG A C 11
ATOM 10740 O O . ARG A 1 26 ? 4.710 -1.110 1.129 1.00 10.30 26 ARG A O 11
ATOM 10761 N N . LYS A 1 27 ? 6.782 -0.244 1.198 1.00 4.05 27 LYS A N 11
ATOM 10762 C CA . LYS A 1 27 ? 7.305 -1.282 2.074 1.00 24.13 27 LYS A CA 11
ATOM 10763 C C . LYS A 1 27 ? 6.574 -1.262 3.416 1.00 64.53 27 LYS A C 11
ATOM 10764 O O . LYS A 1 27 ? 6.400 -2.298 4.059 1.00 75.52 27 LYS A O 11
ATOM 10783 N N . ASN A 1 28 ? 6.138 -0.078 3.829 1.00 32.42 28 ASN A N 11
ATOM 10784 C CA . ASN A 1 28 ? 5.333 0.050 5.038 1.00 53.32 28 ASN A CA 11
ATOM 10785 C C . ASN A 1 28 ? 3.959 -0.582 4.837 1.00 62.51 28 ASN A C 11
ATOM 10786 O O . ASN A 1 28 ? 3.428 -1.227 5.743 1.00 72.31 28 ASN A O 11
ATOM 10797 N N . THR A 1 29 ? 3.384 -0.401 3.651 1.00 4.40 29 THR A N 11
ATOM 10798 C CA . THR A 1 29 ? 2.108 -1.027 3.322 1.00 71.24 29 THR A CA 11
ATOM 10799 C C . THR A 1 29 ? 2.249 -2.537 3.167 1.00 52.34 29 THR A C 11
ATOM 10800 O O . THR A 1 29 ? 1.357 -3.284 3.565 1.00 31.32 29 THR A O 11
ATOM 10811 N N . ASP A 1 30 ? 3.362 -2.983 2.580 1.00 10.33 30 ASP A N 11
ATOM 10812 C CA . ASP A 1 30 ? 3.654 -4.414 2.486 1.00 63.52 30 ASP A CA 11
ATOM 10813 C C . ASP A 1 30 ? 3.623 -5.021 3.883 1.00 13.53 30 ASP A C 11
ATOM 10814 O O . ASP A 1 30 ? 3.033 -6.074 4.110 1.00 2.12 30 ASP A O 11
ATOM 10823 N N . ASN A 1 31 ? 4.237 -4.323 4.831 1.00 24.15 31 ASN A N 11
ATOM 10824 C CA . ASN A 1 31 ? 4.226 -4.754 6.224 1.00 74.04 31 ASN A CA 11
ATOM 10825 C C . ASN A 1 31 ? 2.834 -4.620 6.831 1.00 41.23 31 ASN A C 11
ATOM 10826 O O . ASN A 1 31 ? 2.443 -5.423 7.678 1.00 15.01 31 ASN A O 11
ATOM 10837 N N . TYR A 1 32 ? 2.076 -3.622 6.381 1.00 60.32 32 TYR A N 11
ATOM 10838 C CA . TYR A 1 32 ? 0.729 -3.399 6.896 1.00 63.34 32 TYR A CA 11
ATOM 10839 C C . TYR A 1 32 ? -0.194 -4.524 6.453 1.00 4.10 32 TYR A C 11
ATOM 10840 O O . TYR A 1 32 ? -1.021 -5.011 7.226 1.00 0.41 32 TYR A O 11
ATOM 10858 N N . ALA A 1 33 ? -0.039 -4.936 5.206 1.00 24.50 33 ALA A N 11
ATOM 10859 C CA . ALA A 1 33 ? -0.815 -6.032 4.658 1.00 71.32 33 ALA A CA 11
ATOM 10860 C C . ALA A 1 33 ? -0.549 -7.316 5.433 1.00 53.34 33 ALA A C 11
ATOM 10861 O O . ALA A 1 33 ? -1.477 -8.033 5.799 1.00 53.12 33 ALA A O 11
ATOM 10868 N N . ARG A 1 34 ? 0.724 -7.585 5.703 1.00 51.21 34 ARG A N 11
ATOM 10869 C CA . ARG A 1 34 ? 1.114 -8.747 6.497 1.00 62.42 34 ARG A CA 11
ATOM 10870 C C . ARG A 1 34 ? 0.541 -8.637 7.900 1.00 44.44 34 ARG A C 11
ATOM 10871 O O . ARG A 1 34 ? 0.089 -9.622 8.483 1.00 22.42 34 ARG A O 11
ATOM 10892 N N . GLU A 1 35 ? 0.557 -7.417 8.421 1.00 61.25 35 GLU A N 11
ATOM 10893 C CA . GLU A 1 35 ? 0.075 -7.141 9.759 1.00 42.14 35 GLU A CA 11
ATOM 10894 C C . GLU A 1 35 ? -1.397 -7.541 9.897 1.00 32.52 35 GLU A C 11
ATOM 10895 O O . GLU A 1 35 ? -1.781 -8.217 10.850 1.00 13.23 35 GLU A O 11
ATOM 10907 N N . ILE A 1 36 ? -2.210 -7.138 8.927 1.00 11.13 36 ILE A N 11
ATOM 10908 C CA . ILE A 1 36 ? -3.643 -7.421 8.960 1.00 33.11 36 ILE A CA 11
ATOM 10909 C C . ILE A 1 36 ? -3.963 -8.794 8.366 1.00 34.22 36 ILE A C 11
ATOM 10910 O O . ILE A 1 36 ? -5.092 -9.278 8.477 1.00 3.13 36 ILE A O 11
ATOM 10926 N N . GLY A 1 37 ? -2.970 -9.413 7.734 1.00 50.43 37 GLY A N 11
ATOM 10927 C CA . GLY A 1 37 ? -3.143 -10.756 7.206 1.00 41.50 37 GLY A CA 11
ATOM 10928 C C . GLY A 1 37 ? -3.699 -10.769 5.793 1.00 1.42 37 GLY A C 11
ATOM 10929 O O . GLY A 1 37 ? -4.379 -11.717 5.397 1.00 3.14 37 GLY A O 11
ATOM 10933 N N . GLU A 1 38 ? -3.407 -9.724 5.030 1.00 0.00 38 GLU A N 11
ATOM 10934 C CA . GLU A 1 38 ? -3.889 -9.610 3.658 1.00 3.22 38 GLU A CA 11
ATOM 10935 C C . GLU A 1 38 ? -2.737 -9.754 2.665 1.00 43.54 38 GLU A C 11
ATOM 10936 O O . GLU A 1 38 ? -1.905 -8.861 2.542 1.00 31.31 38 GLU A O 11
ATOM 10948 N N . PRO A 1 39 ? -2.667 -10.887 1.951 1.00 4.00 39 PRO A N 11
ATOM 10949 C CA . PRO A 1 39 ? -1.634 -11.126 0.938 1.00 13.10 39 PRO A CA 11
ATOM 10950 C C . PRO A 1 39 ? -1.825 -10.252 -0.300 1.00 63.13 39 PRO A C 11
ATOM 10951 O O . PRO A 1 39 ? -0.893 -10.040 -1.075 1.00 70.50 39 PRO A O 11
ATOM 10962 N N . VAL A 1 40 ? -3.038 -9.747 -0.480 1.00 44.30 40 VAL A N 11
ATOM 10963 C CA . VAL A 1 40 ? -3.349 -8.901 -1.620 1.00 13.31 40 VAL A CA 11
ATOM 10964 C C . VAL A 1 40 ? -3.635 -7.475 -1.165 1.00 1.33 40 VAL A C 11
ATOM 10965 O O . VAL A 1 40 ? -4.521 -7.247 -0.339 1.00 10.43 40 VAL A O 11
ATOM 10978 N N . VAL A 1 41 ? -2.881 -6.525 -1.694 1.00 14.45 41 VAL A N 11
ATOM 10979 C CA . VAL A 1 41 ? -3.084 -5.125 -1.365 1.00 43.14 41 VAL A CA 11
ATOM 10980 C C . VAL A 1 41 ? -3.994 -4.475 -2.401 1.00 60.41 41 VAL A C 11
ATOM 10981 O O . VAL A 1 41 ? -3.590 -4.228 -3.540 1.00 2.31 41 VAL A O 11
ATOM 10994 N N . THR A 1 42 ? -5.231 -4.243 -2.006 1.00 20.52 42 THR A N 11
ATOM 10995 C CA . THR A 1 42 ? -6.209 -3.598 -2.864 1.00 60.43 42 THR A CA 11
ATOM 10996 C C . THR A 1 42 ? -6.286 -2.109 -2.547 1.00 55.10 42 THR A C 11
ATOM 10997 O O . THR A 1 42 ? -5.556 -1.616 -1.679 1.00 34.41 42 THR A O 11
ATOM 11008 N N . ALA A 1 43 ? -7.165 -1.394 -3.244 1.00 40.43 43 ALA A N 11
ATOM 11009 C CA . ALA A 1 43 ? -7.440 -0.003 -2.924 1.00 72.31 43 ALA A CA 11
ATOM 11010 C C . ALA A 1 43 ? -7.974 0.093 -1.506 1.00 33.34 43 ALA A C 11
ATOM 11011 O O . ALA A 1 43 ? -7.666 1.026 -0.774 1.00 23.25 43 ALA A O 11
ATOM 11018 N N . ASP A 1 44 ? -8.773 -0.902 -1.135 1.00 1.55 44 ASP A N 11
ATOM 11019 C CA . ASP A 1 44 ? -9.306 -1.021 0.216 1.00 20.22 44 ASP A CA 11
ATOM 11020 C C . ASP A 1 44 ? -8.182 -1.128 1.243 1.00 1.02 44 ASP A C 11
ATOM 11021 O O . ASP A 1 44 ? -8.136 -0.364 2.209 1.00 35.41 44 ASP A O 11
ATOM 11030 N N . VAL A 1 45 ? -7.270 -2.068 1.020 1.00 5.25 45 VAL A N 11
ATOM 11031 C CA . VAL A 1 45 ? -6.153 -2.283 1.934 1.00 41.12 45 VAL A CA 11
ATOM 11032 C C . VAL A 1 45 ? -5.289 -1.027 2.043 1.00 71.14 45 VAL A C 11
ATOM 11033 O O . VAL A 1 45 ? -4.880 -0.636 3.138 1.00 10.22 45 VAL A O 11
ATOM 11046 N N . PHE A 1 46 ? -5.040 -0.385 0.908 1.00 23.01 46 PHE A N 11
ATOM 11047 C CA . PHE A 1 46 ? -4.233 0.824 0.878 1.00 5.44 46 PHE A CA 11
ATOM 11048 C C . PHE A 1 46 ? -4.975 1.980 1.550 1.00 45.35 46 PHE A C 11
ATOM 11049 O O . PHE A 1 46 ? -4.370 2.799 2.239 1.00 53.43 46 PHE A O 11
ATOM 11066 N N . ARG A 1 47 ? -6.290 2.026 1.356 1.00 1.33 47 ARG A N 11
ATOM 11067 C CA . ARG A 1 47 ? -7.131 3.069 1.940 1.00 71.53 47 ARG A CA 11
ATOM 11068 C C . ARG A 1 47 ? -7.089 3.013 3.466 1.00 15.51 47 ARG A C 11
ATOM 11069 O O . ARG A 1 47 ? -6.952 4.041 4.130 1.00 23.42 47 ARG A O 11
ATOM 11090 N N . LYS A 1 48 ? -7.201 1.809 4.014 1.00 32.44 48 LYS A N 11
ATOM 11091 C CA . LYS A 1 48 ? -7.119 1.610 5.459 1.00 51.32 48 LYS A CA 11
ATOM 11092 C C . LYS A 1 48 ? -5.733 1.980 5.978 1.00 72.23 48 LYS A C 11
ATOM 11093 O O . LYS A 1 48 ? -5.589 2.488 7.094 1.00 21.23 48 LYS A O 11
ATOM 11112 N N . ALA A 1 49 ? -4.721 1.731 5.153 1.00 14.05 49 ALA A N 11
ATOM 11113 C CA . ALA A 1 49 ? -3.344 2.049 5.503 1.00 10.13 49 ALA A CA 11
ATOM 11114 C C . ALA A 1 49 ? -3.139 3.554 5.612 1.00 51.11 49 ALA A C 11
ATOM 11115 O O . ALA A 1 49 ? -2.394 4.017 6.473 1.00 53.42 49 ALA A O 11
ATOM 11122 N N . LYS A 1 50 ? -3.807 4.310 4.741 1.00 64.32 50 LYS A N 11
ATOM 11123 C CA . LYS A 1 50 ? -3.706 5.770 4.747 1.00 44.20 50 LYS A CA 11
ATOM 11124 C C . LYS A 1 50 ? -4.018 6.316 6.134 1.00 14.55 50 LYS A C 11
ATOM 11125 O O . LYS A 1 50 ? -3.263 7.115 6.690 1.00 44.25 50 LYS A O 11
ATOM 11144 N N . GLU A 1 51 ? -5.132 5.856 6.681 1.00 73.24 51 GLU A N 11
ATOM 11145 C CA . GLU A 1 51 ? -5.577 6.268 8.004 1.00 23.45 51 GLU A CA 11
ATOM 11146 C C . GLU A 1 51 ? -4.628 5.755 9.083 1.00 40.15 51 GLU A C 11
ATOM 11147 O O . GLU A 1 51 ? -4.326 6.456 10.049 1.00 24.25 51 GLU A O 11
ATOM 11159 N N . HIS A 1 52 ? -4.152 4.531 8.903 1.00 23.43 52 HIS A N 11
ATOM 11160 C CA . HIS A 1 52 ? -3.329 3.869 9.908 1.00 63.43 52 HIS A CA 11
ATOM 11161 C C . HIS A 1 52 ? -1.958 4.528 10.033 1.00 41.50 52 HIS A C 11
ATOM 11162 O O . HIS A 1 52 ? -1.421 4.648 11.135 1.00 12.12 52 HIS A O 11
ATOM 11177 N N . LEU A 1 53 ? -1.398 4.948 8.907 1.00 13.21 53 LEU A N 11
ATOM 11178 C CA . LEU A 1 53 ? -0.064 5.542 8.889 1.00 62.42 53 LEU A CA 11
ATOM 11179 C C . LEU A 1 53 ? -0.046 6.891 9.598 1.00 3.33 53 LEU A C 11
ATOM 11180 O O . LEU A 1 53 ? 0.995 7.328 10.097 1.00 42.51 53 LEU A O 11
ATOM 11196 N N . GLY A 1 54 ? -1.191 7.552 9.637 1.00 35.24 54 GLY A N 11
ATOM 11197 C CA . GLY A 1 54 ? -1.277 8.827 10.310 1.00 13.25 54 GLY A CA 11
ATOM 11198 C C . GLY A 1 54 ? -2.214 9.777 9.605 1.00 42.34 54 GLY A C 11
ATOM 11199 O O . GLY A 1 54 ? -3.234 9.357 9.057 1.00 32.20 54 GLY A O 11
ATOM 11203 N N . GLY A 1 55 ? -1.867 11.053 9.604 1.00 23.32 55 GLY A N 11
ATOM 11204 C CA . GLY A 1 55 ? -2.723 12.050 8.996 1.00 33.31 55 GLY A CA 11
ATOM 11205 C C . GLY A 1 55 ? -1.964 12.984 8.083 1.00 61.13 55 GLY A C 11
ATOM 11206 O O . GLY A 1 55 ? -2.334 14.149 7.936 1.00 53.52 55 GLY A O 11
ATOM 11210 N N . LEU A 1 56 ? -0.898 12.475 7.476 1.00 54.11 56 LEU A N 11
ATOM 11211 C CA . LEU A 1 56 ? -0.097 13.265 6.546 1.00 62.01 56 LEU A CA 11
ATOM 11212 C C . LEU A 1 56 ? -0.940 13.689 5.346 1.00 33.30 56 LEU A C 11
ATOM 11213 O O . LEU A 1 56 ? -0.871 14.831 4.895 1.00 14.21 56 LEU A O 11
ATOM 11229 N N . GLU A 1 57 ? -1.742 12.763 4.846 1.00 41.41 57 GLU A N 11
ATOM 11230 C CA . GLU A 1 57 ? -2.660 13.052 3.758 1.00 0.33 57 GLU A CA 11
ATOM 11231 C C . GLU A 1 57 ? -4.064 13.205 4.331 1.00 11.10 57 GLU A C 11
ATOM 11232 O O . GLU A 1 57 ? -4.763 12.219 4.560 1.00 15.04 57 GLU A O 11
ATOM 11244 N N . HIS A 1 58 ? -4.455 14.441 4.605 1.00 41.44 58 HIS A N 11
ATOM 11245 C CA . HIS A 1 58 ? -5.715 14.698 5.292 1.00 63.33 58 HIS A CA 11
ATOM 11246 C C . HIS A 1 58 ? -6.681 15.476 4.404 1.00 60.40 58 HIS A C 11
ATOM 11247 O O . HIS A 1 58 ? -7.882 15.519 4.667 1.00 32.25 58 HIS A O 11
ATOM 11262 N N . HIS A 1 59 ? -6.155 16.099 3.364 1.00 0.55 59 HIS A N 11
ATOM 11263 C CA . HIS A 1 59 ? -6.987 16.823 2.413 1.00 42.20 59 HIS A CA 11
ATOM 11264 C C . HIS A 1 59 ? -7.318 15.942 1.220 1.00 55.33 59 HIS A C 11
ATOM 11265 O O . HIS A 1 59 ? -6.428 15.522 0.483 1.00 73.02 59 HIS A O 11
ATOM 11280 N N . HIS A 1 60 ? -8.596 15.654 1.036 1.00 73.23 60 HIS A N 11
ATOM 11281 C CA . HIS A 1 60 ? -9.031 14.862 -0.101 1.00 41.21 60 HIS A CA 11
ATOM 11282 C C . HIS A 1 60 ? -10.208 15.536 -0.793 1.00 13.24 60 HIS A C 11
ATOM 11283 O O . HIS A 1 60 ? -11.338 15.051 -0.747 1.00 71.52 60 HIS A O 11
ATOM 11298 N N . HIS A 1 61 ? -9.936 16.673 -1.411 1.00 21.25 61 HIS A N 11
ATOM 11299 C CA . HIS A 1 61 ? -10.942 17.391 -2.180 1.00 21.20 61 HIS A CA 11
ATOM 11300 C C . HIS A 1 61 ? -10.881 16.921 -3.623 1.00 4.11 61 HIS A C 11
ATOM 11301 O O . HIS A 1 61 ? -11.892 16.875 -4.324 1.00 2.11 61 HIS A O 11
ATOM 11316 N N . HIS A 1 62 ? -9.673 16.570 -4.049 1.00 75.13 62 HIS A N 11
ATOM 11317 C CA . HIS A 1 62 ? -9.443 16.050 -5.390 1.00 2.53 62 HIS A CA 11
ATOM 11318 C C . HIS A 1 62 ? -8.016 15.527 -5.505 1.00 60.33 62 HIS A C 11
ATOM 11319 O O . HIS A 1 62 ? -7.750 14.574 -6.230 1.00 41.21 62 HIS A O 11
ATOM 11334 N N . HIS A 1 63 ? -7.102 16.158 -4.777 1.00 75.13 63 HIS A N 11
ATOM 11335 C CA . HIS A 1 63 ? -5.703 15.744 -4.774 1.00 35.44 63 HIS A CA 11
ATOM 11336 C C . HIS A 1 63 ? -5.254 15.402 -3.360 1.00 3.20 63 HIS A C 11
ATOM 11337 O O . HIS A 1 63 ? -4.823 14.253 -3.132 1.00 36.76 63 HIS A O 11
ATOM 11353 N N . MET A 1 1 ? 12.408 -11.095 -1.442 1.00 62.45 1 MET A N 12
ATOM 11354 C CA . MET A 1 1 ? 12.013 -9.669 -1.432 1.00 15.12 1 MET A CA 12
ATOM 11355 C C . MET A 1 1 ? 10.629 -9.516 -0.817 1.00 15.03 1 MET A C 12
ATOM 11356 O O . MET A 1 1 ? 9.782 -10.401 -0.958 1.00 25.34 1 MET A O 12
ATOM 11372 N N . GLY A 1 2 ? 10.408 -8.403 -0.127 1.00 24.31 2 GLY A N 12
ATOM 11373 C CA . GLY A 1 2 ? 9.111 -8.134 0.464 1.00 70.51 2 GLY A CA 12
ATOM 11374 C C . GLY A 1 2 ? 8.089 -7.748 -0.583 1.00 54.24 2 GLY A C 12
ATOM 11375 O O . GLY A 1 2 ? 7.787 -6.568 -0.769 1.00 53.23 2 GLY A O 12
ATOM 11379 N N . GLU A 1 3 ? 7.576 -8.742 -1.283 1.00 64.33 3 GLU A N 12
ATOM 11380 C CA . GLU A 1 3 ? 6.627 -8.508 -2.352 1.00 30.31 3 GLU A CA 12
ATOM 11381 C C . GLU A 1 3 ? 5.273 -9.107 -2.004 1.00 41.34 3 GLU A C 12
ATOM 11382 O O . GLU A 1 3 ? 5.189 -10.212 -1.465 1.00 41.24 3 GLU A O 12
ATOM 11394 N N . LEU A 1 4 ? 4.225 -8.365 -2.308 1.00 74.21 4 LEU A N 12
ATOM 11395 C CA . LEU A 1 4 ? 2.866 -8.825 -2.094 1.00 61.44 4 LEU A CA 12
ATOM 11396 C C . LEU A 1 4 ? 2.081 -8.662 -3.384 1.00 73.05 4 LEU A C 12
ATOM 11397 O O . LEU A 1 4 ? 2.607 -8.136 -4.362 1.00 3.40 4 LEU A O 12
ATOM 11413 N N . SER A 1 5 ? 0.841 -9.116 -3.399 1.00 23.21 5 SER A N 12
ATOM 11414 C CA . SER A 1 5 ? 0.017 -8.991 -4.587 1.00 63.53 5 SER A CA 12
ATOM 11415 C C . SER A 1 5 ? -0.642 -7.619 -4.635 1.00 71.22 5 SER A C 12
ATOM 11416 O O . SER A 1 5 ? -1.638 -7.367 -3.959 1.00 64.14 5 SER A O 12
ATOM 11424 N N . TRP A 1 6 ? -0.062 -6.731 -5.422 1.00 72.45 6 TRP A N 12
ATOM 11425 C CA . TRP A 1 6 ? -0.560 -5.371 -5.549 1.00 4.03 6 TRP A CA 12
ATOM 11426 C C . TRP A 1 6 ? -1.534 -5.254 -6.711 1.00 22.12 6 TRP A C 12
ATOM 11427 O O . TRP A 1 6 ? -1.313 -5.819 -7.784 1.00 75.44 6 TRP A O 12
ATOM 11448 N N . THR A 1 7 ? -2.612 -4.525 -6.486 1.00 2.34 7 THR A N 12
ATOM 11449 C CA . THR A 1 7 ? -3.601 -4.281 -7.519 1.00 74.35 7 THR A CA 12
ATOM 11450 C C . THR A 1 7 ? -3.355 -2.931 -8.175 1.00 42.14 7 THR A C 12
ATOM 11451 O O . THR A 1 7 ? -2.728 -2.051 -7.578 1.00 53.31 7 THR A O 12
ATOM 11462 N N . ALA A 1 8 ? -3.863 -2.757 -9.389 1.00 55.34 8 ALA A N 12
ATOM 11463 C CA . ALA A 1 8 ? -3.690 -1.506 -10.114 1.00 3.24 8 ALA A CA 12
ATOM 11464 C C . ALA A 1 8 ? -4.407 -0.370 -9.394 1.00 11.21 8 ALA A C 12
ATOM 11465 O O . ALA A 1 8 ? -3.998 0.789 -9.473 1.00 52.41 8 ALA A O 12
ATOM 11472 N N . GLU A 1 9 ? -5.468 -0.718 -8.674 1.00 63.52 9 GLU A N 12
ATOM 11473 C CA . GLU A 1 9 ? -6.234 0.257 -7.909 1.00 53.23 9 GLU A CA 12
ATOM 11474 C C . GLU A 1 9 ? -5.368 0.891 -6.826 1.00 72.44 9 GLU A C 12
ATOM 11475 O O . GLU A 1 9 ? -5.403 2.106 -6.619 1.00 74.04 9 GLU A O 12
ATOM 11487 N N . ALA A 1 10 ? -4.571 0.065 -6.158 1.00 13.00 10 ALA A N 12
ATOM 11488 C CA . ALA A 1 10 ? -3.680 0.546 -5.111 1.00 52.00 10 ALA A CA 12
ATOM 11489 C C . ALA A 1 10 ? -2.510 1.316 -5.713 1.00 63.41 10 ALA A C 12
ATOM 11490 O O . ALA A 1 10 ? -2.087 2.340 -5.177 1.00 72.52 10 ALA A O 12
ATOM 11497 N N . GLU A 1 11 ? -2.011 0.829 -6.846 1.00 54.14 11 GLU A N 12
ATOM 11498 C CA . GLU A 1 11 ? -0.867 1.445 -7.516 1.00 52.15 11 GLU A CA 12
ATOM 11499 C C . GLU A 1 11 ? -1.187 2.863 -7.984 1.00 20.11 11 GLU A C 12
ATOM 11500 O O . GLU A 1 11 ? -0.308 3.721 -8.021 1.00 12.42 11 GLU A O 12
ATOM 11512 N N . LYS A 1 12 ? -2.444 3.106 -8.339 1.00 34.42 12 LYS A N 12
ATOM 11513 C CA . LYS A 1 12 ? -2.870 4.436 -8.765 1.00 43.31 12 LYS A CA 12
ATOM 11514 C C . LYS A 1 12 ? -2.735 5.443 -7.625 1.00 5.24 12 LYS A C 12
ATOM 11515 O O . LYS A 1 12 ? -2.295 6.573 -7.832 1.00 53.31 12 LYS A O 12
ATOM 11534 N N . MET A 1 13 ? -3.098 5.024 -6.418 1.00 31.33 13 MET A N 12
ATOM 11535 C CA . MET A 1 13 ? -3.006 5.895 -5.253 1.00 13.03 13 MET A CA 12
ATOM 11536 C C . MET A 1 13 ? -1.571 5.960 -4.746 1.00 25.31 13 MET A C 12
ATOM 11537 O O . MET A 1 13 ? -1.157 6.956 -4.154 1.00 12.14 13 MET A O 12
ATOM 11551 N N . LEU A 1 14 ? -0.810 4.897 -4.995 1.00 24.05 14 LEU A N 12
ATOM 11552 C CA . LEU A 1 14 ? 0.603 4.864 -4.635 1.00 13.34 14 LEU A CA 12
ATOM 11553 C C . LEU A 1 14 ? 1.397 5.820 -5.521 1.00 12.04 14 LEU A C 12
ATOM 11554 O O . LEU A 1 14 ? 2.458 6.312 -5.136 1.00 72.44 14 LEU A O 12
ATOM 11570 N N . GLY A 1 15 ? 0.860 6.088 -6.707 1.00 73.12 15 GLY A N 12
ATOM 11571 C CA . GLY A 1 15 ? 1.496 7.003 -7.636 1.00 53.51 15 GLY A CA 12
ATOM 11572 C C . GLY A 1 15 ? 1.445 8.444 -7.162 1.00 63.13 15 GLY A C 12
ATOM 11573 O O . GLY A 1 15 ? 2.112 9.316 -7.722 1.00 42.44 15 GLY A O 12
ATOM 11577 N N . LYS A 1 16 ? 0.646 8.703 -6.134 1.00 23.22 16 LYS A N 12
ATOM 11578 C CA . LYS A 1 16 ? 0.579 10.033 -5.540 1.00 14.32 16 LYS A CA 12
ATOM 11579 C C . LYS A 1 16 ? 1.798 10.270 -4.661 1.00 0.34 16 LYS A C 12
ATOM 11580 O O . LYS A 1 16 ? 2.084 11.397 -4.252 1.00 43.31 16 LYS A O 12
ATOM 11599 N N . VAL A 1 17 ? 2.506 9.191 -4.373 1.00 71.52 17 VAL A N 12
ATOM 11600 C CA . VAL A 1 17 ? 3.704 9.248 -3.562 1.00 51.21 17 VAL A CA 12
ATOM 11601 C C . VAL A 1 17 ? 4.940 9.266 -4.456 1.00 64.15 17 VAL A C 12
ATOM 11602 O O . VAL A 1 17 ? 5.110 8.391 -5.309 1.00 61.24 17 VAL A O 12
ATOM 11615 N N . PRO A 1 18 ? 5.803 10.283 -4.294 1.00 11.44 18 PRO A N 12
ATOM 11616 C CA . PRO A 1 18 ? 7.035 10.420 -5.082 1.00 63.14 18 PRO A CA 12
ATOM 11617 C C . PRO A 1 18 ? 7.931 9.197 -4.972 1.00 44.04 18 PRO A C 12
ATOM 11618 O O . PRO A 1 18 ? 8.061 8.606 -3.902 1.00 21.10 18 PRO A O 12
ATOM 11629 N N . PHE A 1 19 ? 8.567 8.851 -6.083 1.00 61.23 19 PHE A N 12
ATOM 11630 C CA . PHE A 1 19 ? 9.337 7.620 -6.200 1.00 61.03 19 PHE A CA 12
ATOM 11631 C C . PHE A 1 19 ? 10.433 7.534 -5.140 1.00 35.33 19 PHE A C 12
ATOM 11632 O O . PHE A 1 19 ? 10.785 6.441 -4.696 1.00 72.43 19 PHE A O 12
ATOM 11649 N N . PHE A 1 20 ? 10.945 8.691 -4.723 1.00 24.51 20 PHE A N 12
ATOM 11650 C CA . PHE A 1 20 ? 12.007 8.752 -3.721 1.00 42.41 20 PHE A CA 12
ATOM 11651 C C . PHE A 1 20 ? 11.598 8.031 -2.439 1.00 32.11 20 PHE A C 12
ATOM 11652 O O . PHE A 1 20 ? 12.388 7.294 -1.850 1.00 45.10 20 PHE A O 12
ATOM 11669 N N . VAL A 1 21 ? 10.357 8.241 -2.017 1.00 13.14 21 VAL A N 12
ATOM 11670 C CA . VAL A 1 21 ? 9.877 7.678 -0.764 1.00 34.35 21 VAL A CA 12
ATOM 11671 C C . VAL A 1 21 ? 8.806 6.620 -1.006 1.00 5.24 21 VAL A C 12
ATOM 11672 O O . VAL A 1 21 ? 8.332 5.981 -0.066 1.00 15.44 21 VAL A O 12
ATOM 11685 N N . ARG A 1 22 ? 8.444 6.429 -2.271 1.00 44.41 22 ARG A N 12
ATOM 11686 C CA . ARG A 1 22 ? 7.410 5.465 -2.641 1.00 3.12 22 ARG A CA 12
ATOM 11687 C C . ARG A 1 22 ? 7.802 4.063 -2.197 1.00 73.12 22 ARG A C 12
ATOM 11688 O O . ARG A 1 22 ? 6.957 3.274 -1.779 1.00 44.41 22 ARG A O 12
ATOM 11709 N N . LYS A 1 23 ? 9.092 3.764 -2.289 1.00 72.14 23 LYS A N 12
ATOM 11710 C CA . LYS A 1 23 ? 9.617 2.475 -1.858 1.00 42.21 23 LYS A CA 12
ATOM 11711 C C . LYS A 1 23 ? 9.342 2.250 -0.374 1.00 30.42 23 LYS A C 12
ATOM 11712 O O . LYS A 1 23 ? 8.954 1.160 0.036 1.00 42.20 23 LYS A O 12
ATOM 11731 N N . LYS A 1 24 ? 9.527 3.298 0.417 1.00 21.43 24 LYS A N 12
ATOM 11732 C CA . LYS A 1 24 ? 9.346 3.207 1.859 1.00 5.03 24 LYS A CA 12
ATOM 11733 C C . LYS A 1 24 ? 7.871 3.099 2.218 1.00 45.14 24 LYS A C 12
ATOM 11734 O O . LYS A 1 24 ? 7.505 2.358 3.126 1.00 64.23 24 LYS A O 12
ATOM 11753 N N . VAL A 1 25 ? 7.028 3.828 1.497 1.00 40.11 25 VAL A N 12
ATOM 11754 C CA . VAL A 1 25 ? 5.586 3.732 1.692 1.00 35.34 25 VAL A CA 12
ATOM 11755 C C . VAL A 1 25 ? 5.107 2.335 1.311 1.00 53.11 25 VAL A C 12
ATOM 11756 O O . VAL A 1 25 ? 4.304 1.726 2.016 1.00 64.33 25 VAL A O 12
ATOM 11769 N N . ARG A 1 26 ? 5.638 1.826 0.206 1.00 73.32 26 ARG A N 12
ATOM 11770 C CA . ARG A 1 26 ? 5.354 0.470 -0.247 1.00 41.25 26 ARG A CA 12
ATOM 11771 C C . ARG A 1 26 ? 5.807 -0.547 0.803 1.00 51.12 26 ARG A C 12
ATOM 11772 O O . ARG A 1 26 ? 5.133 -1.548 1.049 1.00 51.12 26 ARG A O 12
ATOM 11793 N N . LYS A 1 27 ? 6.942 -0.266 1.428 1.00 5.21 27 LYS A N 12
ATOM 11794 C CA . LYS A 1 27 ? 7.458 -1.096 2.509 1.00 75.10 27 LYS A CA 12
ATOM 11795 C C . LYS A 1 27 ? 6.548 -1.012 3.736 1.00 63.22 27 LYS A C 12
ATOM 11796 O O . LYS A 1 27 ? 6.355 -1.997 4.450 1.00 43.42 27 LYS A O 12
ATOM 11815 N N . ASN A 1 28 ? 5.993 0.170 3.981 1.00 53.32 28 ASN A N 12
ATOM 11816 C CA . ASN A 1 28 ? 5.067 0.358 5.094 1.00 62.23 28 ASN A CA 12
ATOM 11817 C C . ASN A 1 28 ? 3.785 -0.431 4.862 1.00 33.22 28 ASN A C 12
ATOM 11818 O O . ASN A 1 28 ? 3.274 -1.074 5.776 1.00 21.24 28 ASN A O 12
ATOM 11829 N N . THR A 1 29 ? 3.275 -0.397 3.635 1.00 4.03 29 THR A N 12
ATOM 11830 C CA . THR A 1 29 ? 2.104 -1.188 3.284 1.00 73.33 29 THR A CA 12
ATOM 11831 C C . THR A 1 29 ? 2.419 -2.675 3.320 1.00 63.31 29 THR A C 12
ATOM 11832 O O . THR A 1 29 ? 1.568 -3.484 3.682 1.00 33.44 29 THR A O 12
ATOM 11843 N N . ASP A 1 30 ? 3.643 -3.026 2.939 1.00 34.34 30 ASP A N 12
ATOM 11844 C CA . ASP A 1 30 ? 4.118 -4.406 3.027 1.00 42.22 30 ASP A CA 12
ATOM 11845 C C . ASP A 1 30 ? 3.966 -4.914 4.456 1.00 15.00 30 ASP A C 12
ATOM 11846 O O . ASP A 1 30 ? 3.453 -6.008 4.700 1.00 5.55 30 ASP A O 12
ATOM 11855 N N . ASN A 1 31 ? 4.375 -4.081 5.399 1.00 72.55 31 ASN A N 12
ATOM 11856 C CA . ASN A 1 31 ? 4.252 -4.406 6.810 1.00 1.42 31 ASN A CA 12
ATOM 11857 C C . ASN A 1 31 ? 2.802 -4.324 7.273 1.00 23.04 31 ASN A C 12
ATOM 11858 O O . ASN A 1 31 ? 2.396 -5.073 8.159 1.00 53.12 31 ASN A O 12
ATOM 11869 N N . TYR A 1 32 ? 2.018 -3.428 6.672 1.00 62.22 32 TYR A N 12
ATOM 11870 C CA . TYR A 1 32 ? 0.622 -3.257 7.070 1.00 63.24 32 TYR A CA 12
ATOM 11871 C C . TYR A 1 32 ? -0.229 -4.426 6.590 1.00 11.22 32 TYR A C 12
ATOM 11872 O O . TYR A 1 32 ? -1.048 -4.959 7.339 1.00 22.24 32 TYR A O 12
ATOM 11890 N N . ALA A 1 33 ? -0.037 -4.820 5.341 1.00 43.30 33 ALA A N 12
ATOM 11891 C CA . ALA A 1 33 ? -0.774 -5.934 4.771 1.00 14.41 33 ALA A CA 12
ATOM 11892 C C . ALA A 1 33 ? -0.464 -7.211 5.533 1.00 34.22 33 ALA A C 12
ATOM 11893 O O . ALA A 1 33 ? -1.353 -8.004 5.837 1.00 21.10 33 ALA A O 12
ATOM 11900 N N . ARG A 1 34 ? 0.804 -7.383 5.877 1.00 1.24 34 ARG A N 12
ATOM 11901 C CA . ARG A 1 34 ? 1.232 -8.524 6.671 1.00 62.32 34 ARG A CA 12
ATOM 11902 C C . ARG A 1 34 ? 0.751 -8.404 8.110 1.00 72.11 34 ARG A C 12
ATOM 11903 O O . ARG A 1 34 ? 0.620 -9.402 8.814 1.00 55.34 34 ARG A O 12
ATOM 11924 N N . GLU A 1 35 ? 0.475 -7.178 8.534 1.00 34.42 35 GLU A N 12
ATOM 11925 C CA . GLU A 1 35 ? -0.034 -6.935 9.872 1.00 30.24 35 GLU A CA 12
ATOM 11926 C C . GLU A 1 35 ? -1.476 -7.424 9.982 1.00 75.20 35 GLU A C 12
ATOM 11927 O O . GLU A 1 35 ? -1.876 -7.994 11.000 1.00 2.15 35 GLU A O 12
ATOM 11939 N N . ILE A 1 36 ? -2.246 -7.202 8.923 1.00 34.22 36 ILE A N 12
ATOM 11940 C CA . ILE A 1 36 ? -3.645 -7.613 8.892 1.00 20.22 36 ILE A CA 12
ATOM 11941 C C . ILE A 1 36 ? -3.805 -9.013 8.299 1.00 44.33 36 ILE A C 12
ATOM 11942 O O . ILE A 1 36 ? -4.906 -9.564 8.272 1.00 50.55 36 ILE A O 12
ATOM 11958 N N . GLY A 1 37 ? -2.705 -9.574 7.812 1.00 53.44 37 GLY A N 12
ATOM 11959 C CA . GLY A 1 37 ? -2.713 -10.942 7.319 1.00 63.43 37 GLY A CA 12
ATOM 11960 C C . GLY A 1 37 ? -3.165 -11.063 5.873 1.00 13.02 37 GLY A C 12
ATOM 11961 O O . GLY A 1 37 ? -3.362 -12.169 5.374 1.00 61.03 37 GLY A O 12
ATOM 11965 N N . GLU A 1 38 ? -3.310 -9.932 5.195 1.00 71.33 38 GLU A N 12
ATOM 11966 C CA . GLU A 1 38 ? -3.789 -9.918 3.816 1.00 50.35 38 GLU A CA 12
ATOM 11967 C C . GLU A 1 38 ? -2.619 -9.781 2.844 1.00 41.22 38 GLU A C 12
ATOM 11968 O O . GLU A 1 38 ? -1.958 -8.748 2.801 1.00 40.22 38 GLU A O 12
ATOM 11980 N N . PRO A 1 39 ? -2.344 -10.829 2.051 1.00 23.11 39 PRO A N 12
ATOM 11981 C CA . PRO A 1 39 ? -1.226 -10.846 1.108 1.00 5.01 39 PRO A CA 12
ATOM 11982 C C . PRO A 1 39 ? -1.542 -10.110 -0.194 1.00 42.30 39 PRO A C 12
ATOM 11983 O O . PRO A 1 39 ? -0.712 -10.051 -1.104 1.00 35.25 39 PRO A O 12
ATOM 11994 N N . VAL A 1 40 ? -2.748 -9.562 -0.281 1.00 24.33 40 VAL A N 12
ATOM 11995 C CA . VAL A 1 40 ? -3.181 -8.837 -1.467 1.00 52.23 40 VAL A CA 12
ATOM 11996 C C . VAL A 1 40 ? -3.511 -7.393 -1.110 1.00 75.42 40 VAL A C 12
ATOM 11997 O O . VAL A 1 40 ? -4.378 -7.132 -0.276 1.00 60.12 40 VAL A O 12
ATOM 12010 N N . VAL A 1 41 ? -2.813 -6.462 -1.741 1.00 65.22 41 VAL A N 12
ATOM 12011 C CA . VAL A 1 41 ? -3.013 -5.047 -1.480 1.00 71.21 41 VAL A CA 12
ATOM 12012 C C . VAL A 1 41 ? -3.964 -4.446 -2.508 1.00 73.42 41 VAL A C 12
ATOM 12013 O O . VAL A 1 41 ? -3.587 -4.178 -3.654 1.00 23.53 41 VAL A O 12
ATOM 12026 N N . THR A 1 42 ? -5.210 -4.276 -2.101 1.00 4.11 42 THR A N 12
ATOM 12027 C CA . THR A 1 42 ? -6.213 -3.648 -2.940 1.00 52.45 42 THR A CA 12
ATOM 12028 C C . THR A 1 42 ? -6.313 -2.162 -2.619 1.00 44.24 42 THR A C 12
ATOM 12029 O O . THR A 1 42 ? -5.576 -1.655 -1.766 1.00 71.44 42 THR A O 12
ATOM 12040 N N . ALA A 1 43 ? -7.223 -1.467 -3.294 1.00 53.20 43 ALA A N 12
ATOM 12041 C CA . ALA A 1 43 ? -7.503 -0.076 -2.979 1.00 61.21 43 ALA A CA 12
ATOM 12042 C C . ALA A 1 43 ? -8.021 0.036 -1.553 1.00 23.00 43 ALA A C 12
ATOM 12043 O O . ALA A 1 43 ? -7.770 1.022 -0.865 1.00 73.33 43 ALA A O 12
ATOM 12050 N N . ASP A 1 44 ? -8.725 -0.998 -1.110 1.00 21.21 44 ASP A N 12
ATOM 12051 C CA . ASP A 1 44 ? -9.278 -1.036 0.237 1.00 2.05 44 ASP A CA 12
ATOM 12052 C C . ASP A 1 44 ? -8.161 -1.140 1.264 1.00 33.21 44 ASP A C 12
ATOM 12053 O O . ASP A 1 44 ? -8.174 -0.450 2.282 1.00 71.12 44 ASP A O 12
ATOM 12062 N N . VAL A 1 45 ? -7.190 -2.002 0.988 1.00 1.11 45 VAL A N 12
ATOM 12063 C CA . VAL A 1 45 ? -6.049 -2.179 1.878 1.00 41.20 45 VAL A CA 12
ATOM 12064 C C . VAL A 1 45 ? -5.219 -0.899 1.953 1.00 43.05 45 VAL A C 12
ATOM 12065 O O . VAL A 1 45 ? -4.851 -0.452 3.040 1.00 32.23 45 VAL A O 12
ATOM 12078 N N . PHE A 1 46 ? -4.941 -0.303 0.797 1.00 24.54 46 PHE A N 12
ATOM 12079 C CA . PHE A 1 46 ? -4.161 0.929 0.748 1.00 44.24 46 PHE A CA 12
ATOM 12080 C C . PHE A 1 46 ? -4.930 2.065 1.420 1.00 71.31 46 PHE A C 12
ATOM 12081 O O . PHE A 1 46 ? -4.340 2.931 2.067 1.00 34.05 46 PHE A O 12
ATOM 12098 N N . ARG A 1 47 ? -6.249 2.046 1.266 1.00 51.13 47 ARG A N 12
ATOM 12099 C CA . ARG A 1 47 ? -7.116 3.028 1.906 1.00 51.51 47 ARG A CA 12
ATOM 12100 C C . ARG A 1 47 ? -6.967 2.954 3.419 1.00 25.10 47 ARG A C 12
ATOM 12101 O O . ARG A 1 47 ? -6.722 3.964 4.080 1.00 10.41 47 ARG A O 12
ATOM 12122 N N . LYS A 1 48 ? -7.110 1.745 3.955 1.00 11.14 48 LYS A N 12
ATOM 12123 C CA . LYS A 1 48 ? -6.983 1.523 5.390 1.00 45.12 48 LYS A CA 12
ATOM 12124 C C . LYS A 1 48 ? -5.587 1.882 5.877 1.00 15.45 48 LYS A C 12
ATOM 12125 O O . LYS A 1 48 ? -5.416 2.330 7.008 1.00 40.23 48 LYS A O 12
ATOM 12144 N N . ALA A 1 49 ? -4.591 1.676 5.025 1.00 3.42 49 ALA A N 12
ATOM 12145 C CA . ALA A 1 49 ? -3.222 2.055 5.344 1.00 40.22 49 ALA A CA 12
ATOM 12146 C C . ALA A 1 49 ? -3.142 3.544 5.667 1.00 42.33 49 ALA A C 12
ATOM 12147 O O . ALA A 1 49 ? -2.473 3.946 6.616 1.00 34.33 49 ALA A O 12
ATOM 12154 N N . LYS A 1 50 ? -3.852 4.355 4.890 1.00 53.34 50 LYS A N 12
ATOM 12155 C CA . LYS A 1 50 ? -3.901 5.796 5.121 1.00 43.14 50 LYS A CA 12
ATOM 12156 C C . LYS A 1 50 ? -4.606 6.117 6.436 1.00 42.14 50 LYS A C 12
ATOM 12157 O O . LYS A 1 50 ? -4.267 7.087 7.111 1.00 72.12 50 LYS A O 12
ATOM 12176 N N . GLU A 1 51 ? -5.574 5.292 6.804 1.00 24.44 51 GLU A N 12
ATOM 12177 C CA . GLU A 1 51 ? -6.316 5.483 8.046 1.00 72.03 51 GLU A CA 12
ATOM 12178 C C . GLU A 1 51 ? -5.497 5.013 9.249 1.00 74.42 51 GLU A C 12
ATOM 12179 O O . GLU A 1 51 ? -5.541 5.617 10.320 1.00 10.13 51 GLU A O 12
ATOM 12191 N N . HIS A 1 52 ? -4.758 3.926 9.062 1.00 32.21 52 HIS A N 12
ATOM 12192 C CA . HIS A 1 52 ? -3.982 3.312 10.138 1.00 64.44 52 HIS A CA 12
ATOM 12193 C C . HIS A 1 52 ? -2.654 4.032 10.355 1.00 73.50 52 HIS A C 12
ATOM 12194 O O . HIS A 1 52 ? -2.227 4.236 11.491 1.00 20.44 52 HIS A O 12
ATOM 12209 N N . LEU A 1 53 ? -1.998 4.406 9.265 1.00 62.04 53 LEU A N 12
ATOM 12210 C CA . LEU A 1 53 ? -0.699 5.064 9.349 1.00 71.51 53 LEU A CA 12
ATOM 12211 C C . LEU A 1 53 ? -0.860 6.577 9.447 1.00 23.31 53 LEU A C 12
ATOM 12212 O O . LEU A 1 53 ? -0.032 7.257 10.055 1.00 64.43 53 LEU A O 12
ATOM 12228 N N . GLY A 1 54 ? -1.918 7.098 8.840 1.00 3.54 54 GLY A N 12
ATOM 12229 C CA . GLY A 1 54 ? -2.182 8.522 8.900 1.00 12.10 54 GLY A CA 12
ATOM 12230 C C . GLY A 1 54 ? -3.162 8.861 10.000 1.00 50.52 54 GLY A C 12
ATOM 12231 O O . GLY A 1 54 ? -2.771 9.364 11.055 1.00 22.22 54 GLY A O 12
ATOM 12235 N N . GLY A 1 55 ? -4.437 8.588 9.751 1.00 54.53 55 GLY A N 12
ATOM 12236 C CA . GLY A 1 55 ? -5.462 8.786 10.760 1.00 53.23 55 GLY A CA 12
ATOM 12237 C C . GLY A 1 55 ? -5.882 10.237 10.914 1.00 52.02 55 GLY A C 12
ATOM 12238 O O . GLY A 1 55 ? -7.057 10.566 10.745 1.00 74.14 55 GLY A O 12
ATOM 12242 N N . LEU A 1 56 ? -4.915 11.096 11.227 1.00 30.12 56 LEU A N 12
ATOM 12243 C CA . LEU A 1 56 ? -5.173 12.509 11.492 1.00 64.10 56 LEU A CA 12
ATOM 12244 C C . LEU A 1 56 ? -5.961 13.169 10.364 1.00 31.33 56 LEU A C 12
ATOM 12245 O O . LEU A 1 56 ? -7.071 13.658 10.580 1.00 72.20 56 LEU A O 12
ATOM 12261 N N . GLU A 1 57 ? -5.401 13.179 9.166 1.00 62.52 57 GLU A N 12
ATOM 12262 C CA . GLU A 1 57 ? -6.046 13.844 8.048 1.00 2.05 57 GLU A CA 12
ATOM 12263 C C . GLU A 1 57 ? -6.327 12.881 6.907 1.00 50.53 57 GLU A C 12
ATOM 12264 O O . GLU A 1 57 ? -5.580 11.931 6.668 1.00 43.02 57 GLU A O 12
ATOM 12276 N N . HIS A 1 58 ? -7.413 13.151 6.202 1.00 75.21 58 HIS A N 12
ATOM 12277 C CA . HIS A 1 58 ? -7.845 12.336 5.079 1.00 32.14 58 HIS A CA 12
ATOM 12278 C C . HIS A 1 58 ? -8.541 13.214 4.049 1.00 60.41 58 HIS A C 12
ATOM 12279 O O . HIS A 1 58 ? -9.769 13.307 4.009 1.00 40.12 58 HIS A O 12
ATOM 12294 N N . HIS A 1 59 ? -7.742 13.879 3.228 1.00 62.53 59 HIS A N 12
ATOM 12295 C CA . HIS A 1 59 ? -8.266 14.858 2.286 1.00 50.41 59 HIS A CA 12
ATOM 12296 C C . HIS A 1 59 ? -8.639 14.200 0.966 1.00 44.44 59 HIS A C 12
ATOM 12297 O O . HIS A 1 59 ? -7.787 13.946 0.115 1.00 32.41 59 HIS A O 12
ATOM 12312 N N . HIS A 1 60 ? -9.918 13.906 0.819 1.00 74.34 60 HIS A N 12
ATOM 12313 C CA . HIS A 1 60 ? -10.443 13.341 -0.411 1.00 72.54 60 HIS A CA 12
ATOM 12314 C C . HIS A 1 60 ? -11.855 13.856 -0.633 1.00 72.51 60 HIS A C 12
ATOM 12315 O O . HIS A 1 60 ? -12.750 13.609 0.174 1.00 10.42 60 HIS A O 12
ATOM 12330 N N . HIS A 1 61 ? -12.040 14.582 -1.720 1.00 54.51 61 HIS A N 12
ATOM 12331 C CA . HIS A 1 61 ? -13.305 15.240 -1.995 1.00 12.04 61 HIS A CA 12
ATOM 12332 C C . HIS A 1 61 ? -14.194 14.351 -2.854 1.00 13.24 61 HIS A C 12
ATOM 12333 O O . HIS A 1 61 ? -13.844 14.014 -3.985 1.00 72.20 61 HIS A O 12
ATOM 12348 N N . HIS A 1 62 ? -15.338 13.971 -2.306 1.00 5.35 62 HIS A N 12
ATOM 12349 C CA . HIS A 1 62 ? -16.290 13.137 -3.022 1.00 73.14 62 HIS A CA 12
ATOM 12350 C C . HIS A 1 62 ? -17.095 13.986 -3.999 1.00 32.14 62 HIS A C 12
ATOM 12351 O O . HIS A 1 62 ? -17.735 14.963 -3.600 1.00 70.33 62 HIS A O 12
ATOM 12366 N N . HIS A 1 63 ? -17.056 13.616 -5.268 1.00 24.21 63 HIS A N 12
ATOM 12367 C CA . HIS A 1 63 ? -17.790 14.333 -6.296 1.00 21.44 63 HIS A CA 12
ATOM 12368 C C . HIS A 1 63 ? -18.019 13.419 -7.488 1.00 63.03 63 HIS A C 12
ATOM 12369 O O . HIS A 1 63 ? -17.144 13.368 -8.378 1.00 40.25 63 HIS A O 12
ATOM 12385 N N . MET A 1 1 ? 2.913 -16.450 1.658 1.00 2.24 1 MET A N 13
ATOM 12386 C CA . MET A 1 1 ? 3.094 -16.915 0.262 1.00 13.24 1 MET A CA 13
ATOM 12387 C C . MET A 1 1 ? 4.464 -16.506 -0.270 1.00 5.31 1 MET A C 13
ATOM 12388 O O . MET A 1 1 ? 5.162 -17.302 -0.897 1.00 61.33 1 MET A O 13
ATOM 12404 N N . GLY A 1 2 ? 4.844 -15.262 -0.017 1.00 51.50 2 GLY A N 13
ATOM 12405 C CA . GLY A 1 2 ? 6.117 -14.760 -0.487 1.00 73.41 2 GLY A CA 13
ATOM 12406 C C . GLY A 1 2 ? 6.121 -13.252 -0.562 1.00 72.12 2 GLY A C 13
ATOM 12407 O O . GLY A 1 2 ? 6.363 -12.577 0.439 1.00 74.43 2 GLY A O 13
ATOM 12411 N N . GLU A 1 3 ? 5.831 -12.724 -1.738 1.00 72.41 3 GLU A N 13
ATOM 12412 C CA . GLU A 1 3 ? 5.752 -11.285 -1.927 1.00 23.44 3 GLU A CA 13
ATOM 12413 C C . GLU A 1 3 ? 4.285 -10.878 -2.010 1.00 30.13 3 GLU A C 13
ATOM 12414 O O . GLU A 1 3 ? 3.430 -11.693 -2.364 1.00 34.45 3 GLU A O 13
ATOM 12426 N N . LEU A 1 4 ? 3.988 -9.636 -1.675 1.00 62.00 4 LEU A N 13
ATOM 12427 C CA . LEU A 1 4 ? 2.614 -9.162 -1.688 1.00 4.42 4 LEU A CA 13
ATOM 12428 C C . LEU A 1 4 ? 2.182 -8.844 -3.111 1.00 50.41 4 LEU A C 13
ATOM 12429 O O . LEU A 1 4 ? 3.012 -8.636 -3.994 1.00 34.21 4 LEU A O 13
ATOM 12445 N N . SER A 1 5 ? 0.886 -8.813 -3.333 1.00 31.23 5 SER A N 13
ATOM 12446 C CA . SER A 1 5 ? 0.351 -8.539 -4.649 1.00 52.30 5 SER A CA 13
ATOM 12447 C C . SER A 1 5 ? -0.454 -7.247 -4.639 1.00 10.02 5 SER A C 13
ATOM 12448 O O . SER A 1 5 ? -1.546 -7.188 -4.075 1.00 23.44 5 SER A O 13
ATOM 12456 N N . TRP A 1 6 ? 0.103 -6.205 -5.235 1.00 63.34 6 TRP A N 13
ATOM 12457 C CA . TRP A 1 6 ? -0.582 -4.927 -5.331 1.00 32.33 6 TRP A CA 13
ATOM 12458 C C . TRP A 1 6 ? -1.581 -4.938 -6.475 1.00 10.42 6 TRP A C 13
ATOM 12459 O O . TRP A 1 6 ? -1.315 -5.495 -7.541 1.00 5.42 6 TRP A O 13
ATOM 12480 N N . THR A 1 7 ? -2.731 -4.333 -6.242 1.00 4.11 7 THR A N 13
ATOM 12481 C CA . THR A 1 7 ? -3.764 -4.241 -7.255 1.00 12.12 7 THR A CA 13
ATOM 12482 C C . THR A 1 7 ? -3.560 -3.008 -8.122 1.00 12.25 7 THR A C 13
ATOM 12483 O O . THR A 1 7 ? -2.837 -2.084 -7.740 1.00 65.04 7 THR A O 13
ATOM 12494 N N . ALA A 1 8 ? -4.207 -2.997 -9.281 1.00 10.42 8 ALA A N 13
ATOM 12495 C CA . ALA A 1 8 ? -4.137 -1.862 -10.191 1.00 24.24 8 ALA A CA 13
ATOM 12496 C C . ALA A 1 8 ? -4.591 -0.579 -9.506 1.00 25.42 8 ALA A C 13
ATOM 12497 O O . ALA A 1 8 ? -4.029 0.489 -9.740 1.00 21.05 8 ALA A O 13
ATOM 12504 N N . GLU A 1 9 ? -5.602 -0.704 -8.654 1.00 4.12 9 GLU A N 13
ATOM 12505 C CA . GLU A 1 9 ? -6.142 0.432 -7.917 1.00 23.33 9 GLU A CA 13
ATOM 12506 C C . GLU A 1 9 ? -5.129 0.975 -6.916 1.00 64.23 9 GLU A C 13
ATOM 12507 O O . GLU A 1 9 ? -4.922 2.188 -6.822 1.00 31.32 9 GLU A O 13
ATOM 12519 N N . ALA A 1 10 ? -4.493 0.072 -6.179 1.00 33.53 10 ALA A N 13
ATOM 12520 C CA . ALA A 1 10 ? -3.506 0.458 -5.179 1.00 73.20 10 ALA A CA 13
ATOM 12521 C C . ALA A 1 10 ? -2.308 1.135 -5.836 1.00 31.31 10 ALA A C 13
ATOM 12522 O O . ALA A 1 10 ? -1.868 2.201 -5.400 1.00 43.12 10 ALA A O 13
ATOM 12529 N N . GLU A 1 11 ? -1.802 0.525 -6.903 1.00 23.43 11 GLU A N 13
ATOM 12530 C CA . GLU A 1 11 ? -0.654 1.067 -7.622 1.00 75.05 11 GLU A CA 13
ATOM 12531 C C . GLU A 1 11 ? -0.997 2.405 -8.270 1.00 14.30 11 GLU A C 13
ATOM 12532 O O . GLU A 1 11 ? -0.157 3.299 -8.348 1.00 32.23 11 GLU A O 13
ATOM 12544 N N . LYS A 1 12 ? -2.244 2.534 -8.713 1.00 72.31 12 LYS A N 13
ATOM 12545 C CA . LYS A 1 12 ? -2.720 3.752 -9.364 1.00 23.13 12 LYS A CA 13
ATOM 12546 C C . LYS A 1 12 ? -2.587 4.954 -8.431 1.00 71.22 12 LYS A C 13
ATOM 12547 O O . LYS A 1 12 ? -2.186 6.041 -8.851 1.00 12.32 12 LYS A O 13
ATOM 12566 N N . MET A 1 13 ? -2.906 4.746 -7.158 1.00 31.52 13 MET A N 13
ATOM 12567 C CA . MET A 1 13 ? -2.796 5.805 -6.162 1.00 53.35 13 MET A CA 13
ATOM 12568 C C . MET A 1 13 ? -1.353 5.966 -5.702 1.00 34.24 13 MET A C 13
ATOM 12569 O O . MET A 1 13 ? -0.913 7.070 -5.379 1.00 32.33 13 MET A O 13
ATOM 12583 N N . LEU A 1 14 ? -0.613 4.863 -5.691 1.00 40.02 14 LEU A N 13
ATOM 12584 C CA . LEU A 1 14 ? 0.789 4.882 -5.287 1.00 40.32 14 LEU A CA 13
ATOM 12585 C C . LEU A 1 14 ? 1.624 5.666 -6.298 1.00 22.25 14 LEU A C 13
ATOM 12586 O O . LEU A 1 14 ? 2.681 6.204 -5.967 1.00 71.15 14 LEU A O 13
ATOM 12602 N N . GLY A 1 15 ? 1.134 5.733 -7.532 1.00 52.51 15 GLY A N 13
ATOM 12603 C CA . GLY A 1 15 ? 1.813 6.483 -8.574 1.00 62.41 15 GLY A CA 13
ATOM 12604 C C . GLY A 1 15 ? 1.758 7.982 -8.344 1.00 42.23 15 GLY A C 13
ATOM 12605 O O . GLY A 1 15 ? 2.584 8.729 -8.870 1.00 4.24 15 GLY A O 13
ATOM 12609 N N . LYS A 1 16 ? 0.784 8.425 -7.557 1.00 24.12 16 LYS A N 13
ATOM 12610 C CA . LYS A 1 16 ? 0.660 9.837 -7.211 1.00 54.13 16 LYS A CA 13
ATOM 12611 C C . LYS A 1 16 ? 1.658 10.205 -6.121 1.00 2.43 16 LYS A C 13
ATOM 12612 O O . LYS A 1 16 ? 1.931 11.380 -5.877 1.00 51.12 16 LYS A O 13
ATOM 12631 N N . VAL A 1 17 ? 2.189 9.185 -5.472 1.00 74.12 17 VAL A N 13
ATOM 12632 C CA . VAL A 1 17 ? 3.168 9.363 -4.417 1.00 33.23 17 VAL A CA 13
ATOM 12633 C C . VAL A 1 17 ? 4.573 9.428 -5.013 1.00 72.21 17 VAL A C 13
ATOM 12634 O O . VAL A 1 17 ? 4.933 8.590 -5.845 1.00 23.24 17 VAL A O 13
ATOM 12647 N N . PRO A 1 18 ? 5.367 10.443 -4.618 1.00 15.35 18 PRO A N 13
ATOM 12648 C CA . PRO A 1 18 ? 6.745 10.613 -5.095 1.00 14.14 18 PRO A CA 13
ATOM 12649 C C . PRO A 1 18 ? 7.549 9.322 -5.001 1.00 53.01 18 PRO A C 13
ATOM 12650 O O . PRO A 1 18 ? 7.576 8.675 -3.953 1.00 72.13 18 PRO A O 13
ATOM 12661 N N . PHE A 1 19 ? 8.217 8.961 -6.094 1.00 54.41 19 PHE A N 13
ATOM 12662 C CA . PHE A 1 19 ? 8.904 7.674 -6.180 1.00 22.04 19 PHE A CA 13
ATOM 12663 C C . PHE A 1 19 ? 10.045 7.572 -5.169 1.00 34.44 19 PHE A C 13
ATOM 12664 O O . PHE A 1 19 ? 10.501 6.476 -4.850 1.00 3.34 19 PHE A O 13
ATOM 12681 N N . PHE A 1 20 ? 10.496 8.716 -4.668 1.00 22.33 20 PHE A N 13
ATOM 12682 C CA . PHE A 1 20 ? 11.521 8.746 -3.631 1.00 63.13 20 PHE A CA 13
ATOM 12683 C C . PHE A 1 20 ? 11.000 8.082 -2.361 1.00 32.43 20 PHE A C 13
ATOM 12684 O O . PHE A 1 20 ? 11.551 7.090 -1.885 1.00 52.14 20 PHE A O 13
ATOM 12701 N N . VAL A 1 21 ? 9.909 8.624 -1.835 1.00 62.32 21 VAL A N 13
ATOM 12702 C CA . VAL A 1 21 ? 9.343 8.147 -0.580 1.00 35.44 21 VAL A CA 13
ATOM 12703 C C . VAL A 1 21 ? 8.465 6.919 -0.799 1.00 55.41 21 VAL A C 13
ATOM 12704 O O . VAL A 1 21 ? 8.114 6.220 0.153 1.00 71.33 21 VAL A O 13
ATOM 12717 N N . ARG A 1 22 ? 8.136 6.657 -2.060 1.00 2.32 22 ARG A N 13
ATOM 12718 C CA . ARG A 1 22 ? 7.283 5.528 -2.433 1.00 45.44 22 ARG A CA 13
ATOM 12719 C C . ARG A 1 22 ? 7.839 4.209 -1.896 1.00 34.13 22 ARG A C 13
ATOM 12720 O O . ARG A 1 22 ? 7.082 3.334 -1.480 1.00 12.23 22 ARG A O 13
ATOM 12741 N N . LYS A 1 23 ? 9.162 4.079 -1.899 1.00 65.54 23 LYS A N 13
ATOM 12742 C CA . LYS A 1 23 ? 9.816 2.874 -1.397 1.00 65.04 23 LYS A CA 13
ATOM 12743 C C . LYS A 1 23 ? 9.518 2.664 0.083 1.00 13.43 23 LYS A C 13
ATOM 12744 O O . LYS A 1 23 ? 9.317 1.539 0.538 1.00 32.40 23 LYS A O 13
ATOM 12763 N N . LYS A 1 24 ? 9.484 3.755 0.834 1.00 40.21 24 LYS A N 13
ATOM 12764 C CA . LYS A 1 24 ? 9.209 3.683 2.262 1.00 71.40 24 LYS A CA 13
ATOM 12765 C C . LYS A 1 24 ? 7.723 3.460 2.513 1.00 13.30 24 LYS A C 13
ATOM 12766 O O . LYS A 1 24 ? 7.345 2.746 3.440 1.00 23.14 24 LYS A O 13
ATOM 12785 N N . VAL A 1 25 ? 6.883 4.065 1.680 1.00 71.42 25 VAL A N 13
ATOM 12786 C CA . VAL A 1 25 ? 5.441 3.862 1.771 1.00 64.51 25 VAL A CA 13
ATOM 12787 C C . VAL A 1 25 ? 5.099 2.401 1.488 1.00 73.11 25 VAL A C 13
ATOM 12788 O O . VAL A 1 25 ? 4.325 1.780 2.215 1.00 70.20 25 VAL A O 13
ATOM 12801 N N . ARG A 1 26 ? 5.716 1.861 0.440 1.00 61.20 26 ARG A N 13
ATOM 12802 C CA . ARG A 1 26 ? 5.528 0.465 0.052 1.00 54.43 26 ARG A CA 13
ATOM 12803 C C . ARG A 1 26 ? 5.939 -0.457 1.199 1.00 10.14 26 ARG A C 13
ATOM 12804 O O . ARG A 1 26 ? 5.235 -1.409 1.527 1.00 4.14 26 ARG A O 13
ATOM 12825 N N . LYS A 1 27 ? 7.070 -0.145 1.819 1.00 32.35 27 LYS A N 13
ATOM 12826 C CA . LYS A 1 27 ? 7.570 -0.914 2.953 1.00 74.44 27 LYS A CA 13
ATOM 12827 C C . LYS A 1 27 ? 6.610 -0.827 4.139 1.00 30.13 27 LYS A C 13
ATOM 12828 O O . LYS A 1 27 ? 6.405 -1.803 4.861 1.00 12.25 27 LYS A O 13
ATOM 12847 N N . ASN A 1 28 ? 6.021 0.346 4.336 1.00 44.21 28 ASN A N 13
ATOM 12848 C CA . ASN A 1 28 ? 5.051 0.543 5.409 1.00 32.05 28 ASN A CA 13
ATOM 12849 C C . ASN A 1 28 ? 3.816 -0.318 5.187 1.00 50.54 28 ASN A C 13
ATOM 12850 O O . ASN A 1 28 ? 3.315 -0.950 6.118 1.00 23.33 28 ASN A O 13
ATOM 12861 N N . THR A 1 29 ? 3.332 -0.359 3.951 1.00 65.33 29 THR A N 13
ATOM 12862 C CA . THR A 1 29 ? 2.194 -1.201 3.614 1.00 25.41 29 THR A CA 13
ATOM 12863 C C . THR A 1 29 ? 2.566 -2.676 3.670 1.00 70.42 29 THR A C 13
ATOM 12864 O O . THR A 1 29 ? 1.735 -3.516 4.008 1.00 20.22 29 THR A O 13
ATOM 12875 N N . ASP A 1 30 ? 3.817 -2.976 3.335 1.00 73.25 30 ASP A N 13
ATOM 12876 C CA . ASP A 1 30 ? 4.339 -4.337 3.425 1.00 15.34 30 ASP A CA 13
ATOM 12877 C C . ASP A 1 30 ? 4.111 -4.896 4.819 1.00 3.30 30 ASP A C 13
ATOM 12878 O O . ASP A 1 30 ? 3.672 -6.035 4.991 1.00 74.04 30 ASP A O 13
ATOM 12887 N N . ASN A 1 31 ? 4.402 -4.067 5.812 1.00 5.22 31 ASN A N 13
ATOM 12888 C CA . ASN A 1 31 ? 4.227 -4.440 7.206 1.00 3.13 31 ASN A CA 13
ATOM 12889 C C . ASN A 1 31 ? 2.749 -4.531 7.563 1.00 64.42 31 ASN A C 13
ATOM 12890 O O . ASN A 1 31 ? 2.334 -5.426 8.301 1.00 52.22 31 ASN A O 13
ATOM 12901 N N . TYR A 1 32 ? 1.952 -3.609 7.025 1.00 32.41 32 TYR A N 13
ATOM 12902 C CA . TYR A 1 32 ? 0.543 -3.521 7.388 1.00 22.31 32 TYR A CA 13
ATOM 12903 C C . TYR A 1 32 ? -0.269 -4.655 6.769 1.00 51.02 32 TYR A C 13
ATOM 12904 O O . TYR A 1 32 ? -1.091 -5.278 7.442 1.00 20.21 32 TYR A O 13
ATOM 12922 N N . ALA A 1 33 ? -0.032 -4.916 5.490 1.00 44.23 33 ALA A N 13
ATOM 12923 C CA . ALA A 1 33 ? -0.785 -5.928 4.758 1.00 2.02 33 ALA A CA 13
ATOM 12924 C C . ALA A 1 33 ? -0.603 -7.303 5.386 1.00 61.45 33 ALA A C 13
ATOM 12925 O O . ALA A 1 33 ? -1.556 -8.069 5.522 1.00 3.04 33 ALA A O 13
ATOM 12932 N N . ARG A 1 34 ? 0.618 -7.604 5.794 1.00 31.54 34 ARG A N 13
ATOM 12933 C CA . ARG A 1 34 ? 0.906 -8.890 6.408 1.00 1.42 34 ARG A CA 13
ATOM 12934 C C . ARG A 1 34 ? 0.355 -8.937 7.834 1.00 40.12 34 ARG A C 13
ATOM 12935 O O . ARG A 1 34 ? 0.052 -10.008 8.361 1.00 75.42 34 ARG A O 13
ATOM 12956 N N . GLU A 1 35 ? 0.205 -7.764 8.438 1.00 43.54 35 GLU A N 13
ATOM 12957 C CA . GLU A 1 35 ? -0.290 -7.653 9.805 1.00 31.33 35 GLU A CA 13
ATOM 12958 C C . GLU A 1 35 ? -1.800 -7.885 9.857 1.00 20.12 35 GLU A C 13
ATOM 12959 O O . GLU A 1 35 ? -2.318 -8.452 10.820 1.00 72.44 35 GLU A O 13
ATOM 12971 N N . ILE A 1 36 ? -2.503 -7.451 8.817 1.00 52.22 36 ILE A N 13
ATOM 12972 C CA . ILE A 1 36 ? -3.948 -7.660 8.739 1.00 12.44 36 ILE A CA 13
ATOM 12973 C C . ILE A 1 36 ? -4.270 -8.990 8.070 1.00 52.32 36 ILE A C 13
ATOM 12974 O O . ILE A 1 36 ? -5.434 -9.379 7.964 1.00 62.21 36 ILE A O 13
ATOM 12990 N N . GLY A 1 37 ? -3.231 -9.679 7.619 1.00 33.35 37 GLY A N 13
ATOM 12991 C CA . GLY A 1 37 ? -3.408 -10.983 7.012 1.00 13.52 37 GLY A CA 13
ATOM 12992 C C . GLY A 1 37 ? -3.945 -10.910 5.596 1.00 43.14 37 GLY A C 13
ATOM 12993 O O . GLY A 1 37 ? -4.770 -11.733 5.195 1.00 2.23 37 GLY A O 13
ATOM 12997 N N . GLU A 1 38 ? -3.478 -9.929 4.839 1.00 2.34 38 GLU A N 13
ATOM 12998 C CA . GLU A 1 38 ? -3.916 -9.744 3.468 1.00 34.25 38 GLU A CA 13
ATOM 12999 C C . GLU A 1 38 ? -2.708 -9.664 2.537 1.00 64.42 38 GLU A C 13
ATOM 13000 O O . GLU A 1 38 ? -1.919 -8.723 2.610 1.00 22.54 38 GLU A O 13
ATOM 13012 N N . PRO A 1 39 ? -2.528 -10.668 1.670 1.00 74.42 39 PRO A N 13
ATOM 13013 C CA . PRO A 1 39 ? -1.425 -10.699 0.713 1.00 62.02 39 PRO A CA 13
ATOM 13014 C C . PRO A 1 39 ? -1.677 -9.799 -0.493 1.00 54.34 39 PRO A C 13
ATOM 13015 O O . PRO A 1 39 ? -0.760 -9.503 -1.263 1.00 32.41 39 PRO A O 13
ATOM 13026 N N . VAL A 1 40 ? -2.920 -9.371 -0.657 1.00 24.04 40 VAL A N 13
ATOM 13027 C CA . VAL A 1 40 ? -3.300 -8.554 -1.797 1.00 42.13 40 VAL A CA 13
ATOM 13028 C C . VAL A 1 40 ? -3.615 -7.126 -1.367 1.00 74.31 40 VAL A C 13
ATOM 13029 O O . VAL A 1 40 ? -4.606 -6.874 -0.687 1.00 32.04 40 VAL A O 13
ATOM 13042 N N . VAL A 1 41 ? -2.769 -6.192 -1.773 1.00 2.11 41 VAL A N 13
ATOM 13043 C CA . VAL A 1 41 ? -2.966 -4.793 -1.436 1.00 32.13 41 VAL A CA 13
ATOM 13044 C C . VAL A 1 41 ? -3.949 -4.152 -2.410 1.00 41.11 41 VAL A C 13
ATOM 13045 O O . VAL A 1 41 ? -3.603 -3.850 -3.555 1.00 14.40 41 VAL A O 13
ATOM 13058 N N . THR A 1 42 ? -5.183 -3.986 -1.962 1.00 74.03 42 THR A N 13
ATOM 13059 C CA . THR A 1 42 ? -6.214 -3.359 -2.770 1.00 60.43 42 THR A CA 13
ATOM 13060 C C . THR A 1 42 ? -6.266 -1.864 -2.494 1.00 52.32 42 THR A C 13
ATOM 13061 O O . THR A 1 42 ? -5.534 -1.359 -1.639 1.00 64.53 42 THR A O 13
ATOM 13072 N N . ALA A 1 43 ? -7.131 -1.154 -3.213 1.00 10.13 43 ALA A N 13
ATOM 13073 C CA . ALA A 1 43 ? -7.378 0.250 -2.923 1.00 30.14 43 ALA A CA 13
ATOM 13074 C C . ALA A 1 43 ? -7.888 0.410 -1.497 1.00 23.21 43 ALA A C 13
ATOM 13075 O O . ALA A 1 43 ? -7.577 1.385 -0.816 1.00 2.11 43 ALA A O 13
ATOM 13082 N N . ASP A 1 44 ? -8.655 -0.576 -1.046 1.00 42.35 44 ASP A N 13
ATOM 13083 C CA . ASP A 1 44 ? -9.219 -0.560 0.297 1.00 51.21 44 ASP A CA 13
ATOM 13084 C C . ASP A 1 44 ? -8.127 -0.783 1.338 1.00 63.41 44 ASP A C 13
ATOM 13085 O O . ASP A 1 44 ? -8.091 -0.105 2.363 1.00 31.41 44 ASP A O 13
ATOM 13094 N N . VAL A 1 45 ? -7.227 -1.722 1.059 1.00 70.01 45 VAL A N 13
ATOM 13095 C CA . VAL A 1 45 ? -6.095 -1.982 1.946 1.00 42.13 45 VAL A CA 13
ATOM 13096 C C . VAL A 1 45 ? -5.197 -0.748 2.045 1.00 40.44 45 VAL A C 13
ATOM 13097 O O . VAL A 1 45 ? -4.671 -0.433 3.113 1.00 24.43 45 VAL A O 13
ATOM 13110 N N . PHE A 1 46 ? -5.042 -0.044 0.925 1.00 35.55 46 PHE A N 13
ATOM 13111 C CA . PHE A 1 46 ? -4.254 1.184 0.889 1.00 64.33 46 PHE A CA 13
ATOM 13112 C C . PHE A 1 46 ? -4.896 2.247 1.781 1.00 45.02 46 PHE A C 13
ATOM 13113 O O . PHE A 1 46 ? -4.205 3.010 2.461 1.00 14.05 46 PHE A O 13
ATOM 13130 N N . ARG A 1 47 ? -6.226 2.285 1.780 1.00 54.11 47 ARG A N 13
ATOM 13131 C CA . ARG A 1 47 ? -6.971 3.192 2.649 1.00 52.23 47 ARG A CA 13
ATOM 13132 C C . ARG A 1 47 ? -6.731 2.836 4.111 1.00 65.41 47 ARG A C 13
ATOM 13133 O O . ARG A 1 47 ? -6.484 3.715 4.944 1.00 13.42 47 ARG A O 13
ATOM 13154 N N . LYS A 1 48 ? -6.802 1.542 4.407 1.00 65.41 48 LYS A N 13
ATOM 13155 C CA . LYS A 1 48 ? -6.551 1.037 5.752 1.00 62.34 48 LYS A CA 13
ATOM 13156 C C . LYS A 1 48 ? -5.148 1.408 6.219 1.00 0.35 48 LYS A C 13
ATOM 13157 O O . LYS A 1 48 ? -4.945 1.796 7.372 1.00 44.41 48 LYS A O 13
ATOM 13176 N N . ALA A 1 49 ? -4.187 1.279 5.313 1.00 34.35 49 ALA A N 13
ATOM 13177 C CA . ALA A 1 49 ? -2.796 1.582 5.614 1.00 73.11 49 ALA A CA 13
ATOM 13178 C C . ALA A 1 49 ? -2.634 3.022 6.082 1.00 55.34 49 ALA A C 13
ATOM 13179 O O . ALA A 1 49 ? -2.068 3.274 7.145 1.00 2.32 49 ALA A O 13
ATOM 13186 N N . LYS A 1 50 ? -3.151 3.965 5.298 1.00 55.13 50 LYS A N 13
ATOM 13187 C CA . LYS A 1 50 ? -3.052 5.379 5.647 1.00 75.12 50 LYS A CA 13
ATOM 13188 C C . LYS A 1 50 ? -3.828 5.691 6.921 1.00 50.25 50 LYS A C 13
ATOM 13189 O O . LYS A 1 50 ? -3.486 6.621 7.648 1.00 32.24 50 LYS A O 13
ATOM 13208 N N . GLU A 1 51 ? -4.877 4.929 7.183 1.00 45.12 51 GLU A N 13
ATOM 13209 C CA . GLU A 1 51 ? -5.672 5.124 8.389 1.00 42.43 51 GLU A CA 13
ATOM 13210 C C . GLU A 1 51 ? -4.897 4.671 9.627 1.00 11.14 51 GLU A C 13
ATOM 13211 O O . GLU A 1 51 ? -4.763 5.419 10.596 1.00 44.12 51 GLU A O 13
ATOM 13223 N N . HIS A 1 52 ? -4.373 3.455 9.571 1.00 25.43 52 HIS A N 13
ATOM 13224 C CA . HIS A 1 52 ? -3.661 2.868 10.700 1.00 23.51 52 HIS A CA 13
ATOM 13225 C C . HIS A 1 52 ? -2.311 3.545 10.921 1.00 12.30 52 HIS A C 13
ATOM 13226 O O . HIS A 1 52 ? -1.991 3.947 12.038 1.00 44.14 52 HIS A O 13
ATOM 13241 N N . LEU A 1 53 ? -1.529 3.674 9.861 1.00 62.13 53 LEU A N 13
ATOM 13242 C CA . LEU A 1 53 ? -0.174 4.205 9.971 1.00 43.32 53 LEU A CA 13
ATOM 13243 C C . LEU A 1 53 ? -0.187 5.721 10.153 1.00 64.21 53 LEU A C 13
ATOM 13244 O O . LEU A 1 53 ? 0.679 6.283 10.823 1.00 72.34 53 LEU A O 13
ATOM 13260 N N . GLY A 1 54 ? -1.179 6.373 9.562 1.00 73.32 54 GLY A N 13
ATOM 13261 C CA . GLY A 1 54 ? -1.271 7.816 9.644 1.00 44.30 54 GLY A CA 13
ATOM 13262 C C . GLY A 1 54 ? -0.286 8.492 8.721 1.00 23.25 54 GLY A C 13
ATOM 13263 O O . GLY A 1 54 ? -0.551 8.658 7.529 1.00 62.11 54 GLY A O 13
ATOM 13267 N N . GLY A 1 55 ? 0.853 8.885 9.274 1.00 42.55 55 GLY A N 13
ATOM 13268 C CA . GLY A 1 55 ? 1.909 9.476 8.477 1.00 31.10 55 GLY A CA 13
ATOM 13269 C C . GLY A 1 55 ? 1.677 10.946 8.188 1.00 21.43 55 GLY A C 13
ATOM 13270 O O . GLY A 1 55 ? 2.496 11.793 8.545 1.00 52.22 55 GLY A O 13
ATOM 13274 N N . LEU A 1 56 ? 0.558 11.250 7.551 1.00 1.01 56 LEU A N 13
ATOM 13275 C CA . LEU A 1 56 ? 0.250 12.613 7.157 1.00 23.44 56 LEU A CA 13
ATOM 13276 C C . LEU A 1 56 ? -0.710 13.254 8.149 1.00 43.15 56 LEU A C 13
ATOM 13277 O O . LEU A 1 56 ? -1.729 12.662 8.514 1.00 5.31 56 LEU A O 13
ATOM 13293 N N . GLU A 1 57 ? -0.370 14.458 8.591 1.00 12.40 57 GLU A N 13
ATOM 13294 C CA . GLU A 1 57 ? -1.241 15.227 9.472 1.00 53.13 57 GLU A CA 13
ATOM 13295 C C . GLU A 1 57 ? -2.444 15.753 8.693 1.00 64.52 57 GLU A C 13
ATOM 13296 O O . GLU A 1 57 ? -2.461 15.689 7.462 1.00 12.22 57 GLU A O 13
ATOM 13308 N N . HIS A 1 58 ? -3.436 16.289 9.411 1.00 32.53 58 HIS A N 13
ATOM 13309 C CA . HIS A 1 58 ? -4.683 16.749 8.790 1.00 14.40 58 HIS A CA 13
ATOM 13310 C C . HIS A 1 58 ? -5.388 15.563 8.156 1.00 31.31 58 HIS A C 13
ATOM 13311 O O . HIS A 1 58 ? -6.055 15.682 7.129 1.00 62.41 58 HIS A O 13
ATOM 13326 N N . HIS A 1 59 ? -5.250 14.427 8.822 1.00 45.02 59 HIS A N 13
ATOM 13327 C CA . HIS A 1 59 ? -5.710 13.142 8.317 1.00 14.21 59 HIS A CA 13
ATOM 13328 C C . HIS A 1 59 ? -7.222 13.124 8.102 1.00 44.23 59 HIS A C 13
ATOM 13329 O O . HIS A 1 59 ? -7.723 12.425 7.220 1.00 54.34 59 HIS A O 13
ATOM 13344 N N . HIS A 1 60 ? -7.942 13.890 8.909 1.00 2.20 60 HIS A N 13
ATOM 13345 C CA . HIS A 1 60 ? -9.397 13.916 8.823 1.00 31.40 60 HIS A CA 13
ATOM 13346 C C . HIS A 1 60 ? -9.866 14.699 7.589 1.00 32.33 60 HIS A C 13
ATOM 13347 O O . HIS A 1 60 ? -9.820 15.928 7.551 1.00 52.42 60 HIS A O 13
ATOM 13362 N N . HIS A 1 61 ? -10.280 13.967 6.565 1.00 63.12 61 HIS A N 13
ATOM 13363 C CA . HIS A 1 61 ? -10.838 14.558 5.351 1.00 55.33 61 HIS A CA 13
ATOM 13364 C C . HIS A 1 61 ? -11.967 13.680 4.833 1.00 64.01 61 HIS A C 13
ATOM 13365 O O . HIS A 1 61 ? -11.913 12.456 4.962 1.00 0.21 61 HIS A O 13
ATOM 13380 N N . HIS A 1 62 ? -12.991 14.294 4.257 1.00 1.14 62 HIS A N 13
ATOM 13381 C CA . HIS A 1 62 ? -14.104 13.536 3.697 1.00 15.44 62 HIS A CA 13
ATOM 13382 C C . HIS A 1 62 ? -14.441 14.047 2.302 1.00 33.34 62 HIS A C 13
ATOM 13383 O O . HIS A 1 62 ? -15.075 13.351 1.508 1.00 55.30 62 HIS A O 13
ATOM 13398 N N . HIS A 1 63 ? -14.029 15.270 2.021 1.00 61.12 63 HIS A N 13
ATOM 13399 C CA . HIS A 1 63 ? -14.200 15.861 0.705 1.00 45.33 63 HIS A CA 13
ATOM 13400 C C . HIS A 1 63 ? -12.852 16.338 0.189 1.00 23.12 63 HIS A C 13
ATOM 13401 O O . HIS A 1 63 ? -12.264 15.654 -0.670 1.00 40.11 63 HIS A O 13
ATOM 13417 N N . MET A 1 1 ? 8.140 -7.966 3.208 1.00 42.13 1 MET A N 14
ATOM 13418 C CA . MET A 1 1 ? 9.195 -6.974 2.921 1.00 44.41 1 MET A CA 14
ATOM 13419 C C . MET A 1 1 ? 9.176 -6.591 1.449 1.00 3.03 1 MET A C 14
ATOM 13420 O O . MET A 1 1 ? 9.020 -7.447 0.575 1.00 14.34 1 MET A O 14
ATOM 13436 N N . GLY A 1 2 ? 9.315 -5.302 1.181 1.00 12.43 2 GLY A N 14
ATOM 13437 C CA . GLY A 1 2 ? 9.331 -4.827 -0.185 1.00 22.41 2 GLY A CA 14
ATOM 13438 C C . GLY A 1 2 ? 7.940 -4.551 -0.715 1.00 13.40 2 GLY A C 14
ATOM 13439 O O . GLY A 1 2 ? 7.501 -3.401 -0.755 1.00 22.15 2 GLY A O 14
ATOM 13443 N N . GLU A 1 3 ? 7.239 -5.606 -1.106 1.00 53.24 3 GLU A N 14
ATOM 13444 C CA . GLU A 1 3 ? 5.910 -5.469 -1.679 1.00 31.11 3 GLU A CA 14
ATOM 13445 C C . GLU A 1 3 ? 5.148 -6.790 -1.620 1.00 62.14 3 GLU A C 14
ATOM 13446 O O . GLU A 1 3 ? 5.624 -7.775 -1.050 1.00 64.41 3 GLU A O 14
ATOM 13458 N N . LEU A 1 4 ? 3.964 -6.789 -2.221 1.00 54.44 4 LEU A N 14
ATOM 13459 C CA . LEU A 1 4 ? 3.078 -7.942 -2.246 1.00 5.42 4 LEU A CA 14
ATOM 13460 C C . LEU A 1 4 ? 2.311 -7.943 -3.559 1.00 13.54 4 LEU A C 14
ATOM 13461 O O . LEU A 1 4 ? 2.754 -7.336 -4.532 1.00 73.40 4 LEU A O 14
ATOM 13477 N N . SER A 1 5 ? 1.174 -8.621 -3.596 1.00 73.23 5 SER A N 14
ATOM 13478 C CA . SER A 1 5 ? 0.320 -8.574 -4.771 1.00 0.55 5 SER A CA 14
ATOM 13479 C C . SER A 1 5 ? -0.407 -7.232 -4.823 1.00 72.22 5 SER A C 14
ATOM 13480 O O . SER A 1 5 ? -1.356 -7.006 -4.078 1.00 21.40 5 SER A O 14
ATOM 13488 N N . TRP A 1 6 ? 0.065 -6.336 -5.674 1.00 52.21 6 TRP A N 14
ATOM 13489 C CA . TRP A 1 6 ? -0.528 -5.009 -5.789 1.00 43.11 6 TRP A CA 14
ATOM 13490 C C . TRP A 1 6 ? -1.553 -4.977 -6.913 1.00 64.21 6 TRP A C 14
ATOM 13491 O O . TRP A 1 6 ? -1.297 -5.473 -8.010 1.00 43.53 6 TRP A O 14
ATOM 13512 N N . THR A 1 7 ? -2.716 -4.405 -6.636 1.00 23.34 7 THR A N 14
ATOM 13513 C CA . THR A 1 7 ? -3.771 -4.326 -7.632 1.00 23.13 7 THR A CA 14
ATOM 13514 C C . THR A 1 7 ? -3.702 -3.013 -8.401 1.00 45.34 7 THR A C 14
ATOM 13515 O O . THR A 1 7 ? -2.860 -2.154 -8.114 1.00 0.41 7 THR A O 14
ATOM 13526 N N . ALA A 1 8 ? -4.597 -2.856 -9.368 1.00 73.14 8 ALA A N 14
ATOM 13527 C CA . ALA A 1 8 ? -4.642 -1.650 -10.180 1.00 74.03 8 ALA A CA 14
ATOM 13528 C C . ALA A 1 8 ? -4.931 -0.435 -9.319 1.00 22.53 8 ALA A C 14
ATOM 13529 O O . ALA A 1 8 ? -4.253 0.585 -9.426 1.00 60.05 8 ALA A O 14
ATOM 13536 N N . GLU A 1 9 ? -5.921 -0.563 -8.445 1.00 74.22 9 GLU A N 14
ATOM 13537 C CA . GLU A 1 9 ? -6.351 0.537 -7.593 1.00 20.12 9 GLU A CA 14
ATOM 13538 C C . GLU A 1 9 ? -5.205 1.001 -6.702 1.00 32.33 9 GLU A C 14
ATOM 13539 O O . GLU A 1 9 ? -4.981 2.201 -6.525 1.00 23.30 9 GLU A O 14
ATOM 13551 N N . ALA A 1 10 ? -4.470 0.038 -6.165 1.00 64.45 10 ALA A N 14
ATOM 13552 C CA . ALA A 1 10 ? -3.368 0.325 -5.264 1.00 31.11 10 ALA A CA 14
ATOM 13553 C C . ALA A 1 10 ? -2.226 1.025 -5.992 1.00 1.21 10 ALA A C 14
ATOM 13554 O O . ALA A 1 10 ? -1.776 2.086 -5.568 1.00 65.35 10 ALA A O 14
ATOM 13561 N N . GLU A 1 11 ? -1.779 0.442 -7.102 1.00 73.24 11 GLU A N 14
ATOM 13562 C CA . GLU A 1 11 ? -0.675 1.012 -7.874 1.00 11.13 11 GLU A CA 14
ATOM 13563 C C . GLU A 1 11 ? -1.022 2.391 -8.429 1.00 40.15 11 GLU A C 14
ATOM 13564 O O . GLU A 1 11 ? -0.145 3.244 -8.565 1.00 23.44 11 GLU A O 14
ATOM 13576 N N . LYS A 1 12 ? -2.293 2.610 -8.751 1.00 52.41 12 LYS A N 14
ATOM 13577 C CA . LYS A 1 12 ? -2.734 3.913 -9.238 1.00 35.34 12 LYS A CA 14
ATOM 13578 C C . LYS A 1 12 ? -2.601 4.971 -8.149 1.00 73.32 12 LYS A C 14
ATOM 13579 O O . LYS A 1 12 ? -2.093 6.066 -8.394 1.00 15.05 12 LYS A O 14
ATOM 13598 N N . MET A 1 13 ? -3.040 4.637 -6.942 1.00 51.11 13 MET A N 14
ATOM 13599 C CA . MET A 1 13 ? -2.960 5.569 -5.826 1.00 52.34 13 MET A CA 14
ATOM 13600 C C . MET A 1 13 ? -1.521 5.705 -5.341 1.00 2.43 13 MET A C 14
ATOM 13601 O O . MET A 1 13 ? -1.111 6.767 -4.874 1.00 70.14 13 MET A O 14
ATOM 13615 N N . LEU A 1 14 ? -0.749 4.631 -5.470 1.00 75.10 14 LEU A N 14
ATOM 13616 C CA . LEU A 1 14 ? 0.662 4.653 -5.105 1.00 61.04 14 LEU A CA 14
ATOM 13617 C C . LEU A 1 14 ? 1.473 5.400 -6.164 1.00 50.51 14 LEU A C 14
ATOM 13618 O O . LEU A 1 14 ? 2.616 5.793 -5.929 1.00 0.43 14 LEU A O 14
ATOM 13634 N N . GLY A 1 15 ? 0.874 5.583 -7.334 1.00 5.23 15 GLY A N 14
ATOM 13635 C CA . GLY A 1 15 ? 1.514 6.347 -8.389 1.00 63.54 15 GLY A CA 14
ATOM 13636 C C . GLY A 1 15 ? 1.498 7.827 -8.081 1.00 14.23 15 GLY A C 14
ATOM 13637 O O . GLY A 1 15 ? 2.300 8.595 -8.613 1.00 75.32 15 GLY A O 14
ATOM 13641 N N . LYS A 1 16 ? 0.582 8.220 -7.205 1.00 34.22 16 LYS A N 14
ATOM 13642 C CA . LYS A 1 16 ? 0.473 9.606 -6.770 1.00 3.54 16 LYS A CA 14
ATOM 13643 C C . LYS A 1 16 ? 1.630 9.955 -5.843 1.00 61.33 16 LYS A C 14
ATOM 13644 O O . LYS A 1 16 ? 1.969 11.121 -5.661 1.00 44.34 16 LYS A O 14
ATOM 13663 N N . VAL A 1 17 ? 2.233 8.926 -5.272 1.00 44.21 17 VAL A N 14
ATOM 13664 C CA . VAL A 1 17 ? 3.357 9.090 -4.369 1.00 40.25 17 VAL A CA 14
ATOM 13665 C C . VAL A 1 17 ? 4.670 9.095 -5.152 1.00 62.00 17 VAL A C 14
ATOM 13666 O O . VAL A 1 17 ? 4.947 8.170 -5.921 1.00 62.11 17 VAL A O 14
ATOM 13679 N N . PRO A 1 18 ? 5.482 10.151 -4.989 1.00 21.11 18 PRO A N 14
ATOM 13680 C CA . PRO A 1 18 ? 6.780 10.265 -5.657 1.00 21.32 18 PRO A CA 14
ATOM 13681 C C . PRO A 1 18 ? 7.770 9.215 -5.173 1.00 32.30 18 PRO A C 14
ATOM 13682 O O . PRO A 1 18 ? 7.691 8.734 -4.041 1.00 32.42 18 PRO A O 14
ATOM 13693 N N . PHE A 1 19 ? 8.719 8.890 -6.038 1.00 44.35 19 PHE A N 14
ATOM 13694 C CA . PHE A 1 19 ? 9.619 7.762 -5.829 1.00 45.25 19 PHE A CA 14
ATOM 13695 C C . PHE A 1 19 ? 10.484 7.930 -4.580 1.00 45.41 19 PHE A C 14
ATOM 13696 O O . PHE A 1 19 ? 10.871 6.938 -3.960 1.00 41.21 19 PHE A O 14
ATOM 13713 N N . PHE A 1 20 ? 10.771 9.180 -4.207 1.00 3.24 20 PHE A N 14
ATOM 13714 C CA . PHE A 1 20 ? 11.632 9.465 -3.057 1.00 11.30 20 PHE A CA 14
ATOM 13715 C C . PHE A 1 20 ? 11.136 8.757 -1.803 1.00 1.21 20 PHE A C 14
ATOM 13716 O O . PHE A 1 20 ? 11.922 8.185 -1.047 1.00 63.42 20 PHE A O 14
ATOM 13733 N N . VAL A 1 21 ? 9.830 8.794 -1.588 1.00 61.34 21 VAL A N 14
ATOM 13734 C CA . VAL A 1 21 ? 9.246 8.208 -0.393 1.00 1.32 21 VAL A CA 14
ATOM 13735 C C . VAL A 1 21 ? 8.349 7.028 -0.744 1.00 44.24 21 VAL A C 14
ATOM 13736 O O . VAL A 1 21 ? 7.745 6.411 0.132 1.00 23.10 21 VAL A O 14
ATOM 13749 N N . ARG A 1 22 ? 8.280 6.711 -2.031 1.00 62.35 22 ARG A N 14
ATOM 13750 C CA . ARG A 1 22 ? 7.404 5.648 -2.511 1.00 52.32 22 ARG A CA 14
ATOM 13751 C C . ARG A 1 22 ? 7.818 4.299 -1.929 1.00 51.51 22 ARG A C 14
ATOM 13752 O O . ARG A 1 22 ? 6.969 3.466 -1.606 1.00 62.25 22 ARG A O 14
ATOM 13773 N N . LYS A 1 23 ? 9.126 4.096 -1.790 1.00 41.34 23 LYS A N 14
ATOM 13774 C CA . LYS A 1 23 ? 9.657 2.869 -1.200 1.00 45.31 23 LYS A CA 14
ATOM 13775 C C . LYS A 1 23 ? 9.288 2.791 0.276 1.00 32.55 23 LYS A C 14
ATOM 13776 O O . LYS A 1 23 ? 9.017 1.715 0.809 1.00 44.21 23 LYS A O 14
ATOM 13795 N N . LYS A 1 24 ? 9.273 3.948 0.926 1.00 3.25 24 LYS A N 14
ATOM 13796 C CA . LYS A 1 24 ? 8.914 4.039 2.334 1.00 74.03 24 LYS A CA 14
ATOM 13797 C C . LYS A 1 24 ? 7.448 3.661 2.525 1.00 31.30 24 LYS A C 14
ATOM 13798 O O . LYS A 1 24 ? 7.100 2.917 3.442 1.00 52.42 24 LYS A O 14
ATOM 13817 N N . VAL A 1 25 ? 6.598 4.171 1.639 1.00 0.42 25 VAL A N 14
ATOM 13818 C CA . VAL A 1 25 ? 5.170 3.873 1.690 1.00 64.45 25 VAL A CA 14
ATOM 13819 C C . VAL A 1 25 ? 4.914 2.387 1.454 1.00 52.30 25 VAL A C 14
ATOM 13820 O O . VAL A 1 25 ? 4.096 1.776 2.145 1.00 42.11 25 VAL A O 14
ATOM 13833 N N . ARG A 1 26 ? 5.628 1.802 0.491 1.00 61.24 26 ARG A N 14
ATOM 13834 C CA . ARG A 1 26 ? 5.475 0.382 0.188 1.00 22.41 26 ARG A CA 14
ATOM 13835 C C . ARG A 1 26 ? 5.824 -0.480 1.392 1.00 43.34 26 ARG A C 14
ATOM 13836 O O . ARG A 1 26 ? 5.155 -1.478 1.646 1.00 44.15 26 ARG A O 14
ATOM 13857 N N . LYS A 1 27 ? 6.852 -0.089 2.141 1.00 13.31 27 LYS A N 14
ATOM 13858 C CA . LYS A 1 27 ? 7.226 -0.821 3.347 1.00 32.31 27 LYS A CA 14
ATOM 13859 C C . LYS A 1 27 ? 6.074 -0.818 4.346 1.00 33.32 27 LYS A C 14
ATOM 13860 O O . LYS A 1 27 ? 5.751 -1.845 4.943 1.00 2.14 27 LYS A O 14
ATOM 13879 N N . ASN A 1 28 ? 5.449 0.342 4.515 1.00 12.10 28 ASN A N 14
ATOM 13880 C CA . ASN A 1 28 ? 4.347 0.478 5.458 1.00 3.50 28 ASN A CA 14
ATOM 13881 C C . ASN A 1 28 ? 3.158 -0.372 5.032 1.00 22.42 28 ASN A C 14
ATOM 13882 O O . ASN A 1 28 ? 2.553 -1.051 5.858 1.00 0.04 28 ASN A O 14
ATOM 13893 N N . THR A 1 29 ? 2.826 -0.349 3.748 1.00 40.33 29 THR A N 14
ATOM 13894 C CA . THR A 1 29 ? 1.730 -1.165 3.250 1.00 41.22 29 THR A CA 14
ATOM 13895 C C . THR A 1 29 ? 2.061 -2.648 3.325 1.00 1.32 29 THR A C 14
ATOM 13896 O O . THR A 1 29 ? 1.202 -3.465 3.661 1.00 14.42 29 THR A O 14
ATOM 13907 N N . ASP A 1 30 ? 3.306 -2.989 3.000 1.00 51.31 30 ASP A N 14
ATOM 13908 C CA . ASP A 1 30 ? 3.774 -4.363 3.089 1.00 62.32 30 ASP A CA 14
ATOM 13909 C C . ASP A 1 30 ? 3.616 -4.867 4.513 1.00 44.00 30 ASP A C 14
ATOM 13910 O O . ASP A 1 30 ? 3.064 -5.941 4.748 1.00 12.32 30 ASP A O 14
ATOM 13919 N N . ASN A 1 31 ? 4.068 -4.059 5.462 1.00 34.23 31 ASN A N 14
ATOM 13920 C CA . ASN A 1 31 ? 3.918 -4.381 6.870 1.00 63.24 31 ASN A CA 14
ATOM 13921 C C . ASN A 1 31 ? 2.449 -4.431 7.265 1.00 4.44 31 ASN A C 14
ATOM 13922 O O . ASN A 1 31 ? 2.059 -5.253 8.086 1.00 41.54 31 ASN A O 14
ATOM 13933 N N . TYR A 1 32 ? 1.631 -3.565 6.667 1.00 10.23 32 TYR A N 14
ATOM 13934 C CA . TYR A 1 32 ? 0.232 -3.468 7.054 1.00 3.34 32 TYR A CA 14
ATOM 13935 C C . TYR A 1 32 ? -0.560 -4.668 6.557 1.00 3.43 32 TYR A C 14
ATOM 13936 O O . TYR A 1 32 ? -1.342 -5.260 7.301 1.00 50.54 32 TYR A O 14
ATOM 13954 N N . ALA A 1 33 ? -0.358 -5.017 5.297 1.00 64.20 33 ALA A N 14
ATOM 13955 C CA . ALA A 1 33 ? -1.069 -6.127 4.692 1.00 14.40 33 ALA A CA 14
ATOM 13956 C C . ALA A 1 33 ? -0.787 -7.417 5.451 1.00 62.33 33 ALA A C 14
ATOM 13957 O O . ALA A 1 33 ? -1.704 -8.147 5.816 1.00 44.53 33 ALA A O 14
ATOM 13964 N N . ARG A 1 34 ? 0.484 -7.667 5.733 1.00 33.10 34 ARG A N 14
ATOM 13965 C CA . ARG A 1 34 ? 0.883 -8.870 6.454 1.00 3.50 34 ARG A CA 14
ATOM 13966 C C . ARG A 1 34 ? 0.437 -8.795 7.906 1.00 21.44 34 ARG A C 14
ATOM 13967 O O . ARG A 1 34 ? 0.310 -9.817 8.580 1.00 31.32 34 ARG A O 14
ATOM 13988 N N . GLU A 1 35 ? 0.198 -7.580 8.375 1.00 3.40 35 GLU A N 14
ATOM 13989 C CA . GLU A 1 35 ? -0.213 -7.359 9.749 1.00 11.14 35 GLU A CA 14
ATOM 13990 C C . GLU A 1 35 ? -1.660 -7.800 9.953 1.00 70.05 35 GLU A C 14
ATOM 13991 O O . GLU A 1 35 ? -2.024 -8.291 11.021 1.00 75.15 35 GLU A O 14
ATOM 14003 N N . ILE A 1 36 ? -2.480 -7.627 8.918 1.00 11.24 36 ILE A N 14
ATOM 14004 C CA . ILE A 1 36 ? -3.895 -7.979 9.005 1.00 32.04 36 ILE A CA 14
ATOM 14005 C C . ILE A 1 36 ? -4.211 -9.287 8.277 1.00 61.51 36 ILE A C 14
ATOM 14006 O O . ILE A 1 36 ? -5.313 -9.820 8.404 1.00 41.21 36 ILE A O 14
ATOM 14022 N N . GLY A 1 37 ? -3.256 -9.796 7.508 1.00 13.33 37 GLY A N 14
ATOM 14023 C CA . GLY A 1 37 ? -3.434 -11.093 6.874 1.00 54.32 37 GLY A CA 14
ATOM 14024 C C . GLY A 1 37 ? -3.767 -11.002 5.397 1.00 45.22 37 GLY A C 14
ATOM 14025 O O . GLY A 1 37 ? -4.275 -11.959 4.812 1.00 44.22 37 GLY A O 14
ATOM 14029 N N . GLU A 1 38 ? -3.467 -9.867 4.787 1.00 42.24 38 GLU A N 14
ATOM 14030 C CA . GLU A 1 38 ? -3.751 -9.657 3.374 1.00 43.43 38 GLU A CA 14
ATOM 14031 C C . GLU A 1 38 ? -2.517 -9.941 2.524 1.00 70.13 38 GLU A C 14
ATOM 14032 O O . GLU A 1 38 ? -1.488 -9.289 2.680 1.00 1.03 38 GLU A O 14
ATOM 14044 N N . PRO A 1 39 ? -2.594 -10.934 1.628 1.00 45.24 39 PRO A N 14
ATOM 14045 C CA . PRO A 1 39 ? -1.529 -11.215 0.667 1.00 13.23 39 PRO A CA 14
ATOM 14046 C C . PRO A 1 39 ? -1.585 -10.249 -0.512 1.00 14.42 39 PRO A C 14
ATOM 14047 O O . PRO A 1 39 ? -0.605 -10.058 -1.235 1.00 34.14 39 PRO A O 14
ATOM 14058 N N . VAL A 1 40 ? -2.746 -9.634 -0.684 1.00 41.54 40 VAL A N 14
ATOM 14059 C CA . VAL A 1 40 ? -2.981 -8.716 -1.782 1.00 54.43 40 VAL A CA 14
ATOM 14060 C C . VAL A 1 40 ? -3.242 -7.312 -1.248 1.00 20.11 40 VAL A C 14
ATOM 14061 O O . VAL A 1 40 ? -4.087 -7.118 -0.374 1.00 11.32 40 VAL A O 14
ATOM 14074 N N . VAL A 1 41 ? -2.508 -6.342 -1.771 1.00 1.03 41 VAL A N 14
ATOM 14075 C CA . VAL A 1 41 ? -2.690 -4.954 -1.387 1.00 3.31 41 VAL A CA 14
ATOM 14076 C C . VAL A 1 41 ? -3.676 -4.285 -2.336 1.00 14.52 41 VAL A C 14
ATOM 14077 O O . VAL A 1 41 ? -3.326 -3.929 -3.461 1.00 61.12 41 VAL A O 14
ATOM 14090 N N . THR A 1 42 ? -4.912 -4.156 -1.886 1.00 21.13 42 THR A N 14
ATOM 14091 C CA . THR A 1 42 ? -5.964 -3.549 -2.682 1.00 13.05 42 THR A CA 14
ATOM 14092 C C . THR A 1 42 ? -6.141 -2.082 -2.310 1.00 53.04 42 THR A C 14
ATOM 14093 O O . THR A 1 42 ? -5.416 -1.564 -1.455 1.00 2.14 42 THR A O 14
ATOM 14104 N N . ALA A 1 43 ? -7.093 -1.413 -2.958 1.00 23.45 43 ALA A N 14
ATOM 14105 C CA . ALA A 1 43 ? -7.440 -0.043 -2.603 1.00 25.21 43 ALA A CA 14
ATOM 14106 C C . ALA A 1 43 ? -7.840 0.048 -1.136 1.00 42.51 43 ALA A C 14
ATOM 14107 O O . ALA A 1 43 ? -7.463 0.988 -0.439 1.00 73.10 43 ALA A O 14
ATOM 14114 N N . ASP A 1 44 ? -8.604 -0.941 -0.682 1.00 54.14 44 ASP A N 14
ATOM 14115 C CA . ASP A 1 44 ? -9.042 -1.021 0.710 1.00 21.11 44 ASP A CA 14
ATOM 14116 C C . ASP A 1 44 ? -7.840 -1.030 1.654 1.00 53.41 44 ASP A C 14
ATOM 14117 O O . ASP A 1 44 ? -7.746 -0.211 2.571 1.00 3.40 44 ASP A O 14
ATOM 14126 N N . VAL A 1 45 ? -6.911 -1.944 1.394 1.00 54.25 45 VAL A N 14
ATOM 14127 C CA . VAL A 1 45 ? -5.721 -2.101 2.223 1.00 33.42 45 VAL A CA 14
ATOM 14128 C C . VAL A 1 45 ? -4.859 -0.840 2.189 1.00 2.13 45 VAL A C 14
ATOM 14129 O O . VAL A 1 45 ? -4.416 -0.351 3.229 1.00 2.25 45 VAL A O 14
ATOM 14142 N N . PHE A 1 46 ? -4.647 -0.308 0.992 1.00 55.53 46 PHE A N 14
ATOM 14143 C CA . PHE A 1 46 ? -3.832 0.889 0.816 1.00 44.22 46 PHE A CA 14
ATOM 14144 C C . PHE A 1 46 ? -4.486 2.087 1.509 1.00 44.25 46 PHE A C 14
ATOM 14145 O O . PHE A 1 46 ? -3.802 2.953 2.055 1.00 33.12 46 PHE A O 14
ATOM 14162 N N . ARG A 1 47 ? -5.814 2.119 1.496 1.00 11.01 47 ARG A N 14
ATOM 14163 C CA . ARG A 1 47 ? -6.558 3.213 2.103 1.00 74.44 47 ARG A CA 14
ATOM 14164 C C . ARG A 1 47 ? -6.424 3.166 3.619 1.00 73.35 47 ARG A C 14
ATOM 14165 O O . ARG A 1 47 ? -6.121 4.177 4.255 1.00 34.35 47 ARG A O 14
ATOM 14186 N N . LYS A 1 48 ? -6.630 1.982 4.193 1.00 3.23 48 LYS A N 14
ATOM 14187 C CA . LYS A 1 48 ? -6.513 1.804 5.639 1.00 2.32 48 LYS A CA 14
ATOM 14188 C C . LYS A 1 48 ? -5.081 2.046 6.105 1.00 43.34 48 LYS A C 14
ATOM 14189 O O . LYS A 1 48 ? -4.852 2.544 7.208 1.00 54.24 48 LYS A O 14
ATOM 14208 N N . ALA A 1 49 ? -4.119 1.688 5.259 1.00 35.52 49 ALA A N 14
ATOM 14209 C CA . ALA A 1 49 ? -2.704 1.854 5.578 1.00 11.23 49 ALA A CA 14
ATOM 14210 C C . ALA A 1 49 ? -2.353 3.320 5.815 1.00 73.03 49 ALA A C 14
ATOM 14211 O O . ALA A 1 49 ? -1.422 3.630 6.555 1.00 14.41 49 ALA A O 14
ATOM 14218 N N . LYS A 1 50 ? -3.104 4.217 5.195 1.00 24.12 50 LYS A N 14
ATOM 14219 C CA . LYS A 1 50 ? -2.883 5.647 5.360 1.00 23.22 50 LYS A CA 14
ATOM 14220 C C . LYS A 1 50 ? -3.318 6.110 6.746 1.00 54.32 50 LYS A C 14
ATOM 14221 O O . LYS A 1 50 ? -2.661 6.941 7.372 1.00 65.23 50 LYS A O 14
ATOM 14240 N N . GLU A 1 51 ? -4.433 5.573 7.212 1.00 41.02 51 GLU A N 14
ATOM 14241 C CA . GLU A 1 51 ? -4.971 5.927 8.521 1.00 4.04 51 GLU A CA 14
ATOM 14242 C C . GLU A 1 51 ? -4.177 5.237 9.627 1.00 74.44 51 GLU A C 14
ATOM 14243 O O . GLU A 1 51 ? -3.818 5.849 10.636 1.00 23.42 51 GLU A O 14
ATOM 14255 N N . HIS A 1 52 ? -3.886 3.964 9.403 1.00 3.33 52 HIS A N 14
ATOM 14256 C CA . HIS A 1 52 ? -3.185 3.136 10.376 1.00 15.21 52 HIS A CA 14
ATOM 14257 C C . HIS A 1 52 ? -1.711 3.529 10.467 1.00 45.32 52 HIS A C 14
ATOM 14258 O O . HIS A 1 52 ? -1.075 3.347 11.506 1.00 54.31 52 HIS A O 14
ATOM 14273 N N . LEU A 1 53 ? -1.177 4.071 9.378 1.00 71.31 53 LEU A N 14
ATOM 14274 C CA . LEU A 1 53 ? 0.243 4.400 9.302 1.00 1.33 53 LEU A CA 14
ATOM 14275 C C . LEU A 1 53 ? 0.459 5.739 8.609 1.00 65.31 53 LEU A C 14
ATOM 14276 O O . LEU A 1 53 ? 0.785 6.744 9.243 1.00 1.45 53 LEU A O 14
ATOM 14292 N N . GLY A 1 54 ? 0.272 5.735 7.296 1.00 12.51 54 GLY A N 14
ATOM 14293 C CA . GLY A 1 54 ? 0.529 6.910 6.498 1.00 64.22 54 GLY A CA 14
ATOM 14294 C C . GLY A 1 54 ? 1.821 6.790 5.721 1.00 2.22 54 GLY A C 14
ATOM 14295 O O . GLY A 1 54 ? 2.305 5.683 5.472 1.00 53.01 54 GLY A O 14
ATOM 14299 N N . GLY A 1 55 ? 2.373 7.925 5.336 1.00 14.34 55 GLY A N 14
ATOM 14300 C CA . GLY A 1 55 ? 3.618 7.938 4.599 1.00 73.55 55 GLY A CA 14
ATOM 14301 C C . GLY A 1 55 ? 4.188 9.333 4.490 1.00 4.11 55 GLY A C 14
ATOM 14302 O O . GLY A 1 55 ? 5.262 9.620 5.020 1.00 75.21 55 GLY A O 14
ATOM 14306 N N . LEU A 1 56 ? 3.457 10.201 3.809 1.00 14.54 56 LEU A N 14
ATOM 14307 C CA . LEU A 1 56 ? 3.837 11.594 3.669 1.00 74.22 56 LEU A CA 14
ATOM 14308 C C . LEU A 1 56 ? 2.576 12.449 3.702 1.00 14.24 56 LEU A C 14
ATOM 14309 O O . LEU A 1 56 ? 1.914 12.641 2.682 1.00 12.13 56 LEU A O 14
ATOM 14325 N N . GLU A 1 57 ? 2.234 12.942 4.885 1.00 32.05 57 GLU A N 14
ATOM 14326 C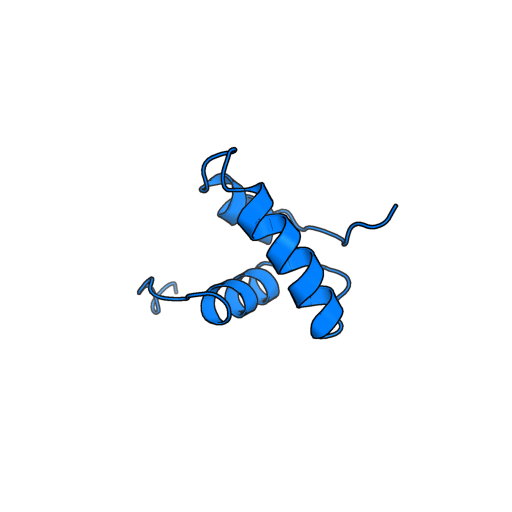 CA . GLU A 1 57 ? 0.986 13.672 5.082 1.00 64.33 57 GLU A CA 14
ATOM 14327 C C . GLU A 1 57 ? 1.152 15.160 4.779 1.00 75.32 57 GLU A C 14
ATOM 14328 O O . GLU A 1 57 ? 0.246 15.952 5.044 1.00 51.23 57 GLU A O 14
ATOM 14340 N N . HIS A 1 58 ? 2.308 15.517 4.207 1.00 12.32 58 HIS A N 14
ATOM 14341 C CA . HIS A 1 58 ? 2.639 16.903 3.850 1.00 44.13 58 HIS A CA 14
ATOM 14342 C C . HIS A 1 58 ? 2.948 17.715 5.109 1.00 12.24 58 HIS A C 14
ATOM 14343 O O . HIS A 1 58 ? 2.274 17.573 6.128 1.00 14.35 58 HIS A O 14
ATOM 14358 N N . HIS A 1 59 ? 4.000 18.529 5.034 1.00 20.04 59 HIS A N 14
ATOM 14359 C CA . HIS A 1 59 ? 4.406 19.401 6.138 1.00 51.33 59 HIS A CA 14
ATOM 14360 C C . HIS A 1 59 ? 4.964 18.558 7.285 1.00 33.54 59 HIS A C 14
ATOM 14361 O O . HIS A 1 59 ? 4.774 18.871 8.460 1.00 4.52 59 HIS A O 14
ATOM 14376 N N . HIS A 1 60 ? 5.679 17.496 6.929 1.00 34.33 60 HIS A N 14
ATOM 14377 C CA . HIS A 1 60 ? 6.233 16.579 7.924 1.00 64.22 60 HIS A CA 14
ATOM 14378 C C . HIS A 1 60 ? 7.598 17.069 8.407 1.00 64.13 60 HIS A C 14
ATOM 14379 O O . HIS A 1 60 ? 8.262 17.854 7.725 1.00 3.41 60 HIS A O 14
ATOM 14394 N N . HIS A 1 61 ? 8.006 16.598 9.577 1.00 54.53 61 HIS A N 14
ATOM 14395 C CA . HIS A 1 61 ? 9.284 16.986 10.163 1.00 65.21 61 HIS A CA 14
ATOM 14396 C C . HIS A 1 61 ? 10.450 16.390 9.390 1.00 11.15 61 HIS A C 14
ATOM 14397 O O . HIS A 1 61 ? 10.337 15.324 8.787 1.00 33.34 61 HIS A O 14
ATOM 14412 N N . HIS A 1 62 ? 11.561 17.100 9.402 1.00 23.44 62 HIS A N 14
ATOM 14413 C CA . HIS A 1 62 ? 12.816 16.582 8.877 1.00 73.14 62 HIS A CA 14
ATOM 14414 C C . HIS A 1 62 ? 13.759 16.361 10.047 1.00 50.02 62 HIS A C 14
ATOM 14415 O O . HIS A 1 62 ? 14.325 15.279 10.219 1.00 61.52 62 HIS A O 14
ATOM 14430 N N . HIS A 1 63 ? 13.900 17.413 10.846 1.00 21.21 63 HIS A N 14
ATOM 14431 C CA . HIS A 1 63 ? 14.593 17.364 12.123 1.00 20.23 63 HIS A CA 14
ATOM 14432 C C . HIS A 1 63 ? 14.429 18.707 12.824 1.00 32.44 63 HIS A C 14
ATOM 14433 O O . HIS A 1 63 ? 13.393 18.908 13.490 1.00 36.07 63 HIS A O 14
ATOM 14449 N N . MET A 1 1 ? 8.125 -14.914 -0.879 1.00 0.00 1 MET A N 15
ATOM 14450 C CA . MET A 1 1 ? 7.479 -13.608 -1.132 1.00 52.33 1 MET A CA 15
ATOM 14451 C C . MET A 1 1 ? 7.770 -12.647 0.012 1.00 20.40 1 MET A C 15
ATOM 14452 O O . MET A 1 1 ? 7.134 -12.713 1.066 1.00 53.04 1 MET A O 15
ATOM 14468 N N . GLY A 1 2 ? 8.739 -11.764 -0.188 1.00 21.40 2 GLY A N 15
ATOM 14469 C CA . GLY A 1 2 ? 9.065 -10.787 0.833 1.00 33.40 2 GLY A CA 15
ATOM 14470 C C . GLY A 1 2 ? 8.148 -9.586 0.761 1.00 65.22 2 GLY A C 15
ATOM 14471 O O . GLY A 1 2 ? 7.941 -8.883 1.750 1.00 33.13 2 GLY A O 15
ATOM 14475 N N . GLU A 1 3 ? 7.603 -9.357 -0.422 1.00 41.02 3 GLU A N 15
ATOM 14476 C CA . GLU A 1 3 ? 6.670 -8.266 -0.652 1.00 42.24 3 GLU A CA 15
ATOM 14477 C C . GLU A 1 3 ? 5.327 -8.832 -1.093 1.00 3.55 3 GLU A C 15
ATOM 14478 O O . GLU A 1 3 ? 5.239 -10.008 -1.457 1.00 75.23 3 GLU A O 15
ATOM 14490 N N . LEU A 1 4 ? 4.285 -8.020 -1.051 1.00 40.24 4 LEU A N 15
ATOM 14491 C CA . LEU A 1 4 ? 2.948 -8.507 -1.350 1.00 14.41 4 LEU A CA 15
ATOM 14492 C C . LEU A 1 4 ? 2.459 -8.028 -2.712 1.00 20.32 4 LEU A C 15
ATOM 14493 O O . LEU A 1 4 ? 3.141 -7.268 -3.405 1.00 73.32 4 LEU A O 15
ATOM 14509 N N . SER A 1 5 ? 1.271 -8.481 -3.092 1.00 2.43 5 SER A N 15
ATOM 14510 C CA . SER A 1 5 ? 0.715 -8.182 -4.400 1.00 51.01 5 SER A CA 15
ATOM 14511 C C . SER A 1 5 ? -0.140 -6.923 -4.354 1.00 21.43 5 SER A C 15
ATOM 14512 O O . SER A 1 5 ? -1.244 -6.932 -3.813 1.00 20.13 5 SER A O 15
ATOM 14520 N N . TRP A 1 6 ? 0.382 -5.843 -4.908 1.00 31.23 6 TRP A N 15
ATOM 14521 C CA . TRP A 1 6 ? -0.354 -4.592 -4.991 1.00 53.24 6 TRP A CA 15
ATOM 14522 C C . TRP A 1 6 ? -1.237 -4.581 -6.233 1.00 61.34 6 TRP A C 15
ATOM 14523 O O . TRP A 1 6 ? -0.801 -4.980 -7.315 1.00 0.02 6 TRP A O 15
ATOM 14544 N N . THR A 1 7 ? -2.480 -4.145 -6.082 1.00 74.41 7 THR A N 15
ATOM 14545 C CA . THR A 1 7 ? -3.392 -4.068 -7.211 1.00 72.41 7 THR A CA 15
ATOM 14546 C C . THR A 1 7 ? -3.219 -2.749 -7.957 1.00 13.20 7 THR A C 15
ATOM 14547 O O . THR A 1 7 ? -2.631 -1.801 -7.428 1.00 63.21 7 THR A O 15
ATOM 14558 N N . ALA A 1 8 ? -3.733 -2.693 -9.181 1.00 54.33 8 ALA A N 15
ATOM 14559 C CA . ALA A 1 8 ? -3.669 -1.483 -9.992 1.00 21.21 8 ALA A CA 15
ATOM 14560 C C . ALA A 1 8 ? -4.376 -0.332 -9.292 1.00 14.32 8 ALA A C 15
ATOM 14561 O O . ALA A 1 8 ? -4.052 0.833 -9.515 1.00 5.50 8 ALA A O 15
ATOM 14568 N N . GLU A 1 9 ? -5.337 -0.670 -8.438 1.00 4.23 9 GLU A N 15
ATOM 14569 C CA . GLU A 1 9 ? -6.018 0.322 -7.615 1.00 15.02 9 GLU A CA 15
ATOM 14570 C C . GLU A 1 9 ? -5.002 1.072 -6.766 1.00 71.23 9 GLU A C 15
ATOM 14571 O O . GLU A 1 9 ? -4.954 2.304 -6.760 1.00 73.44 9 GLU A O 15
ATOM 14583 N N . ALA A 1 10 ? -4.184 0.303 -6.056 1.00 31.14 10 ALA A N 15
ATOM 14584 C CA . ALA A 1 10 ? -3.184 0.860 -5.158 1.00 55.54 10 ALA A CA 15
ATOM 14585 C C . ALA A 1 10 ? -2.061 1.521 -5.944 1.00 1.20 10 ALA A C 15
ATOM 14586 O O . ALA A 1 10 ? -1.634 2.623 -5.609 1.00 0.35 10 ALA A O 15
ATOM 14593 N N . GLU A 1 11 ? -1.604 0.851 -6.998 1.00 65.21 11 GLU A N 15
ATOM 14594 C CA . GLU A 1 11 ? -0.554 1.385 -7.864 1.00 25.33 11 GLU A CA 15
ATOM 14595 C C . GLU A 1 11 ? -0.972 2.717 -8.484 1.00 2.34 11 GLU A C 15
ATOM 14596 O O . GLU A 1 11 ? -0.135 3.583 -8.729 1.00 51.33 11 GLU A O 15
ATOM 14608 N N . LYS A 1 12 ? -2.265 2.871 -8.734 1.00 5.32 12 LYS A N 15
ATOM 14609 C CA . LYS A 1 12 ? -2.800 4.102 -9.297 1.00 13.02 12 LYS A CA 15
ATOM 14610 C C . LYS A 1 12 ? -2.602 5.263 -8.327 1.00 4.00 12 LYS A C 15
ATOM 14611 O O . LYS A 1 12 ? -2.088 6.321 -8.696 1.00 65.53 12 LYS A O 15
ATOM 14630 N N . MET A 1 13 ? -3.007 5.045 -7.083 1.00 60.14 13 MET A N 15
ATOM 14631 C CA . MET A 1 13 ? -2.927 6.075 -6.055 1.00 52.11 13 MET A CA 15
ATOM 14632 C C . MET A 1 13 ? -1.486 6.289 -5.611 1.00 73.25 13 MET A C 15
ATOM 14633 O O . MET A 1 13 ? -1.084 7.405 -5.277 1.00 75.41 13 MET A O 15
ATOM 14647 N N . LEU A 1 14 ? -0.707 5.216 -5.623 1.00 54.41 14 LEU A N 15
ATOM 14648 C CA . LEU A 1 14 ? 0.696 5.283 -5.241 1.00 21.11 14 LEU A CA 15
ATOM 14649 C C . LEU A 1 14 ? 1.523 5.905 -6.365 1.00 3.10 14 LEU A C 15
ATOM 14650 O O . LEU A 1 14 ? 2.640 6.370 -6.146 1.00 71.33 14 LEU A O 15
ATOM 14666 N N . GLY A 1 15 ? 0.954 5.920 -7.567 1.00 0.21 15 GLY A N 15
ATOM 14667 C CA . GLY A 1 15 ? 1.614 6.540 -8.704 1.00 55.12 15 GLY A CA 15
ATOM 14668 C C . GLY A 1 15 ? 1.707 8.046 -8.554 1.00 34.20 15 GLY A C 15
ATOM 14669 O O . GLY A 1 15 ? 2.541 8.697 -9.183 1.00 31.55 15 GLY A O 15
ATOM 14673 N N . LYS A 1 16 ? 0.849 8.597 -7.708 1.00 22.23 16 LYS A N 15
ATOM 14674 C CA . LYS A 1 16 ? 0.873 10.021 -7.406 1.00 43.41 16 LYS A CA 15
ATOM 14675 C C . LYS A 1 16 ? 1.952 10.314 -6.372 1.00 34.10 16 LYS A C 15
ATOM 14676 O O . LYS A 1 16 ? 2.402 11.451 -6.216 1.00 33.11 16 LYS A O 15
ATOM 14695 N N . VAL A 1 17 ? 2.370 9.264 -5.682 1.00 15.50 17 VAL A N 15
ATOM 14696 C CA . VAL A 1 17 ? 3.346 9.368 -4.614 1.00 25.55 17 VAL A CA 15
ATOM 14697 C C . VAL A 1 17 ? 4.767 9.301 -5.178 1.00 15.04 17 VAL A C 15
ATOM 14698 O O . VAL A 1 17 ? 5.111 8.365 -5.906 1.00 54.12 17 VAL A O 15
ATOM 14711 N N . PRO A 1 18 ? 5.596 10.315 -4.876 1.00 55.14 18 PRO A N 15
ATOM 14712 C CA . PRO A 1 18 ? 6.988 10.383 -5.347 1.00 1.42 18 PRO A CA 15
ATOM 14713 C C . PRO A 1 18 ? 7.794 9.145 -4.966 1.00 43.21 18 PRO A C 15
ATOM 14714 O O . PRO A 1 18 ? 7.643 8.618 -3.865 1.00 12.12 18 PRO A O 15
ATOM 14725 N N . PHE A 1 19 ? 8.664 8.708 -5.876 1.00 14.31 19 PHE A N 15
ATOM 14726 C CA . PHE A 1 19 ? 9.436 7.474 -5.706 1.00 12.32 19 PHE A CA 15
ATOM 14727 C C . PHE A 1 19 ? 10.229 7.449 -4.398 1.00 40.02 19 PHE A C 15
ATOM 14728 O O . PHE A 1 19 ? 10.541 6.374 -3.885 1.00 12.40 19 PHE A O 15
ATOM 14745 N N . PHE A 1 20 ? 10.559 8.628 -3.867 1.00 32.22 20 PHE A N 15
ATOM 14746 C CA . PHE A 1 20 ? 11.245 8.723 -2.579 1.00 72.24 20 PHE A CA 15
ATOM 14747 C C . PHE A 1 20 ? 10.442 8.020 -1.498 1.00 11.44 20 PHE A C 15
ATOM 14748 O O . PHE A 1 20 ? 10.838 6.976 -0.977 1.00 20.34 20 PHE A O 15
ATOM 14765 N N . VAL A 1 21 ? 9.291 8.592 -1.189 1.00 25.55 21 VAL A N 15
ATOM 14766 C CA . VAL A 1 21 ? 8.459 8.099 -0.113 1.00 13.24 21 VAL A CA 15
ATOM 14767 C C . VAL A 1 21 ? 7.592 6.937 -0.583 1.00 71.33 21 VAL A C 15
ATOM 14768 O O . VAL A 1 21 ? 6.992 6.239 0.224 1.00 61.32 21 VAL A O 15
ATOM 14781 N N . ARG A 1 22 ? 7.543 6.727 -1.895 1.00 12.13 22 ARG A N 15
ATOM 14782 C CA . ARG A 1 22 ? 6.800 5.611 -2.467 1.00 3.40 22 ARG A CA 15
ATOM 14783 C C . ARG A 1 22 ? 7.375 4.287 -1.978 1.00 31.25 22 ARG A C 15
ATOM 14784 O O . ARG A 1 22 ? 6.638 3.396 -1.561 1.00 32.32 22 ARG A O 15
ATOM 14805 N N . LYS A 1 23 ? 8.699 4.180 -2.026 1.00 14.33 23 LYS A N 15
ATOM 14806 C CA . LYS A 1 23 ? 9.399 3.000 -1.532 1.00 32.55 23 LYS A CA 15
ATOM 14807 C C . LYS A 1 23 ? 9.122 2.814 -0.044 1.00 4.31 23 LYS A C 15
ATOM 14808 O O . LYS A 1 23 ? 8.886 1.699 0.430 1.00 23.11 23 LYS A O 15
ATOM 14827 N N . LYS A 1 24 ? 9.123 3.930 0.672 1.00 23.24 24 LYS A N 15
ATOM 14828 C CA . LYS A 1 24 ? 8.890 3.935 2.107 1.00 62.12 24 LYS A CA 15
ATOM 14829 C C . LYS A 1 24 ? 7.476 3.452 2.424 1.00 60.54 24 LYS A C 15
ATOM 14830 O O . LYS A 1 24 ? 7.274 2.638 3.324 1.00 12.31 24 LYS A O 15
ATOM 14849 N N . VAL A 1 25 ? 6.503 3.949 1.670 1.00 0.45 25 VAL A N 15
ATOM 14850 C CA . VAL A 1 25 ? 5.106 3.590 1.886 1.00 2.22 25 VAL A CA 15
ATOM 14851 C C . VAL A 1 25 ? 4.814 2.164 1.418 1.00 52.52 25 VAL A C 15
ATOM 14852 O O . VAL A 1 25 ? 4.118 1.419 2.106 1.00 62.14 25 VAL A O 15
ATOM 14865 N N . ARG A 1 26 ? 5.354 1.778 0.265 1.00 13.01 26 ARG A N 15
ATOM 14866 C CA . ARG A 1 26 ? 5.070 0.458 -0.295 1.00 0.22 26 ARG A CA 15
ATOM 14867 C C . ARG A 1 26 ? 5.460 -0.645 0.683 1.00 31.33 26 ARG A C 15
ATOM 14868 O O . ARG A 1 26 ? 4.633 -1.478 1.049 1.00 53.11 26 ARG A O 15
ATOM 14889 N N . LYS A 1 27 ? 6.707 -0.615 1.139 1.00 1.50 27 LYS A N 15
ATOM 14890 C CA . LYS A 1 27 ? 7.208 -1.633 2.052 1.00 3.20 27 LYS A CA 15
ATOM 14891 C C . LYS A 1 27 ? 6.472 -1.577 3.385 1.00 32.33 27 LYS A C 15
ATOM 14892 O O . LYS A 1 27 ? 6.304 -2.596 4.061 1.00 24.31 27 LYS A O 15
ATOM 14911 N N . ASN A 1 28 ? 6.020 -0.387 3.755 1.00 51.04 28 ASN A N 15
ATOM 14912 C CA . ASN A 1 28 ? 5.328 -0.196 5.016 1.00 23.33 28 ASN A CA 15
ATOM 14913 C C . ASN A 1 28 ? 3.986 -0.904 4.943 1.00 53.21 28 ASN A C 15
ATOM 14914 O O . ASN A 1 28 ? 3.573 -1.589 5.876 1.00 52.33 28 ASN A O 15
ATOM 14925 N N . THR A 1 29 ? 3.333 -0.771 3.797 1.00 44.01 29 THR A N 15
ATOM 14926 C CA . THR A 1 29 ? 2.053 -1.412 3.570 1.00 3.12 29 THR A CA 15
ATOM 14927 C C . THR A 1 29 ? 2.222 -2.912 3.339 1.00 45.02 29 THR A C 15
ATOM 14928 O O . THR A 1 29 ? 1.359 -3.702 3.722 1.00 54.15 29 THR A O 15
ATOM 14939 N N . ASP A 1 30 ? 3.324 -3.303 2.695 1.00 0.52 30 ASP A N 15
ATOM 14940 C CA . ASP A 1 30 ? 3.633 -4.720 2.513 1.00 4.14 30 ASP A CA 15
ATOM 14941 C C . ASP A 1 30 ? 3.659 -5.413 3.866 1.00 51.32 30 ASP A C 15
ATOM 14942 O O . ASP A 1 30 ? 3.106 -6.493 4.041 1.00 64.12 30 ASP A O 15
ATOM 14951 N N . ASN A 1 31 ? 4.294 -4.765 4.830 1.00 20.40 31 ASN A N 15
ATOM 14952 C CA . ASN A 1 31 ? 4.332 -5.276 6.191 1.00 13.20 31 ASN A CA 15
ATOM 14953 C C . ASN A 1 31 ? 3.010 -5.013 6.907 1.00 72.11 31 ASN A C 15
ATOM 14954 O O . ASN A 1 31 ? 2.651 -5.726 7.842 1.00 31.24 31 ASN A O 15
ATOM 14965 N N . TYR A 1 32 ? 2.279 -4.000 6.451 1.00 71.21 32 TYR A N 15
ATOM 14966 C CA . TYR A 1 32 ? 1.000 -3.650 7.054 1.00 52.34 32 TYR A CA 15
ATOM 14967 C C . TYR A 1 32 ? -0.043 -4.716 6.754 1.00 22.33 32 TYR A C 15
ATOM 14968 O O . TYR A 1 32 ? -0.758 -5.173 7.646 1.00 53.03 32 TYR A O 15
ATOM 14986 N N . ALA A 1 33 ? -0.121 -5.117 5.495 1.00 13.44 33 ALA A N 15
ATOM 14987 C CA . ALA A 1 33 ? -1.069 -6.135 5.087 1.00 22.24 33 ALA A CA 15
ATOM 14988 C C . ALA A 1 33 ? -0.713 -7.477 5.720 1.00 75.24 33 ALA A C 15
ATOM 14989 O O . ALA A 1 33 ? -1.593 -8.271 6.038 1.00 53.05 33 ALA A O 15
ATOM 14996 N N . ARG A 1 34 ? 0.579 -7.712 5.927 1.00 11.43 34 ARG A N 15
ATOM 14997 C CA . ARG A 1 34 ? 1.040 -8.915 6.621 1.00 0.24 34 ARG A CA 15
ATOM 14998 C C . ARG A 1 34 ? 0.526 -8.943 8.050 1.00 12.44 34 ARG A C 15
ATOM 14999 O O . ARG A 1 34 ? 0.244 -10.008 8.604 1.00 23.12 34 ARG A O 15
ATOM 15020 N N . GLU A 1 35 ? 0.399 -7.764 8.638 1.00 12.43 35 GLU A N 15
ATOM 15021 C CA . GLU A 1 35 ? -0.036 -7.644 10.015 1.00 12.34 35 GLU A CA 15
ATOM 15022 C C . GLU A 1 35 ? -1.512 -8.016 10.127 1.00 1.12 35 GLU A C 15
ATOM 15023 O O . GLU A 1 35 ? -1.909 -8.769 11.017 1.00 52.25 35 GLU A O 15
ATOM 15035 N N . ILE A 1 36 ? -2.314 -7.520 9.189 1.00 0.25 36 ILE A N 15
ATOM 15036 C CA . ILE A 1 36 ? -3.751 -7.776 9.196 1.00 33.42 36 ILE A CA 15
ATOM 15037 C C . ILE A 1 36 ? -4.087 -9.121 8.545 1.00 11.10 36 ILE A C 15
ATOM 15038 O O . ILE A 1 36 ? -5.235 -9.560 8.572 1.00 53.12 36 ILE A O 15
ATOM 15054 N N . GLY A 1 37 ? -3.082 -9.763 7.959 1.00 23.14 37 GLY A N 15
ATOM 15055 C CA . GLY A 1 37 ? -3.274 -11.091 7.388 1.00 11.11 37 GLY A CA 15
ATOM 15056 C C . GLY A 1 37 ? -3.810 -11.057 5.969 1.00 60.33 37 GLY A C 15
ATOM 15057 O O . GLY A 1 37 ? -4.614 -11.907 5.581 1.00 5.35 37 GLY A O 15
ATOM 15061 N N . GLU A 1 38 ? -3.352 -10.091 5.192 1.00 71.13 38 GLU A N 15
ATOM 15062 C CA . GLU A 1 38 ? -3.812 -9.913 3.829 1.00 15.22 38 GLU A CA 15
ATOM 15063 C C . GLU A 1 38 ? -2.623 -9.984 2.867 1.00 51.52 38 GLU A C 15
ATOM 15064 O O . GLU A 1 38 ? -1.699 -9.186 2.965 1.00 53.04 38 GLU A O 15
ATOM 15076 N N . PRO A 1 39 ? -2.609 -10.966 1.954 1.00 24.40 39 PRO A N 15
ATOM 15077 C CA . PRO A 1 39 ? -1.529 -11.115 0.976 1.00 13.51 39 PRO A CA 15
ATOM 15078 C C . PRO A 1 39 ? -1.706 -10.223 -0.258 1.00 42.23 39 PRO A C 15
ATOM 15079 O O . PRO A 1 39 ? -0.785 -10.069 -1.064 1.00 61.32 39 PRO A O 15
ATOM 15090 N N . VAL A 1 40 ? -2.888 -9.639 -0.405 1.00 4.34 40 VAL A N 15
ATOM 15091 C CA . VAL A 1 40 ? -3.186 -8.794 -1.554 1.00 1.23 40 VAL A CA 15
ATOM 15092 C C . VAL A 1 40 ? -3.480 -7.366 -1.108 1.00 40.43 40 VAL A C 15
ATOM 15093 O O . VAL A 1 40 ? -4.402 -7.127 -0.330 1.00 24.34 40 VAL A O 15
ATOM 15106 N N . VAL A 1 41 ? -2.697 -6.424 -1.606 1.00 3.03 41 VAL A N 15
ATOM 15107 C CA . VAL A 1 41 ? -2.861 -5.028 -1.242 1.00 4.51 41 VAL A CA 15
ATOM 15108 C C . VAL A 1 41 ? -3.779 -4.327 -2.236 1.00 44.34 41 VAL A C 15
ATOM 15109 O O . VAL A 1 41 ? -3.351 -3.901 -3.312 1.00 11.34 41 VAL A O 15
ATOM 15122 N N . THR A 1 42 ? -5.050 -4.248 -1.880 1.00 34.25 42 THR A N 15
ATOM 15123 C CA . THR A 1 42 ? -6.047 -3.593 -2.705 1.00 61.41 42 THR A CA 15
ATOM 15124 C C . THR A 1 42 ? -6.140 -2.108 -2.357 1.00 32.30 42 THR A C 15
ATOM 15125 O O . THR A 1 42 ? -5.425 -1.625 -1.474 1.00 41.11 42 THR A O 15
ATOM 15136 N N . ALA A 1 43 ? -7.024 -1.385 -3.042 1.00 53.45 43 ALA A N 15
ATOM 15137 C CA . ALA A 1 43 ? -7.269 0.017 -2.722 1.00 21.20 43 ALA A CA 15
ATOM 15138 C C . ALA A 1 43 ? -7.798 0.141 -1.299 1.00 24.43 43 ALA A C 15
ATOM 15139 O O . ALA A 1 43 ? -7.467 1.082 -0.578 1.00 31.20 43 ALA A O 15
ATOM 15146 N N . ASP A 1 44 ? -8.604 -0.838 -0.905 1.00 71.24 44 ASP A N 15
ATOM 15147 C CA . ASP A 1 44 ? -9.178 -0.882 0.435 1.00 60.21 44 ASP A CA 15
ATOM 15148 C C . ASP A 1 44 ? -8.079 -0.987 1.489 1.00 21.34 44 ASP A C 15
ATOM 15149 O O . ASP A 1 44 ? -8.098 -0.283 2.500 1.00 55.04 44 ASP A O 15
ATOM 15158 N N . VAL A 1 45 ? -7.111 -1.862 1.237 1.00 60.24 45 VAL A N 15
ATOM 15159 C CA . VAL A 1 45 ? -5.984 -2.043 2.145 1.00 11.30 45 VAL A CA 15
ATOM 15160 C C . VAL A 1 45 ? -5.129 -0.776 2.198 1.00 2.10 45 VAL A C 15
ATOM 15161 O O . VAL A 1 45 ? -4.682 -0.359 3.269 1.00 51.34 45 VAL A O 15
ATOM 15174 N N . PHE A 1 46 ? -4.928 -0.155 1.039 1.00 0.42 46 PHE A N 15
ATOM 15175 C CA . PHE A 1 46 ? -4.143 1.072 0.948 1.00 54.42 46 PHE A CA 15
ATOM 15176 C C . PHE A 1 46 ? -4.846 2.214 1.683 1.00 62.23 46 PHE A C 15
ATOM 15177 O O . PHE A 1 46 ? -4.199 3.070 2.287 1.00 24.25 46 PHE A O 15
ATOM 15194 N N . ARG A 1 47 ? -6.175 2.218 1.630 1.00 40.43 47 ARG A N 15
ATOM 15195 C CA . ARG A 1 47 ? -6.978 3.180 2.381 1.00 1.01 47 ARG A CA 15
ATOM 15196 C C . ARG A 1 47 ? -6.763 3.005 3.877 1.00 52.04 47 ARG A C 15
ATOM 15197 O O . ARG A 1 47 ? -6.535 3.976 4.598 1.00 12.50 47 ARG A O 15
ATOM 15218 N N . LYS A 1 48 ? -6.838 1.762 4.335 1.00 53.34 48 LYS A N 15
ATOM 15219 C CA . LYS A 1 48 ? -6.635 1.453 5.745 1.00 23.21 48 LYS A CA 15
ATOM 15220 C C . LYS A 1 48 ? -5.225 1.831 6.182 1.00 32.12 48 LYS A C 15
ATOM 15221 O O . LYS A 1 48 ? -5.020 2.284 7.308 1.00 44.32 48 LYS A O 15
ATOM 15240 N N . ALA A 1 49 ? -4.266 1.661 5.280 1.00 4.10 49 ALA A N 15
ATOM 15241 C CA . ALA A 1 49 ? -2.883 2.032 5.550 1.00 4.12 49 ALA A CA 15
ATOM 15242 C C . ALA A 1 49 ? -2.766 3.525 5.842 1.00 25.41 49 ALA A C 15
ATOM 15243 O O . ALA A 1 49 ? -2.127 3.923 6.815 1.00 44.33 49 ALA A O 15
ATOM 15250 N N . LYS A 1 50 ? -3.407 4.343 5.009 1.00 1.14 50 LYS A N 15
ATOM 15251 C CA . LYS A 1 50 ? -3.355 5.795 5.166 1.00 64.33 50 LYS A CA 15
ATOM 15252 C C . LYS A 1 50 ? -3.913 6.234 6.517 1.00 42.11 50 LYS A C 15
ATOM 15253 O O . LYS A 1 50 ? -3.358 7.125 7.165 1.00 60.21 50 LYS A O 15
ATOM 15272 N N . GLU A 1 51 ? -5.004 5.612 6.939 1.00 21.30 51 GLU A N 15
ATOM 15273 C CA . GLU A 1 51 ? -5.618 5.937 8.221 1.00 21.35 51 GLU A CA 15
ATOM 15274 C C . GLU A 1 51 ? -4.799 5.388 9.385 1.00 71.33 51 GLU A C 15
ATOM 15275 O O . GLU A 1 51 ? -4.616 6.069 10.393 1.00 40.21 51 GLU A O 15
ATOM 15287 N N . HIS A 1 52 ? -4.298 4.165 9.235 1.00 61.11 52 HIS A N 15
ATOM 15288 C CA . HIS A 1 52 ? -3.507 3.522 10.283 1.00 40.14 52 HIS A CA 15
ATOM 15289 C C . HIS A 1 52 ? -2.216 4.294 10.535 1.00 55.22 52 HIS A C 15
ATOM 15290 O O . HIS A 1 52 ? -1.828 4.517 11.681 1.00 55.13 52 HIS A O 15
ATOM 15305 N N . LEU A 1 53 ? -1.550 4.691 9.456 1.00 75.42 53 LEU A N 15
ATOM 15306 C CA . LEU A 1 53 ? -0.325 5.471 9.560 1.00 42.45 53 LEU A CA 15
ATOM 15307 C C . LEU A 1 53 ? -0.646 6.884 10.028 1.00 20.41 53 LEU A C 15
ATOM 15308 O O . LEU A 1 53 ? 0.033 7.439 10.893 1.00 60.13 53 LEU A O 15
ATOM 15324 N N . GLY A 1 54 ? -1.695 7.461 9.456 1.00 13.31 54 GLY A N 15
ATOM 15325 C CA . GLY A 1 54 ? -2.080 8.814 9.797 1.00 43.35 54 GLY A CA 15
ATOM 15326 C C . GLY A 1 54 ? -1.381 9.827 8.920 1.00 63.21 54 GLY A C 15
ATOM 15327 O O . GLY A 1 54 ? -2.017 10.707 8.339 1.00 55.42 54 GLY A O 15
ATOM 15331 N N . GLY A 1 55 ? -0.069 9.686 8.818 1.00 40.43 55 GLY A N 15
ATOM 15332 C CA . GLY A 1 55 ? 0.720 10.559 7.980 1.00 11.20 55 GLY A CA 15
ATOM 15333 C C . GLY A 1 55 ? 2.119 10.735 8.522 1.00 20.51 55 GLY A C 15
ATOM 15334 O O . GLY A 1 55 ? 2.423 10.266 9.621 1.00 62.24 55 GLY A O 15
ATOM 15338 N N . LEU A 1 56 ? 2.973 11.387 7.752 1.00 21.12 56 LEU A N 15
ATOM 15339 C CA . LEU A 1 56 ? 4.316 11.703 8.206 1.00 23.43 56 LEU A CA 15
ATOM 15340 C C . LEU A 1 56 ? 4.302 13.110 8.777 1.00 1.14 56 LEU A C 15
ATOM 15341 O O . LEU A 1 56 ? 4.911 13.393 9.810 1.00 24.12 56 LEU A O 15
ATOM 15357 N N . GLU A 1 57 ? 3.577 13.982 8.095 1.00 5.00 57 GLU A N 15
ATOM 15358 C CA . GLU A 1 57 ? 3.358 15.336 8.556 1.00 1.14 57 GLU A CA 15
ATOM 15359 C C . GLU A 1 57 ? 1.945 15.441 9.110 1.00 0.02 57 GLU A C 15
ATOM 15360 O O . GLU A 1 57 ? 0.971 15.195 8.395 1.00 43.11 57 GLU A O 15
ATOM 15372 N N . HIS A 1 58 ? 1.851 15.782 10.387 1.00 22.45 58 HIS A N 15
ATOM 15373 C CA . HIS A 1 58 ? 0.587 15.761 11.112 1.00 11.11 58 HIS A CA 15
ATOM 15374 C C . HIS A 1 58 ? -0.424 16.730 10.499 1.00 4.52 58 HIS A C 15
ATOM 15375 O O . HIS A 1 58 ? -0.320 17.946 10.671 1.00 3.54 58 HIS A O 15
ATOM 15390 N N . HIS A 1 59 ? -1.405 16.184 9.795 1.00 63.25 59 HIS A N 15
ATOM 15391 C CA . HIS A 1 59 ? -2.414 16.996 9.126 1.00 35.44 59 HIS A CA 15
ATOM 15392 C C . HIS A 1 59 ? -3.807 16.397 9.270 1.00 64.33 59 HIS A C 15
ATOM 15393 O O . HIS A 1 59 ? -4.113 15.356 8.692 1.00 22.24 59 HIS A O 15
ATOM 15408 N N . HIS A 1 60 ? -4.639 17.063 10.058 1.00 22.20 60 HIS A N 15
ATOM 15409 C CA . HIS A 1 60 ? -6.053 16.719 10.184 1.00 55.53 60 HIS A CA 15
ATOM 15410 C C . HIS A 1 60 ? -6.861 18.005 10.248 1.00 44.31 60 HIS A C 15
ATOM 15411 O O . HIS A 1 60 ? -6.423 18.982 10.858 1.00 53.45 60 HIS A O 15
ATOM 15426 N N . HIS A 1 61 ? -8.019 18.017 9.608 1.00 65.24 61 HIS A N 15
ATOM 15427 C CA . HIS A 1 61 ? -8.790 19.246 9.466 1.00 64.41 61 HIS A CA 15
ATOM 15428 C C . HIS A 1 61 ? -10.067 19.211 10.288 1.00 74.34 61 HIS A C 15
ATOM 15429 O O . HIS A 1 61 ? -10.338 20.123 11.070 1.00 40.44 61 HIS A O 15
ATOM 15444 N N . HIS A 1 62 ? -10.846 18.157 10.115 1.00 4.33 62 HIS A N 15
ATOM 15445 C CA . HIS A 1 62 ? -12.126 18.035 10.797 1.00 12.03 62 HIS A CA 15
ATOM 15446 C C . HIS A 1 62 ? -12.534 16.566 10.840 1.00 1.11 62 HIS A C 15
ATOM 15447 O O . HIS A 1 62 ? -12.031 15.806 11.665 1.00 2.12 62 HIS A O 15
ATOM 15462 N N . HIS A 1 63 ? -13.424 16.187 9.929 1.00 11.11 63 HIS A N 15
ATOM 15463 C CA . HIS A 1 63 ? -13.843 14.800 9.722 1.00 1.14 63 HIS A CA 15
ATOM 15464 C C . HIS A 1 63 ? -14.984 14.780 8.713 1.00 4.20 63 HIS A C 15
ATOM 15465 O O . HIS A 1 63 ? -16.155 14.694 9.122 1.00 33.31 63 HIS A O 15
ATOM 15481 N N . MET A 1 1 ? 7.184 -15.029 3.475 1.00 10.11 1 MET A N 16
ATOM 15482 C CA . MET A 1 1 ? 8.486 -14.356 3.251 1.00 31.41 1 MET A CA 16
ATOM 15483 C C . MET A 1 1 ? 8.268 -12.920 2.785 1.00 43.25 1 MET A C 16
ATOM 15484 O O . MET A 1 1 ? 8.507 -11.971 3.537 1.00 21.12 1 MET A O 16
ATOM 15500 N N . GLY A 1 2 ? 7.802 -12.763 1.556 1.00 24.53 2 GLY A N 16
ATOM 15501 C CA . GLY A 1 2 ? 7.535 -11.445 1.023 1.00 31.43 2 GLY A CA 16
ATOM 15502 C C . GLY A 1 2 ? 6.580 -11.501 -0.149 1.00 0.52 2 GLY A C 16
ATOM 15503 O O . GLY A 1 2 ? 5.505 -12.098 -0.043 1.00 55.32 2 GLY A O 16
ATOM 15507 N N . GLU A 1 3 ? 6.983 -10.887 -1.263 1.00 22.33 3 GLU A N 16
ATOM 15508 C CA . GLU A 1 3 ? 6.203 -10.888 -2.503 1.00 73.14 3 GLU A CA 16
ATOM 15509 C C . GLU A 1 3 ? 4.868 -10.164 -2.357 1.00 61.34 3 GLU A C 16
ATOM 15510 O O . GLU A 1 3 ? 4.749 -8.994 -2.734 1.00 30.50 3 GLU A O 16
ATOM 15522 N N . LEU A 1 4 ? 3.879 -10.868 -1.812 1.00 64.50 4 LEU A N 16
ATOM 15523 C CA . LEU A 1 4 ? 2.510 -10.368 -1.733 1.00 12.12 4 LEU A CA 16
ATOM 15524 C C . LEU A 1 4 ? 1.971 -10.083 -3.135 1.00 3.12 4 LEU A C 16
ATOM 15525 O O . LEU A 1 4 ? 2.547 -10.527 -4.137 1.00 63.02 4 LEU A O 16
ATOM 15541 N N . SER A 1 5 ? 0.862 -9.373 -3.207 1.00 55.11 5 SER A N 16
ATOM 15542 C CA . SER A 1 5 ? 0.302 -8.977 -4.483 1.00 4.22 5 SER A CA 16
ATOM 15543 C C . SER A 1 5 ? -0.250 -7.562 -4.389 1.00 11.33 5 SER A C 16
ATOM 15544 O O . SER A 1 5 ? -1.068 -7.262 -3.521 1.00 74.52 5 SER A O 16
ATOM 15552 N N . TRP A 1 6 ? 0.218 -6.693 -5.266 1.00 60.20 6 TRP A N 16
ATOM 15553 C CA . TRP A 1 6 ? -0.245 -5.317 -5.293 1.00 53.42 6 TRP A CA 16
ATOM 15554 C C . TRP A 1 6 ? -1.207 -5.096 -6.450 1.00 22.34 6 TRP A C 16
ATOM 15555 O O . TRP A 1 6 ? -0.919 -5.471 -7.586 1.00 22.01 6 TRP A O 16
ATOM 15576 N N . THR A 1 7 ? -2.349 -4.501 -6.155 1.00 25.21 7 THR A N 16
ATOM 15577 C CA . THR A 1 7 ? -3.350 -4.236 -7.172 1.00 62.44 7 THR A CA 16
ATOM 15578 C C . THR A 1 7 ? -3.045 -2.937 -7.906 1.00 53.03 7 THR A C 16
ATOM 15579 O O . THR A 1 7 ? -2.338 -2.067 -7.387 1.00 11.31 7 THR A O 16
ATOM 15590 N N . ALA A 1 8 ? -3.578 -2.808 -9.114 1.00 15.43 8 ALA A N 16
ATOM 15591 C CA . ALA A 1 8 ? -3.433 -1.584 -9.883 1.00 74.04 8 ALA A CA 16
ATOM 15592 C C . ALA A 1 8 ? -4.093 -0.425 -9.151 1.00 52.21 8 ALA A C 16
ATOM 15593 O O . ALA A 1 8 ? -3.598 0.696 -9.180 1.00 21.23 8 ALA A O 16
ATOM 15600 N N . GLU A 1 9 ? -5.205 -0.713 -8.482 1.00 53.12 9 GLU A N 16
ATOM 15601 C CA . GLU A 1 9 ? -5.907 0.288 -7.687 1.00 20.42 9 GLU A CA 16
ATOM 15602 C C . GLU A 1 9 ? -4.992 0.899 -6.629 1.00 14.13 9 GLU A C 16
ATOM 15603 O O . GLU A 1 9 ? -4.960 2.117 -6.451 1.00 4.31 9 GLU A O 16
ATOM 15615 N N . ALA A 1 10 ? -4.241 0.052 -5.938 1.00 11.32 10 ALA A N 16
ATOM 15616 C CA . ALA A 1 10 ? -3.305 0.522 -4.930 1.00 33.25 10 ALA A CA 16
ATOM 15617 C C . ALA A 1 10 ? -2.163 1.294 -5.585 1.00 61.13 10 ALA A C 16
ATOM 15618 O O . ALA A 1 10 ? -1.745 2.345 -5.095 1.00 33.34 10 ALA A O 16
ATOM 15625 N N . GLU A 1 11 ? -1.687 0.776 -6.714 1.00 70.52 11 GLU A N 16
ATOM 15626 C CA . GLU A 1 11 ? -0.606 1.406 -7.467 1.00 23.11 11 GLU A CA 16
ATOM 15627 C C . GLU A 1 11 ? -0.992 2.801 -7.956 1.00 22.21 11 GLU A C 16
ATOM 15628 O O . GLU A 1 11 ? -0.140 3.680 -8.057 1.00 4.15 11 GLU A O 16
ATOM 15640 N N . LYS A 1 12 ? -2.270 2.998 -8.258 1.00 62.43 12 LYS A N 16
ATOM 15641 C CA . LYS A 1 12 ? -2.759 4.296 -8.718 1.00 33.31 12 LYS A CA 16
ATOM 15642 C C . LYS A 1 12 ? -2.631 5.344 -7.619 1.00 24.13 12 LYS A C 16
ATOM 15643 O O . LYS A 1 12 ? -2.241 6.482 -7.875 1.00 3.54 12 LYS A O 16
ATOM 15662 N N . MET A 1 13 ? -2.942 4.954 -6.392 1.00 24.45 13 MET A N 16
ATOM 15663 C CA . MET A 1 13 ? -2.852 5.869 -5.264 1.00 73.25 13 MET A CA 16
ATOM 15664 C C . MET A 1 13 ? -1.413 6.000 -4.782 1.00 51.41 13 MET A C 16
ATOM 15665 O O . MET A 1 13 ? -0.999 7.064 -4.323 1.00 52.21 13 MET A O 16
ATOM 15679 N N . LEU A 1 14 ? -0.651 4.919 -4.888 1.00 12.14 14 LEU A N 16
ATOM 15680 C CA . LEU A 1 14 ? 0.753 4.940 -4.492 1.00 5.31 14 LEU A CA 16
ATOM 15681 C C . LEU A 1 14 ? 1.579 5.718 -5.513 1.00 50.43 14 LEU A C 16
ATOM 15682 O O . LEU A 1 14 ? 2.587 6.333 -5.176 1.00 41.34 14 LEU A O 16
ATOM 15698 N N . GLY A 1 15 ? 1.133 5.695 -6.765 1.00 72.20 15 GLY A N 16
ATOM 15699 C CA . GLY A 1 15 ? 1.805 6.433 -7.817 1.00 34.11 15 GLY A CA 16
ATOM 15700 C C . GLY A 1 15 ? 1.619 7.929 -7.679 1.00 2.32 15 GLY A C 16
ATOM 15701 O O . GLY A 1 15 ? 2.275 8.713 -8.368 1.00 73.42 15 GLY A O 16
ATOM 15705 N N . LYS A 1 16 ? 0.725 8.323 -6.785 1.00 4.52 16 LYS A N 16
ATOM 15706 C CA . LYS A 1 16 ? 0.475 9.721 -6.505 1.00 34.24 16 LYS A CA 16
ATOM 15707 C C . LYS A 1 16 ? 1.542 10.254 -5.549 1.00 21.05 16 LYS A C 16
ATOM 15708 O O . LYS A 1 16 ? 1.614 11.451 -5.271 1.00 61.32 16 LYS A O 16
ATOM 15727 N N . VAL A 1 17 ? 2.356 9.339 -5.047 1.00 1.43 17 VAL A N 16
ATOM 15728 C CA . VAL A 1 17 ? 3.423 9.660 -4.117 1.00 64.24 17 VAL A CA 16
ATOM 15729 C C . VAL A 1 17 ? 4.770 9.641 -4.839 1.00 53.31 17 VAL A C 16
ATOM 15730 O O . VAL A 1 17 ? 5.058 8.703 -5.584 1.00 73.14 17 VAL A O 16
ATOM 15743 N N . PRO A 1 18 ? 5.600 10.687 -4.657 1.00 11.31 18 PRO A N 16
ATOM 15744 C CA . PRO A 1 18 ? 6.932 10.761 -5.275 1.00 30.35 18 PRO A CA 16
ATOM 15745 C C . PRO A 1 18 ? 7.778 9.533 -4.967 1.00 31.03 18 PRO A C 16
ATOM 15746 O O . PRO A 1 18 ? 7.821 9.063 -3.830 1.00 22.21 18 PRO A O 16
ATOM 15757 N N . P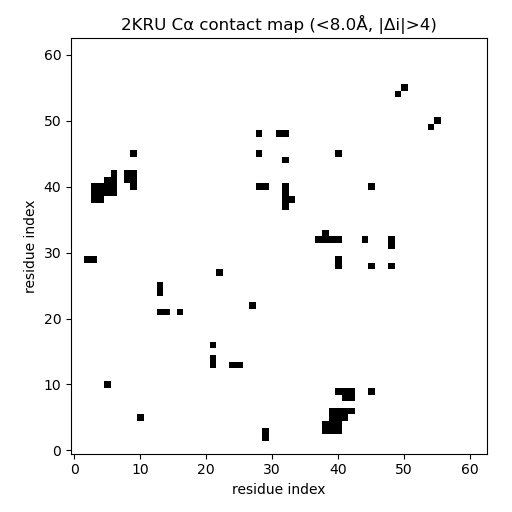HE A 1 19 ? 8.479 9.054 -5.985 1.00 1.41 19 PHE A N 16
ATOM 15758 C CA . PHE A 1 19 ? 9.171 7.769 -5.933 1.00 74.42 19 PHE A CA 16
ATOM 15759 C C . PHE A 1 19 ? 10.185 7.695 -4.792 1.00 4.51 19 PHE A C 16
ATOM 15760 O O . PHE A 1 19 ? 10.444 6.616 -4.259 1.00 62.23 19 PHE A O 16
ATOM 15777 N N . PHE A 1 20 ? 10.733 8.844 -4.413 1.00 62.53 20 PHE A N 16
ATOM 15778 C CA . PHE A 1 20 ? 11.750 8.914 -3.366 1.00 75.35 20 PHE A CA 16
ATOM 15779 C C . PHE A 1 20 ? 11.248 8.285 -2.068 1.00 75.32 20 PHE A C 16
ATOM 15780 O O . PHE A 1 20 ? 11.962 7.517 -1.416 1.00 70.35 20 PHE A O 16
ATOM 15797 N N . VAL A 1 21 ? 10.013 8.602 -1.708 1.00 42.22 21 VAL A N 16
ATOM 15798 C CA . VAL A 1 21 ? 9.420 8.090 -0.479 1.00 41.15 21 VAL A CA 16
ATOM 15799 C C . VAL A 1 21 ? 8.349 7.046 -0.788 1.00 1.22 21 VAL A C 16
ATOM 15800 O O . VAL A 1 21 ? 7.855 6.363 0.107 1.00 72.02 21 VAL A O 16
ATOM 15813 N N . ARG A 1 22 ? 8.020 6.918 -2.071 1.00 4.23 22 ARG A N 16
ATOM 15814 C CA . ARG A 1 22 ? 6.977 6.000 -2.525 1.00 40.31 22 ARG A CA 16
ATOM 15815 C C . ARG A 1 22 ? 7.293 4.561 -2.128 1.00 71.34 22 ARG A C 16
ATOM 15816 O O . ARG A 1 22 ? 6.418 3.829 -1.665 1.00 11.54 22 ARG A O 16
ATOM 15837 N N . LYS A 1 23 ? 8.547 4.163 -2.298 1.00 32.54 23 LYS A N 16
ATOM 15838 C CA . LYS A 1 23 ? 8.958 2.804 -1.972 1.00 43.24 23 LYS A CA 16
ATOM 15839 C C . LYS A 1 23 ? 8.916 2.559 -0.461 1.00 71.24 23 LYS A C 16
ATOM 15840 O O . LYS A 1 23 ? 8.751 1.426 -0.013 1.00 34.22 23 LYS A O 16
ATOM 15859 N N . LYS A 1 24 ? 9.040 3.632 0.313 1.00 53.14 24 LYS A N 16
ATOM 15860 C CA . LYS A 1 24 ? 8.996 3.534 1.765 1.00 30.51 24 LYS A CA 16
ATOM 15861 C C . LYS A 1 24 ? 7.555 3.336 2.216 1.00 23.02 24 LYS A C 16
ATOM 15862 O O . LYS A 1 24 ? 7.280 2.579 3.148 1.00 21.42 24 LYS A O 16
ATOM 15881 N N . VAL A 1 25 ? 6.640 4.016 1.531 1.00 24.32 25 VAL A N 16
ATOM 15882 C CA . VAL A 1 25 ? 5.217 3.841 1.775 1.00 41.52 25 VAL A CA 16
ATOM 15883 C C . VAL A 1 25 ? 4.802 2.420 1.408 1.00 61.11 25 VAL A C 16
ATOM 15884 O O . VAL A 1 25 ? 4.051 1.780 2.137 1.00 11.11 25 VAL A O 16
ATOM 15897 N N . ARG A 1 26 ? 5.329 1.928 0.286 1.00 13.30 26 ARG A N 16
ATOM 15898 C CA . ARG A 1 26 ? 5.051 0.564 -0.162 1.00 30.32 26 ARG A CA 16
ATOM 15899 C C . ARG A 1 26 ? 5.447 -0.448 0.908 1.00 71.40 26 ARG A C 16
ATOM 15900 O O . ARG A 1 26 ? 4.636 -1.277 1.317 1.00 25.13 26 ARG A O 16
ATOM 15921 N N . LYS A 1 27 ? 6.692 -0.358 1.368 1.00 61.31 27 LYS A N 16
ATOM 15922 C CA . LYS A 1 27 ? 7.209 -1.281 2.375 1.00 1.31 27 LYS A CA 16
ATOM 15923 C C . LYS A 1 27 ? 6.367 -1.220 3.647 1.00 72.32 27 LYS A C 16
ATOM 15924 O O . LYS A 1 27 ? 6.203 -2.220 4.353 1.00 22.44 27 LYS A O 16
ATOM 15943 N N . ASN A 1 28 ? 5.832 -0.039 3.929 1.00 61.33 28 ASN A N 16
ATOM 15944 C CA . ASN A 1 28 ? 4.974 0.161 5.090 1.00 33.31 28 ASN A CA 16
ATOM 15945 C C . ASN A 1 28 ? 3.678 -0.629 4.917 1.00 53.25 28 ASN A C 16
ATOM 15946 O O . ASN A 1 28 ? 3.253 -1.354 5.818 1.00 35.15 28 ASN A O 16
ATOM 15957 N N . THR A 1 29 ? 3.069 -0.508 3.741 1.00 20.41 29 THR A N 16
ATOM 15958 C CA . THR A 1 29 ? 1.851 -1.245 3.426 1.00 70.21 29 THR A CA 16
ATOM 15959 C C . THR A 1 29 ? 2.100 -2.746 3.335 1.00 60.44 29 THR A C 16
ATOM 15960 O O . THR A 1 29 ? 1.247 -3.541 3.732 1.00 51.32 29 THR A O 16
ATOM 15971 N N . ASP A 1 30 ? 3.263 -3.133 2.808 1.00 52.42 30 ASP A N 16
ATOM 15972 C CA . ASP A 1 30 ? 3.623 -4.546 2.710 1.00 12.21 30 ASP A CA 16
ATOM 15973 C C . ASP A 1 30 ? 3.534 -5.199 4.077 1.00 24.23 30 ASP A C 16
ATOM 15974 O O . ASP A 1 30 ? 2.986 -6.290 4.228 1.00 21.51 30 ASP A O 16
ATOM 15983 N N . ASN A 1 31 ? 4.063 -4.511 5.075 1.00 11.51 31 ASN A N 16
ATOM 15984 C CA . ASN A 1 31 ? 4.040 -5.008 6.439 1.00 12.54 31 ASN A CA 16
ATOM 15985 C C . ASN A 1 31 ? 2.665 -4.832 7.062 1.00 2.43 31 ASN A C 16
ATOM 15986 O O . ASN A 1 31 ? 2.283 -5.595 7.945 1.00 13.14 31 ASN A O 16
ATOM 15997 N N . TYR A 1 32 ? 1.910 -3.842 6.592 1.00 1.12 32 TYR A N 16
ATOM 15998 C CA . TYR A 1 32 ? 0.569 -3.609 7.115 1.00 65.41 32 TYR A CA 16
ATOM 15999 C C . TYR A 1 32 ? -0.354 -4.745 6.695 1.00 11.25 32 TYR A C 16
ATOM 16000 O O . TYR A 1 32 ? -1.051 -5.333 7.522 1.00 43.52 32 TYR A O 16
ATOM 16018 N N . ALA A 1 33 ? -0.331 -5.064 5.407 1.00 4.35 33 ALA A N 16
ATOM 16019 C CA . ALA A 1 33 ? -1.131 -6.153 4.871 1.00 3.11 33 ALA A CA 16
ATOM 16020 C C . ALA A 1 33 ? -0.675 -7.486 5.455 1.00 51.45 33 ALA A C 16
ATOM 16021 O O . ALA A 1 33 ? -1.492 -8.311 5.861 1.00 53.54 33 ALA A O 16
ATOM 16028 N N . ARG A 1 34 ? 0.637 -7.667 5.523 1.00 74.13 34 ARG A N 16
ATOM 16029 C CA . ARG A 1 34 ? 1.234 -8.863 6.104 1.00 61.51 34 ARG A CA 16
ATOM 16030 C C . ARG A 1 34 ? 0.779 -9.056 7.550 1.00 11.42 34 ARG A C 16
ATOM 16031 O O . ARG A 1 34 ? 0.523 -10.180 7.987 1.00 2.30 34 ARG A O 16
ATOM 16052 N N . GLU A 1 35 ? 0.674 -7.952 8.282 1.00 70.35 35 GLU A N 16
ATOM 16053 C CA . GLU A 1 35 ? 0.313 -7.992 9.695 1.00 21.41 35 GLU A CA 16
ATOM 16054 C C . GLU A 1 35 ? -1.153 -8.373 9.883 1.00 1.31 35 GLU A C 16
ATOM 16055 O O . GLU A 1 35 ? -1.483 -9.190 10.743 1.00 14.02 35 GLU A O 16
ATOM 16067 N N . ILE A 1 36 ? -2.034 -7.785 9.079 1.00 41.14 36 ILE A N 16
ATOM 16068 C CA . ILE A 1 36 ? -3.462 -8.062 9.197 1.00 11.24 36 ILE A CA 16
ATOM 16069 C C . ILE A 1 36 ? -3.824 -9.395 8.543 1.00 75.21 36 ILE A C 16
ATOM 16070 O O . ILE A 1 36 ? -4.891 -9.950 8.799 1.00 34.14 36 ILE A O 16
ATOM 16086 N N . GLY A 1 37 ? -2.925 -9.908 7.707 1.00 63.32 37 GLY A N 16
ATOM 16087 C CA . GLY A 1 37 ? -3.117 -11.224 7.125 1.00 0.52 37 GLY A CA 16
ATOM 16088 C C . GLY A 1 37 ? -3.622 -11.178 5.696 1.00 53.22 37 GLY A C 16
ATOM 16089 O O . GLY A 1 37 ? -4.101 -12.183 5.171 1.00 45.54 37 GLY A O 16
ATOM 16093 N N . GLU A 1 38 ? -3.495 -10.026 5.059 1.00 14.51 38 GLU A N 16
ATOM 16094 C CA . GLU A 1 38 ? -3.954 -9.860 3.688 1.00 20.42 38 GLU A CA 16
ATOM 16095 C C . GLU A 1 38 ? -2.774 -9.949 2.725 1.00 32.13 38 GLU A C 16
ATOM 16096 O O . GLU A 1 38 ? -1.884 -9.105 2.748 1.00 33.15 38 GLU A O 16
ATOM 16108 N N . PRO A 1 39 ? -2.741 -10.986 1.879 1.00 30.33 39 PRO A N 16
ATOM 16109 C CA . PRO A 1 39 ? -1.659 -11.169 0.909 1.00 53.33 39 PRO A CA 16
ATOM 16110 C C . PRO A 1 39 ? -1.773 -10.218 -0.279 1.00 2.54 39 PRO A C 16
ATOM 16111 O O . PRO A 1 39 ? -0.785 -9.915 -0.949 1.00 15.24 39 PRO A O 16
ATOM 16122 N N . VAL A 1 40 ? -2.985 -9.744 -0.532 1.00 54.12 40 VAL A N 16
ATOM 16123 C CA . VAL A 1 40 ? -3.237 -8.856 -1.654 1.00 34.01 40 VAL A CA 16
ATOM 16124 C C . VAL A 1 40 ? -3.549 -7.449 -1.159 1.00 5.41 40 VAL A C 16
ATOM 16125 O O . VAL A 1 40 ? -4.513 -7.241 -0.419 1.00 30.01 40 VAL A O 16
ATOM 16138 N N . VAL A 1 41 ? -2.726 -6.492 -1.562 1.00 54.44 41 VAL A N 16
ATOM 16139 C CA . VAL A 1 41 ? -2.927 -5.103 -1.189 1.00 51.25 41 VAL A CA 16
ATOM 16140 C C . VAL A 1 41 ? -3.848 -4.421 -2.193 1.00 14.50 41 VAL A C 16
ATOM 16141 O O . VAL A 1 41 ? -3.431 -4.054 -3.297 1.00 43.51 41 VAL A O 16
ATOM 16154 N N . THR A 1 42 ? -5.109 -4.296 -1.823 1.00 42.45 42 THR A N 16
ATOM 16155 C CA . THR A 1 42 ? -6.084 -3.625 -2.656 1.00 42.25 42 THR A CA 16
ATOM 16156 C C . THR A 1 42 ? -6.154 -2.145 -2.302 1.00 63.20 42 THR A C 16
ATOM 16157 O O . THR A 1 42 ? -5.463 -1.688 -1.386 1.00 72.01 42 THR A O 16
ATOM 16168 N N . ALA A 1 43 ? -6.983 -1.399 -3.023 1.00 4.22 43 ALA A N 16
ATOM 16169 C CA . ALA A 1 43 ? -7.189 0.010 -2.723 1.00 22.24 43 ALA A CA 16
ATOM 16170 C C . ALA A 1 43 ? -7.828 0.165 -1.348 1.00 60.22 43 ALA A C 16
ATOM 16171 O O . ALA A 1 43 ? -7.563 1.131 -0.633 1.00 45.01 43 ALA A O 16
ATOM 16178 N N . ASP A 1 44 ? -8.660 -0.810 -0.989 1.00 33.12 44 ASP A N 16
ATOM 16179 C CA . ASP A 1 44 ? -9.306 -0.842 0.318 1.00 64.12 44 ASP A CA 16
ATOM 16180 C C . ASP A 1 44 ? -8.252 -0.903 1.413 1.00 71.31 44 ASP A C 16
ATOM 16181 O O . ASP A 1 44 ? -8.250 -0.090 2.337 1.00 64.41 44 ASP A O 16
ATOM 16190 N N . VAL A 1 45 ? -7.350 -1.871 1.284 1.00 2.34 45 VAL A N 16
ATOM 16191 C CA . VAL A 1 45 ? -6.263 -2.049 2.239 1.00 44.32 45 VAL A CA 16
ATOM 16192 C C . VAL A 1 45 ? -5.354 -0.824 2.257 1.00 62.42 45 VAL A C 16
ATOM 16193 O O . VAL A 1 45 ? -4.977 -0.336 3.322 1.00 61.03 45 VAL A O 16
ATOM 16206 N N . PHE A 1 46 ? -5.031 -0.315 1.073 1.00 44.21 46 PHE A N 16
ATOM 16207 C CA . PHE A 1 46 ? -4.145 0.835 0.951 1.00 12.14 46 PHE A CA 16
ATOM 16208 C C . PHE A 1 46 ? -4.746 2.060 1.637 1.00 23.24 46 PHE A C 16
ATOM 16209 O O . PHE A 1 46 ? -4.035 2.807 2.311 1.00 30.34 46 PHE A O 16
ATOM 16226 N N . ARG A 1 47 ? -6.053 2.268 1.470 1.00 23.54 47 ARG A N 16
ATOM 16227 C CA . ARG A 1 47 ? -6.730 3.376 2.137 1.00 70.22 47 ARG A CA 16
ATOM 16228 C C . ARG A 1 47 ? -6.634 3.224 3.649 1.00 35.31 47 ARG A C 16
ATOM 16229 O O . ARG A 1 47 ? -6.242 4.157 4.350 1.00 71.32 47 ARG A O 16
ATOM 16250 N N . LYS A 1 48 ? -6.988 2.040 4.139 1.00 13.23 48 LYS A N 16
ATOM 16251 C CA . LYS A 1 48 ? -6.947 1.766 5.567 1.00 41.11 48 LYS A CA 16
ATOM 16252 C C . LYS A 1 48 ? -5.545 1.993 6.109 1.00 54.41 48 LYS A C 16
ATOM 16253 O O . LYS A 1 48 ? -5.375 2.564 7.179 1.00 2.05 48 LYS A O 16
ATOM 16272 N N . ALA A 1 49 ? -4.546 1.564 5.348 1.00 31.22 49 ALA A N 16
ATOM 16273 C CA . ALA A 1 49 ? -3.156 1.696 5.758 1.00 4.00 49 ALA A CA 16
ATOM 16274 C C . ALA A 1 49 ? -2.743 3.156 5.896 1.00 55.12 49 ALA A C 16
ATOM 16275 O O . ALA A 1 49 ? -2.287 3.573 6.960 1.00 5.02 49 ALA A O 16
ATOM 16282 N N . LYS A 1 50 ? -2.922 3.937 4.834 1.00 21.32 50 LYS A N 16
ATOM 16283 C CA . LYS A 1 50 ? -2.452 5.320 4.826 1.00 31.44 50 LYS A CA 16
ATOM 16284 C C . LYS A 1 50 ? -3.133 6.153 5.909 1.00 62.43 50 LYS A C 16
ATOM 16285 O O . LYS A 1 50 ? -2.487 6.945 6.596 1.00 15.34 50 LYS A O 16
ATOM 16304 N N . GLU A 1 51 ? -4.431 5.961 6.074 1.00 1.10 51 GLU A N 16
ATOM 16305 C CA . GLU A 1 51 ? -5.196 6.730 7.039 1.00 62.32 51 GLU A CA 16
ATOM 16306 C C . GLU A 1 51 ? -4.965 6.217 8.460 1.00 64.23 51 GLU A C 16
ATOM 16307 O O . GLU A 1 51 ? -5.050 6.978 9.424 1.00 13.13 51 GLU A O 16
ATOM 16319 N N . HIS A 1 52 ? -4.669 4.926 8.588 1.00 74.31 52 HIS A N 16
ATOM 16320 C CA . HIS A 1 52 ? -4.274 4.353 9.872 1.00 13.34 52 HIS A CA 16
ATOM 16321 C C . HIS A 1 52 ? -2.941 4.950 10.315 1.00 22.44 52 HIS A C 16
ATOM 16322 O O . HIS A 1 52 ? -2.734 5.233 11.495 1.00 33.11 52 HIS A O 16
ATOM 16337 N N . LEU A 1 53 ? -2.039 5.133 9.357 1.00 70.40 53 LEU A N 16
ATOM 16338 C CA . LEU A 1 53 ? -0.749 5.760 9.624 1.00 71.20 53 LEU A CA 16
ATOM 16339 C C . LEU A 1 53 ? -0.932 7.246 9.914 1.00 31.40 53 LEU A C 16
ATOM 16340 O O . LEU A 1 53 ? -0.173 7.843 10.678 1.00 73.10 53 LEU A O 16
ATOM 16356 N N . GLY A 1 54 ? -1.938 7.839 9.282 1.00 2.11 54 GLY A N 16
ATOM 16357 C CA . GLY A 1 54 ? -2.250 9.236 9.510 1.00 34.03 54 GLY A CA 16
ATOM 16358 C C . GLY A 1 54 ? -1.554 10.141 8.518 1.00 12.03 54 GLY A C 16
ATOM 16359 O O . GLY A 1 54 ? -2.123 11.138 8.063 1.00 32.31 54 GLY A O 16
ATOM 16363 N N . GLY A 1 55 ? -0.320 9.794 8.178 1.00 45.30 55 GLY A N 16
ATOM 16364 C CA . GLY A 1 55 ? 0.454 10.598 7.257 1.00 75.10 55 GLY A CA 16
ATOM 16365 C C . GLY A 1 55 ? 0.964 11.866 7.904 1.00 41.45 55 GLY A C 16
ATOM 16366 O O . GLY A 1 55 ? 2.135 11.959 8.277 1.00 23.24 55 GLY A O 16
ATOM 16370 N N . LEU A 1 56 ? 0.076 12.832 8.068 1.00 31.33 56 LEU A N 16
ATOM 16371 C CA . LEU A 1 56 ? 0.446 14.119 8.641 1.00 72.33 56 LEU A CA 16
ATOM 16372 C C . LEU A 1 56 ? -0.796 14.911 9.040 1.00 63.45 56 LEU A C 16
ATOM 16373 O O . LEU A 1 56 ? -0.706 15.890 9.786 1.00 31.45 56 LEU A O 16
ATOM 16389 N N . GLU A 1 57 ? -1.950 14.467 8.544 1.00 42.30 57 GLU A N 16
ATOM 16390 C CA . GLU A 1 57 ? -3.232 15.117 8.808 1.00 12.23 57 GLU A CA 16
ATOM 16391 C C . GLU A 1 57 ? -3.247 16.576 8.359 1.00 42.20 57 GLU A C 16
ATOM 16392 O O . GLU A 1 57 ? -3.019 17.494 9.151 1.00 32.11 57 GLU A O 16
ATOM 16404 N N . HIS A 1 58 ? -3.490 16.766 7.070 1.00 25.34 58 HIS A N 16
ATOM 16405 C CA . HIS A 1 58 ? -3.692 18.086 6.490 1.00 23.43 58 HIS A CA 16
ATOM 16406 C C . HIS A 1 58 ? -4.823 18.018 5.476 1.00 15.33 58 HIS A C 16
ATOM 16407 O O . HIS A 1 58 ? -4.611 17.625 4.330 1.00 3.51 58 HIS A O 16
ATOM 16422 N N . HIS A 1 59 ? -6.025 18.370 5.929 1.00 24.34 59 HIS A N 16
ATOM 16423 C CA . HIS A 1 59 ? -7.235 18.286 5.109 1.00 1.14 59 HIS A CA 16
ATOM 16424 C C . HIS A 1 59 ? -7.498 16.846 4.679 1.00 33.04 59 HIS A C 16
ATOM 16425 O O . HIS A 1 59 ? -7.198 16.457 3.548 1.00 31.11 59 HIS A O 16
ATOM 16440 N N . HIS A 1 60 ? -8.030 16.050 5.602 1.00 52.13 60 HIS A N 16
ATOM 16441 C CA . HIS A 1 60 ? -8.373 14.661 5.319 1.00 51.25 60 HIS A CA 16
ATOM 16442 C C . HIS A 1 60 ? -9.390 14.614 4.182 1.00 24.32 60 HIS A C 16
ATOM 16443 O O . HIS A 1 60 ? -10.529 15.056 4.337 1.00 20.44 60 HIS A O 16
ATOM 16458 N N . HIS A 1 61 ? -8.974 14.081 3.045 1.00 50.23 61 HIS A N 16
ATOM 16459 C CA . HIS A 1 61 ? -9.766 14.164 1.826 1.00 11.31 61 HIS A CA 16
ATOM 16460 C C . HIS A 1 61 ? -10.869 13.123 1.791 1.00 60.22 61 HIS A C 16
ATOM 16461 O O . HIS A 1 61 ? -10.915 12.207 2.613 1.00 11.31 61 HIS A O 16
ATOM 16476 N N . HIS A 1 62 ? -11.767 13.294 0.836 1.00 0.12 62 HIS A N 16
ATOM 16477 C CA . HIS A 1 62 ? -12.782 12.300 0.532 1.00 64.42 62 HIS A CA 16
ATOM 16478 C C . HIS A 1 62 ? -12.220 11.370 -0.535 1.00 52.32 62 HIS A C 16
ATOM 16479 O O . HIS A 1 62 ? -12.690 10.250 -0.726 1.00 33.13 62 HIS A O 16
ATOM 16494 N N . HIS A 1 63 ? -11.198 11.871 -1.217 1.00 53.24 63 HIS A N 16
ATOM 16495 C CA . HIS A 1 63 ? -10.492 11.126 -2.244 1.00 4.11 63 HIS A CA 16
ATOM 16496 C C . HIS A 1 63 ? -9.043 11.609 -2.323 1.00 34.31 63 HIS A C 16
ATOM 16497 O O . HIS A 1 63 ? -8.669 12.240 -3.332 1.00 36.15 63 HIS A O 16
ATOM 16513 N N . MET A 1 1 ? 8.808 -13.755 -2.925 1.00 64.43 1 MET A N 17
ATOM 16514 C CA . MET A 1 1 ? 8.835 -13.648 -1.450 1.00 11.12 1 MET A CA 17
ATOM 16515 C C . MET A 1 1 ? 9.614 -12.409 -1.036 1.00 65.51 1 MET A C 17
ATOM 16516 O O . MET A 1 1 ? 10.721 -12.164 -1.520 1.00 64.52 1 MET A O 17
ATOM 16532 N N . GLY A 1 2 ? 9.036 -11.640 -0.130 1.00 71.41 2 GLY A N 17
ATOM 16533 C CA . GLY A 1 2 ? 9.597 -10.359 0.243 1.00 54.43 2 GLY A CA 17
ATOM 16534 C C . GLY A 1 2 ? 8.525 -9.295 0.257 1.00 12.23 2 GLY A C 17
ATOM 16535 O O . GLY A 1 2 ? 8.539 -8.388 1.092 1.00 51.35 2 GLY A O 17
ATOM 16539 N N . GLU A 1 3 ? 7.584 -9.422 -0.671 1.00 2.24 3 GLU A N 17
ATOM 16540 C CA . GLU A 1 3 ? 6.441 -8.528 -0.737 1.00 40.14 3 GLU A CA 17
ATOM 16541 C C . GLU A 1 3 ? 5.163 -9.349 -0.619 1.00 45.14 3 GLU A C 17
ATOM 16542 O O . GLU A 1 3 ? 5.215 -10.569 -0.435 1.00 54.30 3 GLU A O 17
ATOM 16554 N N . LEU A 1 4 ? 4.024 -8.690 -0.716 1.00 63.21 4 LEU A N 17
ATOM 16555 C CA . LEU A 1 4 ? 2.749 -9.386 -0.722 1.00 3.23 4 LEU A CA 17
ATOM 16556 C C . LEU A 1 4 ? 2.228 -9.564 -2.146 1.00 55.42 4 LEU A C 17
ATOM 16557 O O . LEU A 1 4 ? 2.652 -10.472 -2.865 1.00 63.21 4 LEU A O 17
ATOM 16573 N N . SER A 1 5 ? 1.328 -8.681 -2.549 1.00 42.11 5 SER A N 17
ATOM 16574 C CA . SER A 1 5 ? 0.753 -8.713 -3.881 1.00 71.12 5 SER A CA 17
ATOM 16575 C C . SER A 1 5 ? 0.013 -7.408 -4.130 1.00 63.25 5 SER A C 17
ATOM 16576 O O . SER A 1 5 ? -1.043 -7.161 -3.540 1.00 23.44 5 SER A O 17
ATOM 16584 N N . TRP A 1 6 ? 0.583 -6.564 -4.970 1.00 44.42 6 TRP A N 17
ATOM 16585 C CA . TRP A 1 6 ? 0.026 -5.246 -5.223 1.00 71.15 6 TRP A CA 17
ATOM 16586 C C . TRP A 1 6 ? -0.818 -5.222 -6.486 1.00 0.13 6 TRP A C 17
ATOM 16587 O O . TRP A 1 6 ? -0.350 -5.570 -7.571 1.00 21.43 6 TRP A O 17
ATOM 16608 N N . THR A 1 7 ? -2.064 -4.803 -6.331 1.00 55.42 7 THR A N 17
ATOM 16609 C CA . THR A 1 7 ? -2.990 -4.701 -7.445 1.00 70.33 7 THR A CA 17
ATOM 16610 C C . THR A 1 7 ? -2.701 -3.460 -8.283 1.00 61.31 7 THR A C 17
ATOM 16611 O O . THR A 1 7 ? -1.969 -2.564 -7.850 1.00 45.00 7 THR A O 17
ATOM 16622 N N . ALA A 1 8 ? -3.287 -3.402 -9.473 1.00 60.32 8 ALA A N 17
ATOM 16623 C CA . ALA A 1 8 ? -3.130 -2.246 -10.344 1.00 51.21 8 ALA A CA 17
ATOM 16624 C C . ALA A 1 8 ? -3.727 -1.010 -9.688 1.00 74.22 8 ALA A C 17
ATOM 16625 O O . ALA A 1 8 ? -3.181 0.087 -9.789 1.00 34.43 8 ALA A O 17
ATOM 16632 N N . GLU A 1 9 ? -4.840 -1.209 -8.991 1.00 0.31 9 GLU A N 17
ATOM 16633 C CA . GLU A 1 9 ? -5.526 -0.126 -8.294 1.00 10.51 9 GLU A CA 17
ATOM 16634 C C . GLU A 1 9 ? -4.616 0.523 -7.258 1.00 62.55 9 GLU A C 17
ATOM 16635 O O . GLU A 1 9 ? -4.589 1.747 -7.120 1.00 4.12 9 GLU A O 17
ATOM 16647 N N . ALA A 1 10 ? -3.861 -0.305 -6.544 1.00 64.45 10 ALA A N 17
ATOM 16648 C CA . ALA A 1 10 ? -2.944 0.184 -5.526 1.00 25.30 10 ALA A CA 17
ATOM 16649 C C . ALA A 1 10 ? -1.821 0.998 -6.164 1.00 73.51 10 ALA A C 17
ATOM 16650 O O . ALA A 1 10 ? -1.493 2.089 -5.698 1.00 53.15 10 ALA A O 17
ATOM 16657 N N . GLU A 1 11 ? -1.264 0.473 -7.252 1.00 34.33 11 GLU A N 17
ATOM 16658 C CA . GLU A 1 11 ? -0.181 1.142 -7.969 1.00 73.41 11 GLU A CA 17
ATOM 16659 C C . GLU A 1 11 ? -0.641 2.481 -8.540 1.00 62.52 11 GLU A C 17
ATOM 16660 O O . GLU A 1 11 ? 0.135 3.436 -8.609 1.00 33.44 11 GLU A O 17
ATOM 16672 N N . LYS A 1 12 ? -1.906 2.548 -8.942 1.00 33.12 12 LYS A N 17
ATOM 16673 C CA . LYS A 1 12 ? -2.471 3.777 -9.494 1.00 65.33 12 LYS A CA 17
ATOM 16674 C C . LYS A 1 12 ? -2.425 4.907 -8.474 1.00 25.22 12 LYS A C 17
ATOM 16675 O O . LYS A 1 12 ? -2.062 6.035 -8.804 1.00 32.43 12 LYS A O 17
ATOM 16694 N N . MET A 1 13 ? -2.777 4.604 -7.231 1.00 11.40 13 MET A N 17
ATOM 16695 C CA . MET A 1 13 ? -2.742 5.610 -6.177 1.00 24.15 13 MET A CA 17
ATOM 16696 C C . MET A 1 13 ? -1.322 5.805 -5.666 1.00 33.24 13 MET A C 17
ATOM 16697 O O . MET A 1 13 ? -0.950 6.899 -5.248 1.00 33.31 13 MET A O 17
ATOM 16711 N N . LEU A 1 14 ? -0.528 4.744 -5.715 1.00 0.32 14 LEU A N 17
ATOM 16712 C CA . LEU A 1 14 ? 0.856 4.809 -5.271 1.00 23.14 14 LEU A CA 17
ATOM 16713 C C . LEU A 1 14 ? 1.663 5.705 -6.209 1.00 61.23 14 LEU A C 17
ATOM 16714 O O . LEU A 1 14 ? 2.638 6.330 -5.799 1.00 63.04 14 LEU A O 17
ATOM 16730 N N . GLY A 1 15 ? 1.232 5.777 -7.468 1.00 72.15 15 GLY A N 17
ATOM 16731 C CA . GLY A 1 15 ? 1.867 6.662 -8.430 1.00 22.10 15 GLY A CA 17
ATOM 16732 C C . GLY A 1 15 ? 1.640 8.126 -8.101 1.00 34.31 15 GLY A C 17
ATOM 16733 O O . GLY A 1 15 ? 2.378 8.999 -8.557 1.00 13.34 15 GLY A O 17
ATOM 16737 N N . LYS A 1 16 ? 0.615 8.393 -7.300 1.00 4.44 16 LYS A N 17
ATOM 16738 C CA . LYS A 1 16 ? 0.324 9.745 -6.839 1.00 54.40 16 LYS A CA 17
ATOM 16739 C C . LYS A 1 16 ? 1.311 10.153 -5.752 1.00 24.42 16 LYS A C 17
ATOM 16740 O O . LYS A 1 16 ? 1.463 11.334 -5.433 1.00 0.12 16 LYS A O 17
ATOM 16759 N N . VAL A 1 17 ? 1.977 9.154 -5.195 1.00 61.31 17 VAL A N 17
ATOM 16760 C CA . VAL A 1 17 ? 2.966 9.363 -4.156 1.00 12.44 17 VAL A CA 17
ATOM 16761 C C . VAL A 1 17 ? 4.351 9.522 -4.784 1.00 31.13 17 VAL A C 17
ATOM 16762 O O . VAL A 1 17 ? 4.771 8.687 -5.589 1.00 62.41 17 VAL A O 17
ATOM 16775 N N . PRO A 1 18 ? 5.063 10.608 -4.443 1.00 42.22 18 PRO A N 17
ATOM 16776 C CA . PRO A 1 18 ? 6.391 10.905 -5.002 1.00 75.54 18 PRO A CA 17
ATOM 16777 C C . PRO A 1 18 ? 7.385 9.757 -4.822 1.00 64.11 18 PRO A C 17
ATOM 16778 O O . PRO A 1 18 ? 7.395 9.095 -3.783 1.00 2.12 18 PRO A O 17
ATOM 16789 N N . PHE A 1 19 ? 8.230 9.550 -5.832 1.00 53.14 19 PHE A N 17
ATOM 16790 C CA . PHE A 1 19 ? 9.232 8.478 -5.828 1.00 52.52 19 PHE A CA 17
ATOM 16791 C C . PHE A 1 19 ? 10.053 8.443 -4.544 1.00 23.14 19 PHE A C 17
ATOM 16792 O O . PHE A 1 19 ? 10.445 7.370 -4.090 1.00 1.34 19 PHE A O 17
ATOM 16809 N N . PHE A 1 20 ? 10.297 9.612 -3.964 1.00 5.23 20 PHE A N 17
ATOM 16810 C CA . PHE A 1 20 ? 11.139 9.722 -2.776 1.00 35.53 20 PHE A CA 17
ATOM 16811 C C . PHE A 1 20 ? 10.592 8.882 -1.627 1.00 3.41 20 PHE A C 17
ATOM 16812 O O . PHE A 1 20 ? 11.350 8.306 -0.847 1.00 1.34 20 PHE A O 17
ATOM 16829 N N . VAL A 1 21 ? 9.271 8.808 -1.531 1.00 12.45 21 VAL A N 17
ATOM 16830 C CA . VAL A 1 21 ? 8.632 8.116 -0.423 1.00 50.05 21 VAL A CA 17
ATOM 16831 C C . VAL A 1 21 ? 7.718 6.999 -0.916 1.00 4.21 21 VAL A C 17
ATOM 16832 O O . VAL A 1 21 ? 7.113 6.293 -0.117 1.00 71.34 21 VAL A O 17
ATOM 16845 N N . ARG A 1 22 ? 7.635 6.833 -2.230 1.00 63.51 22 ARG A N 17
ATOM 16846 C CA . ARG A 1 22 ? 6.760 5.824 -2.821 1.00 2.23 22 ARG A CA 17
ATOM 16847 C C . ARG A 1 22 ? 7.168 4.424 -2.376 1.00 0.55 22 ARG A C 17
ATOM 16848 O O . ARG A 1 22 ? 6.334 3.632 -1.938 1.00 25.21 22 ARG A O 17
ATOM 16869 N N . LYS A 1 23 ? 8.457 4.135 -2.481 1.00 4.23 23 LYS A N 17
ATOM 16870 C CA . LYS A 1 23 ? 8.984 2.841 -2.078 1.00 71.24 23 LYS A CA 17
ATOM 16871 C C . LYS A 1 23 ? 8.844 2.667 -0.569 1.00 22.31 23 LYS A C 17
ATOM 16872 O O . LYS A 1 23 ? 8.485 1.595 -0.083 1.00 75.10 23 LYS A O 17
ATOM 16891 N N . LYS A 1 24 ? 9.121 3.745 0.156 1.00 32.43 24 LYS A N 17
ATOM 16892 C CA . LYS A 1 24 ? 8.990 3.770 1.608 1.00 61.34 24 LYS A CA 17
ATOM 16893 C C . LYS A 1 24 ? 7.569 3.404 2.034 1.00 13.40 24 LYS A C 17
ATOM 16894 O O . LYS A 1 24 ? 7.368 2.519 2.868 1.00 63.22 24 LYS A O 17
ATOM 16913 N N . VAL A 1 25 ? 6.590 4.086 1.451 1.00 11.01 25 VAL A N 17
ATOM 16914 C CA . VAL A 1 25 ? 5.190 3.842 1.771 1.00 4.53 25 VAL A CA 17
ATOM 16915 C C . VAL A 1 25 ? 4.775 2.437 1.350 1.00 10.42 25 VAL A C 17
ATOM 16916 O O . VAL A 1 25 ? 4.121 1.730 2.112 1.00 53.22 25 VAL A O 17
ATOM 16929 N N . ARG A 1 26 ? 5.184 2.022 0.149 1.00 1.41 26 ARG A N 17
ATOM 16930 C CA . ARG A 1 26 ? 4.850 0.692 -0.350 1.00 20.30 26 ARG A CA 17
ATOM 16931 C C . ARG A 1 26 ? 5.312 -0.373 0.637 1.00 31.22 26 ARG A C 17
ATOM 16932 O O . ARG A 1 26 ? 4.529 -1.216 1.072 1.00 44.43 26 ARG A O 17
ATOM 16953 N N . LYS A 1 27 ? 6.580 -0.286 1.008 1.00 14.01 27 LYS A N 17
ATOM 16954 C CA . LYS A 1 27 ? 7.197 -1.223 1.934 1.00 1.13 27 LYS A CA 17
ATOM 16955 C C . LYS A 1 27 ? 6.438 -1.286 3.264 1.00 41.02 27 LYS A C 17
ATOM 16956 O O . LYS A 1 27 ? 6.366 -2.341 3.898 1.00 71.35 27 LYS A O 17
ATOM 16975 N N . ASN A 1 28 ? 5.850 -0.166 3.668 1.00 13.14 28 ASN A N 17
ATOM 16976 C CA . ASN A 1 28 ? 5.104 -0.110 4.920 1.00 51.34 28 ASN A CA 17
ATOM 16977 C C . ASN A 1 28 ? 3.755 -0.799 4.783 1.00 3.42 28 ASN A C 17
ATOM 16978 O O . ASN A 1 28 ? 3.242 -1.363 5.747 1.00 22.12 28 ASN A O 17
ATOM 16989 N N . THR A 1 29 ? 3.185 -0.765 3.587 1.00 70.20 29 THR A N 17
ATOM 16990 C CA . THR A 1 29 ? 1.878 -1.363 3.359 1.00 24.22 29 THR A CA 17
ATOM 16991 C C . THR A 1 29 ? 1.977 -2.883 3.280 1.00 51.51 29 THR A C 17
ATOM 16992 O O . THR A 1 29 ? 1.072 -3.591 3.723 1.00 73.32 29 THR A O 17
ATOM 17003 N N . ASP A 1 30 ? 3.076 -3.386 2.712 1.00 40.14 30 ASP A N 17
ATOM 17004 C CA . ASP A 1 30 ? 3.330 -4.825 2.695 1.00 30.52 30 ASP A CA 17
ATOM 17005 C C . ASP A 1 30 ? 3.412 -5.340 4.120 1.00 73.34 30 ASP A C 17
ATOM 17006 O O . ASP A 1 30 ? 2.951 -6.435 4.432 1.00 43.40 30 ASP A O 17
ATOM 17015 N N . ASN A 1 31 ? 3.987 -4.528 4.992 1.00 62.44 31 ASN A N 17
ATOM 17016 C CA . ASN A 1 31 ? 4.051 -4.855 6.405 1.00 71.23 31 ASN A CA 17
ATOM 17017 C C . ASN A 1 31 ? 2.706 -4.604 7.077 1.00 60.33 31 ASN A C 17
ATOM 17018 O O . ASN A 1 31 ? 2.398 -5.198 8.106 1.00 14.13 31 ASN A O 17
ATOM 17029 N N . TYR A 1 32 ? 1.904 -3.724 6.487 1.00 60.25 32 TYR A N 17
ATOM 17030 C CA . TYR A 1 32 ? 0.583 -3.421 7.022 1.00 52.24 32 TYR A CA 17
ATOM 17031 C C . TYR A 1 32 ? -0.387 -4.567 6.768 1.00 22.53 32 TYR A C 17
ATOM 17032 O O . TYR A 1 32 ? -1.001 -5.096 7.693 1.00 35.43 32 TYR A O 17
ATOM 17050 N N . ALA A 1 33 ? -0.521 -4.946 5.507 1.00 15.24 33 ALA A N 17
ATOM 17051 C CA . ALA A 1 33 ? -1.474 -5.969 5.119 1.00 65.51 33 ALA A CA 17
ATOM 17052 C C . ALA A 1 33 ? -1.090 -7.320 5.710 1.00 73.33 33 ALA A C 17
ATOM 17053 O O . ALA A 1 33 ? -1.949 -8.069 6.163 1.00 3.45 33 ALA A O 17
ATOM 17060 N N . ARG A 1 34 ? 0.205 -7.608 5.743 1.00 14.31 34 ARG A N 17
ATOM 17061 C CA . ARG A 1 34 ? 0.700 -8.857 6.317 1.00 5.35 34 ARG A CA 17
ATOM 17062 C C . ARG A 1 34 ? 0.385 -8.912 7.814 1.00 41.33 34 ARG A C 17
ATOM 17063 O O . ARG A 1 34 ? 0.142 -9.986 8.374 1.00 61.20 34 ARG A O 17
ATOM 17084 N N . GLU A 1 35 ? 0.366 -7.739 8.441 1.00 45.12 35 GLU A N 17
ATOM 17085 C CA . GLU A 1 35 ? 0.033 -7.602 9.856 1.00 10.45 35 GLU A CA 17
ATOM 17086 C C . GLU A 1 35 ? -1.416 -8.011 10.115 1.00 21.21 35 GLU A C 17
ATOM 17087 O O . GLU A 1 35 ? -1.703 -8.791 11.026 1.00 73.40 35 GLU A O 17
ATOM 17099 N N . ILE A 1 36 ? -2.325 -7.491 9.296 1.00 41.04 36 ILE A N 17
ATOM 17100 C CA . ILE A 1 36 ? -3.753 -7.708 9.502 1.00 21.14 36 ILE A CA 17
ATOM 17101 C C . ILE A 1 36 ? -4.225 -9.026 8.883 1.00 22.13 36 ILE A C 17
ATOM 17102 O O . ILE A 1 36 ? -5.278 -9.549 9.251 1.00 61.43 36 ILE A O 17
ATOM 17118 N N . GLY A 1 37 ? -3.447 -9.563 7.955 1.00 43.40 37 GLY A N 17
ATOM 17119 C CA . GLY A 1 37 ? -3.805 -10.823 7.328 1.00 24.33 37 GLY A CA 17
ATOM 17120 C C . GLY A 1 37 ? -4.396 -10.628 5.948 1.00 13.04 37 GLY A C 17
ATOM 17121 O O . GLY A 1 37 ? -5.284 -11.369 5.528 1.00 1.34 37 GLY A O 17
ATOM 17125 N N . GLU A 1 38 ? -3.901 -9.625 5.245 1.00 3.02 38 GLU A N 17
ATOM 17126 C CA . GLU A 1 38 ? -4.371 -9.309 3.909 1.00 35.24 38 GLU A CA 17
ATOM 17127 C C . GLU A 1 38 ? -3.304 -9.692 2.885 1.00 12.11 38 GLU A C 17
ATOM 17128 O O . GLU A 1 38 ? -2.258 -9.048 2.801 1.00 70.31 38 GLU A O 17
ATOM 17140 N N . PRO A 1 39 ? -3.541 -10.762 2.110 1.00 24.42 39 PRO A N 17
ATOM 17141 C CA . PRO A 1 39 ? -2.576 -11.267 1.129 1.00 34.42 39 PRO A CA 17
ATOM 17142 C C . PRO A 1 39 ? -2.536 -10.428 -0.148 1.00 72.24 39 PRO A C 17
ATOM 17143 O O . PRO A 1 39 ? -1.554 -10.456 -0.891 1.00 62.23 39 PRO A O 17
ATOM 17154 N N . VAL A 1 40 ? -3.607 -9.688 -0.399 1.00 71.12 40 VAL A N 17
ATOM 17155 C CA . VAL A 1 40 ? -3.724 -8.897 -1.617 1.00 52.53 40 VAL A CA 17
ATOM 17156 C C . VAL A 1 40 ? -3.931 -7.427 -1.283 1.00 51.25 40 VAL A C 17
ATOM 17157 O O . VAL A 1 40 ? -4.949 -7.047 -0.704 1.00 50.11 40 VAL A O 17
ATOM 17170 N N . VAL A 1 41 ? -2.964 -6.606 -1.654 1.00 75.44 41 VAL A N 17
ATOM 17171 C CA . VAL A 1 41 ? -3.020 -5.184 -1.366 1.00 62.21 41 VAL A CA 17
ATOM 17172 C C . VAL A 1 41 ? -3.823 -4.452 -2.437 1.00 23.51 41 VAL A C 17
ATOM 17173 O O . VAL A 1 41 ? -3.354 -4.253 -3.562 1.00 70.55 41 VAL A O 17
ATOM 17186 N N . THR A 1 42 ? -5.047 -4.088 -2.093 1.00 50.12 42 THR A N 17
ATOM 17187 C CA . THR A 1 42 ? -5.909 -3.337 -2.990 1.00 31.34 42 THR A CA 17
ATOM 17188 C C . THR A 1 42 ? -5.877 -1.851 -2.637 1.00 63.01 42 THR A C 17
ATOM 17189 O O . THR A 1 42 ? -5.138 -1.434 -1.740 1.00 31.51 42 THR A O 17
ATOM 17200 N N . ALA A 1 43 ? -6.681 -1.056 -3.336 1.00 52.14 43 ALA A N 17
ATOM 17201 C CA . ALA A 1 43 ? -6.793 0.366 -3.042 1.00 62.14 43 ALA A CA 17
ATOM 17202 C C . ALA A 1 43 ? -7.340 0.586 -1.634 1.00 55.35 43 ALA A C 17
ATOM 17203 O O . ALA A 1 43 ? -6.954 1.530 -0.944 1.00 53.04 43 ALA A O 17
ATOM 17210 N N . ASP A 1 44 ? -8.223 -0.311 -1.209 1.00 45.23 44 ASP A N 17
ATOM 17211 C CA . ASP A 1 44 ? -8.844 -0.222 0.109 1.00 33.35 44 ASP A CA 17
ATOM 17212 C C . ASP A 1 44 ? -7.790 -0.390 1.193 1.00 24.43 44 ASP A C 17
ATOM 17213 O O . ASP A 1 44 ? -7.806 0.305 2.211 1.00 73.42 44 ASP A O 17
ATOM 17222 N N . VAL A 1 45 ? -6.868 -1.321 0.962 1.00 14.54 45 VAL A N 17
ATOM 17223 C CA . VAL A 1 45 ? -5.798 -1.604 1.910 1.00 32.13 45 VAL A CA 17
ATOM 17224 C C . VAL A 1 45 ? -4.924 -0.374 2.110 1.00 65.44 45 VAL A C 17
ATOM 17225 O O . VAL A 1 45 ? -4.564 -0.034 3.234 1.00 74.33 45 VAL A O 17
ATOM 17238 N N . PHE A 1 46 ? -4.613 0.302 1.011 1.00 23.44 46 PHE A N 17
ATOM 17239 C CA . PHE A 1 46 ? -3.799 1.511 1.056 1.00 52.00 46 PHE A CA 17
ATOM 17240 C C . PHE A 1 46 ? -4.524 2.611 1.833 1.00 53.42 46 PHE A C 17
ATOM 17241 O O . PHE A 1 46 ? -3.906 3.376 2.578 1.00 44.21 46 PHE A O 17
ATOM 17258 N N . ARG A 1 47 ? -5.842 2.668 1.663 1.00 1.51 47 ARG A N 17
ATOM 17259 C CA . ARG A 1 47 ? -6.671 3.644 2.359 1.00 53.30 47 ARG A CA 17
ATOM 17260 C C . ARG A 1 47 ? -6.621 3.410 3.868 1.00 32.13 47 ARG A C 17
ATOM 17261 O O . ARG A 1 47 ? -6.435 4.341 4.654 1.00 12.15 47 ARG A O 17
ATOM 17282 N N . LYS A 1 48 ? -6.776 2.151 4.255 1.00 44.10 48 LYS A N 17
ATOM 17283 C CA . LYS A 1 48 ? -6.787 1.761 5.662 1.00 22.15 48 LYS A CA 17
ATOM 17284 C C . LYS A 1 48 ? -5.394 1.865 6.281 1.00 71.11 48 LYS A C 17
ATOM 17285 O O . LYS A 1 48 ? -5.251 2.166 7.469 1.00 73.32 48 LYS A O 17
ATOM 17304 N N . ALA A 1 49 ? -4.370 1.612 5.468 1.00 21.35 49 ALA A N 17
ATOM 17305 C CA . ALA A 1 49 ? -2.983 1.671 5.920 1.00 14.52 49 ALA A CA 17
ATOM 17306 C C . ALA A 1 49 ? -2.647 3.035 6.508 1.00 63.34 49 ALA A C 17
ATOM 17307 O O . ALA A 1 49 ? -1.937 3.130 7.508 1.00 70.32 49 ALA A O 17
ATOM 17314 N N . LYS A 1 50 ? -3.182 4.083 5.888 1.00 61.11 50 LYS A N 17
ATOM 17315 C CA . LYS A 1 50 ? -2.932 5.454 6.319 1.00 54.31 50 LYS A CA 17
ATOM 17316 C C . LYS A 1 50 ? -3.283 5.648 7.791 1.00 41.51 50 LYS A C 17
ATOM 17317 O O . LYS A 1 50 ? -2.521 6.251 8.540 1.00 54.23 50 LYS A O 17
ATOM 17336 N N . GLU A 1 51 ? -4.422 5.101 8.202 1.00 21.21 51 GLU A N 17
ATOM 17337 C CA . GLU A 1 51 ? -4.905 5.265 9.572 1.00 3.44 51 GLU A CA 17
ATOM 17338 C C . GLU A 1 51 ? -3.977 4.575 10.568 1.00 4.41 51 GLU A C 17
ATOM 17339 O O . GLU A 1 51 ? -3.760 5.063 11.678 1.00 12.31 51 GLU A O 17
ATOM 17351 N N . HIS A 1 52 ? -3.436 3.432 10.168 1.00 4.42 52 HIS A N 17
ATOM 17352 C CA . HIS A 1 52 ? -2.579 2.642 11.046 1.00 53.14 52 HIS A CA 17
ATOM 17353 C C . HIS A 1 52 ? -1.152 3.187 11.065 1.00 14.23 52 HIS A C 17
ATOM 17354 O O . HIS A 1 52 ? -0.503 3.203 12.108 1.00 43.43 52 HIS A O 17
ATOM 17369 N N . LEU A 1 53 ? -0.668 3.625 9.910 1.00 61.13 53 LEU A N 17
ATOM 17370 C CA . LEU A 1 53 ? 0.708 4.098 9.790 1.00 2.43 53 LEU A CA 17
ATOM 17371 C C . LEU A 1 53 ? 0.865 5.497 10.379 1.00 63.40 53 LEU A C 17
ATOM 17372 O O . LEU A 1 53 ? 1.826 5.770 11.101 1.00 12.23 53 LEU A O 17
ATOM 17388 N N . GLY A 1 54 ? -0.083 6.373 10.079 1.00 41.32 54 GLY A N 17
ATOM 17389 C CA . GLY A 1 54 ? -0.025 7.730 10.583 1.00 64.21 54 GLY A CA 17
ATOM 17390 C C . GLY A 1 54 ? -0.915 8.665 9.795 1.00 20.42 54 GLY A C 17
ATOM 17391 O O . GLY A 1 54 ? -0.490 9.237 8.791 1.00 61.23 54 GLY A O 17
ATOM 17395 N N . GLY A 1 55 ? -2.153 8.808 10.237 1.00 54.54 55 GLY A N 17
ATOM 17396 C CA . GLY A 1 55 ? -3.080 9.684 9.556 1.00 63.42 55 GLY A CA 17
ATOM 17397 C C . GLY A 1 55 ? -4.518 9.429 9.954 1.00 24.13 55 GLY A C 17
ATOM 17398 O O . GLY A 1 55 ? -5.330 9.010 9.129 1.00 24.32 55 GLY A O 17
ATOM 17402 N N . LEU A 1 56 ? -4.830 9.675 11.223 1.00 74.52 56 LEU A N 17
ATOM 17403 C CA . LEU A 1 56 ? -6.195 9.511 11.718 1.00 1.21 56 LEU A CA 17
ATOM 17404 C C . LEU A 1 56 ? -7.100 10.572 11.110 1.00 45.41 56 LEU A C 17
ATOM 17405 O O . LEU A 1 56 ? -8.198 10.278 10.642 1.00 4.24 56 LEU A O 17
ATOM 17421 N N . GLU A 1 57 ? -6.624 11.808 11.120 1.00 4.42 57 GLU A N 17
ATOM 17422 C CA . GLU A 1 57 ? -7.322 12.903 10.479 1.00 75.44 57 GLU A CA 17
ATOM 17423 C C . GLU A 1 57 ? -6.298 13.758 9.742 1.00 2.34 57 GLU A C 17
ATOM 17424 O O . GLU A 1 57 ? -5.099 13.633 9.992 1.00 63.42 57 GLU A O 17
ATOM 17436 N N . HIS A 1 58 ? -6.746 14.613 8.838 1.00 30.40 58 HIS A N 17
ATOM 17437 C CA . HIS A 1 58 ? -5.815 15.352 7.999 1.00 11.24 58 HIS A CA 17
ATOM 17438 C C . HIS A 1 58 ? -5.851 16.851 8.253 1.00 63.51 58 HIS A C 17
ATOM 17439 O O . HIS A 1 58 ? -6.681 17.572 7.694 1.00 41.42 58 HIS A O 17
ATOM 17454 N N . HIS A 1 59 ? -4.955 17.286 9.132 1.00 33.44 59 HIS A N 17
ATOM 17455 C CA . HIS A 1 59 ? -4.665 18.696 9.354 1.00 13.33 59 HIS A CA 17
ATOM 17456 C C . HIS A 1 59 ? -5.907 19.496 9.757 1.00 53.21 59 HIS A C 17
ATOM 17457 O O . HIS A 1 59 ? -6.392 20.335 8.997 1.00 24.21 59 HIS A O 17
ATOM 17472 N N . HIS A 1 60 ? -6.437 19.194 10.934 1.00 23.12 60 HIS A N 17
ATOM 17473 C CA . HIS A 1 60 ? -7.490 20.006 11.547 1.00 12.32 60 HIS A CA 17
ATOM 17474 C C . HIS A 1 60 ? -7.426 19.918 13.066 1.00 3.21 60 HIS A C 17
ATOM 17475 O O . HIS A 1 60 ? -7.939 20.793 13.764 1.00 44.03 60 HIS A O 17
ATOM 17490 N N . HIS A 1 61 ? -6.800 18.852 13.572 1.00 63.12 61 HIS A N 17
ATOM 17491 C CA . HIS A 1 61 ? -6.665 18.630 15.015 1.00 62.14 61 HIS A CA 17
ATOM 17492 C C . HIS A 1 61 ? -8.030 18.414 15.655 1.00 20.53 61 HIS A C 17
ATOM 17493 O O . HIS A 1 61 ? -8.236 18.709 16.834 1.00 74.33 61 HIS A O 17
ATOM 17508 N N . HIS A 1 62 ? -8.953 17.879 14.871 1.00 32.51 62 HIS A N 17
ATOM 17509 C CA . HIS A 1 62 ? -10.295 17.598 15.352 1.00 14.22 62 HIS A CA 17
ATOM 17510 C C . HIS A 1 62 ? -10.348 16.218 15.995 1.00 33.23 62 HIS A C 17
ATOM 17511 O O . HIS A 1 62 ? -10.159 15.202 15.329 1.00 52.53 62 HIS A O 17
ATOM 17526 N N . HIS A 1 63 ? -10.603 16.193 17.293 1.00 10.44 63 HIS A N 17
ATOM 17527 C CA . HIS A 1 63 ? -10.725 14.944 18.023 1.00 64.23 63 HIS A CA 17
ATOM 17528 C C . HIS A 1 63 ? -11.715 15.106 19.168 1.00 11.14 63 HIS A C 17
ATOM 17529 O O . HIS A 1 63 ? -11.294 15.532 20.261 1.00 38.34 63 HIS A O 17
ATOM 17545 N N . MET A 1 1 ? 4.688 -12.948 -2.895 1.00 15.34 1 MET A N 18
ATOM 17546 C CA . MET A 1 1 ? 5.186 -14.115 -2.133 1.00 22.53 1 MET A CA 18
ATOM 17547 C C . MET A 1 1 ? 5.912 -13.639 -0.881 1.00 14.11 1 MET A C 18
ATOM 17548 O O . MET A 1 1 ? 5.355 -13.668 0.217 1.00 44.22 1 MET A O 18
ATOM 17564 N N . GLY A 1 2 ? 7.153 -13.191 -1.050 1.00 44.31 2 GLY A N 18
ATOM 17565 C CA . GLY A 1 2 ? 7.869 -12.576 0.049 1.00 32.00 2 GLY A CA 18
ATOM 17566 C C . GLY A 1 2 ? 7.387 -11.162 0.270 1.00 43.23 2 GLY A C 18
ATOM 17567 O O . GLY A 1 2 ? 7.339 -10.675 1.396 1.00 1.03 2 GLY A O 18
ATOM 17571 N N . GLU A 1 3 ? 7.025 -10.510 -0.821 1.00 74.03 3 GLU A N 18
ATOM 17572 C CA . GLU A 1 3 ? 6.424 -9.191 -0.774 1.00 64.31 3 GLU A CA 18
ATOM 17573 C C . GLU A 1 3 ? 4.997 -9.291 -1.289 1.00 3.13 3 GLU A C 18
ATOM 17574 O O . GLU A 1 3 ? 4.746 -9.938 -2.312 1.00 23.30 3 GLU A O 18
ATOM 17586 N N . LEU A 1 4 ? 4.070 -8.686 -0.568 1.00 65.33 4 LEU A N 18
ATOM 17587 C CA . LEU A 1 4 ? 2.653 -8.805 -0.885 1.00 13.21 4 LEU A CA 18
ATOM 17588 C C . LEU A 1 4 ? 2.336 -8.230 -2.259 1.00 73.40 4 LEU A C 18
ATOM 17589 O O . LEU A 1 4 ? 2.982 -7.290 -2.724 1.00 5.14 4 LEU A O 18
ATOM 17605 N N . SER A 1 5 ? 1.333 -8.804 -2.899 1.00 0.21 5 SER A N 18
ATOM 17606 C CA . SER A 1 5 ? 0.944 -8.391 -4.230 1.00 71.02 5 SER A CA 18
ATOM 17607 C C . SER A 1 5 ? 0.126 -7.105 -4.190 1.00 44.31 5 SER A C 18
ATOM 17608 O O . SER A 1 5 ? -0.987 -7.078 -3.663 1.00 23.45 5 SER A O 18
ATOM 17616 N N . TRP A 1 6 ? 0.697 -6.038 -4.723 1.00 5.13 6 TRP A N 18
ATOM 17617 C CA . TRP A 1 6 ? -0.017 -4.780 -4.875 1.00 15.23 6 TRP A CA 18
ATOM 17618 C C . TRP A 1 6 ? -0.823 -4.799 -6.166 1.00 42.23 6 TRP A C 18
ATOM 17619 O O . TRP A 1 6 ? -0.353 -5.310 -7.183 1.00 64.10 6 TRP A O 18
ATOM 17640 N N . THR A 1 7 ? -2.035 -4.267 -6.124 1.00 71.14 7 THR A N 18
ATOM 17641 C CA . THR A 1 7 ? -2.870 -4.220 -7.312 1.00 65.32 7 THR A CA 18
ATOM 17642 C C . THR A 1 7 ? -2.745 -2.872 -8.009 1.00 54.24 7 THR A C 18
ATOM 17643 O O . THR A 1 7 ? -2.165 -1.930 -7.458 1.00 51.41 7 THR A O 18
ATOM 17654 N N . ALA A 1 8 ? -3.292 -2.781 -9.218 1.00 21.51 8 ALA A N 18
ATOM 17655 C CA . ALA A 1 8 ? -3.283 -1.535 -9.971 1.00 3.12 8 ALA A CA 18
ATOM 17656 C C . ALA A 1 8 ? -4.038 -0.451 -9.213 1.00 70.22 8 ALA A C 18
ATOM 17657 O O . ALA A 1 8 ? -3.741 0.734 -9.346 1.00 30.23 8 ALA A O 18
ATOM 17664 N N . GLU A 1 9 ? -5.012 -0.877 -8.413 1.00 42.33 9 GLU A N 18
ATOM 17665 C CA . GLU A 1 9 ? -5.756 0.026 -7.542 1.00 51.45 9 GLU A CA 18
ATOM 17666 C C . GLU A 1 9 ? -4.804 0.744 -6.596 1.00 71.13 9 GLU A C 18
ATOM 17667 O O . GLU A 1 9 ? -4.779 1.975 -6.522 1.00 3.11 9 GLU A O 18
ATOM 17679 N N . ALA A 1 10 ? -4.014 -0.048 -5.884 1.00 4.21 10 ALA A N 18
ATOM 17680 C CA . ALA A 1 10 ? -3.102 0.470 -4.878 1.00 21.03 10 ALA A CA 18
ATOM 17681 C C . ALA A 1 10 ? -2.026 1.342 -5.513 1.00 24.24 10 ALA A C 18
ATOM 17682 O O . ALA A 1 10 ? -1.730 2.430 -5.019 1.00 70.25 10 ALA A O 18
ATOM 17689 N N . GLU A 1 11 ? -1.465 0.877 -6.623 1.00 34.14 11 GLU A N 18
ATOM 17690 C CA . GLU A 1 11 ? -0.417 1.618 -7.313 1.00 61.53 11 GLU A CA 18
ATOM 17691 C C . GLU A 1 11 ? -0.950 2.915 -7.911 1.00 63.24 11 GLU A C 18
ATOM 17692 O O . GLU A 1 11 ? -0.226 3.903 -7.999 1.00 33.22 11 GLU A O 18
ATOM 17704 N N . LYS A 1 12 ? -2.213 2.913 -8.320 1.00 12.31 12 LYS A N 18
ATOM 17705 C CA . LYS A 1 12 ? -2.841 4.118 -8.853 1.00 62.31 12 LYS A CA 18
ATOM 17706 C C . LYS A 1 12 ? -2.917 5.204 -7.781 1.00 31.54 12 LYS A C 18
ATOM 17707 O O . LYS A 1 12 ? -2.696 6.383 -8.059 1.00 30.03 12 LYS A O 18
ATOM 17726 N N . MET A 1 13 ? -3.212 4.795 -6.554 1.00 42.21 13 MET A N 18
ATOM 17727 C CA . MET A 1 13 ? -3.278 5.721 -5.429 1.00 43.24 13 MET A CA 18
ATOM 17728 C C . MET A 1 13 ? -1.879 6.033 -4.906 1.00 14.30 13 MET A C 18
ATOM 17729 O O . MET A 1 13 ? -1.640 7.092 -4.320 1.00 11.15 13 MET A O 18
ATOM 17743 N N . LEU A 1 14 ? -0.962 5.097 -5.109 1.00 54.22 14 LEU A N 18
ATOM 17744 C CA . LEU A 1 14 ? 0.424 5.265 -4.698 1.00 33.33 14 LEU A CA 18
ATOM 17745 C C . LEU A 1 14 ? 1.159 6.184 -5.672 1.00 23.21 14 LEU A C 18
ATOM 17746 O O . LEU A 1 14 ? 2.181 6.782 -5.334 1.00 63.41 14 LEU A O 18
ATOM 17762 N N . GLY A 1 15 ? 0.616 6.295 -6.879 1.00 33.11 15 GLY A N 18
ATOM 17763 C CA . GLY A 1 15 ? 1.197 7.154 -7.895 1.00 40.52 15 GLY A CA 18
ATOM 17764 C C . GLY A 1 15 ? 1.136 8.622 -7.523 1.00 42.24 15 GLY A C 18
ATOM 17765 O O . GLY A 1 15 ? 1.889 9.436 -8.057 1.00 72.22 15 GLY A O 18
ATOM 17769 N N . LYS A 1 16 ? 0.241 8.963 -6.603 1.00 42.11 16 LYS A N 18
ATOM 17770 C CA . LYS A 1 16 ? 0.140 10.330 -6.106 1.00 72.15 16 LYS A CA 18
ATOM 17771 C C . LYS A 1 16 ? 1.307 10.636 -5.178 1.00 32.42 16 LYS A C 18
ATOM 17772 O O . LYS A 1 16 ? 1.653 11.795 -4.948 1.00 5.33 16 LYS A O 18
ATOM 17791 N N . VAL A 1 17 ? 1.912 9.582 -4.653 1.00 12.51 17 VAL A N 18
ATOM 17792 C CA . VAL A 1 17 ? 3.017 9.713 -3.721 1.00 33.11 17 VAL A CA 18
ATOM 17793 C C . VAL A 1 17 ? 4.339 9.741 -4.484 1.00 64.41 17 VAL A C 18
ATOM 17794 O O . VAL A 1 17 ? 4.602 8.859 -5.301 1.00 71.43 17 VAL A O 18
ATOM 17807 N N . PRO A 1 18 ? 5.171 10.771 -4.244 1.00 4.54 18 PRO A N 18
ATOM 17808 C CA . PRO A 1 18 ? 6.479 10.908 -4.899 1.00 60.10 18 PRO A CA 18
ATOM 17809 C C . PRO A 1 18 ? 7.329 9.648 -4.768 1.00 32.45 18 PRO A C 18
ATOM 17810 O O . PRO A 1 18 ? 7.385 9.031 -3.700 1.00 43.22 18 PRO A O 18
ATOM 17821 N N . PHE A 1 19 ? 8.001 9.282 -5.857 1.00 53.53 19 PHE A N 18
ATOM 17822 C CA . PHE A 1 19 ? 8.781 8.044 -5.916 1.00 13.31 19 PHE A CA 18
ATOM 17823 C C . PHE A 1 19 ? 9.883 8.003 -4.858 1.00 65.11 19 PHE A C 18
ATOM 17824 O O . PHE A 1 19 ? 10.413 6.934 -4.551 1.00 41.45 19 PHE A O 18
ATOM 17841 N N . PHE A 1 20 ? 10.214 9.166 -4.301 1.00 35.41 20 PHE A N 18
ATOM 17842 C CA . PHE A 1 20 ? 11.236 9.270 -3.262 1.00 2.34 20 PHE A CA 18
ATOM 17843 C C . PHE A 1 20 ? 10.874 8.403 -2.060 1.00 53.43 20 PHE A C 18
ATOM 17844 O O . PHE A 1 20 ? 11.728 7.727 -1.485 1.00 22.13 20 PHE A O 18
ATOM 17861 N N . VAL A 1 21 ? 9.602 8.435 -1.686 1.00 73.13 21 VAL A N 18
ATOM 17862 C CA . VAL A 1 21 ? 9.134 7.696 -0.523 1.00 54.04 21 VAL A CA 18
ATOM 17863 C C . VAL A 1 21 ? 8.142 6.610 -0.926 1.00 21.41 21 VAL A C 18
ATOM 17864 O O . VAL A 1 21 ? 7.758 5.779 -0.107 1.00 30.11 21 VAL A O 18
ATOM 17877 N N . ARG A 1 22 ? 7.749 6.618 -2.195 1.00 31.02 22 ARG A N 18
ATOM 17878 C CA . ARG A 1 22 ? 6.798 5.645 -2.731 1.00 30.01 22 ARG A CA 18
ATOM 17879 C C . ARG A 1 22 ? 7.271 4.216 -2.487 1.00 34.12 22 ARG A C 18
ATOM 17880 O O . ARG A 1 22 ? 6.514 3.367 -2.008 1.00 60.54 22 ARG A O 18
ATOM 17901 N N . LYS A 1 23 ? 8.529 3.969 -2.817 1.00 52.45 23 LYS A N 18
ATOM 17902 C CA . LYS A 1 23 ? 9.130 2.656 -2.645 1.00 22.14 23 LYS A CA 18
ATOM 17903 C C . LYS A 1 23 ? 9.182 2.278 -1.166 1.00 23.45 23 LYS A C 18
ATOM 17904 O O . LYS A 1 23 ? 9.022 1.114 -0.801 1.00 34.30 23 LYS A O 18
ATOM 17923 N N . LYS A 1 24 ? 9.371 3.283 -0.322 1.00 61.22 24 LYS A N 18
ATOM 17924 C CA . LYS A 1 24 ? 9.470 3.075 1.114 1.00 3.00 24 LYS A CA 18
ATOM 17925 C C . LYS A 1 24 ? 8.102 2.714 1.689 1.00 74.42 24 LYS A C 18
ATOM 17926 O O . LYS A 1 24 ? 7.981 1.790 2.493 1.00 34.23 24 LYS A O 18
ATOM 17945 N N . VAL A 1 25 ? 7.072 3.441 1.257 1.00 15.42 25 VAL A N 18
ATOM 17946 C CA . VAL A 1 25 ? 5.701 3.176 1.686 1.00 21.11 25 VAL A CA 18
ATOM 17947 C C . VAL A 1 25 ? 5.286 1.756 1.307 1.00 54.35 25 VAL A C 18
ATOM 17948 O O . VAL A 1 25 ? 4.601 1.070 2.067 1.00 64.03 25 VAL A O 18
ATOM 17961 N N . ARG A 1 26 ? 5.726 1.312 0.136 1.00 5.42 26 ARG A N 18
ATOM 17962 C CA . ARG A 1 26 ? 5.423 -0.033 -0.335 1.00 35.10 26 ARG A CA 18
ATOM 17963 C C . ARG A 1 26 ? 5.937 -1.081 0.651 1.00 51.10 26 ARG A C 18
ATOM 17964 O O . ARG A 1 26 ? 5.241 -2.045 0.970 1.00 25.32 26 ARG A O 18
ATOM 17985 N N . LYS A 1 27 ? 7.149 -0.864 1.146 1.00 23.13 27 LYS A N 18
ATOM 17986 C CA . LYS A 1 27 ? 7.766 -1.766 2.114 1.00 3.24 27 LYS A CA 18
ATOM 17987 C C . LYS A 1 27 ? 7.025 -1.716 3.453 1.00 72.11 27 LYS A C 18
ATOM 17988 O O . LYS A 1 27 ? 6.905 -2.724 4.153 1.00 51.12 27 LYS A O 18
ATOM 18007 N N . ASN A 1 28 ? 6.492 -0.544 3.783 1.00 55.32 28 ASN A N 18
ATOM 18008 C CA . ASN A 1 28 ? 5.825 -0.338 5.064 1.00 44.24 28 ASN A CA 18
ATOM 18009 C C . ASN A 1 28 ? 4.463 -1.002 5.051 1.00 33.30 28 ASN A C 18
ATOM 18010 O O . ASN A 1 28 ? 4.020 -1.566 6.050 1.00 52.11 28 ASN A O 18
ATOM 18021 N N . THR A 1 29 ? 3.809 -0.941 3.904 1.00 52.15 29 THR A N 18
ATOM 18022 C CA . THR A 1 29 ? 2.488 -1.519 3.750 1.00 43.14 29 THR A CA 18
ATOM 18023 C C . THR A 1 29 ? 2.570 -3.032 3.574 1.00 21.32 29 THR A C 18
ATOM 18024 O O . THR A 1 29 ? 1.640 -3.752 3.932 1.00 73.14 29 THR A O 18
ATOM 18035 N N . ASP A 1 30 ? 3.682 -3.514 3.023 1.00 65.54 30 ASP A N 18
ATOM 18036 C CA . ASP A 1 30 ? 3.922 -4.954 2.937 1.00 24.55 30 ASP A CA 18
ATOM 18037 C C . ASP A 1 30 ? 3.843 -5.565 4.325 1.00 22.14 30 ASP A C 18
ATOM 18038 O O . ASP A 1 30 ? 3.209 -6.594 4.539 1.00 62.32 30 ASP A O 18
ATOM 18047 N N . ASN A 1 31 ? 4.464 -4.890 5.272 1.00 45.23 31 ASN A N 18
ATOM 18048 C CA . ASN A 1 31 ? 4.420 -5.311 6.659 1.00 72.10 31 ASN A CA 18
ATOM 18049 C C . ASN A 1 31 ? 3.084 -4.948 7.296 1.00 41.41 31 ASN A C 18
ATOM 18050 O O . ASN A 1 31 ? 2.672 -5.566 8.269 1.00 0.24 31 ASN A O 18
ATOM 18061 N N . TYR A 1 32 ? 2.407 -3.945 6.742 1.00 23.31 32 TYR A N 18
ATOM 18062 C CA . TYR A 1 32 ? 1.128 -3.499 7.286 1.00 35.52 32 TYR A CA 18
ATOM 18063 C C . TYR A 1 32 ? 0.012 -4.492 6.965 1.00 73.15 32 TYR A C 18
ATOM 18064 O O . TYR A 1 32 ? -0.681 -4.974 7.862 1.00 50.31 32 TYR A O 18
ATOM 18082 N N . ALA A 1 33 ? -0.152 -4.796 5.684 1.00 52.55 33 ALA A N 18
ATOM 18083 C CA . ALA A 1 33 ? -1.234 -5.662 5.226 1.00 52.32 33 ALA A CA 18
ATOM 18084 C C . ALA A 1 33 ? -1.069 -7.080 5.762 1.00 64.23 33 ALA A C 18
ATOM 18085 O O . ALA A 1 33 ? -2.050 -7.780 6.021 1.00 24.24 33 ALA A O 18
ATOM 18092 N N . ARG A 1 34 ? 0.177 -7.495 5.942 1.00 64.34 34 ARG A N 18
ATOM 18093 C CA . ARG A 1 34 ? 0.479 -8.819 6.467 1.00 15.12 34 ARG A CA 18
ATOM 18094 C C . ARG A 1 34 ? -0.054 -8.970 7.893 1.00 52.51 34 ARG A C 18
ATOM 18095 O O . ARG A 1 34 ? -0.423 -10.068 8.318 1.00 44.44 34 ARG A O 18
ATOM 18116 N N . GLU A 1 35 ? -0.124 -7.858 8.616 1.00 53.04 35 GLU A N 18
ATOM 18117 C CA . GLU A 1 35 ? -0.604 -7.864 9.993 1.00 71.32 35 GLU A CA 18
ATOM 18118 C C . GLU A 1 35 ? -2.121 -8.013 10.048 1.00 34.22 35 GLU A C 18
ATOM 18119 O O . GLU A 1 35 ? -2.665 -8.551 11.013 1.00 25.41 35 GLU A O 18
ATOM 18131 N N . ILE A 1 36 ? -2.809 -7.538 9.015 1.00 4.44 36 ILE A N 18
ATOM 18132 C CA . ILE A 1 36 ? -4.263 -7.633 8.972 1.00 42.42 36 ILE A CA 18
ATOM 18133 C C . ILE A 1 36 ? -4.706 -8.871 8.192 1.00 2.42 36 ILE A C 18
ATOM 18134 O O . ILE A 1 36 ? -5.898 -9.116 8.010 1.00 43.05 36 ILE A O 18
ATOM 18150 N N . GLY A 1 37 ? -3.729 -9.655 7.746 1.00 43.21 37 GLY A N 18
ATOM 18151 C CA . GLY A 1 37 ? -4.019 -10.918 7.088 1.00 43.44 37 GLY A CA 18
ATOM 18152 C C . GLY A 1 37 ? -4.351 -10.765 5.615 1.00 70.32 37 GLY A C 18
ATOM 18153 O O . GLY A 1 37 ? -4.995 -11.633 5.029 1.00 34.14 37 GLY A O 18
ATOM 18157 N N . GLU A 1 38 ? -3.914 -9.668 5.015 1.00 5.43 38 GLU A N 18
ATOM 18158 C CA . GLU A 1 38 ? -4.172 -9.416 3.601 1.00 32.11 38 GLU A CA 18
ATOM 18159 C C . GLU A 1 38 ? -2.903 -9.631 2.784 1.00 32.21 38 GLU A C 18
ATOM 18160 O O . GLU A 1 38 ? -1.991 -8.811 2.827 1.00 22.34 38 GLU A O 18
ATOM 18172 N N . PRO A 1 39 ? -2.825 -10.746 2.040 1.00 41.23 39 PRO A N 18
ATOM 18173 C CA . PRO A 1 39 ? -1.671 -11.058 1.194 1.00 50.01 39 PRO A CA 18
ATOM 18174 C C . PRO A 1 39 ? -1.658 -10.214 -0.078 1.00 52.43 39 PRO A C 18
ATOM 18175 O O . PRO A 1 39 ? -0.644 -10.125 -0.776 1.00 34.40 39 PRO A O 18
ATOM 18186 N N . VAL A 1 40 ? -2.794 -9.602 -0.372 1.00 34.04 40 VAL A N 18
ATOM 18187 C CA . VAL A 1 40 ? -2.928 -8.753 -1.541 1.00 23.31 40 VAL A CA 18
ATOM 18188 C C . VAL A 1 40 ? -3.329 -7.345 -1.118 1.00 51.13 40 VAL A C 18
ATOM 18189 O O . VAL A 1 40 ? -4.339 -7.157 -0.436 1.00 11.05 40 VAL A O 18
ATOM 18202 N N . VAL A 1 41 ? -2.536 -6.366 -1.527 1.00 42.22 41 VAL A N 18
ATOM 18203 C CA . VAL A 1 41 ? -2.794 -4.979 -1.178 1.00 64.40 41 VAL A CA 18
ATOM 18204 C C . VAL A 1 41 ? -3.667 -4.323 -2.239 1.00 60.42 41 VAL A C 18
ATOM 18205 O O . VAL A 1 41 ? -3.173 -3.872 -3.275 1.00 65.43 41 VAL A O 18
ATOM 18218 N N . THR A 1 42 ? -4.968 -4.306 -1.990 1.00 24.30 42 THR A N 18
ATOM 18219 C CA . THR A 1 42 ? -5.916 -3.701 -2.909 1.00 62.01 42 THR A CA 18
ATOM 18220 C C . THR A 1 42 ? -6.140 -2.235 -2.556 1.00 2.12 42 THR A C 18
ATOM 18221 O O . THR A 1 42 ? -5.462 -1.688 -1.678 1.00 1.31 42 THR A O 18
ATOM 18232 N N . ALA A 1 43 ? -7.093 -1.605 -3.235 1.00 33.13 43 ALA A N 18
ATOM 18233 C CA . ALA A 1 43 ? -7.452 -0.223 -2.947 1.00 24.11 43 ALA A CA 18
ATOM 18234 C C . ALA A 1 43 ? -7.979 -0.091 -1.524 1.00 32.03 43 ALA A C 18
ATOM 18235 O O . ALA A 1 43 ? -7.684 0.879 -0.825 1.00 53.33 43 ALA A O 18
ATOM 18242 N N . ASP A 1 44 ? -8.740 -1.092 -1.098 1.00 53.04 44 ASP A N 18
ATOM 18243 C CA . ASP A 1 44 ? -9.344 -1.092 0.229 1.00 25.33 44 ASP A CA 18
ATOM 18244 C C . ASP A 1 44 ? -8.259 -1.172 1.300 1.00 33.13 44 ASP A C 18
ATOM 18245 O O . ASP A 1 44 ? -8.264 -0.415 2.270 1.00 45.54 44 ASP A O 18
ATOM 18254 N N . VAL A 1 45 ? -7.312 -2.078 1.089 1.00 61.43 45 VAL A N 18
ATOM 18255 C CA . VAL A 1 45 ? -6.225 -2.294 2.033 1.00 2.45 45 VAL A CA 18
ATOM 18256 C C . VAL A 1 45 ? -5.298 -1.081 2.107 1.00 1.30 45 VAL A C 18
ATOM 18257 O O . VAL A 1 45 ? -4.960 -0.616 3.196 1.00 41.43 45 VAL A O 18
ATOM 18270 N N . PHE A 1 46 ? -4.899 -0.570 0.949 1.00 42.31 46 PHE A N 18
ATOM 18271 C CA . PHE A 1 46 ? -3.965 0.551 0.892 1.00 75.44 46 PHE A CA 18
ATOM 18272 C C . PHE A 1 46 ? -4.585 1.813 1.493 1.00 1.40 46 PHE A C 18
ATOM 18273 O O . PHE A 1 46 ? -3.887 2.637 2.086 1.00 44.42 46 PHE A O 18
ATOM 18290 N N . ARG A 1 47 ? -5.894 1.958 1.340 1.00 62.11 47 ARG A N 18
ATOM 18291 C CA . ARG A 1 47 ? -6.603 3.094 1.908 1.00 61.01 47 ARG A CA 18
ATOM 18292 C C . ARG A 1 47 ? -6.508 3.073 3.432 1.00 34.41 47 ARG A C 18
ATOM 18293 O O . ARG A 1 47 ? -6.304 4.111 4.065 1.00 22.11 47 ARG A O 18
ATOM 18314 N N . LYS A 1 48 ? -6.630 1.878 4.009 1.00 35.15 48 LYS A N 18
ATOM 18315 C CA . LYS A 1 48 ? -6.519 1.707 5.456 1.00 35.51 48 LYS A CA 18
ATOM 18316 C C . LYS A 1 48 ? -5.124 2.075 5.940 1.00 23.43 48 LYS A C 18
ATOM 18317 O O . LYS A 1 48 ? -4.956 2.576 7.052 1.00 15.12 48 LYS A O 18
ATOM 18336 N N . ALA A 1 49 ? -4.128 1.815 5.101 1.00 53.35 49 ALA A N 18
ATOM 18337 C CA . ALA A 1 49 ? -2.748 2.137 5.432 1.00 50.13 49 ALA A CA 18
ATOM 18338 C C . ALA A 1 49 ? -2.588 3.632 5.667 1.00 60.51 49 ALA A C 18
ATOM 18339 O O . ALA A 1 49 ? -2.128 4.054 6.729 1.00 41.12 49 ALA A O 18
ATOM 18346 N N . LYS A 1 50 ? -2.998 4.429 4.686 1.00 62.35 50 LYS A N 18
ATOM 18347 C CA . LYS A 1 50 ? -2.920 5.881 4.798 1.00 13.25 50 LYS A CA 18
ATOM 18348 C C . LYS A 1 50 ? -3.760 6.375 5.968 1.00 10.34 50 LYS A C 18
ATOM 18349 O O . LYS A 1 50 ? -3.356 7.291 6.684 1.00 34.30 50 LYS A O 18
ATOM 18368 N N . GLU A 1 51 ? -4.920 5.757 6.157 1.00 35.33 51 GLU A N 18
ATOM 18369 C CA . GLU A 1 51 ? -5.801 6.102 7.265 1.00 41.31 51 GLU A CA 18
ATOM 18370 C C . GLU A 1 51 ? -5.076 5.932 8.597 1.00 22.54 51 GLU A C 18
ATOM 18371 O O . GLU A 1 51 ? -5.038 6.849 9.418 1.00 72.05 51 GLU A O 18
ATOM 18383 N N . HIS A 1 52 ? -4.476 4.761 8.783 1.00 40.44 52 HIS A N 18
ATOM 18384 C CA . HIS A 1 52 ? -3.798 4.426 10.031 1.00 73.52 52 HIS A CA 18
ATOM 18385 C C . HIS A 1 52 ? -2.553 5.287 10.230 1.00 42.35 52 HIS A C 18
ATOM 18386 O O . HIS A 1 52 ? -2.286 5.759 11.334 1.00 40.14 52 HIS A O 18
ATOM 18401 N N . LEU A 1 53 ? -1.793 5.487 9.158 1.00 1.21 53 LEU A N 18
ATOM 18402 C CA . LEU A 1 53 ? -0.535 6.227 9.238 1.00 22.40 53 LEU A CA 18
ATOM 18403 C C . LEU A 1 53 ? -0.771 7.716 9.494 1.00 73.21 53 LEU A C 18
ATOM 18404 O O . LEU A 1 53 ? 0.132 8.428 9.935 1.00 1.41 53 LEU A O 18
ATOM 18420 N N . GLY A 1 54 ? -1.981 8.183 9.212 1.00 54.24 54 GLY A N 18
ATOM 18421 C CA . GLY A 1 54 ? -2.318 9.572 9.466 1.00 51.53 54 GLY A CA 18
ATOM 18422 C C . GLY A 1 54 ? -2.468 10.370 8.188 1.00 65.25 54 GLY A C 18
ATOM 18423 O O . GLY A 1 54 ? -1.696 11.291 7.927 1.00 30.33 54 GLY A O 18
ATOM 18427 N N . GLY A 1 55 ? -3.453 10.006 7.384 1.00 31.13 55 GLY A N 18
ATOM 18428 C CA . GLY A 1 55 ? -3.685 10.700 6.135 1.00 61.22 55 GLY A CA 18
ATOM 18429 C C . GLY A 1 55 ? -4.679 11.832 6.284 1.00 32.44 55 GLY A C 18
ATOM 18430 O O . GLY A 1 55 ? -5.383 11.915 7.292 1.00 2.22 55 GLY A O 18
ATOM 18434 N N . LEU A 1 56 ? -4.719 12.698 5.274 1.00 33.02 56 LEU A N 18
ATOM 18435 C CA . LEU A 1 56 ? -5.636 13.837 5.236 1.00 21.21 56 LEU A CA 18
ATOM 18436 C C . LEU A 1 56 ? -5.281 14.869 6.302 1.00 72.25 56 LEU A C 18
ATOM 18437 O O . LEU A 1 56 ? -5.854 14.889 7.394 1.00 23.43 56 LEU A O 18
ATOM 18453 N N . GLU A 1 57 ? -4.311 15.708 5.978 1.00 14.33 57 GLU A N 18
ATOM 18454 C CA . GLU A 1 57 ? -3.869 16.774 6.868 1.00 3.22 57 GLU A CA 18
ATOM 18455 C C . GLU A 1 57 ? -4.225 18.125 6.236 1.00 4.22 57 GLU A C 18
ATOM 18456 O O . GLU A 1 57 ? -5.362 18.329 5.807 1.00 4.24 57 GLU A O 18
ATOM 18468 N N . HIS A 1 58 ? -3.264 19.047 6.172 1.00 3.13 58 HIS A N 18
ATOM 18469 C CA . HIS A 1 58 ? -3.458 20.292 5.433 1.00 31.15 58 HIS A CA 18
ATOM 18470 C C . HIS A 1 58 ? -3.483 19.993 3.944 1.00 43.21 58 HIS A C 18
ATOM 18471 O O . HIS A 1 58 ? -4.185 20.644 3.172 1.00 13.24 58 HIS A O 18
ATOM 18486 N N . HIS A 1 59 ? -2.718 18.983 3.557 1.00 44.23 59 HIS A N 18
ATOM 18487 C CA . HIS A 1 59 ? -2.695 18.520 2.183 1.00 1.51 59 HIS A CA 18
ATOM 18488 C C . HIS A 1 59 ? -3.766 17.452 1.984 1.00 23.12 59 HIS A C 18
ATOM 18489 O O . HIS A 1 59 ? -3.576 16.295 2.358 1.00 43.31 59 HIS A O 18
ATOM 18504 N N . HIS A 1 60 ? -4.900 17.848 1.422 1.00 22.45 60 HIS A N 18
ATOM 18505 C CA . HIS A 1 60 ? -5.997 16.915 1.186 1.00 53.32 60 HIS A CA 18
ATOM 18506 C C . HIS A 1 60 ? -6.907 17.397 0.058 1.00 33.43 60 HIS A C 18
ATOM 18507 O O . HIS A 1 60 ? -7.930 18.032 0.292 1.00 33.45 60 HIS A O 18
ATOM 18522 N N . HIS A 1 61 ? -6.518 17.110 -1.175 1.00 4.11 61 HIS A N 18
ATOM 18523 C CA . HIS A 1 61 ? -7.324 17.493 -2.325 1.00 14.25 61 HIS A CA 18
ATOM 18524 C C . HIS A 1 61 ? -8.253 16.360 -2.734 1.00 23.31 61 HIS A C 18
ATOM 18525 O O . HIS A 1 61 ? -7.813 15.311 -3.207 1.00 62.21 61 HIS A O 18
ATOM 18540 N N . HIS A 1 62 ? -9.543 16.588 -2.541 1.00 15.25 62 HIS A N 18
ATOM 18541 C CA . HIS A 1 62 ? -10.554 15.577 -2.809 1.00 45.34 62 HIS A CA 18
ATOM 18542 C C . HIS A 1 62 ? -10.904 15.541 -4.294 1.00 75.15 62 HIS A C 18
ATOM 18543 O O . HIS A 1 62 ? -11.825 16.225 -4.745 1.00 10.32 62 HIS A O 18
ATOM 18558 N N . HIS A 1 63 ? -10.142 14.765 -5.046 1.00 50.43 63 HIS A N 18
ATOM 18559 C CA . HIS A 1 63 ? -10.370 14.592 -6.474 1.00 42.12 63 HIS A CA 18
ATOM 18560 C C . HIS A 1 63 ? -9.672 13.322 -6.930 1.00 25.45 63 HIS A C 18
ATOM 18561 O O . HIS A 1 63 ? -8.784 12.853 -6.191 1.00 38.43 63 HIS A O 18
ATOM 18577 N N . MET A 1 1 ? 13.655 -9.142 -1.208 1.00 14.03 1 MET A N 19
ATOM 18578 C CA . MET A 1 1 ? 13.354 -9.218 0.242 1.00 71.21 1 MET A CA 19
ATOM 18579 C C . MET A 1 1 ? 12.034 -9.939 0.475 1.00 64.23 1 MET A C 19
ATOM 18580 O O . MET A 1 1 ? 11.982 -10.990 1.117 1.00 70.05 1 MET A O 19
ATOM 18596 N N . GLY A 1 2 ? 10.977 -9.368 -0.072 1.00 0.43 2 GLY A N 19
ATOM 18597 C CA . GLY A 1 2 ? 9.642 -9.873 0.143 1.00 61.04 2 GLY A CA 19
ATOM 18598 C C . GLY A 1 2 ? 8.629 -8.778 -0.078 1.00 25.01 2 GLY A C 19
ATOM 18599 O O . GLY A 1 2 ? 8.673 -7.749 0.593 1.00 62.00 2 GLY A O 19
ATOM 18603 N N . GLU A 1 3 ? 7.736 -8.978 -1.029 1.00 73.03 3 GLU A N 19
ATOM 18604 C CA . GLU A 1 3 ? 6.784 -7.943 -1.392 1.00 73.22 3 GLU A CA 19
ATOM 18605 C C . GLU A 1 3 ? 5.457 -8.562 -1.810 1.00 13.04 3 GLU A C 19
ATOM 18606 O O . GLU A 1 3 ? 5.413 -9.438 -2.678 1.00 54.41 3 GLU A O 19
ATOM 18618 N N . LEU A 1 4 ? 4.388 -8.119 -1.168 1.00 44.24 4 LEU A N 19
ATOM 18619 C CA . LEU A 1 4 ? 3.049 -8.629 -1.435 1.00 71.01 4 LEU A CA 19
ATOM 18620 C C . LEU A 1 4 ? 2.529 -8.182 -2.799 1.00 70.02 4 LEU A C 19
ATOM 18621 O O . LEU A 1 4 ? 3.162 -7.388 -3.496 1.00 61.23 4 LEU A O 19
ATOM 18637 N N . SER A 1 5 ? 1.362 -8.689 -3.169 1.00 73.34 5 SER A N 19
ATOM 18638 C CA . SER A 1 5 ? 0.790 -8.411 -4.473 1.00 61.54 5 SER A CA 19
ATOM 18639 C C . SER A 1 5 ? -0.049 -7.138 -4.451 1.00 25.41 5 SER A C 19
ATOM 18640 O O . SER A 1 5 ? -1.189 -7.140 -3.991 1.00 10.11 5 SER A O 19
ATOM 18648 N N . TRP A 1 6 ? 0.540 -6.051 -4.926 1.00 43.02 6 TRP A N 19
ATOM 18649 C CA . TRP A 1 6 ? -0.169 -4.787 -5.076 1.00 22.11 6 TRP A CA 19
ATOM 18650 C C . TRP A 1 6 ? -1.001 -4.791 -6.356 1.00 14.52 6 TRP A C 19
ATOM 18651 O O . TRP A 1 6 ? -0.488 -5.115 -7.430 1.00 45.41 6 TRP A O 19
ATOM 18672 N N . THR A 1 7 ? -2.277 -4.437 -6.249 1.00 50.32 7 THR A N 19
ATOM 18673 C CA . THR A 1 7 ? -3.140 -4.379 -7.420 1.00 72.53 7 THR A CA 19
ATOM 18674 C C . THR A 1 7 ? -3.109 -2.989 -8.048 1.00 4.40 7 THR A C 19
ATOM 18675 O O . THR A 1 7 ? -2.559 -2.045 -7.466 1.00 1.02 7 THR A O 19
ATOM 18686 N N . ALA A 1 8 ? -3.708 -2.865 -9.228 1.00 0.15 8 ALA A N 19
ATOM 18687 C CA . ALA A 1 8 ? -3.692 -1.611 -9.972 1.00 4.32 8 ALA A CA 19
ATOM 18688 C C . ALA A 1 8 ? -4.413 -0.501 -9.216 1.00 63.35 8 ALA A C 19
ATOM 18689 O O . ALA A 1 8 ? -4.040 0.667 -9.315 1.00 11.34 8 ALA A O 19
ATOM 18696 N N . GLU A 1 9 ? -5.442 -0.873 -8.461 1.00 33.13 9 GLU A N 19
ATOM 18697 C CA . GLU A 1 9 ? -6.184 0.086 -7.647 1.00 1.44 9 GLU A CA 19
ATOM 18698 C C . GLU A 1 9 ? -5.254 0.759 -6.643 1.00 13.22 9 GLU A C 19
ATOM 18699 O O . GLU A 1 9 ? -5.233 1.982 -6.517 1.00 4.43 9 GLU A O 19
ATOM 18711 N N . ALA A 1 10 ? -4.479 -0.059 -5.941 1.00 12.34 10 ALA A N 19
ATOM 18712 C CA . ALA A 1 10 ? -3.586 0.436 -4.906 1.00 45.42 10 ALA A CA 19
ATOM 18713 C C . ALA A 1 10 ? -2.463 1.271 -5.503 1.00 11.52 10 ALA A C 19
ATOM 18714 O O . ALA A 1 10 ? -2.176 2.371 -5.029 1.00 11.12 10 ALA A O 19
ATOM 18721 N N . GLU A 1 11 ? -1.846 0.755 -6.558 1.00 13.14 11 GLU A N 19
ATOM 18722 C CA . GLU A 1 11 ? -0.733 1.442 -7.200 1.00 55.41 11 GLU A CA 19
ATOM 18723 C C . GLU A 1 11 ? -1.177 2.751 -7.842 1.00 34.41 11 GLU A C 19
ATOM 18724 O O . GLU A 1 11 ? -0.390 3.686 -7.953 1.00 11.22 11 GLU A O 19
ATOM 18736 N N . LYS A 1 12 ? -2.429 2.809 -8.280 1.00 52.51 12 LYS A N 19
ATOM 18737 C CA . LYS A 1 12 ? -2.998 4.041 -8.828 1.00 70.44 12 LYS A CA 19
ATOM 18738 C C . LYS A 1 12 ? -2.878 5.188 -7.822 1.00 13.52 12 LYS A C 19
ATOM 18739 O O . LYS A 1 12 ? -2.533 6.320 -8.178 1.00 4.42 12 LYS A O 19
ATOM 18758 N N . MET A 1 13 ? -3.168 4.889 -6.566 1.00 35.14 13 MET A N 19
ATOM 18759 C CA . MET A 1 13 ? -3.044 5.874 -5.501 1.00 64.32 13 MET A CA 19
ATOM 18760 C C . MET A 1 13 ? -1.593 5.991 -5.048 1.00 40.35 13 MET A C 19
ATOM 18761 O O . MET A 1 13 ? -1.139 7.061 -4.648 1.00 15.34 13 MET A O 19
ATOM 18775 N N . LEU A 1 14 ? -0.866 4.885 -5.131 1.00 24.43 14 LEU A N 19
ATOM 18776 C CA . LEU A 1 14 ? 0.544 4.858 -4.756 1.00 21.03 14 LEU A CA 19
ATOM 18777 C C . LEU A 1 14 ? 1.376 5.707 -5.717 1.00 72.31 14 LEU A C 19
ATOM 18778 O O . LEU A 1 14 ? 2.393 6.276 -5.333 1.00 44.00 14 LEU A O 19
ATOM 18794 N N . GLY A 1 15 ? 0.925 5.799 -6.966 1.00 21.53 15 GLY A N 19
ATOM 18795 C CA . GLY A 1 15 ? 1.618 6.597 -7.966 1.00 60.21 15 GLY A CA 19
ATOM 18796 C C . GLY A 1 15 ? 1.577 8.082 -7.654 1.00 53.21 15 GLY A C 19
ATOM 18797 O O . GLY A 1 15 ? 2.298 8.875 -8.261 1.00 64.40 15 GLY A O 19
ATOM 18801 N N . LYS A 1 16 ? 0.730 8.454 -6.705 1.00 24.02 16 LYS A N 19
ATOM 18802 C CA . LYS A 1 16 ? 0.639 9.836 -6.252 1.00 24.42 16 LYS A CA 19
ATOM 18803 C C . LYS A 1 16 ? 1.761 10.141 -5.271 1.00 32.42 16 LYS A C 19
ATOM 18804 O O . LYS A 1 16 ? 2.088 11.301 -5.013 1.00 31.32 16 LYS A O 19
ATOM 18823 N N . VAL A 1 17 ? 2.336 9.085 -4.728 1.00 22.12 17 VAL A N 19
ATOM 18824 C CA . VAL A 1 17 ? 3.414 9.192 -3.763 1.00 40.43 17 VAL A CA 19
ATOM 18825 C C . VAL A 1 17 ? 4.736 9.477 -4.473 1.00 10.04 17 VAL A C 19
ATOM 18826 O O . VAL A 1 17 ? 5.069 8.809 -5.454 1.00 35.43 17 VAL A O 19
ATOM 18839 N N . PRO A 1 18 ? 5.497 10.484 -4.005 1.00 15.53 18 PRO A N 19
ATOM 18840 C CA . PRO A 1 18 ? 6.798 10.829 -4.591 1.00 43.52 18 PRO A CA 19
ATOM 18841 C C . PRO A 1 18 ? 7.740 9.636 -4.631 1.00 50.04 18 PRO A C 19
ATOM 18842 O O . PRO A 1 18 ? 7.700 8.768 -3.759 1.00 10.41 18 PRO A O 19
ATOM 18853 N N . PHE A 1 19 ? 8.588 9.613 -5.646 1.00 54.41 19 PHE A N 19
ATOM 18854 C CA . PHE A 1 19 ? 9.421 8.458 -5.934 1.00 33.32 19 PHE A CA 19
ATOM 18855 C C . PHE A 1 19 ? 10.382 8.157 -4.792 1.00 43.43 19 PHE A C 19
ATOM 18856 O O . PHE A 1 19 ? 10.691 7.000 -4.519 1.00 2.11 19 PHE A O 19
ATOM 18873 N N . PHE A 1 20 ? 10.832 9.206 -4.116 1.00 61.40 20 PHE A N 19
ATOM 18874 C CA . PHE A 1 20 ? 11.797 9.067 -3.033 1.00 1.21 20 PHE A CA 19
ATOM 18875 C C . PHE A 1 20 ? 11.211 8.268 -1.873 1.00 53.44 20 PHE A C 19
ATOM 18876 O O . PHE A 1 20 ? 11.913 7.500 -1.217 1.00 2.35 20 PHE A O 19
ATOM 18893 N N . VAL A 1 21 ? 9.916 8.435 -1.636 1.00 55.50 21 VAL A N 19
ATOM 18894 C CA . VAL A 1 21 ? 9.255 7.770 -0.518 1.00 1.15 21 VAL A CA 19
ATOM 18895 C C . VAL A 1 21 ? 8.283 6.698 -1.004 1.00 41.13 21 VAL A C 19
ATOM 18896 O O . VAL A 1 21 ? 7.496 6.156 -0.225 1.00 51.42 21 VAL A O 19
ATOM 18909 N N . ARG A 1 22 ? 8.357 6.384 -2.290 1.00 62.13 22 ARG A N 19
ATOM 18910 C CA . ARG A 1 22 ? 7.461 5.410 -2.896 1.00 55.41 22 ARG A CA 19
ATOM 18911 C C . ARG A 1 22 ? 7.658 4.032 -2.274 1.00 33.33 22 ARG A C 19
ATOM 18912 O O . ARG A 1 22 ? 6.695 3.376 -1.870 1.00 74.11 22 ARG A O 19
ATOM 18933 N N . LYS A 1 23 ? 8.913 3.607 -2.189 1.00 10.15 23 LYS A N 19
ATOM 18934 C CA . LYS A 1 23 ? 9.252 2.308 -1.627 1.00 13.02 23 LYS A CA 19
ATOM 18935 C C . LYS A 1 23 ? 8.955 2.287 -0.133 1.00 13.24 23 LYS A C 19
ATOM 18936 O O . LYS A 1 23 ? 8.569 1.258 0.422 1.00 4.45 23 LYS A O 19
ATOM 18955 N N . LYS A 1 24 ? 9.120 3.444 0.502 1.00 0.11 24 LYS A N 19
ATOM 18956 C CA . LYS A 1 24 ? 8.815 3.603 1.920 1.00 3.11 24 LYS A CA 19
ATOM 18957 C C . LYS A 1 24 ? 7.372 3.205 2.183 1.00 52.44 24 LYS A C 19
ATOM 18958 O O . LYS A 1 24 ? 7.095 2.398 3.065 1.00 13.30 24 LYS A O 19
ATOM 18977 N N . VAL A 1 25 ? 6.461 3.760 1.396 1.00 14.42 25 VAL A N 19
ATOM 18978 C CA . VAL A 1 25 ? 5.044 3.481 1.559 1.00 1.53 25 VAL A CA 19
ATOM 18979 C C . VAL A 1 25 ? 4.707 2.081 1.054 1.00 50.42 25 VAL A C 19
ATOM 18980 O O . VAL A 1 25 ? 3.942 1.355 1.687 1.00 11.22 25 VAL A O 19
ATOM 18993 N N . ARG A 1 26 ? 5.296 1.699 -0.072 1.00 74.44 26 ARG A N 19
ATOM 18994 C CA . ARG A 1 26 ? 5.024 0.396 -0.678 1.00 61.04 26 ARG A CA 19
ATOM 18995 C C . ARG A 1 26 ? 5.366 -0.730 0.301 1.00 33.22 26 ARG A C 19
ATOM 18996 O O . ARG A 1 26 ? 4.558 -1.626 0.541 1.00 73.02 26 ARG A O 19
ATOM 19017 N N . LYS A 1 27 ? 6.556 -0.651 0.880 1.00 61.23 27 LYS A N 19
ATOM 19018 C CA . LYS A 1 27 ? 7.022 -1.639 1.848 1.00 4.11 27 LYS A CA 19
ATOM 19019 C C . LYS A 1 27 ? 6.255 -1.514 3.165 1.00 35.00 27 LYS A C 19
ATOM 19020 O O . LYS A 1 27 ? 6.065 -2.492 3.886 1.00 44.50 27 LYS A O 19
ATOM 19039 N N . ASN A 1 28 ? 5.814 -0.302 3.474 1.00 24.31 28 ASN A N 19
ATOM 19040 C CA . ASN A 1 28 ? 5.171 -0.022 4.753 1.00 32.13 28 ASN A CA 19
ATOM 19041 C C . ASN A 1 28 ? 3.785 -0.639 4.776 1.00 35.21 28 ASN A C 19
ATOM 19042 O O . ASN A 1 28 ? 3.387 -1.261 5.754 1.00 51.40 28 ASN A O 19
ATOM 19053 N N . THR A 1 29 ? 3.071 -0.487 3.675 1.00 72.24 29 THR A N 19
ATOM 19054 C CA . THR A 1 29 ? 1.769 -1.103 3.524 1.00 34.52 29 THR A CA 19
ATOM 19055 C C . THR A 1 29 ? 1.919 -2.607 3.355 1.00 50.34 29 THR A C 19
ATOM 19056 O O . THR A 1 29 ? 1.044 -3.373 3.740 1.00 71.30 29 THR A O 19
ATOM 19067 N N . ASP A 1 30 ? 3.029 -3.015 2.748 1.00 23.31 30 ASP A N 19
ATOM 19068 C CA . ASP A 1 30 ? 3.365 -4.427 2.641 1.00 50.31 30 ASP A CA 19
ATOM 19069 C C . ASP A 1 30 ? 3.425 -5.037 4.033 1.00 35.12 30 ASP A C 19
ATOM 19070 O O . ASP A 1 30 ? 2.732 -6.008 4.335 1.00 74.41 30 ASP A O 19
ATOM 19079 N N . ASN A 1 31 ? 4.231 -4.425 4.891 1.00 41.23 31 ASN A N 19
ATOM 19080 C CA . ASN A 1 31 ? 4.344 -4.850 6.280 1.00 45.11 31 ASN A CA 19
ATOM 19081 C C . ASN A 1 31 ? 3.017 -4.654 7.002 1.00 74.22 31 ASN A C 19
ATOM 19082 O O . ASN A 1 31 ? 2.716 -5.358 7.968 1.00 43.25 31 ASN A O 19
ATOM 19093 N N . TYR A 1 32 ? 2.219 -3.703 6.523 1.00 53.13 32 TYR A N 19
ATOM 19094 C CA . TYR A 1 32 ? 0.922 -3.424 7.122 1.00 43.44 32 TYR A CA 19
ATOM 19095 C C . TYR A 1 32 ? -0.067 -4.538 6.792 1.00 32.15 32 TYR A C 19
ATOM 19096 O O . TYR A 1 32 ? -0.787 -5.029 7.662 1.00 4.21 32 TYR A O 19
ATOM 19114 N N . ALA A 1 33 ? -0.079 -4.939 5.534 1.00 11.12 33 ALA A N 19
ATOM 19115 C CA . ALA A 1 33 ? -0.988 -5.968 5.063 1.00 34.51 33 ALA A CA 19
ATOM 19116 C C . ALA A 1 33 ? -0.662 -7.322 5.686 1.00 11.44 33 ALA A C 19
ATOM 19117 O O . ALA A 1 33 ? -1.560 -8.106 5.980 1.00 64.23 33 ALA A O 19
ATOM 19124 N N . ARG A 1 34 ? 0.619 -7.592 5.903 1.00 70.45 34 ARG A N 19
ATOM 19125 C CA . ARG A 1 34 ? 1.030 -8.824 6.572 1.00 74.22 34 ARG A CA 19
ATOM 19126 C C . ARG A 1 34 ? 0.523 -8.836 8.003 1.00 62.33 34 ARG A C 19
ATOM 19127 O O . ARG A 1 34 ? 0.212 -9.889 8.558 1.00 3.21 34 ARG A O 19
ATOM 19148 N N . GLU A 1 35 ? 0.425 -7.651 8.588 1.00 23.41 35 GLU A N 19
ATOM 19149 C CA . GLU A 1 35 ? -0.001 -7.519 9.965 1.00 4.43 35 GLU A CA 19
ATOM 19150 C C . GLU A 1 35 ? -1.506 -7.762 10.094 1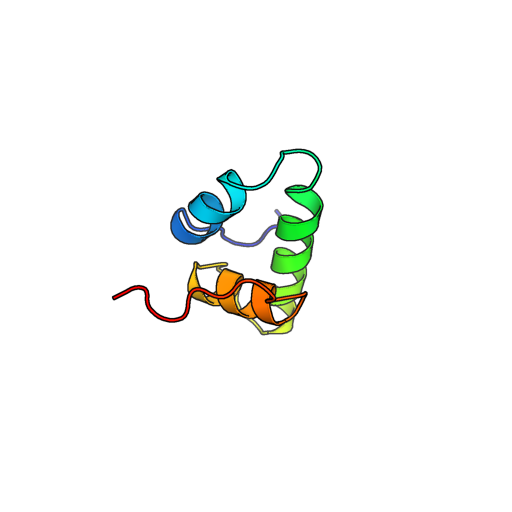.00 52.34 35 GLU A C 19
ATOM 19151 O O . GLU A 1 35 ? -1.961 -8.392 11.047 1.00 31.50 35 GLU A O 19
ATOM 19163 N N . ILE A 1 36 ? -2.274 -7.268 9.130 1.00 24.35 36 ILE A N 19
ATOM 19164 C CA . ILE A 1 36 ? -3.723 -7.439 9.156 1.00 13.10 36 ILE A CA 19
ATOM 19165 C C . ILE A 1 36 ? -4.129 -8.794 8.580 1.00 61.51 36 ILE A C 19
ATOM 19166 O O . ILE A 1 36 ? -5.233 -9.278 8.828 1.00 54.54 36 ILE A O 19
ATOM 19182 N N . GLY A 1 37 ? -3.230 -9.402 7.815 1.00 5.13 37 GLY A N 19
ATOM 19183 C CA . GLY A 1 37 ? -3.499 -10.712 7.253 1.00 50.20 37 GLY A CA 19
ATOM 19184 C C . GLY A 1 37 ? -4.069 -10.638 5.848 1.00 63.43 37 GLY A C 19
ATOM 19185 O O . GLY A 1 37 ? -5.070 -11.291 5.538 1.00 12.21 37 GLY A O 19
ATOM 19189 N N . GLU A 1 38 ? -3.431 -9.844 5.002 1.00 72.33 38 GLU A N 19
ATOM 19190 C CA . GLU A 1 38 ? -3.863 -9.672 3.623 1.00 5.15 38 GLU A CA 19
ATOM 19191 C C . GLU A 1 38 ? -2.661 -9.742 2.681 1.00 73.20 38 GLU A C 19
ATOM 19192 O O . GLU A 1 38 ? -1.806 -8.862 2.697 1.00 12.22 38 GLU A O 19
ATOM 19204 N N . PRO A 1 39 ? -2.566 -10.801 1.864 1.00 11.45 39 PRO A N 19
ATOM 19205 C CA . PRO A 1 39 ? -1.464 -10.961 0.913 1.00 73.12 39 PRO A CA 19
ATOM 19206 C C . PRO A 1 39 ? -1.654 -10.138 -0.362 1.00 11.44 39 PRO A C 19
ATOM 19207 O O . PRO A 1 39 ? -0.701 -9.904 -1.111 1.00 10.41 39 PRO A O 19
ATOM 19218 N N . VAL A 1 40 ? -2.884 -9.704 -0.608 1.00 5.22 40 VAL A N 19
ATOM 19219 C CA . VAL A 1 40 ? -3.198 -8.941 -1.807 1.00 53.45 40 VAL A CA 19
ATOM 19220 C C . VAL A 1 40 ? -3.575 -7.512 -1.444 1.00 65.02 40 VAL A C 19
ATOM 19221 O O . VAL A 1 40 ? -4.674 -7.256 -0.948 1.00 13.13 40 VAL A O 19
ATOM 19234 N N . VAL A 1 41 ? -2.664 -6.586 -1.695 1.00 51.14 41 VAL A N 19
ATOM 19235 C CA . VAL A 1 41 ? -2.879 -5.190 -1.350 1.00 24.54 41 VAL A CA 19
ATOM 19236 C C . VAL A 1 41 ? -3.777 -4.511 -2.381 1.00 72.22 41 VAL A C 19
ATOM 19237 O O . VAL A 1 41 ? -3.323 -4.120 -3.459 1.00 43.43 41 VAL A O 19
ATOM 19250 N N . THR A 1 42 ? -5.057 -4.403 -2.052 1.00 11.31 42 THR A N 19
ATOM 19251 C CA . THR A 1 42 ? -6.013 -3.727 -2.910 1.00 44.13 42 THR A CA 19
ATOM 19252 C C . THR A 1 42 ? -6.159 -2.263 -2.497 1.00 64.44 42 THR A C 19
ATOM 19253 O O . THR A 1 42 ? -5.447 -1.793 -1.605 1.00 41.51 42 THR A O 19
ATOM 19264 N N . ALA A 1 43 ? -7.081 -1.550 -3.137 1.00 1.22 43 ALA A N 19
ATOM 19265 C CA . ALA A 1 43 ? -7.280 -0.130 -2.871 1.00 30.32 43 ALA A CA 19
ATOM 19266 C C . ALA A 1 43 ? -7.681 0.113 -1.421 1.00 71.40 43 ALA A C 19
ATOM 19267 O O . ALA A 1 43 ? -7.112 0.971 -0.747 1.00 75.42 43 ALA A O 19
ATOM 19274 N N . ASP A 1 44 ? -8.652 -0.656 -0.945 1.00 54.15 44 ASP A N 19
ATOM 19275 C CA . ASP A 1 44 ? -9.147 -0.497 0.418 1.00 72.22 44 ASP A CA 19
ATOM 19276 C C . ASP A 1 44 ? -8.052 -0.817 1.427 1.00 65.40 44 ASP A C 19
ATOM 19277 O O . ASP A 1 44 ? -7.912 -0.136 2.438 1.00 72.23 44 ASP A O 19
ATOM 19286 N N . VAL A 1 45 ? -7.257 -1.839 1.128 1.00 64.32 45 VAL A N 19
ATOM 19287 C CA . VAL A 1 45 ? -6.154 -2.235 1.998 1.00 52.21 45 VAL A CA 19
ATOM 19288 C C . VAL A 1 45 ? -5.104 -1.128 2.074 1.00 30.02 45 VAL A C 19
ATOM 19289 O O . VAL A 1 45 ? -4.564 -0.842 3.144 1.00 22.15 45 VAL A O 19
ATOM 19302 N N . PHE A 1 46 ? -4.832 -0.493 0.940 1.00 20.43 46 PHE A N 19
ATOM 19303 C CA . PHE A 1 46 ? -3.884 0.612 0.896 1.00 63.03 46 PHE A CA 19
ATOM 19304 C C . PHE A 1 46 ? -4.426 1.814 1.663 1.00 52.53 46 PHE A C 19
ATOM 19305 O O . PHE A 1 46 ? -3.691 2.485 2.392 1.00 41.42 46 PHE A O 19
ATOM 19322 N N . ARG A 1 47 ? -5.718 2.082 1.505 1.00 24.03 47 ARG A N 19
ATOM 19323 C CA . ARG A 1 47 ? -6.343 3.196 2.203 1.00 63.44 47 ARG A CA 19
ATOM 19324 C C . ARG A 1 47 ? -6.388 2.924 3.703 1.00 62.44 47 ARG A C 19
ATOM 19325 O O . ARG A 1 47 ? -6.309 3.854 4.502 1.00 25.25 47 ARG A O 19
ATOM 19346 N N . LYS A 1 48 ? -6.499 1.649 4.079 1.00 52.42 48 LYS A N 19
ATOM 19347 C CA . LYS A 1 48 ? -6.406 1.255 5.483 1.00 3.13 48 LYS A CA 19
ATOM 19348 C C . LYS A 1 48 ? -5.107 1.769 6.086 1.00 72.24 48 LYS A C 19
ATOM 19349 O O . LYS A 1 48 ? -5.097 2.364 7.163 1.00 71.44 48 LYS A O 19
ATOM 19368 N N . ALA A 1 49 ? -4.012 1.542 5.372 1.00 72.30 49 ALA A N 19
ATOM 19369 C CA . ALA A 1 49 ? -2.703 1.991 5.814 1.00 65.34 49 ALA A CA 19
ATOM 19370 C C . ALA A 1 49 ? -2.663 3.506 5.922 1.00 52.41 49 ALA A C 19
ATOM 19371 O O . ALA A 1 49 ? -2.181 4.052 6.905 1.00 34.32 49 ALA A O 19
ATOM 19378 N N . LYS A 1 50 ? -3.198 4.184 4.917 1.00 2.14 50 LYS A N 19
ATOM 19379 C CA . LYS A 1 50 ? -3.203 5.643 4.899 1.00 73.44 50 LYS A CA 19
ATOM 19380 C C . LYS A 1 50 ? -4.101 6.208 5.997 1.00 51.33 50 LYS A C 19
ATOM 19381 O O . LYS A 1 50 ? -3.870 7.313 6.482 1.00 61.10 50 LYS A O 19
ATOM 19400 N N . GLU A 1 51 ? -5.121 5.449 6.365 1.00 52.02 51 GLU A N 19
ATOM 19401 C CA . GLU A 1 51 ? -6.010 5.814 7.459 1.00 43.35 51 GLU A CA 19
ATOM 19402 C C . GLU A 1 51 ? -5.289 5.631 8.793 1.00 30.02 51 GLU A C 19
ATOM 19403 O O . GLU A 1 51 ? -5.491 6.391 9.743 1.00 63.03 51 GLU A O 19
ATOM 19415 N N . HIS A 1 52 ? -4.437 4.614 8.835 1.00 71.00 52 HIS A N 19
ATOM 19416 C CA . HIS A 1 52 ? -3.658 4.292 10.022 1.00 55.15 52 HIS A CA 19
ATOM 19417 C C . HIS A 1 52 ? -2.470 5.248 10.161 1.00 74.32 52 HIS A C 19
ATOM 19418 O O . HIS A 1 52 ? -2.058 5.593 11.271 1.00 21.02 52 HIS A O 19
ATOM 19433 N N . LEU A 1 53 ? -1.924 5.665 9.027 1.00 2.41 53 LEU A N 19
ATOM 19434 C CA . LEU A 1 53 ? -0.800 6.589 9.004 1.00 45.15 53 LEU A CA 19
ATOM 19435 C C . LEU A 1 53 ? -0.961 7.629 7.901 1.00 40.21 53 LEU A C 19
ATOM 19436 O O . LEU A 1 53 ? -0.730 7.343 6.726 1.00 34.24 53 LEU A O 19
ATOM 19452 N N . GLY A 1 54 ? -1.381 8.830 8.280 1.00 20.25 54 GLY A N 19
ATOM 19453 C CA . GLY A 1 54 ? -1.523 9.907 7.320 1.00 71.22 54 GLY A CA 19
ATOM 19454 C C . GLY A 1 54 ? -0.191 10.336 6.741 1.00 5.34 54 GLY A C 19
ATOM 19455 O O . GLY A 1 54 ? 0.006 10.302 5.521 1.00 31.22 54 GLY A O 19
ATOM 19459 N N . GLY A 1 55 ? 0.720 10.746 7.614 1.00 34.24 55 GLY A N 19
ATOM 19460 C CA . GLY A 1 55 ? 2.058 11.108 7.189 1.00 62.12 55 GLY A CA 19
ATOM 19461 C C . GLY A 1 55 ? 2.162 12.565 6.795 1.00 54.45 55 GLY A C 19
ATOM 19462 O O . GLY A 1 55 ? 2.875 13.340 7.428 1.00 15.33 55 GLY A O 19
ATOM 19466 N N . LEU A 1 56 ? 1.448 12.936 5.743 1.00 1.20 56 LEU A N 19
ATOM 19467 C CA . LEU A 1 56 ? 1.457 14.310 5.257 1.00 64.52 56 LEU A CA 19
ATOM 19468 C C . LEU A 1 56 ? 0.132 14.989 5.570 1.00 13.12 56 LEU A C 19
ATOM 19469 O O . LEU A 1 56 ? 0.102 16.064 6.165 1.00 73.30 56 LEU A O 19
ATOM 19485 N N . GLU A 1 57 ? -0.958 14.350 5.142 1.00 43.25 57 GLU A N 19
ATOM 19486 C CA . GLU A 1 57 ? -2.318 14.813 5.434 1.00 21.20 57 GLU A CA 19
ATOM 19487 C C . GLU A 1 57 ? -2.623 16.173 4.809 1.00 13.13 57 GLU A C 19
ATOM 19488 O O . GLU A 1 57 ? -3.478 16.910 5.303 1.00 23.45 57 GLU A O 19
ATOM 19500 N N . HIS A 1 58 ? -1.957 16.499 3.710 1.00 42.23 58 HIS A N 19
ATOM 19501 C CA . HIS A 1 58 ? -2.275 17.722 2.989 1.00 73.14 58 HIS A CA 19
ATOM 19502 C C . HIS A 1 58 ? -3.498 17.479 2.109 1.00 33.24 58 HIS A C 19
ATOM 19503 O O . HIS A 1 58 ? -3.660 16.387 1.557 1.00 50.30 58 HIS A O 19
ATOM 19518 N N . HIS A 1 59 ? -4.356 18.486 1.996 1.00 21.40 59 HIS A N 19
ATOM 19519 C CA . HIS A 1 59 ? -5.670 18.319 1.374 1.00 32.24 59 HIS A CA 19
ATOM 19520 C C . HIS A 1 59 ? -5.578 17.931 -0.101 1.00 61.41 59 HIS A C 19
ATOM 19521 O O . HIS A 1 59 ? -4.655 18.333 -0.812 1.00 72.51 59 HIS A O 19
ATOM 19536 N N . HIS A 1 60 ? -6.546 17.143 -0.545 1.00 63.12 60 HIS A N 19
ATOM 19537 C CA . HIS A 1 60 ? -6.627 16.733 -1.938 1.00 74.32 60 HIS A CA 19
ATOM 19538 C C . HIS A 1 60 ? -8.071 16.386 -2.295 1.00 53.24 60 HIS A C 19
ATOM 19539 O O . HIS A 1 60 ? -8.496 15.242 -2.153 1.00 55.25 60 HIS A O 19
ATOM 19554 N N . HIS A 1 61 ? -8.827 17.388 -2.715 1.00 65.50 61 HIS A N 19
ATOM 19555 C CA . HIS A 1 61 ? -10.217 17.189 -3.113 1.00 74.54 61 HIS A CA 19
ATOM 19556 C C . HIS A 1 61 ? -10.411 17.484 -4.591 1.00 43.01 61 HIS A C 19
ATOM 19557 O O . HIS A 1 61 ? -10.043 18.564 -5.063 1.00 53.14 61 HIS A O 19
ATOM 19572 N N . HIS A 1 62 ? -10.991 16.516 -5.303 1.00 63.35 62 HIS A N 19
ATOM 19573 C CA . HIS A 1 62 ? -11.312 16.644 -6.726 1.00 51.30 62 HIS A CA 19
ATOM 19574 C C . HIS A 1 62 ? -10.052 16.708 -7.586 1.00 74.23 62 HIS A C 19
ATOM 19575 O O . HIS A 1 62 ? -9.270 17.651 -7.498 1.00 32.13 62 HIS A O 19
ATOM 19590 N N . HIS A 1 63 ? -9.883 15.690 -8.431 1.00 2.52 63 HIS A N 19
ATOM 19591 C CA . HIS A 1 63 ? -8.710 15.560 -9.300 1.00 32.23 63 HIS A CA 19
ATOM 19592 C C . HIS A 1 63 ? -7.463 15.318 -8.462 1.00 72.24 63 HIS A C 19
ATOM 19593 O O . HIS A 1 63 ? -7.340 14.213 -7.892 1.00 39.03 63 HIS A O 19
ATOM 19609 N N . MET A 1 1 ? -0.578 -17.545 -0.506 1.00 41.53 1 MET A N 20
ATOM 19610 C CA . MET A 1 1 ? 0.545 -16.774 0.074 1.00 51.23 1 MET A CA 20
ATOM 19611 C C . MET A 1 1 ? 1.748 -16.796 -0.859 1.00 2.11 1 MET A C 20
ATOM 19612 O O . MET A 1 1 ? 1.805 -17.590 -1.800 1.00 73.53 1 MET A O 20
ATOM 19628 N N . GLY A 1 2 ? 2.708 -15.927 -0.588 1.00 11.22 2 GLY A N 20
ATOM 19629 C CA . GLY A 1 2 ? 3.875 -15.813 -1.438 1.00 51.33 2 GLY A CA 20
ATOM 19630 C C . GLY A 1 2 ? 4.156 -14.368 -1.781 1.00 4.34 2 GLY A C 20
ATOM 19631 O O . GLY A 1 2 ? 4.116 -13.978 -2.951 1.00 52.03 2 GLY A O 20
ATOM 19635 N N . GLU A 1 3 ? 4.432 -13.585 -0.741 1.00 2.41 3 GLU A N 20
ATOM 19636 C CA . GLU A 1 3 ? 4.603 -12.136 -0.842 1.00 64.24 3 GLU A CA 20
ATOM 19637 C C . GLU A 1 3 ? 3.286 -11.465 -1.222 1.00 24.31 3 GLU A C 20
ATOM 19638 O O . GLU A 1 3 ? 2.340 -12.123 -1.669 1.00 42.10 3 GLU A O 20
ATOM 19650 N N . LEU A 1 4 ? 3.217 -10.164 -1.030 1.00 11.24 4 LEU A N 20
ATOM 19651 C CA . LEU A 1 4 ? 1.981 -9.446 -1.254 1.00 34.53 4 LEU A CA 20
ATOM 19652 C C . LEU A 1 4 ? 1.832 -9.064 -2.713 1.00 1.31 4 LEU A C 20
ATOM 19653 O O . LEU A 1 4 ? 2.801 -8.677 -3.374 1.00 63.23 4 LEU A O 20
ATOM 19669 N N . SER A 1 5 ? 0.616 -9.186 -3.205 1.00 22.24 5 SER A N 20
ATOM 19670 C CA . SER A 1 5 ? 0.294 -8.799 -4.562 1.00 53.41 5 SER A CA 20
ATOM 19671 C C . SER A 1 5 ? -0.312 -7.404 -4.564 1.00 61.31 5 SER A C 20
ATOM 19672 O O . SER A 1 5 ? -1.350 -7.168 -3.944 1.00 21.12 5 SER A O 20
ATOM 19680 N N . TRP A 1 6 ? 0.351 -6.477 -5.232 1.00 74.30 6 TRP A N 20
ATOM 19681 C CA . TRP A 1 6 ? -0.142 -5.116 -5.332 1.00 60.53 6 TRP A CA 20
ATOM 19682 C C . TRP A 1 6 ? -1.015 -4.963 -6.568 1.00 24.41 6 TRP A C 20
ATOM 19683 O O . TRP A 1 6 ? -0.639 -5.383 -7.663 1.00 44.13 6 TRP A O 20
ATOM 19704 N N . THR A 1 7 ? -2.184 -4.377 -6.382 1.00 72.02 7 THR A N 20
ATOM 19705 C CA . THR A 1 7 ? -3.152 -4.239 -7.458 1.00 63.02 7 THR A CA 20
ATOM 19706 C C . THR A 1 7 ? -2.968 -2.928 -8.215 1.00 44.40 7 THR A C 20
ATOM 19707 O O . THR A 1 7 ? -2.261 -2.028 -7.758 1.00 64.25 7 THR A O 20
ATOM 19718 N N . ALA A 1 8 ? -3.617 -2.832 -9.372 1.00 31.32 8 ALA A N 20
ATOM 19719 C CA . ALA A 1 8 ? -3.570 -1.629 -10.192 1.00 34.14 8 ALA A CA 20
ATOM 19720 C C . ALA A 1 8 ? -4.141 -0.436 -9.436 1.00 23.02 8 ALA A C 20
ATOM 19721 O O . ALA A 1 8 ? -3.668 0.691 -9.578 1.00 44.44 8 ALA A O 20
ATOM 19728 N N . GLU A 1 9 ? -5.161 -0.692 -8.627 1.00 23.14 9 GLU A N 20
ATOM 19729 C CA . GLU A 1 9 ? -5.766 0.348 -7.807 1.00 4.00 9 GLU A CA 20
ATOM 19730 C C . GLU A 1 9 ? -4.826 0.795 -6.693 1.00 70.44 9 GLU A C 20
ATOM 19731 O O . GLU A 1 9 ? -4.835 1.958 -6.289 1.00 64.13 9 GLU A O 20
ATOM 19743 N N . ALA A 1 10 ? -4.003 -0.127 -6.213 1.00 15.11 10 ALA A N 20
ATOM 19744 C CA . ALA A 1 10 ? -3.038 0.188 -5.172 1.00 64.11 10 ALA A CA 20
ATOM 19745 C C . ALA A 1 10 ? -1.901 1.038 -5.734 1.00 72.23 10 ALA A C 20
ATOM 19746 O O . ALA A 1 10 ? -1.579 2.092 -5.186 1.00 60.42 10 ALA A O 20
ATOM 19753 N N . GLU A 1 11 ? -1.315 0.585 -6.842 1.00 4.35 11 GLU A N 20
ATOM 19754 C CA . GLU A 1 11 ? -0.230 1.316 -7.499 1.00 61.54 11 GLU A CA 20
ATOM 19755 C C . GLU A 1 11 ? -0.698 2.692 -7.969 1.00 10.14 11 GLU A C 20
ATOM 19756 O O . GLU A 1 11 ? 0.073 3.650 -7.963 1.00 31.53 11 GLU A O 20
ATOM 19768 N N . LYS A 1 12 ? -1.962 2.782 -8.373 1.00 13.13 12 LYS A N 20
ATOM 19769 C CA . LYS A 1 12 ? -2.529 4.039 -8.853 1.00 71.15 12 LYS A CA 20
ATOM 19770 C C . LYS A 1 12 ? -2.558 5.085 -7.743 1.00 23.53 12 LYS A C 20
ATOM 19771 O O . LYS A 1 12 ? -2.169 6.233 -7.951 1.00 53.41 12 LYS A O 20
ATOM 19790 N N . MET A 1 13 ? -3.012 4.687 -6.562 1.00 61.42 13 MET A N 20
ATOM 19791 C CA . MET A 1 13 ? -3.059 5.598 -5.422 1.00 0.30 13 MET A CA 20
ATOM 19792 C C . MET A 1 13 ? -1.658 5.830 -4.872 1.00 50.31 13 MET A C 20
ATOM 19793 O O . MET A 1 13 ? -1.378 6.872 -4.278 1.00 32.04 13 MET A O 20
ATOM 19807 N N . LEU A 1 14 ? -0.782 4.852 -5.073 1.00 4.22 14 LEU A N 20
ATOM 19808 C CA . LEU A 1 14 ? 0.628 4.992 -4.727 1.00 70.10 14 LEU A CA 20
ATOM 19809 C C . LEU A 1 14 ? 1.309 5.952 -5.703 1.00 54.02 14 LEU A C 20
ATOM 19810 O O . LEU A 1 14 ? 2.379 6.492 -5.428 1.00 21.02 14 LEU A O 20
ATOM 19826 N N . GLY A 1 15 ? 0.660 6.173 -6.842 1.00 43.44 15 GLY A N 20
ATOM 19827 C CA . GLY A 1 15 ? 1.157 7.111 -7.829 1.00 41.41 15 GLY A CA 20
ATOM 19828 C C . GLY A 1 15 ? 1.015 8.543 -7.374 1.00 24.21 15 GLY A C 20
ATOM 19829 O O . GLY A 1 15 ? 1.571 9.458 -7.976 1.00 70.11 15 GLY A O 20
ATOM 19833 N N . LYS A 1 16 ? 0.264 8.736 -6.306 1.00 14.31 16 LYS A N 20
ATOM 19834 C CA . LYS A 1 16 ? 0.112 10.039 -5.705 1.00 73.24 16 LYS A CA 20
ATOM 19835 C C . LYS A 1 16 ? 1.334 10.361 -4.846 1.00 20.14 16 LYS A C 20
ATOM 19836 O O . LYS A 1 16 ? 1.589 11.512 -4.493 1.00 40.31 16 LYS A O 20
ATOM 19855 N N . VAL A 1 17 ? 2.089 9.320 -4.533 1.00 40.34 17 VAL A N 20
ATOM 19856 C CA . VAL A 1 17 ? 3.258 9.434 -3.679 1.00 41.35 17 VAL A CA 20
ATOM 19857 C C . VAL A 1 17 ? 4.514 9.660 -4.517 1.00 51.12 17 VAL A C 20
ATOM 19858 O O . VAL A 1 17 ? 4.728 8.972 -5.516 1.00 34.22 17 VAL A O 20
ATOM 19871 N N . PRO A 1 18 ? 5.352 10.639 -4.135 1.00 65.00 18 PRO A N 20
ATOM 19872 C CA . PRO A 1 18 ? 6.621 10.905 -4.822 1.00 42.44 18 PRO A CA 20
ATOM 19873 C C . PRO A 1 18 ? 7.520 9.676 -4.859 1.00 63.04 18 PRO A C 20
ATOM 19874 O O . PRO A 1 18 ? 7.544 8.877 -3.920 1.00 34.52 18 PRO A O 20
ATOM 19885 N N . PHE A 1 19 ? 8.284 9.553 -5.934 1.00 63.34 19 PHE A N 20
ATOM 19886 C CA . PHE A 1 19 ? 9.061 8.351 -6.190 1.00 63.22 19 PHE A CA 20
ATOM 19887 C C . PHE A 1 19 ? 10.195 8.197 -5.180 1.00 12.21 19 PHE A C 20
ATOM 19888 O O . PHE A 1 19 ? 10.693 7.094 -4.961 1.00 35.40 19 PHE A O 20
ATOM 19905 N N . PHE A 1 20 ? 10.579 9.304 -4.554 1.00 50.04 20 PHE A N 20
ATOM 19906 C CA . PHE A 1 20 ? 11.668 9.303 -3.580 1.00 14.24 20 PHE A CA 20
ATOM 19907 C C . PHE A 1 20 ? 11.367 8.351 -2.426 1.00 42.01 20 PHE A C 20
ATOM 19908 O O . PHE A 1 20 ? 12.256 7.671 -1.919 1.00 32.34 20 PHE A O 20
ATOM 19925 N N . VAL A 1 21 ? 10.102 8.296 -2.029 1.00 70.40 21 VAL A N 20
ATOM 19926 C CA . VAL A 1 21 ? 9.695 7.498 -0.880 1.00 33.40 21 VAL A CA 20
ATOM 19927 C C . VAL A 1 21 ? 8.659 6.452 -1.275 1.00 0.14 21 VAL A C 20
ATOM 19928 O O . VAL A 1 21 ? 7.965 5.900 -0.419 1.00 35.13 21 VAL A O 20
ATOM 19941 N N . ARG A 1 22 ? 8.575 6.162 -2.569 1.00 63.03 22 ARG A N 20
ATOM 19942 C CA . ARG A 1 22 ? 7.566 5.238 -3.076 1.00 34.13 22 ARG A CA 20
ATOM 19943 C C . ARG A 1 22 ? 7.770 3.840 -2.493 1.00 32.42 22 ARG A C 20
ATOM 19944 O O . ARG A 1 22 ? 6.807 3.151 -2.151 1.00 61.15 22 ARG A O 20
ATOM 19965 N N . LYS A 1 23 ? 9.028 3.430 -2.376 1.00 41.42 23 LYS A N 20
ATOM 19966 C CA . LYS A 1 23 ? 9.353 2.133 -1.799 1.00 73.43 23 LYS A CA 20
ATOM 19967 C C . LYS A 1 23 ? 9.085 2.127 -0.304 1.00 22.31 23 LYS A C 20
ATOM 19968 O O . LYS A 1 23 ? 8.631 1.124 0.249 1.00 72.42 23 LYS A O 20
ATOM 19987 N N . LYS A 1 24 ? 9.357 3.255 0.339 1.00 43.41 24 LYS A N 20
ATOM 19988 C CA . LYS A 1 24 ? 9.106 3.408 1.766 1.00 62.24 24 LYS A CA 20
ATOM 19989 C C . LYS A 1 24 ? 7.625 3.212 2.072 1.00 13.13 24 LYS A C 20
ATOM 19990 O O . LYS A 1 24 ? 7.265 2.454 2.971 1.00 51.43 24 LYS A O 20
ATOM 20009 N N . VAL A 1 25 ? 6.775 3.887 1.307 1.00 51.34 25 VAL A N 20
ATOM 20010 C CA . VAL A 1 25 ? 5.333 3.776 1.487 1.00 14.13 25 VAL A CA 20
ATOM 20011 C C . VAL A 1 25 ? 4.863 2.356 1.187 1.00 3.12 25 VAL A C 20
ATOM 20012 O O . VAL A 1 25 ? 4.044 1.803 1.918 1.00 42.34 25 VAL A O 20
ATOM 20025 N N . ARG A 1 26 ? 5.404 1.760 0.124 1.00 32.52 26 ARG A N 20
ATOM 20026 C CA . ARG A 1 26 ? 5.078 0.377 -0.220 1.00 61.43 26 ARG A CA 20
ATOM 20027 C C . ARG A 1 26 ? 5.400 -0.539 0.951 1.00 61.11 26 ARG A C 20
ATOM 20028 O O . ARG A 1 26 ? 4.598 -1.391 1.326 1.00 4.43 26 ARG A O 20
ATOM 20049 N N . LYS A 1 27 ? 6.576 -0.333 1.525 1.00 41.44 27 LYS A N 20
ATOM 20050 C CA . LYS A 1 27 ? 7.049 -1.114 2.660 1.00 42.33 27 LYS A CA 20
ATOM 20051 C C . LYS A 1 27 ? 6.118 -0.958 3.864 1.00 54.50 27 LYS A C 20
ATOM 20052 O O . LYS A 1 27 ? 5.948 -1.889 4.652 1.00 14.23 27 LYS A O 20
ATOM 20071 N N . ASN A 1 28 ? 5.500 0.210 3.989 1.00 60.31 28 ASN A N 20
ATOM 20072 C CA . ASN A 1 28 ? 4.586 0.469 5.093 1.00 13.31 28 ASN A CA 20
ATOM 20073 C C . ASN A 1 28 ? 3.340 -0.387 4.940 1.00 21.44 28 ASN A C 20
ATOM 20074 O O . ASN A 1 28 ? 2.906 -1.050 5.881 1.00 63.14 28 ASN A O 20
ATOM 20085 N N . THR A 1 29 ? 2.781 -0.380 3.739 1.00 64.13 29 THR A N 20
ATOM 20086 C CA . THR A 1 29 ? 1.584 -1.149 3.449 1.00 41.15 29 THR A CA 20
ATOM 20087 C C . THR A 1 29 ? 1.882 -2.640 3.417 1.00 51.11 29 THR A C 20
ATOM 20088 O O . THR A 1 29 ? 1.033 -3.458 3.770 1.00 41.33 29 THR A O 20
ATOM 20099 N N . ASP A 1 30 ? 3.086 -2.985 2.976 1.00 30.52 30 ASP A N 20
ATOM 20100 C CA . ASP A 1 30 ? 3.518 -4.376 2.935 1.00 20.14 30 ASP A CA 20
ATOM 20101 C C . ASP A 1 30 ? 3.482 -4.955 4.342 1.00 50.55 30 ASP A C 20
ATOM 20102 O O . ASP A 1 30 ? 3.024 -6.073 4.562 1.00 60.10 30 ASP A O 20
ATOM 20111 N N . ASN A 1 31 ? 3.934 -4.162 5.302 1.00 60.20 31 ASN A N 20
ATOM 20112 C CA . ASN A 1 31 ? 3.886 -4.555 6.702 1.00 54.44 31 ASN A CA 20
ATOM 20113 C C . ASN A 1 31 ? 2.480 -4.404 7.264 1.00 11.44 31 ASN A C 20
ATOM 20114 O O . ASN A 1 31 ? 2.122 -5.070 8.236 1.00 45.35 31 ASN A O 20
ATOM 20125 N N . TYR A 1 32 ? 1.679 -3.535 6.650 1.00 33.45 32 TYR A N 20
ATOM 20126 C CA . TYR A 1 32 ? 0.297 -3.343 7.074 1.00 32.32 32 TYR A CA 20
ATOM 20127 C C . TYR A 1 32 ? -0.532 -4.572 6.727 1.00 35.21 32 TYR A C 20
ATOM 20128 O O . TYR A 1 32 ? -1.197 -5.152 7.585 1.00 42.35 32 TYR A O 20
ATOM 20146 N N . ALA A 1 33 ? -0.470 -4.975 5.467 1.00 21.04 33 ALA A N 20
ATOM 20147 C CA . ALA A 1 33 ? -1.185 -6.154 5.008 1.00 64.23 33 ALA A CA 20
ATOM 20148 C C . ALA A 1 33 ? -0.637 -7.400 5.692 1.00 70.54 33 ALA A C 20
ATOM 20149 O O . ALA A 1 33 ? -1.373 -8.345 5.965 1.00 72.35 33 ALA A O 20
ATOM 20156 N N . ARG A 1 34 ? 0.658 -7.378 5.989 1.00 42.25 34 ARG A N 20
ATOM 20157 C CA . ARG A 1 34 ? 1.302 -8.463 6.720 1.00 64.11 34 ARG A CA 20
ATOM 20158 C C . ARG A 1 34 ? 0.742 -8.565 8.135 1.00 52.05 34 ARG A C 20
ATOM 20159 O O . ARG A 1 34 ? 0.616 -9.656 8.688 1.00 62.30 34 ARG A O 20
ATOM 20180 N N . GLU A 1 35 ? 0.405 -7.418 8.711 1.00 71.32 35 GLU A N 20
ATOM 20181 C CA . GLU A 1 35 ? -0.125 -7.362 10.064 1.00 51.22 35 GLU A CA 20
ATOM 20182 C C . GLU A 1 35 ? -1.549 -7.909 10.107 1.00 60.41 35 GLU A C 20
ATOM 20183 O O . GLU A 1 35 ? -1.886 -8.723 10.968 1.00 2.41 35 GLU A O 20
ATOM 20195 N N . ILE A 1 36 ? -2.378 -7.469 9.167 1.00 22.22 36 ILE A N 20
ATOM 20196 C CA . ILE A 1 36 ? -3.771 -7.897 9.126 1.00 41.14 36 ILE A CA 20
ATOM 20197 C C . ILE A 1 36 ? -3.918 -9.291 8.512 1.00 3.32 36 ILE A C 20
ATOM 20198 O O . ILE A 1 36 ? -4.934 -9.956 8.709 1.00 53.43 36 ILE A O 20
ATOM 20214 N N . GLY A 1 37 ? -2.905 -9.729 7.772 1.00 71.32 37 GLY A N 20
ATOM 20215 C CA . GLY A 1 37 ? -2.902 -11.078 7.238 1.00 13.25 37 GLY A CA 20
ATOM 20216 C C . GLY A 1 37 ? -3.482 -11.173 5.840 1.00 43.01 37 GLY A C 20
ATOM 20217 O O . GLY A 1 37 ? -3.918 -12.244 5.416 1.00 33.21 37 GLY A O 20
ATOM 20221 N N . GLU A 1 38 ? -3.472 -10.062 5.116 1.00 21.52 38 GLU A N 20
ATOM 20222 C CA . GLU A 1 38 ? -3.991 -10.031 3.754 1.00 40.51 38 GLU A CA 20
ATOM 20223 C C . GLU A 1 38 ? -2.844 -10.124 2.750 1.00 60.05 38 GLU A C 20
ATOM 20224 O O . GLU A 1 38 ? -1.915 -9.321 2.787 1.00 50.42 38 GLU A O 20
ATOM 20236 N N . PRO A 1 39 ? -2.891 -11.111 1.841 1.00 51.31 39 PRO A N 20
ATOM 20237 C CA . PRO A 1 39 ? -1.831 -11.331 0.854 1.00 5.14 39 PRO A CA 20
ATOM 20238 C C . PRO A 1 39 ? -1.955 -10.431 -0.377 1.00 52.21 39 PRO A C 20
ATOM 20239 O O . PRO A 1 39 ? -1.057 -10.388 -1.221 1.00 4.04 39 PRO A O 20
ATOM 20250 N N . VAL A 1 40 ? -3.058 -9.708 -0.477 1.00 62.24 40 VAL A N 20
ATOM 20251 C CA . VAL A 1 40 ? -3.302 -8.858 -1.630 1.00 73.10 40 VAL A CA 20
ATOM 20252 C C . VAL A 1 40 ? -3.545 -7.418 -1.189 1.00 22.41 40 VAL A C 20
ATOM 20253 O O . VAL A 1 40 ? -4.433 -7.151 -0.382 1.00 63.21 40 VAL A O 20
ATOM 20266 N N . VAL A 1 41 ? -2.751 -6.498 -1.719 1.00 4.25 41 VAL A N 20
ATOM 20267 C CA . VAL A 1 41 ? -2.900 -5.089 -1.403 1.00 1.13 41 VAL A CA 20
ATOM 20268 C C . VAL A 1 41 ? -3.771 -4.414 -2.452 1.00 44.23 41 VAL A C 20
ATOM 20269 O O . VAL A 1 41 ? -3.325 -4.135 -3.568 1.00 14.50 41 VAL A O 20
ATOM 20282 N N . THR A 1 42 ? -5.021 -4.190 -2.101 1.00 72.21 42 THR A N 20
ATOM 20283 C CA . THR A 1 42 ? -5.975 -3.571 -3.001 1.00 2.31 42 THR A CA 20
ATOM 20284 C C . THR A 1 42 ? -6.187 -2.107 -2.639 1.00 71.43 42 THR A C 20
ATOM 20285 O O . THR A 1 42 ? -5.489 -1.568 -1.774 1.00 4.35 42 THR A O 20
ATOM 20296 N N . ALA A 1 43 ? -7.146 -1.466 -3.307 1.00 53.04 43 ALA A N 20
ATOM 20297 C CA . ALA A 1 43 ? -7.548 -0.112 -2.959 1.00 44.02 43 ALA A CA 20
ATOM 20298 C C . ALA A 1 43 ? -7.996 -0.038 -1.502 1.00 12.30 43 ALA A C 20
ATOM 20299 O O . ALA A 1 43 ? -7.733 0.948 -0.813 1.00 23.13 43 ALA A O 20
ATOM 20306 N N . ASP A 1 44 ? -8.656 -1.098 -1.039 1.00 3.22 44 ASP A N 20
ATOM 20307 C CA . ASP A 1 44 ? -9.123 -1.175 0.344 1.00 55.51 44 ASP A CA 20
ATOM 20308 C C . ASP A 1 44 ? -7.951 -1.118 1.308 1.00 23.42 44 ASP A C 20
ATOM 20309 O O . ASP A 1 44 ? -7.911 -0.285 2.212 1.00 12.05 44 ASP A O 20
ATOM 20318 N N . VAL A 1 45 ? -6.990 -2.001 1.086 1.00 41.50 45 VAL A N 20
ATOM 20319 C CA . VAL A 1 45 ? -5.849 -2.140 1.979 1.00 22.20 45 VAL A CA 20
ATOM 20320 C C . VAL A 1 45 ? -5.021 -0.860 2.027 1.00 61.13 45 VAL A C 20
ATOM 20321 O O . VAL A 1 45 ? -4.676 -0.380 3.104 1.00 50.34 45 VAL A O 20
ATOM 20334 N N . PHE A 1 46 ? -4.728 -0.297 0.861 1.00 71.53 46 PHE A N 20
ATOM 20335 C CA . PHE A 1 46 ? -3.885 0.889 0.784 1.00 20.43 46 PHE A CA 20
ATOM 20336 C C . PHE A 1 46 ? -4.590 2.099 1.394 1.00 43.23 46 PHE A C 20
ATOM 20337 O O . PHE A 1 46 ? -3.955 2.931 2.041 1.00 32.14 46 PHE A O 20
ATOM 20354 N N . ARG A 1 47 ? -5.903 2.188 1.198 1.00 14.34 47 ARG A N 20
ATOM 20355 C CA . ARG A 1 47 ? -6.679 3.303 1.731 1.00 40.11 47 ARG A CA 20
ATOM 20356 C C . ARG A 1 47 ? -6.670 3.284 3.254 1.00 70.53 47 ARG A C 20
ATOM 20357 O O . ARG A 1 47 ? -6.389 4.297 3.896 1.00 14.52 47 ARG A O 20
ATOM 20378 N N . LYS A 1 48 ? -6.973 2.122 3.822 1.00 42.14 48 LYS A N 20
ATOM 20379 C CA . LYS A 1 48 ? -7.015 1.961 5.271 1.00 32.34 48 LYS A CA 20
ATOM 20380 C C . LYS A 1 48 ? -5.630 2.158 5.877 1.00 31.34 48 LYS A C 20
ATOM 20381 O O . LYS A 1 48 ? -5.485 2.710 6.970 1.00 11.33 48 LYS A O 20
ATOM 20400 N N . ALA A 1 49 ? -4.615 1.703 5.151 1.00 13.02 49 ALA A N 20
ATOM 20401 C CA . ALA A 1 49 ? -3.241 1.780 5.613 1.00 65.13 49 ALA A CA 20
ATOM 20402 C C . ALA A 1 49 ? -2.818 3.214 5.884 1.00 35.41 49 ALA A C 20
ATOM 20403 O O . ALA A 1 49 ? -2.209 3.496 6.909 1.00 44.41 49 ALA A O 20
ATOM 20410 N N . LYS A 1 50 ? -3.166 4.117 4.978 1.00 70.54 50 LYS A N 20
ATOM 20411 C CA . LYS A 1 50 ? -2.734 5.507 5.078 1.00 12.03 50 LYS A CA 20
ATOM 20412 C C . LYS A 1 50 ? -3.149 6.134 6.408 1.00 3.31 50 LYS A C 20
ATOM 20413 O O . LYS A 1 50 ? -2.401 6.919 6.984 1.00 10.40 50 LYS A O 20
ATOM 20432 N N . GLU A 1 51 ? -4.334 5.782 6.892 1.00 35.21 51 GLU A N 20
ATOM 20433 C CA . GLU A 1 51 ? -4.816 6.309 8.160 1.00 4.53 51 GLU A CA 20
ATOM 20434 C C . GLU A 1 51 ? -4.152 5.593 9.336 1.00 24.31 51 GLU A C 20
ATOM 20435 O O . GLU A 1 51 ? -3.712 6.228 10.297 1.00 44.03 51 GLU A O 20
ATOM 20447 N N . HIS A 1 52 ? -4.080 4.271 9.250 1.00 25.04 52 HIS A N 20
ATOM 20448 C CA . HIS A 1 52 ? -3.542 3.459 10.339 1.00 74.33 52 HIS A CA 20
ATOM 20449 C C . HIS A 1 52 ? -2.042 3.689 10.511 1.00 35.41 52 HIS A C 20
ATOM 20450 O O . HIS A 1 52 ? -1.530 3.681 11.624 1.00 23.14 52 HIS A O 20
ATOM 20465 N N . LEU A 1 53 ? -1.347 3.897 9.404 1.00 72.53 53 LEU A N 20
ATOM 20466 C CA . LEU A 1 53 ? 0.093 4.113 9.431 1.00 22.32 53 LEU A CA 20
ATOM 20467 C C . LEU A 1 53 ? 0.408 5.586 9.674 1.00 34.22 53 LEU A C 20
ATOM 20468 O O . LEU A 1 53 ? 1.567 6.000 9.631 1.00 73.02 53 LEU A O 20
ATOM 20484 N N . GLY A 1 54 ? -0.634 6.376 9.911 1.00 11.42 54 GLY A N 20
ATOM 20485 C CA . GLY A 1 54 ? -0.460 7.796 10.146 1.00 23.55 54 GLY A CA 20
ATOM 20486 C C . GLY A 1 54 ? -0.322 8.575 8.856 1.00 62.04 54 GLY A C 20
ATOM 20487 O O . GLY A 1 54 ? -1.096 9.498 8.589 1.00 34.53 54 GLY A O 20
ATOM 20491 N N . GLY A 1 55 ? 0.666 8.200 8.056 1.00 50.40 55 GLY A N 20
ATOM 20492 C CA . GLY A 1 55 ? 0.890 8.854 6.787 1.00 63.03 55 GLY A CA 20
ATOM 20493 C C . GLY A 1 55 ? 1.359 10.283 6.954 1.00 0.23 55 GLY A C 20
ATOM 20494 O O . GLY A 1 55 ? 2.123 10.589 7.873 1.00 12.20 55 GLY A O 20
ATOM 20498 N N . LEU A 1 56 ? 0.896 11.153 6.066 1.00 41.00 56 LEU A N 20
ATOM 20499 C CA . LEU A 1 56 ? 1.248 12.570 6.101 1.00 0.41 56 LEU A CA 20
ATOM 20500 C C . LEU A 1 56 ? 0.445 13.327 5.049 1.00 73.54 56 LEU A C 20
ATOM 20501 O O . LEU A 1 56 ? 0.025 14.464 5.264 1.00 1.25 56 LEU A O 20
ATOM 20517 N N . GLU A 1 57 ? 0.229 12.675 3.914 1.00 72.14 57 GLU A N 20
ATOM 20518 C CA . GLU A 1 57 ? -0.501 13.273 2.813 1.00 23.23 57 GLU A CA 20
ATOM 20519 C C . GLU A 1 57 ? -1.937 12.739 2.809 1.00 62.34 57 GLU A C 20
ATOM 20520 O O . GLU A 1 57 ? -2.153 11.538 2.980 1.00 54.31 57 GLU A O 20
ATOM 20532 N N . HIS A 1 58 ? -2.912 13.630 2.627 1.00 4.20 58 HIS A N 20
ATOM 20533 C CA . HIS A 1 58 ? -4.326 13.263 2.739 1.00 23.31 58 HIS A CA 20
ATOM 20534 C C . HIS A 1 58 ? -5.154 13.906 1.624 1.00 1.04 58 HIS A C 20
ATOM 20535 O O . HIS A 1 58 ? -6.377 14.006 1.732 1.00 25.05 58 HIS A O 20
ATOM 20550 N N . HIS A 1 59 ? -4.489 14.330 0.555 1.00 4.42 59 HIS A N 20
ATOM 20551 C CA . HIS A 1 59 ? -5.151 15.032 -0.542 1.00 53.10 59 HIS A CA 20
ATOM 20552 C C . HIS A 1 59 ? -6.149 14.123 -1.253 1.00 64.24 59 HIS A C 20
ATOM 20553 O O . HIS A 1 59 ? -5.767 13.176 -1.948 1.00 2.22 59 HIS A O 20
ATOM 20568 N N . HIS A 1 60 ? -7.429 14.412 -1.069 1.00 12.33 60 HIS A N 20
ATOM 20569 C CA . HIS A 1 60 ? -8.479 13.637 -1.704 1.00 24.31 60 HIS A CA 20
ATOM 20570 C C . HIS A 1 60 ? -8.666 14.125 -3.137 1.00 25.12 60 HIS A C 20
ATOM 20571 O O . HIS A 1 60 ? -8.254 13.453 -4.078 1.00 41.43 60 HIS A O 20
ATOM 20586 N N . HIS A 1 61 ? -9.250 15.318 -3.278 1.00 41.52 61 HIS A N 20
ATOM 20587 C CA . HIS A 1 61 ? -9.448 15.968 -4.579 1.00 35.22 61 HIS A CA 20
ATOM 20588 C C . HIS A 1 61 ? -10.180 17.295 -4.384 1.00 15.24 61 HIS A C 20
ATOM 20589 O O . HIS A 1 61 ? -9.734 18.337 -4.861 1.00 73.11 61 HIS A O 20
ATOM 20604 N N . HIS A 1 62 ? -11.301 17.234 -3.666 1.00 2.01 62 HIS A N 20
ATOM 20605 C CA . HIS A 1 62 ? -12.101 18.415 -3.329 1.00 1.21 62 HIS A CA 20
ATOM 20606 C C . HIS A 1 62 ? -12.565 19.174 -4.565 1.00 4.41 62 HIS A C 20
ATOM 20607 O O . HIS A 1 62 ? -12.196 20.332 -4.769 1.00 45.51 62 HIS A O 20
ATOM 20622 N N . HIS A 1 63 ? -13.369 18.504 -5.380 1.00 25.13 63 HIS A N 20
ATOM 20623 C CA . HIS A 1 63 ? -14.020 19.124 -6.532 1.00 43.05 63 HIS A CA 20
ATOM 20624 C C . HIS A 1 63 ? -14.850 18.074 -7.258 1.00 33.30 63 HIS A C 20
ATOM 20625 O O . HIS A 1 63 ? -14.311 17.413 -8.169 1.00 38.68 63 HIS A O 20
#

Solvent-accessible surface area: 5067 Å² total; per-residue (Å²): 234,46,124,33,59,40,36,79,106,0,65,143,56,4,35,160,36,70,157,146,45,88,141,137,25,79,131,56,1,17,88,27,0,126,137,86,62,58,83,54,0,41,31,76,4,11,85,109,0,51,87,118,82,34,34,150,78,176,132,194,146,148,208

Foldseek 3Di:
DPAAAEDPQRVVVLVVPDPVCSVVLVVQLSVQCVVVVHRYCHNVSSVVSCVVVVPDDDCDDDD

Organism: Chlorobaculum tepidum (strain ATCC 49652 / DSM 12025 / NBRC 103806 / TLS) (NCBI:txid194439)